Protein AF-A0A9D4DXK7-F1 (afdb_monomer)

Mean predicted aligned error: 19.19 Å

pLDDT: mean 70.51, std 24.76, range [22.64, 95.94]

Solvent-accessible surface area (backbone atoms only — not comparable to full-atom values): 48468 Å² total; per-residue (Å²): 80,41,69,34,46,48,61,65,50,68,76,51,84,55,69,71,70,56,63,75,65,78,81,76,85,87,73,80,93,57,62,67,59,54,52,52,53,51,53,59,62,44,60,80,56,37,67,63,53,53,52,51,49,51,49,35,49,53,56,24,42,52,49,46,51,52,55,51,53,50,34,72,74,36,64,72,50,55,84,68,54,86,65,52,82,59,48,45,53,35,47,52,53,46,53,74,39,36,51,42,39,59,35,33,54,93,88,44,78,42,80,48,74,50,74,58,92,65,87,89,61,69,59,66,72,57,52,52,50,49,76,72,69,48,52,74,93,40,72,68,43,34,51,54,40,49,51,55,53,43,55,40,50,53,52,49,40,60,48,50,66,60,49,64,71,38,71,70,51,44,51,33,55,71,34,44,67,58,32,51,50,53,30,43,54,46,27,48,53,52,47,55,52,47,73,74,23,58,39,79,63,57,53,75,65,51,54,51,53,50,54,56,46,49,75,74,39,102,56,89,76,66,70,67,82,56,65,60,63,44,70,54,56,102,87,57,58,68,66,59,54,52,52,53,46,52,53,54,49,50,52,39,40,52,32,36,48,47,41,42,51,17,50,47,72,67,45,57,48,47,77,77,48,75,65,56,54,49,49,65,65,43,71,83,54,91,72,96,72,89,77,83,69,70,87,76,55,92,76,67,76,78,83,59,91,70,68,36,53,54,88,31,73,70,48,48,48,47,52,49,51,39,50,35,43,52,43,12,68,73,53,89,45,63,44,40,61,65,46,53,57,57,60,35,82,77,31,74,68,56,41,48,57,53,45,26,55,53,74,52,34,68,60,53,46,52,51,50,51,52,51,50,52,54,50,47,50,53,19,50,48,38,53,71,77,43,45,85,27,48,51,68,82,85,78,38,44,50,91,44,66,68,44,19,32,54,42,47,53,47,28,55,75,77,47,64,49,71,82,62,57,45,85,53,90,89,64,88,44,70,83,65,46,52,62,52,52,52,52,49,56,51,45,45,46,55,47,56,58,44,45,48,49,50,58,49,47,58,39,53,51,33,46,50,50,54,49,53,52,50,50,52,54,54,45,52,67,65,49,27,41,85,62,29,59,44,50,29,67,60,24,55,77,61,45,82,30,40,68,49,41,45,69,65,47,54,25,70,65,42,51,52,52,46,56,52,45,56,73,76,46,57,87,90,73,52,51,88,59,57,51,46,52,52,55,30,55,80,64,76,48,68,82,40,50,34,68,74,50,52,85,73,49,45,68,56,60,45,56,62,43,53,55,51,50,53,52,51,49,52,53,51,50,52,51,58,47,52,52,51,49,53,48,52,49,52,52,52,52,52,50,55,51,53,53,50,55,49,52,51,51,54,48,49,60,74,66,66,78,80,81,82,88,78,89,86,82,93,79,86,86,89,81,86,84,91,86,82,91,84,89,86,83,84,86,86,84,89,88,87,82,88,82,88,79,89,79,90,81,84,90,82,92,85,88,85,89,81,91,80,93,86,83,88,88,82,90,87,85,91,86,82,87,89,87,89,81,86,80,89,85,89,83,90,83,91,79,91,82,90,86,87,89,87,87,88,86,88,90,84,89,88,82,88,90,89,81,93,84,73,86,76,72,57,81,68,52,88,74,59,89,81,67,91,84,79,85,82,86,79,82,81,81,92,80,88,84,86,90,83,90,81,87,81,92,88,86,89,82,90,88,87,88,89,85,89,83,86,89,84,88,84,90,88,83,82,88,82,85,87,85,83,90,132

Nearest PDB structures (foldseek):
  9e17-assembly1_A  TM=7.188E-01  e=1.813E-19  Oryctolagus cuniculus
  5gky-assembly1_A  TM=7.250E-01  e=9.515E-18  Oryctolagus cuniculus
  7ua3-assembly1_B  TM=7.304E-01  e=5.229E-17  Homo sapiens
  8uxl-assembly1_D  TM=7.353E-01  e=8.678E-17  Homo sapiens
  8uxf-assembly1_A  TM=7.262E-01  e=9.087E-17  Homo sapiens

Structure (mmCIF, N/CA/C/O backbone):
data_AF-A0A9D4DXK7-F1
#
_entry.id   AF-A0A9D4DXK7-F1
#
loop_
_atom_site.group_PDB
_atom_site.id
_atom_site.type_symbol
_atom_site.label_atom_id
_atom_site.label_alt_id
_atom_site.label_comp_id
_atom_site.label_asym_id
_atom_site.label_entity_id
_atom_site.label_seq_id
_atom_site.pdbx_PDB_ins_code
_atom_site.Cartn_x
_atom_site.Cartn_y
_atom_site.Cartn_z
_atom_site.occupancy
_atom_site.B_iso_or_equiv
_atom_site.auth_seq_id
_atom_site.auth_comp_id
_atom_site.auth_asym_id
_atom_site.auth_atom_id
_atom_site.pdbx_PDB_model_num
ATOM 1 N N . MET A 1 1 ? -11.320 5.524 44.887 1.00 86.25 1 MET A N 1
ATOM 2 C CA . MET A 1 1 ? -10.661 6.020 43.655 1.00 86.25 1 MET A CA 1
ATOM 3 C C . MET A 1 1 ? -9.535 7.002 43.972 1.00 86.25 1 MET A C 1
ATOM 5 O O . MET A 1 1 ? -8.390 6.616 43.792 1.00 86.25 1 MET A O 1
ATOM 9 N N . THR A 1 2 ? -9.817 8.211 44.478 1.00 86.31 2 THR A N 1
ATOM 10 C CA . THR A 1 2 ? -8.825 9.298 44.670 1.00 86.31 2 THR A CA 1
ATOM 11 C C . THR A 1 2 ? -7.600 8.886 45.489 1.00 86.31 2 THR A C 1
ATOM 13 O O . THR A 1 2 ? -6.491 8.961 44.979 1.00 86.31 2 THR A O 1
ATOM 16 N N . GLN A 1 3 ? -7.795 8.270 46.658 1.00 87.19 3 GLN A N 1
ATOM 17 C CA . GLN A 1 3 ? -6.707 7.723 47.488 1.00 87.19 3 GLN A CA 1
ATOM 18 C C . GLN A 1 3 ? -5.776 6.752 46.731 1.00 87.19 3 GLN A C 1
ATOM 20 O O . GLN A 1 3 ? -4.567 6.746 46.940 1.00 87.19 3 GLN A O 1
ATOM 25 N N . CYS A 1 4 ? -6.313 5.935 45.815 1.00 85.50 4 CYS A N 1
ATOM 26 C CA . CYS A 1 4 ? -5.516 5.016 44.992 1.00 85.50 4 CYS A CA 1
ATOM 27 C C . CYS A 1 4 ? -4.659 5.777 43.969 1.00 85.50 4 CYS A C 1
ATOM 29 O O . CYS A 1 4 ? -3.523 5.393 43.704 1.00 85.50 4 CYS A O 1
ATOM 31 N N . HIS A 1 5 ? -5.201 6.864 43.415 1.00 84.94 5 HIS A N 1
ATOM 32 C CA . HIS A 1 5 ? -4.514 7.765 42.496 1.00 84.94 5 HIS A CA 1
ATOM 33 C C . HIS A 1 5 ? -3.428 8.580 43.220 1.00 84.94 5 HIS A C 1
ATOM 35 O O . HIS A 1 5 ? -2.298 8.635 42.743 1.00 84.94 5 HIS A O 1
ATOM 41 N N . GLU A 1 6 ? -3.726 9.126 44.401 1.00 85.44 6 GLU A N 1
ATOM 42 C CA . GLU A 1 6 ? -2.780 9.830 45.277 1.00 85.44 6 GLU A CA 1
ATOM 43 C C . GLU A 1 6 ? -1.604 8.933 45.678 1.00 85.44 6 GLU A C 1
ATOM 45 O O . GLU A 1 6 ? -0.458 9.295 45.424 1.00 85.44 6 GLU A O 1
ATOM 50 N N . MET A 1 7 ? -1.867 7.732 46.214 1.00 80.00 7 MET A N 1
ATOM 51 C CA . MET A 1 7 ? -0.820 6.760 46.568 1.00 80.00 7 MET A CA 1
ATOM 52 C C . MET A 1 7 ? 0.009 6.311 45.354 1.00 80.00 7 MET A C 1
ATOM 54 O O . MET A 1 7 ? 1.203 6.056 45.476 1.00 80.00 7 MET A O 1
ATOM 58 N N . HIS A 1 8 ? -0.594 6.246 44.163 1.00 79.75 8 HIS A N 1
ATOM 59 C CA . HIS A 1 8 ? 0.121 5.942 42.922 1.00 79.75 8 HIS A CA 1
ATOM 60 C C . HIS A 1 8 ? 0.979 7.121 42.406 1.00 79.75 8 HIS A C 1
ATOM 62 O O . HIS A 1 8 ? 1.950 6.906 41.672 1.00 79.75 8 HIS A O 1
ATOM 68 N N . GLN A 1 9 ? 0.646 8.364 42.776 1.00 73.56 9 GLN A N 1
ATOM 69 C CA . GLN A 1 9 ? 1.418 9.560 42.426 1.00 73.56 9 GLN A CA 1
ATOM 70 C C . GLN A 1 9 ? 2.502 9.914 43.452 1.00 73.56 9 GLN A C 1
ATOM 72 O O . GLN A 1 9 ? 3.577 10.347 43.041 1.00 73.56 9 GLN A O 1
ATOM 77 N N . SER A 1 10 ? 2.260 9.719 44.751 1.00 57.56 10 SER A N 1
ATOM 78 C CA . SER A 1 10 ? 3.163 10.135 45.835 1.00 57.56 10 SER A CA 1
ATOM 79 C C . SER A 1 10 ? 4.489 9.365 45.889 1.00 57.56 10 SER A C 1
ATOM 81 O O . SER A 1 10 ? 5.447 9.850 46.482 1.00 57.56 10 SER A O 1
ATOM 83 N N . GLU A 1 11 ? 4.585 8.210 45.219 1.00 52.94 11 GLU A N 1
ATOM 84 C CA . GLU A 1 11 ? 5.852 7.495 44.999 1.00 52.94 11 GLU A CA 1
ATOM 85 C C . GLU A 1 11 ? 6.697 8.044 43.826 1.00 52.94 11 GLU A C 1
ATOM 87 O O . GLU A 1 11 ? 7.785 7.526 43.559 1.00 52.94 11 GLU A O 1
ATOM 92 N N . LYS A 1 12 ? 6.250 9.085 43.107 1.00 47.00 12 LYS A N 1
ATOM 93 C CA . LYS A 1 12 ? 7.153 9.865 42.243 1.00 47.00 12 LYS A CA 1
ATOM 94 C C . LYS A 1 12 ? 7.988 10.806 43.125 1.00 47.00 12 LYS A C 1
ATOM 96 O O . LYS A 1 12 ? 7.396 11.500 43.951 1.00 47.00 12 LYS A O 1
ATOM 101 N N . PRO A 1 13 ? 9.319 10.903 42.939 1.00 40.06 13 PRO A N 1
ATOM 102 C CA . PRO A 1 13 ? 10.110 11.910 43.643 1.00 40.06 13 PRO A CA 1
ATOM 103 C C . PRO A 1 13 ? 9.595 13.305 43.278 1.00 40.06 13 PRO A C 1
ATOM 105 O O . PRO A 1 13 ? 9.381 13.599 42.097 1.00 40.06 13 PRO A O 1
ATOM 108 N N . LYS A 1 14 ? 9.374 14.163 44.278 1.00 36.06 14 LYS A N 1
ATOM 109 C CA . LYS A 1 14 ? 8.964 15.544 44.020 1.00 36.06 14 LYS A CA 1
ATOM 110 C C . LYS A 1 14 ? 10.133 16.307 43.415 1.00 36.06 14 LYS A C 1
ATOM 112 O O . LYS A 1 14 ? 11.276 16.146 43.837 1.00 36.06 14 LYS A O 1
ATOM 117 N N . LEU A 1 15 ? 9.840 17.202 42.473 1.00 37.22 15 LEU A N 1
ATOM 118 C CA . LEU A 1 15 ? 10.856 18.078 41.882 1.00 37.22 15 LEU A CA 1
ATOM 119 C C . LEU A 1 15 ? 11.549 18.944 42.957 1.00 37.22 15 LEU A C 1
ATOM 121 O O . LEU A 1 15 ? 12.749 19.181 42.887 1.00 37.22 15 LEU A O 1
ATOM 125 N N . GLU A 1 16 ? 10.806 19.314 44.003 1.00 42.94 16 GLU A N 1
ATOM 126 C CA . GLU A 1 16 ? 11.278 20.003 45.215 1.00 42.94 16 GLU A CA 1
ATOM 127 C C . GLU A 1 16 ? 12.432 19.281 45.934 1.00 42.94 16 GLU A C 1
ATOM 129 O O . GLU A 1 16 ? 13.320 19.940 46.475 1.00 42.94 16 GLU A O 1
ATOM 134 N N . ASP A 1 17 ? 12.437 17.944 45.941 1.00 41.81 17 ASP A N 1
ATOM 135 C CA . ASP A 1 17 ? 13.465 17.136 46.611 1.00 41.81 17 ASP A CA 1
ATOM 136 C C . ASP A 1 17 ? 14.738 17.006 45.755 1.00 41.81 17 ASP A C 1
ATOM 138 O O . ASP A 1 17 ? 15.821 16.770 46.284 1.00 41.81 17 ASP A O 1
ATOM 142 N N . ILE A 1 18 ? 14.619 17.216 44.438 1.00 47.75 18 ILE A N 1
ATOM 143 C CA . ILE A 1 18 ? 15.750 17.287 43.502 1.00 47.75 18 ILE A CA 1
ATOM 144 C C . ILE A 1 18 ? 16.395 18.679 43.578 1.00 47.75 18 ILE A C 1
ATOM 146 O O . ILE A 1 18 ? 17.606 18.788 43.755 1.00 47.75 18 ILE A O 1
ATOM 150 N N . VAL A 1 19 ? 15.588 19.746 43.528 1.00 42.66 19 VAL A N 1
ATOM 151 C CA . VAL A 1 19 ? 16.062 21.145 43.565 1.00 42.66 19 VAL A CA 1
ATOM 152 C C . VAL A 1 19 ? 16.808 21.470 44.867 1.00 42.66 19 VAL A C 1
ATOM 154 O O . VAL A 1 19 ? 17.800 22.194 44.845 1.00 42.66 19 VAL A O 1
ATOM 157 N N . LYS A 1 20 ? 16.419 20.875 46.003 1.00 38.31 20 LYS A N 1
ATOM 158 C CA . LYS A 1 20 ? 17.142 21.021 47.285 1.00 38.31 20 LYS A CA 1
ATOM 159 C C . LYS A 1 20 ? 18.543 20.386 47.307 1.00 38.31 20 LYS A C 1
ATOM 161 O O . LYS A 1 20 ? 19.254 20.565 48.292 1.00 38.31 20 LYS A O 1
ATOM 166 N N . SER A 1 21 ? 18.953 19.667 46.258 1.00 37.06 21 SER A N 1
ATOM 167 C CA . SER A 1 21 ? 20.291 19.072 46.149 1.00 37.06 21 SER A CA 1
ATOM 168 C C . SER A 1 21 ? 21.315 19.949 45.411 1.00 37.06 21 SER A C 1
ATOM 170 O O . SER A 1 21 ? 22.505 19.623 45.445 1.00 37.06 21 SER A O 1
ATOM 172 N N . GLU A 1 22 ? 20.913 21.035 44.742 1.00 39.56 22 GLU A N 1
ATOM 173 C CA . GLU A 1 22 ? 21.825 21.849 43.918 1.00 39.56 22 GLU A CA 1
ATOM 174 C C . GLU A 1 22 ? 22.514 22.964 44.721 1.00 39.56 22 GLU A C 1
ATOM 176 O O . GLU A 1 22 ? 22.273 24.156 44.553 1.00 39.56 22 GLU A O 1
ATOM 181 N N . GLY A 1 23 ? 23.412 22.539 45.615 1.00 35.03 23 GLY A N 1
ATOM 182 C CA . GLY A 1 23 ? 24.219 23.399 46.487 1.00 35.03 23 GLY A CA 1
ATOM 183 C C . GLY A 1 23 ? 25.730 23.216 46.312 1.00 35.03 23 GLY A C 1
ATOM 184 O O . GLY A 1 23 ? 26.441 23.095 47.306 1.00 35.03 23 GLY A O 1
ATOM 185 N N . GLY A 1 24 ? 26.241 23.152 45.077 1.00 30.44 24 GLY A N 1
ATOM 186 C CA . GLY A 1 24 ? 27.689 23.069 44.843 1.00 30.44 24 GLY A CA 1
ATOM 187 C C . GLY A 1 24 ? 28.109 22.797 43.397 1.00 30.44 24 GLY A C 1
ATOM 188 O O . GLY A 1 24 ? 27.924 21.697 42.882 1.00 30.44 24 GLY A O 1
ATOM 189 N N . TYR A 1 25 ? 28.756 23.778 42.764 1.00 35.72 25 TYR A N 1
ATOM 190 C CA . TYR A 1 25 ? 29.443 23.583 41.483 1.00 35.72 25 TYR A CA 1
ATOM 191 C C . TYR A 1 25 ? 30.677 22.667 41.636 1.00 35.72 25 TYR A C 1
ATOM 193 O O . TYR A 1 25 ? 31.308 22.612 42.690 1.00 35.72 25 TYR A O 1
ATOM 201 N N . MET A 1 26 ? 31.055 22.002 40.537 1.00 35.25 26 MET A N 1
ATOM 202 C CA . MET A 1 26 ? 32.246 21.145 40.373 1.00 35.25 26 MET A CA 1
ATOM 203 C C . MET A 1 26 ? 32.339 19.860 41.227 1.00 35.25 26 MET A C 1
ATOM 205 O O . MET A 1 26 ? 33.009 19.824 42.261 1.00 35.25 26 MET A O 1
ATOM 209 N N . LYS A 1 27 ? 31.882 18.734 40.649 1.00 33.03 27 LYS A N 1
ATOM 210 C CA . LYS A 1 27 ? 32.710 17.509 40.489 1.00 33.03 27 LYS A CA 1
ATOM 211 C C . LYS A 1 27 ? 32.084 16.497 39.519 1.00 33.03 27 LYS A C 1
ATOM 213 O O . LYS A 1 27 ? 31.205 15.719 39.882 1.00 33.03 27 LYS A O 1
ATOM 218 N N . SER A 1 28 ? 32.600 16.472 38.289 1.00 50.44 28 SER A N 1
ATOM 219 C CA . SER A 1 28 ? 32.341 15.384 37.337 1.00 50.44 28 SER A CA 1
ATOM 220 C C . SER A 1 28 ? 32.987 14.061 37.803 1.00 50.44 28 SER A C 1
ATOM 222 O O . SER A 1 28 ? 33.716 14.020 38.795 1.00 50.44 28 SER A O 1
ATOM 224 N N . ALA A 1 29 ? 32.707 12.969 37.089 1.00 41.91 29 ALA A N 1
ATOM 225 C CA . ALA A 1 29 ? 33.270 11.622 37.258 1.00 41.91 29 ALA A CA 1
ATOM 226 C C . ALA A 1 29 ? 32.985 10.857 38.576 1.00 41.91 29 ALA A C 1
ATOM 228 O O . ALA A 1 29 ? 33.340 9.683 38.655 1.00 41.91 29 ALA A O 1
ATOM 229 N N . LYS A 1 30 ? 32.300 11.427 39.584 1.00 36.19 30 LYS A N 1
ATOM 230 C CA . LYS A 1 30 ? 31.843 10.659 40.774 1.00 36.19 30 LYS A CA 1
ATOM 231 C C . LYS A 1 30 ? 30.347 10.319 40.821 1.00 36.19 30 LYS A C 1
ATOM 233 O O . LYS A 1 30 ? 29.978 9.400 41.548 1.00 36.19 30 LYS A O 1
ATOM 238 N N . SER A 1 31 ? 29.497 10.964 40.020 1.00 40.69 31 SER A N 1
ATOM 239 C CA . SER A 1 31 ? 28.050 10.678 39.982 1.00 40.69 31 SER A CA 1
ATOM 240 C C . SER A 1 31 ? 27.693 9.341 39.318 1.00 40.69 31 SER A C 1
ATOM 242 O O . SER A 1 31 ? 26.739 8.691 39.734 1.00 40.69 31 SER A O 1
ATOM 244 N N . MET A 1 32 ? 28.462 8.870 38.329 1.00 40.84 32 MET A N 1
ATOM 245 C CA . MET A 1 32 ? 28.161 7.601 37.641 1.00 40.84 32 MET A CA 1
ATOM 246 C C . MET A 1 32 ? 28.261 6.374 38.564 1.00 40.84 32 MET A C 1
ATOM 248 O O . MET A 1 32 ? 27.512 5.414 38.396 1.00 40.84 32 MET A O 1
ATOM 252 N N . VAL A 1 33 ? 29.140 6.411 39.573 1.00 42.91 33 VAL A N 1
ATOM 253 C CA . VAL A 1 33 ? 29.319 5.297 40.522 1.00 42.91 33 VAL A CA 1
ATOM 254 C C . VAL A 1 33 ? 28.192 5.259 41.564 1.00 42.91 33 VAL A C 1
ATOM 256 O O . VAL A 1 33 ? 27.707 4.177 41.893 1.00 42.91 33 VAL A O 1
ATOM 259 N N . SER A 1 34 ? 27.699 6.414 42.034 1.00 36.44 34 SER A N 1
ATOM 260 C CA . SER A 1 34 ? 26.511 6.451 42.904 1.00 36.44 34 SER A CA 1
ATOM 261 C C . SER A 1 34 ? 25.224 6.098 42.148 1.00 36.44 34 SER A C 1
ATOM 263 O O . SER A 1 34 ? 24.350 5.441 42.717 1.00 36.44 34 SER A O 1
ATOM 265 N N . LEU A 1 35 ? 25.136 6.431 40.853 1.00 39.47 35 LEU A N 1
ATOM 266 C CA . LEU A 1 35 ? 24.045 5.993 39.977 1.00 39.47 35 LEU A CA 1
ATOM 267 C C . LEU A 1 35 ? 23.972 4.455 39.897 1.00 39.47 35 LEU A C 1
ATOM 269 O O . LEU A 1 35 ? 22.899 3.880 40.080 1.00 39.47 35 LEU A O 1
ATOM 273 N N . GLY A 1 36 ? 25.118 3.785 39.711 1.00 34.25 36 GLY A N 1
ATOM 274 C CA . GLY A 1 36 ? 25.211 2.320 39.697 1.00 34.25 36 GLY A CA 1
ATOM 275 C C . GLY A 1 36 ? 24.831 1.661 41.031 1.00 34.25 36 GLY A C 1
ATOM 276 O O . GLY A 1 36 ? 24.111 0.662 41.041 1.00 34.25 36 GLY A O 1
ATOM 277 N N . GLY A 1 37 ? 25.245 2.246 42.161 1.00 33.88 37 GLY A N 1
ATOM 278 C CA . GLY A 1 37 ? 24.872 1.759 43.496 1.00 33.88 37 GLY A CA 1
ATOM 279 C C . GLY A 1 37 ? 23.362 1.824 43.762 1.00 33.88 37 GLY A C 1
ATOM 280 O O . GLY A 1 37 ? 22.774 0.858 44.251 1.00 33.88 37 GLY A O 1
ATOM 281 N N . SER A 1 38 ? 22.719 2.931 43.373 1.00 38.88 38 SER A N 1
ATOM 282 C CA . SER A 1 38 ? 21.263 3.099 43.490 1.00 38.88 38 SER A CA 1
ATOM 283 C C . SER A 1 38 ? 20.494 2.099 42.614 1.00 38.88 38 SER A C 1
ATOM 285 O O . SER A 1 38 ? 19.514 1.499 43.064 1.00 38.88 38 SER A O 1
ATOM 287 N N . LEU A 1 39 ? 20.985 1.836 41.395 1.00 42.25 39 LEU A N 1
ATOM 288 C CA . LEU A 1 39 ? 20.383 0.873 40.469 1.00 42.25 39 LEU A CA 1
ATOM 289 C C . LEU A 1 39 ? 20.304 -0.538 41.081 1.00 42.25 39 LEU A C 1
ATOM 291 O O . LEU A 1 39 ? 19.243 -1.163 41.070 1.00 42.25 39 LEU A O 1
ATOM 295 N N . LEU A 1 40 ? 21.402 -1.015 41.677 1.00 40.59 40 LEU A N 1
ATOM 296 C CA . LEU A 1 40 ? 21.471 -2.341 42.301 1.00 40.59 40 LEU A CA 1
ATOM 297 C C . LEU A 1 40 ? 20.590 -2.451 43.555 1.00 40.59 40 LEU A C 1
ATOM 299 O O . LEU A 1 40 ? 19.935 -3.475 43.759 1.00 40.59 40 LEU A O 1
ATOM 303 N N . GLN A 1 41 ? 20.511 -1.399 44.376 1.00 35.56 41 GLN A N 1
ATOM 304 C CA . GLN A 1 41 ? 19.663 -1.417 45.573 1.00 35.56 41 GLN A CA 1
ATOM 305 C C . GLN A 1 41 ? 18.161 -1.305 45.239 1.00 35.56 41 GLN A C 1
ATOM 307 O O . GLN A 1 41 ? 17.322 -1.832 45.976 1.00 35.56 41 GLN A O 1
ATOM 312 N N . GLY A 1 42 ? 17.816 -0.700 44.096 1.00 37.31 42 GLY A N 1
ATOM 313 C CA . GLY A 1 42 ? 16.461 -0.695 43.541 1.00 37.31 42 GLY A CA 1
ATOM 314 C C . GLY A 1 42 ? 15.972 -2.082 43.108 1.00 37.31 42 GLY A C 1
ATOM 315 O O . GLY A 1 42 ? 14.825 -2.434 43.386 1.00 37.31 42 GLY A O 1
ATOM 316 N N . VAL A 1 43 ? 16.836 -2.905 42.501 1.00 43.94 43 VAL A N 1
ATOM 317 C CA . VAL A 1 43 ? 16.478 -4.252 42.004 1.00 43.94 43 VAL A CA 1
ATOM 318 C C . VAL A 1 43 ? 15.973 -5.170 43.126 1.00 43.94 43 VAL A C 1
ATOM 320 O O . VAL A 1 43 ? 14.954 -5.838 42.956 1.00 43.94 43 VAL A O 1
ATOM 323 N N . VAL A 1 44 ? 16.612 -5.158 44.301 1.00 43.31 44 VAL A N 1
ATOM 324 C CA . VAL A 1 44 ? 16.285 -6.087 45.406 1.00 43.31 44 VAL A CA 1
ATOM 325 C C . VAL A 1 44 ? 14.952 -5.754 46.106 1.00 43.31 44 VAL A C 1
ATOM 327 O O . VAL A 1 44 ? 14.303 -6.648 46.645 1.00 43.31 44 VAL A O 1
ATOM 330 N N . LYS A 1 45 ? 14.490 -4.494 46.071 1.00 39.31 45 LYS A N 1
ATOM 331 C CA . LYS A 1 45 ? 13.163 -4.084 46.596 1.00 39.31 45 LYS A CA 1
ATOM 332 C C . LYS A 1 45 ? 12.101 -3.855 45.506 1.00 39.31 45 LYS A C 1
ATOM 334 O O . LYS A 1 45 ? 10.931 -3.640 45.829 1.00 39.31 45 LYS A O 1
ATOM 339 N N . GLY A 1 46 ? 12.483 -3.938 44.232 1.00 44.62 46 GLY A N 1
ATOM 340 C CA . GLY A 1 46 ? 11.643 -3.656 43.066 1.00 44.62 46 GLY A CA 1
ATOM 341 C C . GLY A 1 46 ? 10.343 -4.467 42.924 1.00 44.62 46 GLY A C 1
ATOM 342 O O . GLY A 1 46 ? 9.306 -3.844 42.681 1.00 44.62 46 GLY A O 1
ATOM 343 N N . PRO A 1 47 ? 10.321 -5.812 43.072 1.00 48.81 47 PRO A N 1
ATOM 344 C CA . PRO A 1 47 ? 9.135 -6.596 42.711 1.00 48.81 47 PRO A CA 1
ATOM 345 C C . PRO A 1 47 ? 7.931 -6.310 43.619 1.00 48.81 47 PRO A C 1
ATOM 347 O O . PRO A 1 47 ? 6.817 -6.163 43.123 1.00 48.81 47 PRO A O 1
ATOM 350 N N . SER A 1 48 ? 8.154 -6.146 44.928 1.00 52.66 48 SER A N 1
ATOM 351 C CA . SER A 1 48 ? 7.089 -5.826 45.891 1.00 52.66 48 SER A CA 1
ATOM 352 C C . SER A 1 48 ? 6.484 -4.437 45.645 1.00 52.66 48 SER A C 1
ATOM 354 O O . SER A 1 48 ? 5.263 -4.299 45.576 1.00 52.66 48 SER A O 1
ATOM 356 N N . LYS A 1 49 ? 7.322 -3.415 45.404 1.00 58.22 49 LYS A N 1
ATOM 357 C CA . LYS A 1 49 ? 6.847 -2.059 45.076 1.00 58.22 49 LYS A CA 1
ATOM 358 C C . LYS A 1 49 ? 6.044 -2.024 43.776 1.00 58.22 49 LYS A C 1
ATOM 360 O O . LYS A 1 49 ? 4.960 -1.448 43.745 1.00 58.22 49 LYS A O 1
ATOM 365 N N . ASN A 1 50 ? 6.525 -2.685 42.723 1.00 68.06 50 ASN A N 1
ATOM 366 C CA . ASN A 1 50 ? 5.807 -2.746 41.449 1.00 68.06 50 ASN A CA 1
ATOM 367 C C . ASN A 1 50 ? 4.475 -3.513 41.567 1.00 68.06 50 ASN A C 1
ATOM 369 O O . ASN A 1 50 ? 3.483 -3.088 40.976 1.00 68.06 50 ASN A O 1
ATOM 373 N N . ALA A 1 51 ? 4.417 -4.582 42.369 1.00 77.12 51 ALA A N 1
ATOM 374 C CA . ALA A 1 51 ? 3.177 -5.309 42.644 1.00 77.12 51 ALA A CA 1
ATOM 375 C C . ALA A 1 51 ? 2.159 -4.461 43.431 1.00 77.12 51 ALA A C 1
ATOM 377 O O . ALA A 1 51 ? 0.988 -4.405 43.053 1.00 77.12 51 ALA A O 1
ATOM 378 N N . LEU A 1 52 ? 2.598 -3.741 44.473 1.00 81.94 52 LEU A N 1
ATOM 379 C CA . LEU A 1 52 ? 1.744 -2.809 45.218 1.00 81.94 52 LEU A CA 1
ATOM 380 C C . LEU A 1 52 ? 1.189 -1.717 44.293 1.00 81.94 52 LEU A C 1
ATOM 382 O O . LEU A 1 52 ? -0.018 -1.477 44.277 1.00 81.94 52 LEU A O 1
ATOM 386 N N . LYS A 1 53 ? 2.050 -1.120 43.465 1.00 81.12 53 LYS A N 1
ATOM 387 C CA . LYS A 1 53 ? 1.691 -0.078 42.500 1.00 81.12 53 LYS A CA 1
ATOM 388 C C . LYS A 1 53 ? 0.647 -0.542 41.479 1.00 81.12 53 LYS A C 1
ATOM 390 O O . LYS A 1 53 ? -0.326 0.169 41.231 1.00 81.12 53 LYS A O 1
ATOM 395 N N . GLU A 1 54 ? 0.809 -1.744 40.929 1.00 83.06 54 GLU A N 1
ATOM 396 C CA . GLU A 1 54 ? -0.149 -2.319 39.978 1.00 83.06 54 GLU A CA 1
ATOM 397 C C . GLU A 1 54 ? -1.468 -2.728 40.660 1.00 83.06 54 GLU A C 1
ATOM 399 O O . GLU A 1 54 ? -2.539 -2.538 40.084 1.00 83.06 54 GLU A O 1
ATOM 404 N N . SER A 1 55 ? -1.428 -3.192 41.916 1.00 85.50 55 SER A N 1
ATOM 405 C CA . SER A 1 55 ? -2.644 -3.488 42.691 1.00 85.50 55 SER A CA 1
ATOM 406 C C . SER A 1 55 ? -3.443 -2.224 43.049 1.00 85.50 55 SER A C 1
ATOM 408 O O . SER A 1 55 ? -4.664 -2.209 42.887 1.00 85.50 55 SER A O 1
ATOM 410 N N . LEU A 1 56 ? -2.771 -1.126 43.426 1.00 88.50 56 LEU A N 1
ATOM 411 C CA . LEU A 1 56 ? -3.386 0.192 43.629 1.00 88.50 56 LEU A CA 1
ATOM 412 C C . LEU A 1 56 ? -4.051 0.698 42.343 1.00 88.50 56 LEU A C 1
ATOM 414 O O . LEU A 1 56 ? -5.178 1.197 42.383 1.00 88.50 56 LEU A O 1
ATOM 418 N N . MET A 1 57 ? -3.392 0.517 41.194 1.00 86.81 57 MET A N 1
ATOM 419 C CA . MET A 1 57 ? -3.959 0.846 39.885 1.00 86.81 57 MET A CA 1
ATOM 420 C C . MET A 1 57 ? -5.176 -0.013 39.537 1.00 86.81 57 MET A C 1
ATOM 422 O O . MET A 1 57 ? -6.178 0.533 39.080 1.00 86.81 57 MET A O 1
ATOM 426 N N . ALA A 1 58 ? -5.133 -1.324 39.785 1.00 87.19 58 ALA A N 1
ATOM 427 C CA . ALA A 1 58 ? -6.255 -2.226 39.533 1.00 87.19 58 ALA A CA 1
ATOM 428 C C . ALA A 1 58 ? -7.473 -1.912 40.422 1.00 87.19 58 ALA A C 1
ATOM 430 O O . ALA A 1 58 ? -8.598 -1.853 39.926 1.00 87.19 58 ALA A O 1
ATOM 431 N N . VAL A 1 59 ? -7.266 -1.652 41.718 1.00 90.94 59 VAL A N 1
ATOM 432 C CA . VAL A 1 59 ? -8.339 -1.260 42.648 1.00 90.94 59 VAL A CA 1
ATOM 433 C C . VAL A 1 59 ? -8.919 0.105 42.272 1.00 90.94 59 VAL A C 1
ATOM 435 O O . VAL A 1 59 ? -10.137 0.244 42.170 1.00 90.94 59 VAL A O 1
ATOM 438 N N . GLY A 1 60 ? -8.073 1.103 42.000 1.00 91.69 60 GLY A N 1
ATOM 439 C CA . GLY A 1 60 ? -8.518 2.427 41.560 1.00 91.69 60 GLY A CA 1
ATOM 440 C C . GLY A 1 60 ? -9.315 2.383 40.252 1.00 91.69 60 GLY A C 1
ATOM 441 O O . GLY A 1 60 ? -10.378 3.000 40.165 1.00 91.69 60 GLY A O 1
ATOM 442 N N . PHE A 1 61 ? -8.862 1.578 39.284 1.00 91.00 61 PHE A N 1
ATOM 443 C CA . PHE A 1 61 ? -9.553 1.366 38.012 1.00 91.00 61 PHE A CA 1
ATOM 444 C C . PHE A 1 61 ? -10.911 0.663 38.177 1.00 91.00 61 PHE A C 1
ATOM 446 O O . PHE A 1 61 ? -11.861 1.038 37.499 1.00 91.00 61 PHE A O 1
ATOM 453 N N . ARG A 1 62 ? -11.059 -0.292 39.109 1.00 90.94 62 ARG A N 1
ATOM 454 C CA . ARG A 1 62 ? -12.364 -0.922 39.400 1.00 90.94 62 ARG A CA 1
ATOM 455 C C . ARG A 1 62 ? -13.404 0.084 39.911 1.00 90.94 62 ARG A C 1
ATOM 457 O O . ARG A 1 62 ? -14.556 0.012 39.499 1.00 90.94 62 ARG A O 1
ATOM 464 N N . TYR A 1 63 ? -13.008 1.054 40.740 1.00 91.56 63 TYR A N 1
ATOM 465 C CA . TYR A 1 63 ? -13.908 2.147 41.142 1.00 91.56 63 TYR A CA 1
ATOM 466 C C . TYR A 1 63 ? -14.277 3.063 39.967 1.00 91.56 63 TYR A C 1
ATOM 468 O O . TYR A 1 63 ? -15.439 3.441 39.835 1.00 91.56 63 TYR A O 1
ATOM 476 N N . TYR A 1 64 ? -13.311 3.393 39.103 1.00 91.56 64 TYR A N 1
ATOM 477 C CA . TYR A 1 64 ? -13.573 4.146 37.873 1.00 91.56 64 TYR A CA 1
ATOM 478 C C . TYR A 1 64 ? -14.562 3.411 36.951 1.00 91.56 64 TYR A C 1
ATOM 480 O O . TYR A 1 64 ? -15.511 4.024 36.475 1.00 91.56 64 TYR A O 1
ATOM 488 N N . LEU A 1 65 ? -14.386 2.101 36.752 1.00 91.19 65 LEU A N 1
ATOM 489 C CA . LEU A 1 65 ? -15.242 1.258 35.912 1.00 91.19 65 LEU A CA 1
ATOM 490 C C . LEU A 1 65 ? -16.708 1.266 36.373 1.00 91.19 65 LEU A C 1
ATOM 492 O O . LEU A 1 65 ? -17.608 1.362 35.541 1.00 91.19 65 LEU A O 1
ATOM 496 N N . ILE A 1 66 ? -16.951 1.213 37.688 1.00 90.00 66 ILE A N 1
ATOM 497 C CA . ILE A 1 66 ? -18.305 1.302 38.257 1.00 90.00 66 ILE A CA 1
ATOM 498 C C . ILE A 1 66 ? -18.926 2.671 37.950 1.00 90.00 66 ILE A C 1
ATOM 500 O O . ILE A 1 66 ? -20.039 2.724 37.433 1.00 90.00 66 ILE A O 1
ATOM 504 N N . LEU A 1 67 ? -18.202 3.767 38.205 1.00 88.31 67 LEU A N 1
ATOM 505 C CA . LEU A 1 67 ? -18.685 5.126 37.925 1.00 88.31 67 LEU A CA 1
ATOM 506 C C . LEU A 1 67 ? -18.952 5.339 36.428 1.00 88.31 67 LEU A C 1
ATOM 508 O O . LEU A 1 67 ? -20.012 5.834 36.063 1.00 88.31 67 LEU A O 1
ATOM 512 N N . ALA A 1 68 ? -18.033 4.906 35.561 1.00 87.94 68 ALA A N 1
ATOM 513 C CA . ALA A 1 68 ? -18.196 4.976 34.112 1.00 87.94 68 ALA A CA 1
ATOM 514 C C . ALA A 1 68 ? -19.443 4.208 33.648 1.00 87.94 68 ALA A C 1
ATOM 516 O O . ALA A 1 68 ? -20.254 4.759 32.909 1.00 87.94 68 ALA A O 1
ATOM 517 N N . ARG A 1 69 ? -19.654 2.977 34.141 1.00 86.75 69 ARG A N 1
ATOM 518 C CA . ARG A 1 69 ? -20.821 2.168 33.766 1.00 86.75 69 ARG A CA 1
ATOM 519 C C . ARG A 1 69 ? -22.138 2.724 34.318 1.00 86.75 69 ARG A C 1
ATOM 521 O O . ARG A 1 69 ? -23.155 2.608 33.645 1.00 86.75 69 ARG A O 1
ATOM 528 N N . MET A 1 70 ? -22.134 3.343 35.499 1.00 87.31 70 MET A N 1
ATOM 529 C CA . MET A 1 70 ? -23.309 4.046 36.031 1.00 87.31 70 MET A CA 1
ATOM 530 C C . MET A 1 70 ? -23.675 5.265 35.170 1.00 87.31 70 MET A C 1
ATOM 532 O O . MET A 1 70 ? -24.847 5.441 34.846 1.00 87.31 70 MET A O 1
ATOM 536 N N . THR A 1 71 ? -22.687 6.051 34.731 1.00 84.81 71 THR A N 1
ATOM 537 C CA . THR A 1 71 ? -22.894 7.176 33.802 1.00 84.81 71 THR A CA 1
ATOM 538 C C . THR A 1 71 ? -23.325 6.716 32.404 1.00 84.81 71 THR A C 1
ATOM 540 O O . THR A 1 71 ? -24.175 7.361 31.797 1.00 84.81 71 THR A O 1
ATOM 543 N N . ASP A 1 72 ? -22.801 5.588 31.905 1.00 82.00 72 ASP A N 1
ATOM 544 C CA . ASP A 1 72 ? -23.227 4.980 30.631 1.00 82.00 72 ASP A CA 1
ATOM 545 C C . ASP A 1 72 ? -24.713 4.551 30.654 1.00 82.00 72 ASP A C 1
ATOM 547 O O . ASP A 1 72 ? -25.364 4.564 29.615 1.00 82.00 72 ASP A O 1
ATOM 551 N N . ILE A 1 73 ? -25.250 4.153 31.817 1.00 83.88 73 ILE A N 1
ATOM 552 C CA . ILE A 1 73 ? -26.654 3.719 31.985 1.00 83.88 73 ILE A CA 1
ATOM 553 C C . ILE A 1 73 ? -27.586 4.909 32.273 1.00 83.88 73 ILE A C 1
ATOM 555 O O . ILE A 1 73 ? -28.728 4.937 31.812 1.00 83.88 73 ILE A O 1
ATOM 559 N N . HIS A 1 74 ? -27.118 5.902 33.031 1.00 83.75 74 HIS A N 1
ATOM 560 C CA . HIS A 1 74 ? -27.887 7.091 33.392 1.00 83.75 74 HIS A CA 1
ATOM 561 C C . HIS A 1 74 ? -27.058 8.363 33.146 1.00 83.75 74 HIS A C 1
ATOM 563 O O . HIS A 1 74 ? -26.383 8.833 34.063 1.00 83.75 74 HIS A O 1
ATOM 569 N N . PRO A 1 75 ? -27.140 8.981 31.950 1.00 77.25 75 PRO A N 1
ATOM 570 C CA . PRO A 1 75 ? -26.365 10.182 31.620 1.00 77.25 75 PRO A CA 1
ATOM 571 C C . PRO A 1 75 ? -26.573 11.343 32.608 1.00 77.25 75 PRO A C 1
ATOM 573 O O . PRO A 1 75 ? -25.606 11.967 33.041 1.00 77.25 75 PRO A O 1
ATOM 576 N N . GLN A 1 76 ? -27.815 11.552 33.067 1.00 78.62 76 GLN A N 1
ATOM 577 C CA . GLN A 1 76 ? -28.185 12.547 34.091 1.00 78.62 76 GLN A CA 1
ATOM 578 C C . GLN A 1 76 ? -27.512 12.327 35.460 1.00 78.62 76 GLN A C 1
ATOM 580 O O . GLN A 1 76 ? -27.575 13.194 36.330 1.00 78.62 76 GLN A O 1
ATOM 585 N N . LEU A 1 77 ? -26.883 11.170 35.703 1.00 80.38 77 LEU A N 1
ATOM 586 C CA . LEU A 1 77 ? -26.126 10.939 36.931 1.00 80.38 77 LEU A CA 1
ATOM 587 C C . LEU A 1 77 ? -24.844 11.781 36.965 1.00 80.38 77 LEU A C 1
ATOM 589 O O . LEU A 1 77 ? -24.442 12.199 38.047 1.00 80.38 77 LEU A O 1
ATOM 593 N N . ALA A 1 78 ? -24.236 12.082 35.810 1.00 70.75 78 ALA A N 1
ATOM 594 C CA . ALA A 1 78 ? -23.046 12.932 35.738 1.00 70.75 78 ALA A CA 1
ATOM 595 C C . ALA A 1 78 ? -23.318 14.344 36.284 1.00 70.75 78 ALA A C 1
ATOM 597 O O . ALA A 1 78 ? -22.539 14.852 37.081 1.00 70.75 78 ALA A O 1
ATOM 598 N N . GLU A 1 79 ? -24.466 14.930 35.937 1.00 71.06 79 GLU A N 1
ATOM 599 C CA . GLU A 1 79 ? -24.912 16.253 36.406 1.00 71.06 79 GLU A CA 1
ATOM 600 C C . GLU A 1 79 ? -25.243 16.278 37.908 1.00 71.06 79 GLU A C 1
ATOM 602 O O . GLU A 1 79 ? -25.214 17.330 38.542 1.00 71.06 79 GLU A O 1
ATOM 607 N N . ARG A 1 80 ? -25.554 15.115 38.497 1.00 77.25 80 ARG A N 1
ATOM 608 C CA . ARG A 1 80 ? -25.843 14.956 39.935 1.00 77.25 80 ARG A CA 1
ATOM 609 C C . ARG A 1 80 ? -24.602 14.586 40.754 1.00 77.25 80 ARG A C 1
ATOM 611 O O . ARG A 1 80 ? -24.640 14.644 41.984 1.00 77.25 80 ARG A O 1
ATOM 618 N N . LEU A 1 81 ? -23.507 14.203 40.099 1.00 77.44 81 LEU A N 1
ATOM 619 C CA . LEU A 1 81 ? -22.231 13.872 40.725 1.00 77.44 81 LEU A CA 1
ATOM 620 C C . LEU A 1 81 ? -21.398 15.145 40.926 1.00 77.44 81 LEU A C 1
ATOM 622 O O . LEU A 1 81 ? -20.474 15.428 40.168 1.00 77.44 81 LEU A O 1
ATOM 626 N N . ASN A 1 82 ? -21.694 15.879 42.003 1.00 79.00 82 ASN A N 1
ATOM 627 C CA . ASN A 1 82 ? -20.860 16.980 42.501 1.00 79.00 82 ASN A CA 1
ATOM 628 C C . ASN A 1 82 ? -19.507 16.450 43.022 1.00 79.00 82 ASN A C 1
ATOM 630 O O . ASN A 1 82 ? -19.301 16.293 44.228 1.00 79.00 82 ASN A O 1
ATOM 634 N N . LEU A 1 83 ? -18.599 16.125 42.100 1.00 81.81 83 LEU A N 1
ATOM 635 C CA . LEU A 1 83 ? -17.244 15.662 42.389 1.00 81.81 83 LEU A CA 1
ATOM 636 C C . LEU A 1 83 ? -16.375 16.808 42.922 1.00 81.81 83 LEU A C 1
ATOM 638 O O . LEU A 1 83 ? -16.476 17.950 42.477 1.00 81.81 83 LEU A O 1
ATOM 642 N N . THR A 1 84 ? -15.455 16.499 43.838 1.00 87.38 84 THR A N 1
ATOM 643 C CA . THR A 1 84 ? -14.389 17.449 44.196 1.00 87.38 84 THR A CA 1
ATOM 644 C C . THR A 1 84 ? -13.346 17.526 43.069 1.00 87.38 84 THR A C 1
ATOM 646 O O . THR A 1 84 ? -13.127 16.527 42.375 1.00 87.38 84 THR A O 1
ATOM 649 N N . PRO A 1 85 ? -12.609 18.644 42.906 1.00 86.88 85 PRO A N 1
ATOM 650 C CA . PRO A 1 85 ? -11.580 18.774 41.863 1.00 86.88 85 PRO A CA 1
ATOM 651 C C . PRO A 1 85 ? -10.406 17.784 42.007 1.00 86.88 85 PRO A C 1
ATOM 653 O O . PRO A 1 85 ? -9.561 17.682 41.121 1.00 86.88 85 PRO A O 1
ATOM 656 N N . GLU A 1 86 ? -10.312 17.054 43.119 1.00 86.88 86 GLU A N 1
ATOM 657 C CA . GLU A 1 86 ? -9.370 15.943 43.309 1.00 86.88 86 GLU A CA 1
ATOM 658 C C . GLU A 1 86 ? -9.955 14.624 42.784 1.00 86.88 86 GLU A C 1
ATOM 660 O O . GLU A 1 86 ? -9.274 13.869 42.086 1.00 86.88 86 GLU A O 1
ATOM 665 N N . GLN A 1 87 ? -11.240 14.368 43.058 1.00 88.00 87 GLN A N 1
ATOM 666 C CA . GLN A 1 87 ? -11.984 13.226 42.520 1.00 88.00 87 GLN A CA 1
ATOM 667 C C . GLN A 1 87 ? -12.087 13.294 40.991 1.00 88.00 87 GLN A C 1
ATOM 669 O O . GLN A 1 87 ? -11.924 12.268 40.332 1.00 88.00 87 GLN A O 1
ATOM 674 N N . GLU A 1 88 ? -12.284 14.489 40.431 1.00 87.44 88 GLU A N 1
ATOM 675 C CA . GLU A 1 88 ? -12.295 14.735 38.987 1.00 87.44 88 GLU A CA 1
ATOM 676 C C . GLU A 1 88 ? -10.936 14.412 38.343 1.00 87.44 88 GLU A C 1
ATOM 678 O O . GLU A 1 88 ? -10.874 13.570 37.448 1.00 87.44 88 GLU A O 1
ATOM 683 N N . LYS A 1 89 ? -9.822 14.946 38.869 1.00 89.25 89 LYS A N 1
ATOM 684 C CA . LYS A 1 89 ? -8.457 14.606 38.403 1.00 89.25 89 LYS A CA 1
ATOM 685 C C . LYS A 1 89 ? -8.176 13.102 38.458 1.00 89.25 89 LYS A C 1
ATOM 687 O O . LYS A 1 89 ? -7.545 12.548 37.554 1.00 89.25 89 LYS A O 1
ATOM 692 N N . ALA A 1 90 ? -8.653 12.419 39.500 1.00 89.62 90 ALA A N 1
ATOM 693 C CA . ALA A 1 90 ? -8.541 10.967 39.598 1.00 89.62 90 ALA A CA 1
ATOM 694 C C . ALA A 1 90 ? -9.404 10.246 38.543 1.00 89.62 90 ALA A C 1
ATOM 696 O O . ALA A 1 90 ? -8.935 9.278 37.941 1.00 89.62 90 ALA A O 1
ATOM 697 N N . PHE A 1 91 ? -10.625 10.723 38.276 1.00 89.50 91 PHE A N 1
ATOM 698 C CA . PHE A 1 91 ? -11.506 10.194 37.231 1.00 89.50 91 PHE A CA 1
ATOM 699 C C . PHE A 1 91 ? -10.895 10.366 35.835 1.00 89.50 91 PHE A C 1
ATOM 701 O O . PHE A 1 91 ? -10.765 9.386 35.102 1.00 89.50 91 PHE A O 1
ATOM 708 N N . GLU A 1 92 ? -10.439 11.575 35.491 1.00 89.56 92 GLU A N 1
ATOM 709 C CA . GLU A 1 92 ? -9.745 11.869 34.233 1.00 89.56 92 GLU A CA 1
ATOM 710 C C . GLU A 1 92 ? -8.508 10.993 34.033 1.00 89.56 92 GLU A C 1
ATOM 712 O O . GLU A 1 92 ? -8.256 10.497 32.934 1.00 89.56 92 GLU A O 1
ATOM 717 N N . TYR A 1 93 ? -7.738 10.761 35.098 1.00 89.50 93 TYR A N 1
ATOM 718 C CA . TYR A 1 93 ? -6.551 9.921 35.042 1.00 89.50 93 TYR A CA 1
ATOM 719 C C . TYR A 1 93 ? -6.871 8.463 34.693 1.00 89.50 93 TYR A C 1
ATOM 721 O O . TYR A 1 93 ? -6.176 7.873 33.862 1.00 89.50 93 TYR A O 1
ATOM 729 N N . TYR A 1 94 ? -7.912 7.868 35.284 1.00 90.81 94 TYR A N 1
ATOM 730 C CA . TYR A 1 94 ? -8.324 6.514 34.905 1.00 90.81 94 TYR A CA 1
ATOM 731 C C . TYR A 1 94 ? -8.971 6.500 33.512 1.00 90.81 94 TYR A C 1
ATOM 733 O O . TYR A 1 94 ? -8.572 5.674 32.691 1.00 90.81 94 TYR A O 1
ATOM 741 N N . LYS A 1 95 ? -9.826 7.483 33.186 1.00 89.00 95 LYS A N 1
ATOM 742 C CA . LYS A 1 95 ? -10.420 7.691 31.851 1.00 89.00 95 LYS A CA 1
ATOM 743 C C . LYS A 1 95 ? -9.351 7.722 30.753 1.00 89.00 95 LYS A C 1
ATOM 745 O O . LYS A 1 95 ? -9.419 6.942 29.807 1.00 89.00 95 LYS A O 1
ATOM 750 N N . LYS A 1 96 ? -8.297 8.530 30.915 1.00 87.94 96 LYS A N 1
ATOM 751 C CA . LYS A 1 96 ? -7.178 8.676 29.962 1.00 87.94 96 LYS A CA 1
ATOM 752 C C . LYS A 1 96 ? -6.374 7.386 29.745 1.00 87.94 96 LYS A C 1
ATOM 754 O O . LYS A 1 96 ? -5.796 7.209 28.669 1.00 87.94 96 LYS A O 1
ATOM 759 N N . ASN A 1 97 ? -6.345 6.487 30.731 1.00 87.50 97 ASN A N 1
ATOM 760 C CA . ASN A 1 97 ? -5.678 5.178 30.671 1.00 87.50 97 ASN A CA 1
ATOM 761 C C . ASN A 1 97 ? -6.645 4.014 30.368 1.00 87.50 97 ASN A C 1
ATOM 763 O O . ASN A 1 97 ? -6.264 2.844 30.447 1.00 87.50 97 ASN A O 1
ATOM 767 N N . SER A 1 98 ? -7.882 4.332 29.994 1.00 90.12 98 SER A N 1
ATOM 768 C CA . SER A 1 98 ? -8.921 3.386 29.595 1.00 90.12 98 SER A CA 1
ATOM 769 C C . SER A 1 98 ? -9.362 3.619 28.151 1.00 90.12 98 SER A C 1
ATOM 771 O O . SER A 1 98 ? -8.983 4.614 27.527 1.00 90.12 98 SER A O 1
ATOM 773 N N . THR A 1 99 ? -10.166 2.703 27.625 1.00 91.75 99 THR A N 1
ATOM 774 C CA . THR A 1 99 ? -11.032 2.955 26.471 1.00 91.75 99 THR A CA 1
ATOM 775 C C . THR A 1 99 ? -12.246 2.025 26.526 1.00 91.75 99 THR A C 1
ATOM 777 O O . THR A 1 99 ? -12.321 1.153 27.399 1.00 91.75 99 THR A O 1
ATOM 780 N N . SER A 1 100 ? -13.187 2.219 25.607 1.00 92.50 100 SER A N 1
ATOM 781 C CA . SER A 1 100 ? -14.378 1.391 25.458 1.00 92.50 100 SER A CA 1
ATOM 782 C C . SER A 1 100 ? -14.463 0.726 24.091 1.00 92.50 100 SER A C 1
ATOM 784 O O . SER A 1 100 ? -13.907 1.227 23.116 1.00 92.50 100 SER A O 1
ATOM 786 N N . VAL A 1 101 ? -15.194 -0.384 24.045 1.00 94.88 101 VAL A N 1
ATOM 787 C CA . VAL A 1 101 ? -15.676 -1.053 22.829 1.00 94.88 101 VAL A CA 1
ATOM 788 C C . VAL A 1 101 ? -17.145 -1.427 23.013 1.00 94.88 101 VAL A C 1
ATOM 790 O O . VAL A 1 101 ? -17.585 -1.680 24.139 1.00 94.88 101 VAL A O 1
ATOM 793 N N . GLU A 1 102 ? -17.902 -1.473 21.921 1.00 94.62 102 GLU A N 1
ATOM 794 C CA . GLU A 1 102 ? -19.278 -1.977 21.899 1.00 94.62 102 GLU A CA 1
ATOM 795 C C . GLU A 1 102 ? -19.306 -3.384 21.298 1.00 94.62 102 GLU A C 1
ATOM 797 O O . GLU A 1 102 ? -18.688 -3.631 20.260 1.00 94.62 102 GLU A O 1
ATOM 802 N N . ILE A 1 103 ? -19.980 -4.314 21.977 1.00 94.81 103 ILE A N 1
ATOM 803 C CA . ILE A 1 103 ? -19.998 -5.742 21.648 1.00 94.81 103 ILE A CA 1
ATOM 804 C C . ILE A 1 103 ? -21.433 -6.263 21.730 1.00 94.81 103 ILE A C 1
ATOM 806 O O . ILE A 1 103 ? -22.142 -5.992 22.700 1.00 94.81 103 ILE A O 1
ATOM 810 N N . VAL A 1 104 ? -21.859 -7.015 20.718 1.00 93.69 104 VAL A N 1
ATOM 811 C CA . VAL A 1 104 ? -23.152 -7.707 20.691 1.00 93.69 104 VAL A CA 1
ATOM 812 C C . VAL A 1 104 ? -23.015 -9.046 21.405 1.00 93.69 104 VAL A C 1
ATOM 814 O O . VAL A 1 104 ? -22.125 -9.843 21.104 1.00 93.69 104 VAL A O 1
ATOM 817 N N . LYS A 1 105 ? -23.916 -9.307 22.350 1.00 92.56 105 LYS A N 1
ATOM 818 C CA . LYS A 1 105 ? -24.061 -10.606 23.003 1.00 92.56 105 LYS A CA 1
ATOM 819 C C . LYS A 1 105 ? -25.538 -10.868 23.273 1.00 92.56 105 LYS A C 1
ATOM 821 O O . LYS A 1 105 ? -26.197 -10.025 23.876 1.00 92.56 105 LYS A O 1
ATOM 826 N N . ASP A 1 106 ? -26.016 -12.045 22.869 1.00 89.12 106 ASP A N 1
ATOM 827 C CA . ASP A 1 106 ? -27.417 -12.463 23.016 1.00 89.12 106 ASP A CA 1
ATOM 828 C C . ASP A 1 106 ? -28.376 -11.411 22.399 1.00 89.12 106 ASP A C 1
ATOM 830 O O . ASP A 1 106 ? -29.322 -10.955 23.034 1.00 89.12 106 ASP A O 1
ATOM 834 N N . ASP A 1 107 ? -28.036 -10.944 21.186 1.00 85.56 107 ASP A N 1
ATOM 835 C CA . ASP A 1 107 ? -28.585 -9.781 20.451 1.00 85.56 107 ASP A CA 1
ATOM 836 C C . ASP A 1 107 ? -28.488 -8.397 21.139 1.00 85.56 107 ASP A C 1
ATOM 838 O O . ASP A 1 107 ? -28.579 -7.364 20.470 1.00 85.56 107 ASP A O 1
ATOM 842 N N . VAL A 1 108 ? -28.213 -8.333 22.443 1.00 89.44 108 VAL A N 1
ATOM 843 C CA . VAL A 1 108 ? -28.069 -7.078 23.195 1.00 89.44 108 VAL A CA 1
ATOM 844 C C . VAL A 1 108 ? -26.698 -6.440 22.951 1.00 89.44 108 VAL A C 1
ATOM 846 O O . VAL A 1 108 ? -25.651 -7.060 23.151 1.00 89.44 108 VAL A O 1
ATOM 849 N N . LEU A 1 109 ? -26.697 -5.158 22.581 1.00 90.94 109 LEU A N 1
ATOM 850 C CA . LEU A 1 109 ? -25.489 -4.349 22.417 1.00 90.94 109 LEU A CA 1
ATOM 851 C C . LEU A 1 109 ? -24.976 -3.839 23.776 1.00 90.94 109 LEU A C 1
ATOM 853 O O . LEU A 1 109 ? -25.724 -3.248 24.555 1.00 90.94 109 LEU A O 1
ATOM 857 N N . GLN A 1 110 ? -23.698 -4.072 24.085 1.00 90.44 110 GLN A N 1
ATOM 858 C CA . GLN A 1 110 ? -23.117 -3.810 25.406 1.00 90.44 110 GLN A CA 1
ATOM 859 C C . GLN A 1 110 ? -21.760 -3.102 25.306 1.00 90.44 110 GLN A C 1
ATOM 861 O O . GLN A 1 110 ? -20.843 -3.564 24.632 1.00 90.44 110 GLN A O 1
ATOM 866 N N . LYS A 1 111 ? -21.614 -1.985 26.028 1.00 91.12 111 LYS A N 1
ATOM 867 C CA . LYS A 1 111 ? -20.361 -1.225 26.133 1.00 91.12 111 LYS A CA 1
ATOM 868 C C . LYS A 1 111 ? -19.475 -1.767 27.254 1.00 91.12 111 LYS A C 1
ATOM 870 O O . LYS A 1 111 ? -19.876 -1.764 28.421 1.00 91.12 111 LYS A O 1
ATOM 875 N N . ILE A 1 112 ? -18.260 -2.178 26.902 1.00 91.69 112 ILE A N 1
ATOM 876 C CA . ILE A 1 112 ? -17.222 -2.654 27.824 1.00 91.69 112 ILE A CA 1
ATOM 877 C C . ILE A 1 112 ? -16.159 -1.562 27.954 1.00 91.69 112 ILE A C 1
ATOM 879 O O . ILE A 1 112 ? -15.647 -1.091 26.944 1.00 91.69 112 ILE A O 1
ATOM 883 N N . ASN A 1 113 ? -15.802 -1.178 29.182 1.00 90.94 113 ASN A N 1
ATOM 884 C CA . ASN A 1 113 ? -14.703 -0.248 29.465 1.00 90.94 113 ASN A CA 1
ATOM 885 C C . ASN A 1 113 ? -13.514 -1.039 30.050 1.00 90.94 113 ASN A C 1
ATOM 887 O O . ASN A 1 113 ? -13.682 -1.727 31.056 1.00 90.94 113 ASN A O 1
ATOM 891 N N . PHE A 1 114 ? -12.315 -0.931 29.469 1.00 91.12 114 PHE A N 1
ATOM 892 C CA . PHE A 1 114 ? -11.125 -1.694 29.889 1.00 91.12 114 PHE A CA 1
ATOM 893 C C . PHE A 1 114 ? -9.859 -0.820 29.977 1.00 91.12 114 PHE A C 1
ATOM 895 O O . PHE A 1 114 ? -9.826 0.319 29.504 1.00 91.12 114 PHE A O 1
ATOM 902 N N . ARG A 1 115 ? -8.804 -1.331 30.632 1.00 88.81 115 ARG A N 1
ATOM 903 C CA . ARG A 1 115 ? -7.556 -0.589 30.901 1.00 88.81 115 ARG A CA 1
ATOM 904 C C . ARG A 1 115 ? -6.484 -0.881 29.852 1.00 88.81 115 ARG A C 1
ATOM 906 O O . ARG A 1 115 ? -6.043 -2.020 29.708 1.00 88.81 115 ARG A O 1
ATOM 913 N N . ILE A 1 116 ? -5.943 0.170 29.237 1.00 85.56 116 ILE A N 1
ATOM 914 C CA . ILE A 1 116 ? -4.762 0.067 28.373 1.00 85.56 116 ILE A CA 1
ATOM 915 C C . ILE A 1 116 ? -3.502 0.171 29.245 1.00 85.56 116 ILE A C 1
ATOM 917 O O . ILE A 1 116 ? -3.266 1.195 29.885 1.00 85.56 116 ILE A O 1
ATOM 921 N N . LYS A 1 117 ? -2.671 -0.881 29.270 1.00 76.19 117 LYS A N 1
ATOM 922 C CA . LYS A 1 117 ? -1.408 -0.896 30.040 1.00 76.19 117 LYS A CA 1
ATOM 923 C C . LYS A 1 117 ? -0.337 0.019 29.425 1.00 76.19 117 LYS A C 1
ATOM 925 O O . LYS A 1 117 ? 0.280 0.791 30.148 1.00 76.19 117 LYS A O 1
ATOM 930 N N . ASN A 1 118 ? -0.139 -0.051 28.104 1.00 69.12 118 ASN A N 1
ATOM 931 C CA . ASN A 1 118 ? 0.825 0.753 27.341 1.00 69.12 118 ASN A CA 1
ATOM 932 C C . ASN A 1 118 ? 0.221 1.147 25.983 1.00 69.12 118 ASN A C 1
ATOM 934 O O . ASN A 1 118 ? -0.165 0.268 25.220 1.00 69.12 118 ASN A O 1
ATOM 938 N N . LYS A 1 119 ? 0.174 2.448 25.655 1.00 65.75 119 LYS A N 1
ATOM 939 C CA . LYS A 1 119 ? -0.325 2.932 24.347 1.00 65.75 119 LYS A CA 1
ATOM 940 C C . LYS A 1 119 ? 0.724 2.868 23.226 1.00 65.75 119 LYS A C 1
ATOM 942 O O . LYS A 1 119 ? 0.368 2.721 22.064 1.00 65.75 119 LYS A O 1
ATOM 947 N N . ILE A 1 120 ? 2.012 2.933 23.573 1.00 63.41 120 ILE A N 1
ATOM 948 C CA . ILE A 1 120 ? 3.156 2.952 22.636 1.00 63.41 120 ILE A CA 1
ATOM 949 C C . ILE A 1 120 ? 3.584 1.514 22.268 1.00 63.41 120 ILE A C 1
ATOM 951 O O . ILE A 1 120 ? 4.759 1.165 22.336 1.00 63.41 120 ILE A O 1
ATOM 955 N N . LEU A 1 121 ? 2.611 0.639 21.994 1.00 67.19 121 LEU A N 1
ATOM 956 C CA . LEU A 1 121 ? 2.845 -0.799 21.801 1.00 67.19 121 LEU A CA 1
ATOM 957 C C . LEU A 1 121 ? 2.878 -1.211 20.318 1.00 67.19 121 LEU A C 1
ATOM 959 O O . LEU A 1 121 ? 3.530 -2.191 19.983 1.00 67.19 121 LEU A O 1
ATOM 963 N N . ILE A 1 122 ? 2.215 -0.450 19.442 1.00 82.50 122 ILE A N 1
ATOM 964 C CA . ILE A 1 122 ? 2.106 -0.697 17.993 1.00 82.50 122 ILE A CA 1
ATOM 965 C C . ILE A 1 122 ? 2.926 0.371 17.252 1.00 82.50 122 ILE A C 1
ATOM 967 O O . ILE A 1 122 ? 2.787 1.555 17.566 1.00 82.50 122 ILE A O 1
ATOM 971 N N . ARG A 1 123 ? 3.749 -0.017 16.264 1.00 84.19 123 ARG A N 1
ATOM 972 C CA . ARG A 1 123 ? 4.475 0.934 15.393 1.00 84.19 123 ARG A CA 1
ATOM 973 C C . ARG A 1 123 ? 3.494 1.728 14.524 1.00 84.19 123 ARG A C 1
ATOM 975 O O . ARG A 1 123 ? 2.594 1.141 13.933 1.00 84.19 123 ARG A O 1
ATOM 982 N N . GLU A 1 124 ? 3.709 3.034 14.367 1.00 84.00 124 GLU A N 1
ATOM 983 C CA . GLU A 1 124 ? 2.839 3.877 13.525 1.00 84.00 124 GLU A CA 1
ATOM 984 C C . GLU A 1 124 ? 2.863 3.450 12.043 1.00 84.00 124 GLU A C 1
ATOM 986 O O . GLU A 1 124 ? 1.826 3.447 11.389 1.00 84.00 124 GLU A O 1
ATOM 991 N N . GLU A 1 125 ? 4.001 2.947 11.546 1.00 83.75 125 GLU A N 1
ATOM 992 C CA . GLU A 1 125 ? 4.111 2.306 10.222 1.00 83.75 125 GLU A CA 1
ATOM 993 C C . GLU A 1 125 ? 3.120 1.145 10.038 1.00 83.75 125 GLU A C 1
ATOM 995 O O . GLU A 1 125 ? 2.551 0.965 8.964 1.00 83.75 125 GLU A O 1
ATOM 1000 N N . VAL A 1 126 ? 2.909 0.344 11.088 1.00 88.25 126 VAL A N 1
ATOM 1001 C CA . VAL A 1 126 ? 1.973 -0.790 11.078 1.00 88.25 126 VAL A CA 1
ATOM 1002 C C . VAL A 1 126 ? 0.530 -0.289 11.164 1.00 88.25 126 VAL A C 1
ATOM 1004 O O . VAL A 1 126 ? -0.347 -0.858 10.516 1.00 88.25 126 VAL A O 1
ATOM 1007 N N . LYS A 1 127 ? 0.281 0.816 11.881 1.00 90.06 127 LYS A N 1
ATOM 1008 C CA . LYS A 1 127 ? -1.050 1.435 11.929 1.00 90.06 127 LYS A CA 1
ATOM 1009 C C . LYS A 1 127 ? -1.475 2.012 10.582 1.00 90.06 127 LYS A C 1
ATOM 1011 O O . LYS A 1 127 ? -2.588 1.735 10.142 1.00 90.06 127 LYS A O 1
ATOM 1016 N N . GLU A 1 128 ? -0.603 2.760 9.905 1.00 89.25 128 GLU A N 1
ATOM 1017 C CA . GLU A 1 128 ? -0.895 3.267 8.558 1.00 89.25 128 GLU A CA 1
ATOM 1018 C C . GLU A 1 128 ? -1.019 2.112 7.548 1.00 89.25 128 GLU A C 1
ATOM 1020 O O . GLU A 1 128 ? -1.950 2.115 6.744 1.00 89.25 128 GLU A O 1
ATOM 1025 N N . LYS A 1 129 ? -0.173 1.069 7.629 1.00 89.56 129 LYS A N 1
ATOM 1026 C CA . LYS A 1 129 ? -0.330 -0.136 6.790 1.00 89.56 129 LYS A CA 1
ATOM 1027 C C . LYS A 1 129 ? -1.709 -0.783 6.944 1.00 89.56 129 LYS A C 1
ATOM 1029 O O . LYS A 1 129 ? -2.318 -1.082 5.924 1.00 89.56 129 LYS A O 1
ATOM 1034 N N . LEU A 1 130 ? -2.213 -0.966 8.166 1.00 91.81 130 LEU A N 1
ATOM 1035 C CA . LEU A 1 130 ? -3.551 -1.521 8.405 1.00 91.81 130 LEU A CA 1
ATOM 1036 C C . LEU A 1 130 ? -4.645 -0.572 7.887 1.00 91.81 130 LEU A C 1
ATOM 1038 O O . LEU A 1 130 ? -5.489 -0.975 7.095 1.00 91.81 130 LEU A O 1
ATOM 1042 N N . LYS A 1 131 ? -4.597 0.709 8.273 1.00 90.75 131 LYS A N 1
ATOM 1043 C CA . LYS A 1 131 ? -5.564 1.756 7.885 1.00 90.75 131 LYS A CA 1
ATOM 1044 C C . LYS A 1 131 ? -5.822 1.814 6.372 1.00 90.75 131 LYS A C 1
ATOM 1046 O O . LYS A 1 131 ? -6.977 1.957 5.965 1.00 90.75 131 LYS A O 1
ATOM 1051 N N . TRP A 1 132 ? -4.770 1.696 5.558 1.00 89.94 132 TRP A N 1
ATOM 1052 C CA . TRP A 1 132 ? -4.855 1.793 4.096 1.00 89.94 132 TRP A CA 1
ATOM 1053 C C . TRP A 1 132 ? -4.981 0.446 3.366 1.00 89.94 132 TRP A C 1
ATOM 1055 O O . TRP A 1 132 ? -5.570 0.424 2.291 1.00 89.94 132 TRP A O 1
ATOM 1065 N N . ASN A 1 133 ? -4.466 -0.660 3.921 1.00 90.62 133 ASN A N 1
ATOM 1066 C CA . ASN A 1 133 ? -4.429 -1.974 3.251 1.00 90.62 133 ASN A CA 1
ATOM 1067 C C . ASN A 1 133 ? -5.374 -3.026 3.879 1.00 90.62 133 ASN A C 1
ATOM 1069 O O . ASN A 1 133 ? -5.136 -4.229 3.742 1.00 90.62 133 ASN A O 1
ATOM 1073 N N . VAL A 1 134 ? -6.420 -2.598 4.593 1.00 92.44 134 VAL A N 1
ATOM 1074 C CA . VAL A 1 134 ? -7.561 -3.465 4.934 1.00 92.44 134 VAL A CA 1
ATOM 1075 C C . VAL A 1 134 ? -8.480 -3.630 3.722 1.00 92.44 134 VAL A C 1
ATOM 1077 O O . VAL A 1 134 ? -8.762 -2.657 3.020 1.00 92.44 134 VAL A O 1
ATOM 1080 N N . ASP A 1 135 ? -8.988 -4.846 3.510 1.00 91.75 135 ASP A N 1
ATOM 1081 C CA . ASP A 1 135 ? -10.052 -5.106 2.535 1.00 91.75 135 ASP A CA 1
ATOM 1082 C C . ASP A 1 135 ? -11.348 -4.355 2.905 1.00 91.75 135 ASP A C 1
ATOM 1084 O O . ASP A 1 135 ? -11.952 -4.590 3.952 1.00 91.75 135 ASP A O 1
ATOM 1088 N N . ARG A 1 136 ? -11.791 -3.453 2.021 1.00 90.88 136 ARG A N 1
ATOM 1089 C CA . ARG A 1 136 ? -13.017 -2.649 2.170 1.00 90.88 136 ARG A CA 1
ATOM 1090 C C . ARG A 1 136 ? -14.181 -3.122 1.289 1.00 90.88 136 ARG A C 1
ATOM 1092 O O . ARG A 1 136 ? -15.219 -2.470 1.290 1.00 90.88 136 ARG A O 1
ATOM 1099 N N . THR A 1 137 ? -14.049 -4.246 0.575 1.00 90.56 137 THR A N 1
ATOM 1100 C CA . THR A 1 137 ? -15.071 -4.765 -0.364 1.00 90.56 137 THR A CA 1
ATOM 1101 C C . THR A 1 137 ? -16.429 -5.058 0.274 1.00 90.56 137 THR A C 1
ATOM 1103 O O . THR A 1 137 ? -17.452 -4.926 -0.393 1.00 90.56 137 THR A O 1
ATOM 1106 N N . SER A 1 138 ? -16.469 -5.452 1.550 1.00 92.31 138 SER A N 1
ATOM 1107 C CA . SER A 1 138 ? -17.718 -5.647 2.293 1.00 92.31 138 SER A CA 1
ATOM 1108 C C . SER A 1 138 ? -17.530 -5.427 3.801 1.00 92.31 138 SER A C 1
ATOM 1110 O O . SER A 1 138 ? -16.420 -5.621 4.304 1.00 92.31 138 SER A O 1
ATOM 1112 N N . PRO A 1 139 ? -18.595 -5.084 4.556 1.00 91.75 139 PRO A N 1
ATOM 1113 C CA . PRO A 1 139 ? -18.545 -4.953 6.016 1.00 91.75 139 PRO A CA 1
ATOM 1114 C C . PRO A 1 139 ? -17.946 -6.177 6.726 1.00 91.75 139 PRO A C 1
ATOM 1116 O O . PRO A 1 139 ? -17.077 -6.043 7.583 1.00 91.75 139 PRO A O 1
ATOM 1119 N N . SER A 1 140 ? -18.355 -7.387 6.331 1.00 92.19 140 SER A N 1
ATOM 1120 C CA . SER A 1 140 ? -17.849 -8.636 6.913 1.00 92.19 140 SER A CA 1
ATOM 1121 C C . SER A 1 140 ? -16.380 -8.897 6.569 1.00 92.19 140 SER A C 1
ATOM 1123 O O . SER A 1 140 ? -15.654 -9.457 7.393 1.00 92.19 140 SER A O 1
ATOM 1125 N N . ASN A 1 141 ? -15.918 -8.474 5.386 1.00 93.12 141 ASN A N 1
ATOM 1126 C CA . ASN A 1 141 ? -14.505 -8.571 5.029 1.00 93.12 141 ASN A CA 1
ATOM 1127 C C . ASN A 1 141 ? -13.655 -7.569 5.816 1.00 93.12 141 ASN A C 1
ATOM 1129 O O . ASN A 1 141 ? -12.639 -7.991 6.352 1.00 93.12 141 ASN A O 1
ATOM 1133 N N . LYS A 1 142 ? -14.097 -6.312 6.005 1.00 93.69 142 LYS A N 1
ATOM 1134 C CA . LYS A 1 142 ? -13.390 -5.321 6.849 1.00 93.69 142 LYS A CA 1
ATOM 1135 C C . LYS A 1 142 ? -13.070 -5.879 8.238 1.00 93.69 142 LYS A C 1
ATOM 1137 O O . LYS A 1 142 ? -11.944 -5.745 8.711 1.00 93.69 142 LYS A O 1
ATOM 1142 N N . ILE A 1 143 ? -14.045 -6.538 8.871 1.00 94.00 143 ILE A N 1
ATOM 1143 C CA . ILE A 1 143 ? -13.874 -7.157 10.192 1.00 94.00 143 ILE A CA 1
ATOM 1144 C C . ILE A 1 143 ? -12.974 -8.397 10.130 1.00 94.00 143 ILE A C 1
ATOM 1146 O O . ILE A 1 143 ? -12.029 -8.491 10.909 1.00 94.00 143 ILE A O 1
ATOM 1150 N N . ARG A 1 144 ? -13.203 -9.331 9.196 1.00 92.81 144 ARG A N 1
ATOM 1151 C CA . ARG A 1 144 ? -12.343 -10.522 9.037 1.00 92.81 144 ARG A CA 1
ATOM 1152 C C . ARG A 1 144 ? -10.878 -10.140 8.802 1.00 92.81 144 ARG A C 1
ATOM 1154 O O . ARG A 1 144 ? -9.980 -10.711 9.415 1.00 92.81 144 ARG A O 1
ATOM 1161 N N . ASP A 1 145 ? -10.656 -9.138 7.962 1.00 93.56 145 ASP A N 1
ATOM 1162 C CA . ASP A 1 145 ? -9.338 -8.638 7.603 1.00 93.56 145 ASP A CA 1
ATOM 1163 C C . ASP A 1 145 ? -8.678 -7.878 8.765 1.00 93.56 145 ASP A C 1
ATOM 1165 O O . ASP A 1 145 ? -7.499 -8.100 9.040 1.00 93.56 145 ASP A O 1
ATOM 1169 N N . LEU A 1 146 ? -9.439 -7.073 9.527 1.00 93.94 146 LEU A N 1
ATOM 1170 C CA . LEU A 1 146 ? -8.994 -6.494 10.804 1.00 93.94 146 LEU A CA 1
ATOM 1171 C C . LEU A 1 146 ? -8.524 -7.583 11.779 1.00 93.94 146 LEU A C 1
ATOM 1173 O O . LEU A 1 146 ? -7.520 -7.387 12.464 1.00 93.94 146 LEU A O 1
ATOM 1177 N N . MET A 1 147 ? -9.229 -8.713 11.867 1.00 93.38 147 MET A N 1
ATOM 1178 C CA . MET A 1 147 ? -8.868 -9.803 12.777 1.00 93.38 147 MET A CA 1
ATOM 1179 C C . MET A 1 147 ? -7.599 -10.537 12.331 1.00 93.38 147 MET A C 1
ATOM 1181 O O . MET A 1 147 ? -6.726 -10.783 13.166 1.00 93.38 147 MET A O 1
ATOM 1185 N N . ASP A 1 148 ? -7.436 -10.790 11.029 1.00 92.44 148 ASP A N 1
ATOM 1186 C CA . ASP A 1 148 ? -6.186 -11.315 10.469 1.00 92.44 148 ASP A CA 1
ATOM 1187 C C . ASP A 1 148 ? -5.005 -10.351 10.735 1.00 92.44 148 ASP A C 1
ATOM 1189 O O . ASP A 1 148 ? -3.993 -10.762 11.306 1.00 92.44 148 ASP A O 1
ATOM 1193 N N . TRP A 1 149 ? -5.170 -9.047 10.461 1.00 93.06 149 TRP A N 1
ATOM 1194 C CA . TRP A 1 149 ? -4.197 -8.001 10.821 1.00 93.06 149 TRP A CA 1
ATOM 1195 C C . TRP A 1 149 ? -3.912 -7.936 12.334 1.00 93.06 149 TRP A C 1
ATOM 1197 O O . TRP A 1 149 ? -2.783 -7.666 12.746 1.00 93.06 149 TRP A O 1
ATOM 1207 N N . THR A 1 150 ? -4.917 -8.159 13.186 1.00 92.19 150 THR A N 1
ATOM 1208 C CA . THR A 1 150 ? -4.770 -8.101 14.650 1.00 92.19 150 THR A CA 1
ATOM 1209 C C . THR A 1 150 ? -3.923 -9.259 15.168 1.00 92.19 150 THR A C 1
ATOM 1211 O O . THR A 1 150 ? -3.070 -9.048 16.033 1.00 92.19 150 THR A O 1
ATOM 1214 N N . ARG A 1 151 ? -4.106 -10.469 14.623 1.00 90.75 151 ARG A N 1
ATOM 1215 C CA . ARG A 1 151 ? -3.280 -11.646 14.935 1.00 90.75 151 ARG A CA 1
ATOM 1216 C C . ARG A 1 151 ? -1.807 -11.379 14.605 1.00 90.75 151 ARG A C 1
ATOM 1218 O O . ARG A 1 151 ? -0.946 -11.571 15.465 1.00 90.75 151 ARG A O 1
ATOM 1225 N N . ASP A 1 152 ? -1.544 -10.820 13.424 1.00 90.06 152 ASP A N 1
ATOM 1226 C CA . ASP A 1 152 ? -0.202 -10.412 12.990 1.00 90.06 152 ASP A CA 1
ATOM 1227 C C . ASP A 1 152 ? 0.407 -9.344 13.918 1.00 90.06 152 ASP A C 1
ATOM 1229 O O . ASP A 1 152 ? 1.556 -9.459 14.354 1.00 90.06 152 ASP A O 1
ATOM 1233 N N . ILE A 1 153 ? -0.376 -8.323 14.289 1.00 90.31 153 ILE A N 1
ATOM 1234 C CA . ILE A 1 153 ? 0.038 -7.267 15.227 1.00 90.31 153 ILE A CA 1
ATOM 1235 C C . ILE A 1 153 ? 0.377 -7.844 16.607 1.00 90.31 153 ILE A C 1
ATOM 1237 O O . ILE A 1 153 ? 1.365 -7.431 17.212 1.00 90.31 153 ILE A O 1
ATOM 1241 N N . MET A 1 154 ? -0.389 -8.809 17.122 1.00 87.81 154 MET A N 1
ATOM 1242 C CA . MET A 1 154 ? -0.079 -9.455 18.404 1.00 87.81 154 MET A CA 1
ATOM 1243 C C . MET A 1 154 ? 1.232 -10.253 18.345 1.00 87.81 154 MET A C 1
ATOM 1245 O O . MET A 1 154 ? 2.020 -10.196 19.297 1.00 87.81 154 MET A O 1
ATOM 1249 N N . GLN A 1 155 ? 1.515 -10.931 17.227 1.00 85.88 155 GLN A N 1
ATOM 1250 C CA . GLN A 1 155 ? 2.790 -11.617 17.012 1.00 85.88 155 GLN A CA 1
ATOM 1251 C C . GLN A 1 155 ? 3.966 -10.626 16.967 1.00 85.88 155 GLN A C 1
ATOM 1253 O O . GLN A 1 155 ? 4.938 -10.817 17.708 1.00 85.88 155 GLN A O 1
ATOM 1258 N N . ASP A 1 156 ? 3.855 -9.541 16.192 1.00 86.56 156 ASP A N 1
ATOM 1259 C CA . ASP A 1 156 ? 4.851 -8.463 16.115 1.00 86.56 156 ASP A CA 1
ATOM 1260 C C . ASP A 1 156 ? 5.109 -7.815 17.488 1.00 86.56 156 ASP A C 1
ATOM 1262 O O . ASP A 1 156 ? 6.256 -7.717 17.927 1.00 86.56 156 ASP A O 1
ATOM 1266 N N . ILE A 1 157 ? 4.054 -7.481 18.237 1.00 85.38 157 ILE A N 1
ATOM 1267 C CA . ILE A 1 157 ? 4.146 -6.980 19.616 1.00 85.38 157 ILE A CA 1
ATOM 1268 C C . ILE A 1 157 ? 4.909 -7.963 20.515 1.00 85.38 157 ILE A C 1
ATOM 1270 O O . ILE A 1 157 ? 5.724 -7.544 21.344 1.00 85.38 157 ILE A O 1
ATOM 1274 N N . SER A 1 158 ? 4.651 -9.270 20.388 1.00 83.88 158 SER A N 1
ATOM 1275 C CA . SER A 1 158 ? 5.341 -10.301 21.178 1.00 83.88 158 SER A CA 1
ATOM 1276 C C . SER A 1 158 ? 6.837 -10.375 20.850 1.00 83.88 158 SER A C 1
ATOM 1278 O O . SER A 1 158 ? 7.645 -10.700 21.723 1.00 83.88 158 SER A O 1
ATOM 1280 N N . TYR A 1 159 ? 7.209 -10.065 19.606 1.00 83.75 159 TYR A N 1
ATOM 1281 C CA . TYR A 1 159 ? 8.585 -10.030 19.137 1.00 83.75 159 TYR A CA 1
ATOM 1282 C C . TYR A 1 159 ? 9.290 -8.744 19.593 1.00 83.75 159 TYR A C 1
ATOM 1284 O O . TYR A 1 159 ? 10.314 -8.819 20.273 1.00 83.75 159 TYR A O 1
ATOM 1292 N N . GLN A 1 160 ? 8.685 -7.575 19.371 1.00 82.19 160 GLN A N 1
ATOM 1293 C CA . GLN A 1 160 ? 9.199 -6.281 19.833 1.00 82.19 160 GLN A CA 1
ATOM 1294 C C . GLN A 1 160 ? 9.407 -6.248 21.357 1.00 82.19 160 GLN A C 1
ATOM 1296 O O . GLN A 1 160 ? 10.452 -5.792 21.823 1.00 82.19 160 GLN A O 1
ATOM 1301 N N . ARG A 1 161 ? 8.489 -6.823 22.153 1.00 81.38 161 ARG A N 1
ATOM 1302 C CA . ARG A 1 161 ? 8.667 -6.966 23.614 1.00 81.38 161 ARG A CA 1
ATOM 1303 C C . ARG A 1 161 ? 9.927 -7.758 24.009 1.00 81.38 161 ARG A C 1
ATOM 1305 O O . ARG A 1 161 ? 10.473 -7.491 25.075 1.00 81.38 161 ARG A O 1
ATOM 1312 N N . LYS A 1 162 ? 10.402 -8.695 23.177 1.00 83.00 162 LYS A N 1
ATOM 1313 C CA . LYS A 1 162 ? 11.649 -9.458 23.402 1.00 83.00 162 LYS A CA 1
ATOM 1314 C C . LYS A 1 162 ? 12.883 -8.656 22.974 1.00 83.00 162 LYS A C 1
ATOM 1316 O O . LYS A 1 162 ? 13.870 -8.626 23.703 1.00 83.00 162 LYS A O 1
ATOM 1321 N N . ILE A 1 163 ? 12.822 -7.977 21.825 1.00 80.75 163 ILE A N 1
ATOM 1322 C CA . ILE A 1 163 ? 13.929 -7.161 21.289 1.00 80.75 163 ILE A CA 1
ATOM 1323 C C . ILE A 1 163 ? 14.268 -5.995 22.218 1.00 80.75 163 ILE A C 1
ATOM 1325 O O . ILE A 1 163 ? 15.434 -5.772 22.540 1.00 80.75 163 ILE A O 1
ATOM 1329 N N . LEU A 1 164 ? 13.243 -5.250 22.650 1.00 77.75 164 LEU A N 1
ATOM 1330 C CA . LEU A 1 164 ? 13.373 -3.987 23.383 1.00 77.75 164 LEU A CA 1
ATOM 1331 C C . LEU A 1 164 ? 13.896 -4.161 24.823 1.00 77.75 164 LEU A C 1
ATOM 1333 O O . LEU A 1 164 ? 14.034 -3.180 25.546 1.00 77.75 164 LEU A O 1
ATOM 1337 N N . PHE A 1 165 ? 14.230 -5.389 25.229 1.00 80.38 165 PHE A N 1
ATOM 1338 C CA . PHE A 1 165 ? 15.064 -5.661 26.400 1.00 80.38 165 PHE A CA 1
ATOM 1339 C C . PHE A 1 165 ? 16.538 -5.263 26.170 1.00 80.38 165 PHE A C 1
ATOM 1341 O O . PHE A 1 165 ? 17.228 -4.861 27.105 1.00 80.38 165 PHE A O 1
ATOM 1348 N N . ASN A 1 166 ? 17.025 -5.335 24.925 1.00 84.75 166 ASN A N 1
ATOM 1349 C CA . ASN A 1 166 ? 18.422 -5.079 24.571 1.00 84.75 166 ASN A CA 1
ATOM 1350 C C . ASN A 1 166 ? 18.636 -3.612 24.141 1.00 84.75 166 ASN A C 1
ATOM 1352 O O . ASN A 1 166 ? 18.104 -3.203 23.105 1.00 84.75 166 ASN A O 1
ATOM 1356 N N . PRO A 1 167 ? 19.468 -2.813 24.841 1.00 85.31 167 PRO A N 1
ATOM 1357 C CA . PRO A 1 167 ? 19.609 -1.377 24.564 1.00 85.31 167 PRO A CA 1
ATOM 1358 C C . PRO A 1 167 ? 20.180 -1.072 23.171 1.00 85.31 167 PRO A C 1
ATOM 1360 O O . PRO A 1 167 ? 19.776 -0.096 22.541 1.00 85.31 167 PRO A O 1
ATOM 1363 N N . ILE A 1 168 ? 21.058 -1.938 22.654 1.00 86.25 168 ILE A N 1
ATOM 1364 C CA . ILE A 1 168 ? 21.604 -1.838 21.291 1.00 86.25 168 ILE A CA 1
ATOM 1365 C C . ILE A 1 168 ? 20.480 -1.948 20.251 1.00 86.25 168 ILE A C 1
ATOM 1367 O O . ILE A 1 168 ? 20.434 -1.173 19.299 1.00 86.25 168 ILE A O 1
ATOM 1371 N N . ALA A 1 169 ? 19.535 -2.869 20.446 1.00 84.25 169 ALA A N 1
ATOM 1372 C CA . ALA A 1 169 ? 18.434 -3.038 19.510 1.00 84.25 169 ALA A CA 1
ATOM 1373 C C . ALA A 1 169 ? 17.429 -1.877 19.585 1.00 84.25 169 ALA A C 1
ATOM 1375 O O . ALA A 1 169 ? 16.958 -1.444 18.540 1.00 84.25 169 ALA A O 1
ATOM 1376 N N . ILE A 1 170 ? 17.194 -1.290 20.771 1.00 85.19 170 ILE A N 1
ATOM 1377 C CA . ILE A 1 170 ? 16.413 -0.044 20.911 1.00 85.19 170 ILE A CA 1
ATOM 1378 C C . ILE A 1 170 ? 17.027 1.089 20.068 1.00 85.19 170 ILE A C 1
ATOM 1380 O O . ILE A 1 170 ? 16.289 1.837 19.424 1.00 85.19 170 ILE A O 1
ATOM 1384 N N . MET A 1 171 ? 18.360 1.221 20.062 1.00 88.44 171 MET A N 1
ATOM 1385 C CA . MET A 1 171 ? 19.071 2.224 19.257 1.00 88.44 171 MET A CA 1
ATOM 1386 C C . MET A 1 171 ? 18.837 2.009 17.756 1.00 88.44 171 MET A C 1
ATOM 1388 O O . MET A 1 171 ? 18.519 2.962 17.048 1.00 88.44 171 MET A O 1
ATOM 1392 N N . PHE A 1 172 ? 18.938 0.770 17.266 1.00 88.50 172 PHE A N 1
ATOM 1393 C CA . PHE A 1 172 ? 18.702 0.468 15.853 1.00 88.50 172 PHE A CA 1
ATOM 1394 C C . PHE A 1 172 ? 17.229 0.616 15.445 1.00 88.50 172 PHE A C 1
ATOM 1396 O O . PHE A 1 172 ? 16.956 1.259 14.431 1.00 88.50 172 PHE A O 1
ATOM 1403 N N . THR A 1 173 ? 16.271 0.100 16.221 1.00 84.25 173 THR A N 1
ATOM 1404 C CA . THR A 1 173 ? 14.842 0.186 15.869 1.00 84.25 173 THR A CA 1
ATOM 1405 C C . THR A 1 173 ? 14.322 1.622 15.920 1.00 84.25 173 THR A C 1
ATOM 1407 O O . THR A 1 173 ? 13.572 2.027 15.039 1.00 84.25 173 THR A O 1
ATOM 1410 N N . LYS A 1 174 ? 14.733 2.433 16.910 1.00 85.00 174 LYS A N 1
ATOM 1411 C CA . LYS A 1 174 ? 14.342 3.856 16.981 1.00 85.00 174 LYS A CA 1
ATOM 1412 C C . LYS A 1 174 ? 15.144 4.750 16.033 1.00 85.00 174 LYS A C 1
ATOM 1414 O O . LYS A 1 174 ? 14.637 5.779 15.604 1.00 85.00 174 LYS A O 1
ATOM 1419 N N . GLY A 1 175 ? 16.376 4.366 15.703 1.00 86.81 175 GLY A N 1
ATOM 1420 C CA . GLY A 1 175 ? 17.251 5.101 14.790 1.00 86.81 175 GLY A CA 1
ATOM 1421 C C . GLY A 1 175 ? 16.921 4.931 13.304 1.00 86.81 175 GLY A C 1
ATOM 1422 O O . GLY A 1 175 ? 17.535 5.608 12.492 1.00 86.81 175 GLY A O 1
ATOM 1423 N N . TRP A 1 176 ? 15.961 4.073 12.933 1.00 87.44 176 TRP A N 1
ATOM 1424 C CA . TRP A 1 176 ? 15.603 3.745 11.542 1.00 87.44 176 TRP A CA 1
ATOM 1425 C C . TRP A 1 176 ? 15.541 4.953 10.591 1.00 87.44 176 TRP A C 1
ATOM 1427 O O . TRP A 1 176 ? 16.226 4.972 9.565 1.00 87.44 176 TRP A O 1
ATOM 1437 N N . LEU A 1 177 ? 14.767 5.979 10.955 1.00 88.62 177 LEU A N 1
ATOM 1438 C CA . LEU A 1 177 ? 14.594 7.194 10.154 1.00 88.62 177 LEU A CA 1
ATOM 1439 C C . LEU A 1 177 ? 15.882 8.036 10.095 1.00 88.62 177 LEU A C 1
ATOM 1441 O O . LEU A 1 177 ? 16.245 8.548 9.038 1.00 88.62 177 LEU A O 1
ATOM 1445 N N . LEU A 1 178 ? 16.611 8.125 11.215 1.00 91.62 178 LEU A N 1
ATOM 1446 C CA . LEU A 1 178 ? 17.890 8.833 11.303 1.00 91.62 178 LEU A CA 1
ATOM 1447 C C . LEU A 1 178 ? 18.948 8.185 10.399 1.00 91.62 178 LEU A C 1
ATOM 1449 O O . LEU A 1 178 ? 19.614 8.893 9.652 1.00 91.62 178 LEU A O 1
ATOM 1453 N N . TRP A 1 179 ? 19.082 6.855 10.421 1.00 92.25 179 TRP A N 1
ATOM 1454 C CA . TRP A 1 179 ? 20.050 6.147 9.579 1.00 92.25 179 TRP A CA 1
ATOM 1455 C C . TRP A 1 179 ? 19.718 6.298 8.090 1.00 92.25 179 TRP A C 1
ATOM 1457 O O . TRP A 1 179 ? 20.613 6.606 7.309 1.00 92.25 179 TRP A O 1
ATOM 1467 N N . ASN A 1 180 ? 18.445 6.179 7.693 1.00 91.62 180 ASN A N 1
ATOM 1468 C CA . ASN A 1 180 ? 18.038 6.374 6.296 1.00 91.62 180 ASN A CA 1
ATOM 1469 C C . ASN A 1 180 ? 18.297 7.808 5.798 1.00 91.62 180 ASN A C 1
ATOM 1471 O O . ASN A 1 180 ? 18.810 7.981 4.688 1.00 91.62 180 ASN A O 1
ATOM 1475 N N . HIS A 1 181 ? 18.016 8.837 6.606 1.00 92.19 181 HIS A N 1
ATOM 1476 C CA . HIS A 1 181 ? 18.353 10.219 6.248 1.00 92.19 181 HIS A CA 1
ATOM 1477 C C . HIS A 1 181 ? 19.865 10.470 6.216 1.00 92.19 181 HIS A C 1
ATOM 1479 O O . HIS A 1 181 ? 20.333 11.118 5.283 1.00 92.19 181 HIS A O 1
ATOM 1485 N N . LEU A 1 182 ? 20.635 9.935 7.173 1.00 94.00 182 LEU A N 1
ATOM 1486 C CA . LEU A 1 182 ? 22.094 10.082 7.196 1.00 94.00 182 LEU A CA 1
ATOM 1487 C C . LEU A 1 182 ? 22.757 9.425 5.984 1.00 94.00 182 LEU A C 1
ATOM 1489 O O . LEU A 1 182 ? 23.609 10.064 5.375 1.00 94.00 182 LEU A O 1
ATOM 1493 N N . VAL A 1 183 ? 22.344 8.212 5.584 1.00 94.75 183 VAL A N 1
ATOM 1494 C CA . VAL A 1 183 ? 22.832 7.606 4.331 1.00 94.75 183 VAL A CA 1
ATOM 1495 C C . VAL A 1 183 ? 22.472 8.499 3.150 1.00 94.75 183 VAL A C 1
ATOM 1497 O O . VAL A 1 183 ? 23.365 8.900 2.419 1.00 94.75 183 VAL A O 1
ATOM 1500 N N . THR A 1 184 ? 21.199 8.879 2.998 1.00 93.19 184 THR A N 1
ATOM 1501 C CA . THR A 1 184 ? 20.729 9.637 1.823 1.00 93.19 184 THR A CA 1
ATOM 1502 C C . THR A 1 184 ? 21.430 11.000 1.692 1.00 93.19 184 THR A C 1
ATOM 1504 O O . THR A 1 184 ? 21.878 11.362 0.606 1.00 93.19 184 THR A O 1
ATOM 1507 N N . PHE A 1 185 ? 21.595 11.741 2.795 1.00 94.19 185 PHE A N 1
ATOM 1508 C CA . PHE A 1 185 ? 22.372 12.988 2.834 1.00 94.19 185 PHE A CA 1
ATOM 1509 C C . PHE A 1 185 ? 23.833 12.763 2.426 1.00 94.19 185 PHE A C 1
ATOM 1511 O O . PHE A 1 185 ? 24.404 13.546 1.669 1.00 94.19 185 PHE A O 1
ATOM 1518 N N . LEU A 1 186 ? 24.432 11.669 2.895 1.00 94.56 186 LEU A N 1
ATOM 1519 C CA . LEU A 1 186 ? 25.810 11.310 2.594 1.00 94.56 186 LEU A CA 1
ATOM 1520 C C . LEU A 1 186 ? 25.980 10.858 1.134 1.00 94.56 186 LEU A C 1
ATOM 1522 O O . LEU A 1 186 ? 26.990 11.188 0.517 1.00 94.56 186 LEU A O 1
ATOM 1526 N N . SER A 1 187 ? 24.972 10.206 0.542 1.00 94.62 187 SER A N 1
ATOM 1527 C CA . SER A 1 187 ? 24.899 9.941 -0.899 1.00 94.62 187 SER A CA 1
ATOM 1528 C C . SER A 1 187 ? 24.903 11.252 -1.688 1.00 94.62 187 SER A C 1
ATOM 1530 O O . SER A 1 187 ? 25.689 11.392 -2.623 1.00 94.62 187 SER A O 1
ATOM 1532 N N . PHE A 1 188 ? 24.086 12.241 -1.300 1.00 94.44 188 PHE A N 1
ATOM 1533 C CA . PHE A 1 188 ? 24.109 13.570 -1.922 1.00 94.44 188 PHE A CA 1
ATOM 1534 C C . PHE A 1 188 ? 25.476 14.248 -1.772 1.00 94.44 188 PHE A C 1
ATOM 1536 O O . PHE A 1 188 ? 26.009 14.733 -2.764 1.00 94.44 188 PHE A O 1
ATOM 1543 N N . ALA A 1 189 ? 26.085 14.227 -0.583 1.00 93.88 189 ALA A N 1
ATOM 1544 C CA . ALA A 1 189 ? 27.399 14.828 -0.347 1.00 93.88 189 ALA A CA 1
ATOM 1545 C C . ALA A 1 189 ? 28.509 14.203 -1.217 1.00 93.88 189 ALA A C 1
ATOM 1547 O O . ALA A 1 189 ? 29.299 14.935 -1.813 1.00 93.88 189 ALA A O 1
ATOM 1548 N N . ILE A 1 190 ? 28.539 12.868 -1.347 1.00 93.44 190 ILE A N 1
ATOM 1549 C CA . ILE A 1 190 ? 29.476 12.170 -2.243 1.00 93.44 190 ILE A CA 1
ATOM 1550 C C . ILE A 1 190 ? 29.216 12.581 -3.698 1.00 93.44 190 ILE A C 1
ATOM 1552 O O . ILE A 1 190 ? 30.140 13.024 -4.370 1.00 93.44 190 ILE A O 1
ATOM 1556 N N . ASN A 1 191 ? 27.973 12.496 -4.187 1.00 93.75 191 ASN A N 1
ATOM 1557 C CA . ASN A 1 191 ? 27.658 12.781 -5.594 1.00 93.75 191 ASN A CA 1
ATOM 1558 C C . ASN A 1 191 ? 27.874 14.250 -5.986 1.00 93.75 191 ASN A C 1
ATOM 1560 O O . ASN A 1 191 ? 28.389 14.508 -7.070 1.00 93.75 191 ASN A O 1
ATOM 1564 N N . ILE A 1 192 ? 27.553 15.205 -5.109 1.00 92.81 192 ILE A N 1
ATOM 1565 C CA . ILE A 1 192 ? 27.843 16.632 -5.320 1.00 92.81 192 ILE A CA 1
ATOM 1566 C C . ILE A 1 192 ? 29.358 16.856 -5.395 1.00 92.81 192 ILE A C 1
ATOM 1568 O O . ILE A 1 192 ? 29.832 17.574 -6.274 1.00 92.81 192 ILE A O 1
ATOM 1572 N N . MET A 1 193 ? 30.138 16.204 -4.527 1.00 89.12 193 MET A N 1
ATOM 1573 C CA . MET A 1 193 ? 31.594 16.292 -4.597 1.00 89.12 193 MET A CA 1
ATOM 1574 C C . MET A 1 193 ? 32.161 15.603 -5.848 1.00 89.12 193 MET A C 1
ATOM 1576 O O . MET A 1 193 ? 33.090 16.139 -6.437 1.00 89.12 193 MET A O 1
ATOM 1580 N N . MET A 1 194 ? 31.615 14.476 -6.316 1.00 89.50 194 MET A N 1
ATOM 1581 C CA . MET A 1 194 ? 32.021 13.886 -7.605 1.00 89.50 194 MET A CA 1
ATOM 1582 C C . MET A 1 194 ? 31.727 14.857 -8.766 1.00 89.50 194 MET A C 1
ATOM 1584 O O . MET A 1 194 ? 32.631 15.178 -9.535 1.00 89.50 194 MET A O 1
ATOM 1588 N N . LEU A 1 195 ? 30.509 15.410 -8.826 1.00 90.06 195 LEU A N 1
ATOM 1589 C CA . LEU A 1 195 ? 30.041 16.328 -9.876 1.00 90.06 195 LEU A CA 1
ATOM 1590 C C . LEU A 1 195 ? 30.926 17.572 -10.061 1.00 90.06 195 LEU A C 1
ATOM 1592 O O . LEU A 1 195 ? 31.160 17.982 -11.193 1.00 90.06 195 LEU A O 1
ATOM 1596 N N . PHE A 1 196 ? 31.419 18.172 -8.974 1.00 88.62 196 PHE A N 1
ATOM 1597 C CA . PHE A 1 196 ? 32.243 19.387 -9.040 1.00 88.62 196 PHE A CA 1
ATOM 1598 C C . PHE A 1 196 ? 33.752 19.142 -9.174 1.00 88.62 196 PHE A C 1
ATOM 1600 O O . PHE A 1 196 ? 34.502 20.112 -9.272 1.00 88.62 196 PHE A O 1
ATOM 1607 N N . THR A 1 197 ? 34.218 17.888 -9.132 1.00 85.88 197 THR A N 1
ATOM 1608 C CA . THR A 1 197 ? 35.663 17.590 -9.055 1.00 85.88 197 THR A CA 1
ATOM 1609 C C . THR A 1 197 ? 36.169 16.659 -10.149 1.00 85.88 197 THR A C 1
ATOM 1611 O O . THR A 1 197 ? 37.350 16.707 -10.473 1.00 85.88 197 THR A O 1
ATOM 1614 N N . TRP A 1 198 ? 35.320 15.810 -10.727 1.00 86.62 198 TRP A N 1
ATOM 1615 C CA . TRP A 1 198 ? 35.738 14.803 -11.702 1.00 86.62 198 TRP A CA 1
ATOM 1616 C C . TRP A 1 198 ? 35.949 15.379 -13.106 1.00 86.62 198 TRP A C 1
ATOM 1618 O O . TRP A 1 198 ? 34.997 15.537 -13.868 1.00 86.62 198 TRP A O 1
ATOM 1628 N N . ASN A 1 199 ? 37.212 15.588 -13.483 1.00 82.75 199 ASN A N 1
ATOM 1629 C CA . ASN A 1 199 ? 37.597 15.890 -14.859 1.00 82.75 199 ASN A CA 1
ATOM 1630 C C . ASN A 1 199 ? 37.902 14.608 -15.653 1.00 82.75 199 ASN A C 1
ATOM 1632 O O . ASN A 1 199 ? 38.383 13.604 -15.116 1.00 82.75 199 ASN A O 1
ATOM 1636 N N . ALA A 1 200 ? 37.629 14.648 -16.960 1.00 79.38 200 ALA A N 1
ATOM 1637 C CA . ALA A 1 200 ? 37.965 13.566 -17.879 1.00 79.38 200 ALA A CA 1
ATOM 1638 C C . ALA A 1 200 ? 39.489 13.466 -18.057 1.00 79.38 200 ALA A C 1
ATOM 1640 O O . ALA A 1 200 ? 40.151 14.441 -18.403 1.00 79.38 200 ALA A O 1
ATOM 1641 N N . LYS A 1 201 ? 40.038 12.265 -17.858 1.00 71.38 201 LYS A N 1
ATOM 1642 C CA . LYS A 1 201 ? 41.484 11.989 -17.884 1.00 71.38 201 LYS A CA 1
ATOM 1643 C C . LYS A 1 201 ? 42.111 12.016 -19.289 1.00 71.38 201 LYS A C 1
ATOM 1645 O O . LYS A 1 201 ? 43.333 11.991 -19.413 1.00 71.38 201 LYS A O 1
ATOM 1650 N N . ALA A 1 202 ? 41.290 12.034 -20.337 1.00 68.31 202 ALA A N 1
ATOM 1651 C CA . ALA A 1 202 ? 41.711 12.033 -21.733 1.00 68.31 202 ALA A CA 1
ATOM 1652 C C . ALA A 1 202 ? 40.763 12.891 -22.577 1.00 68.31 202 ALA A C 1
ATOM 1654 O O . ALA A 1 202 ? 39.547 12.857 -22.372 1.00 68.31 202 ALA A O 1
ATOM 1655 N N . THR A 1 203 ? 41.305 13.625 -23.550 1.00 70.12 203 THR A N 1
ATOM 1656 C CA . THR A 1 203 ? 40.498 14.344 -24.544 1.00 70.12 203 THR A CA 1
ATOM 1657 C C . THR A 1 203 ? 40.129 13.437 -25.724 1.00 70.12 203 THR A C 1
ATOM 1659 O O . THR A 1 203 ? 40.703 12.361 -25.918 1.00 70.12 203 THR A O 1
ATOM 1662 N N . VAL A 1 204 ? 39.187 13.885 -26.563 1.00 70.44 204 VAL A N 1
ATOM 1663 C CA . VAL A 1 204 ? 38.832 13.194 -27.819 1.00 70.44 204 VAL A CA 1
ATOM 1664 C C . VAL A 1 204 ? 40.048 13.064 -28.742 1.00 70.44 204 VAL A C 1
ATOM 1666 O O . VAL A 1 204 ? 40.236 12.023 -29.372 1.00 70.44 204 VAL A O 1
ATOM 1669 N N . GLU A 1 205 ? 40.915 14.080 -28.775 1.00 71.38 205 GLU A N 1
ATOM 1670 C CA . GLU A 1 205 ? 42.158 14.018 -29.540 1.00 71.38 205 GLU A CA 1
ATOM 1671 C C . GLU A 1 205 ? 43.103 12.934 -29.016 1.00 71.38 205 GLU A C 1
ATOM 1673 O O . GLU A 1 205 ? 43.780 12.281 -29.800 1.00 71.38 205 GLU A O 1
ATOM 1678 N N . ASP A 1 206 ? 43.176 12.724 -27.700 1.00 70.44 206 ASP A N 1
ATOM 1679 C CA . ASP A 1 206 ? 44.085 11.733 -27.115 1.00 70.44 206 ASP A CA 1
ATOM 1680 C C . ASP A 1 206 ? 43.621 10.312 -27.424 1.00 70.44 206 ASP A C 1
ATOM 1682 O O . ASP A 1 206 ? 44.441 9.450 -27.742 1.00 70.44 206 ASP A O 1
ATOM 1686 N N . TYR A 1 207 ? 42.305 10.089 -27.463 1.00 68.69 207 TYR A N 1
ATOM 1687 C CA . TYR A 1 207 ? 41.738 8.844 -27.977 1.00 68.69 207 TYR A CA 1
ATOM 1688 C C . TYR A 1 207 ? 42.136 8.604 -29.445 1.00 68.69 207 TYR A C 1
ATOM 1690 O O . TYR A 1 207 ? 42.612 7.520 -29.784 1.00 68.69 207 TYR A O 1
ATOM 1698 N N . GLN A 1 208 ? 42.036 9.627 -30.304 1.00 71.00 208 GLN A N 1
ATOM 1699 C CA . GLN A 1 208 ? 42.460 9.548 -31.710 1.00 71.00 208 GLN A CA 1
ATOM 1700 C C . GLN A 1 208 ? 43.976 9.315 -31.861 1.00 71.00 208 GLN A C 1
ATOM 1702 O O . GLN A 1 208 ? 44.390 8.461 -32.646 1.00 71.00 208 GLN A O 1
ATOM 1707 N N . LYS A 1 209 ? 44.813 10.019 -31.084 1.00 71.00 209 LYS A N 1
ATOM 1708 C CA . LYS A 1 209 ? 46.281 9.868 -31.071 1.00 71.00 209 LYS A CA 1
ATOM 1709 C C . LYS A 1 209 ? 46.682 8.442 -30.684 1.00 71.00 209 LYS A C 1
ATOM 1711 O O . LYS A 1 209 ? 47.514 7.839 -31.360 1.00 71.00 209 LYS A O 1
ATOM 1716 N N . VAL A 1 210 ? 46.070 7.872 -29.642 1.00 65.94 210 VAL A N 1
ATOM 1717 C CA . VAL A 1 210 ? 46.355 6.492 -29.213 1.00 65.94 210 VAL A CA 1
ATOM 1718 C C . VAL A 1 210 ? 45.798 5.466 -30.210 1.00 65.94 210 VAL A C 1
ATOM 1720 O O . VAL A 1 210 ? 46.465 4.469 -30.476 1.00 65.94 210 VAL A O 1
ATOM 1723 N N . GLN A 1 211 ? 44.642 5.713 -30.835 1.00 66.50 211 GLN A N 1
ATOM 1724 C CA . GLN A 1 211 ? 44.108 4.848 -31.896 1.00 66.50 211 GLN A CA 1
ATOM 1725 C C . GLN A 1 211 ? 45.023 4.819 -33.137 1.00 66.50 211 GLN A C 1
ATOM 1727 O O . GLN A 1 211 ? 45.285 3.749 -33.687 1.00 66.50 211 GLN A O 1
ATOM 1732 N N . ALA A 1 212 ? 45.572 5.966 -33.549 1.00 67.38 212 ALA A N 1
ATOM 1733 C CA . ALA A 1 212 ? 46.559 6.044 -34.629 1.00 67.38 212 ALA A CA 1
ATOM 1734 C C . ALA A 1 212 ? 47.881 5.335 -34.267 1.00 67.38 212 ALA A C 1
ATOM 1736 O O . ALA A 1 212 ? 48.475 4.646 -35.102 1.00 67.38 212 ALA A O 1
ATOM 1737 N N . LEU A 1 213 ? 48.320 5.450 -33.008 1.00 64.75 213 LEU A N 1
ATOM 1738 C CA . LEU A 1 213 ? 49.525 4.788 -32.508 1.00 64.75 213 LEU A CA 1
ATOM 1739 C C . LEU A 1 213 ? 49.357 3.258 -32.435 1.00 64.75 213 LEU A C 1
ATOM 1741 O O . LEU A 1 213 ? 50.238 2.533 -32.889 1.00 64.75 213 LEU A O 1
ATOM 1745 N N . GLY A 1 214 ? 48.210 2.766 -31.956 1.00 60.47 214 GLY A N 1
ATOM 1746 C CA . GLY A 1 214 ? 47.883 1.334 -31.879 1.00 60.47 214 GLY A CA 1
ATOM 1747 C C . GLY A 1 214 ? 47.659 0.653 -33.237 1.00 60.47 214 GLY A C 1
ATOM 1748 O O . GLY A 1 214 ? 47.774 -0.564 -33.336 1.00 60.47 214 GLY A O 1
ATOM 1749 N N . ASN A 1 215 ? 47.407 1.422 -34.301 1.00 58.78 215 ASN A N 1
ATOM 1750 C CA . ASN A 1 215 ? 47.467 0.926 -35.683 1.00 58.78 215 ASN A CA 1
ATOM 1751 C C . ASN A 1 215 ? 48.908 0.872 -36.236 1.00 58.78 215 ASN A C 1
ATOM 1753 O O . ASN A 1 215 ? 49.145 0.246 -37.267 1.00 58.78 215 ASN A O 1
ATOM 1757 N N . SER A 1 216 ? 49.861 1.539 -35.575 1.00 61.47 216 SER A N 1
ATOM 1758 C CA . SER A 1 216 ? 51.266 1.646 -35.997 1.00 61.47 216 SER A CA 1
ATOM 1759 C C . SER A 1 216 ? 52.200 0.697 -35.233 1.00 61.47 216 SER A C 1
ATOM 1761 O O . SER A 1 216 ? 53.274 0.357 -35.729 1.00 61.47 216 SER A O 1
ATOM 1763 N N . THR A 1 217 ? 51.809 0.243 -34.037 1.00 56.81 217 THR A N 1
ATOM 1764 C CA . THR A 1 217 ? 52.522 -0.778 -33.257 1.00 56.81 217 THR A CA 1
ATOM 1765 C C . THR A 1 217 ? 51.560 -1.862 -32.773 1.00 56.81 217 THR A C 1
ATOM 1767 O O . THR A 1 217 ? 50.475 -1.571 -32.282 1.00 56.81 217 THR A O 1
ATOM 1770 N N . ASN A 1 218 ? 51.976 -3.133 -32.839 1.00 58.75 218 ASN A N 1
ATOM 1771 C CA . ASN A 1 218 ? 51.191 -4.282 -32.356 1.00 58.75 218 ASN A CA 1
ATOM 1772 C C . ASN A 1 218 ? 51.181 -4.382 -30.810 1.00 58.75 218 ASN A C 1
ATOM 1774 O O . ASN A 1 218 ? 51.435 -5.447 -30.247 1.00 58.75 218 ASN A O 1
ATOM 1778 N N . GLN A 1 219 ? 50.946 -3.269 -30.112 1.00 59.75 219 GLN A N 1
ATOM 1779 C CA . GLN A 1 219 ? 50.837 -3.198 -28.656 1.00 59.75 219 GLN A CA 1
ATOM 1780 C C . GLN A 1 219 ? 49.375 -3.030 -28.242 1.00 59.75 219 GLN A C 1
ATOM 1782 O O . GLN A 1 219 ? 48.682 -2.116 -28.681 1.00 59.75 219 GLN A O 1
ATOM 1787 N N . THR A 1 220 ? 48.907 -3.899 -27.348 1.00 55.03 220 THR A N 1
ATOM 1788 C CA . THR A 1 220 ? 47.576 -3.797 -26.743 1.00 55.03 220 THR A CA 1
ATOM 1789 C C . THR A 1 220 ? 47.536 -2.624 -25.766 1.00 55.03 220 THR A C 1
ATOM 1791 O O . THR A 1 220 ? 47.986 -2.752 -24.626 1.00 55.03 220 THR A O 1
ATOM 1794 N N . PHE A 1 221 ? 47.012 -1.480 -26.206 1.00 61.06 221 PHE A N 1
ATOM 1795 C CA . PHE A 1 221 ? 46.800 -0.323 -25.338 1.00 61.06 221 PHE A CA 1
ATOM 1796 C C . PHE A 1 221 ? 45.687 -0.600 -24.320 1.00 61.06 221 PHE A C 1
ATOM 1798 O O . PHE A 1 221 ? 44.597 -1.042 -24.688 1.00 61.06 221 PHE A O 1
ATOM 1805 N N . ASP A 1 222 ? 45.949 -0.338 -23.037 1.00 59.88 222 ASP A N 1
ATOM 1806 C CA . ASP A 1 222 ? 44.968 -0.586 -21.982 1.00 59.88 222 ASP A CA 1
ATOM 1807 C C . ASP A 1 222 ? 43.988 0.586 -21.830 1.00 59.88 222 ASP A C 1
ATOM 1809 O O . ASP A 1 222 ? 44.248 1.587 -21.156 1.00 59.88 222 ASP A O 1
ATOM 1813 N N . TRP A 1 223 ? 42.810 0.427 -22.431 1.00 61.78 223 TRP A N 1
ATOM 1814 C CA . TRP A 1 223 ? 41.701 1.370 -22.317 1.00 61.78 223 TRP A CA 1
ATOM 1815 C C . TRP A 1 223 ? 41.094 1.466 -20.906 1.00 61.78 223 TRP A C 1
ATOM 1817 O O . TRP A 1 223 ? 40.193 2.275 -20.698 1.00 61.78 223 TRP A O 1
ATOM 1827 N N . ALA A 1 224 ? 41.502 0.657 -19.919 1.00 58.56 224 ALA A N 1
ATOM 1828 C CA . ALA A 1 224 ? 41.171 0.917 -18.513 1.00 58.56 224 ALA A CA 1
ATOM 1829 C C . ALA A 1 224 ? 41.855 2.197 -18.010 1.00 58.56 224 ALA A C 1
ATOM 1831 O O . ALA A 1 224 ? 41.190 3.058 -17.441 1.00 58.56 224 ALA A O 1
ATOM 1832 N N . LEU A 1 225 ? 43.142 2.389 -18.328 1.00 58.75 225 LEU A N 1
ATOM 1833 C CA . LEU A 1 225 ? 43.963 3.488 -17.805 1.00 58.75 225 LEU A CA 1
ATOM 1834 C C . LEU A 1 225 ? 43.408 4.890 -18.124 1.00 58.75 225 LEU A C 1
ATOM 1836 O O . LEU A 1 225 ? 43.706 5.842 -17.404 1.00 58.75 225 LEU A O 1
ATOM 1840 N N . LEU A 1 226 ? 42.611 5.018 -19.187 1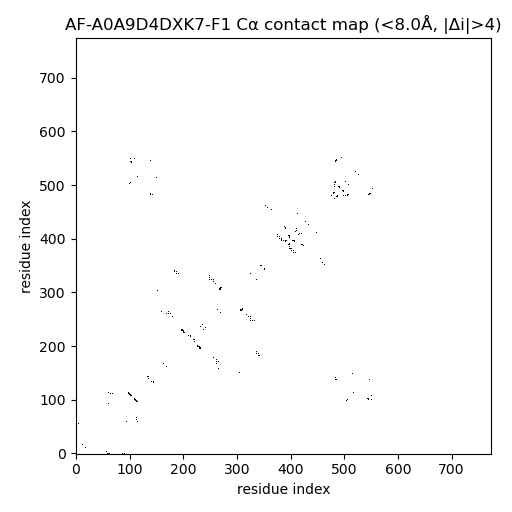.00 62.69 226 LEU A N 1
ATOM 1841 C CA . LEU A 1 226 ? 42.043 6.273 -19.694 1.00 62.69 226 LEU A CA 1
ATOM 1842 C C . LEU A 1 226 ? 40.578 6.509 -19.262 1.00 62.69 226 LEU A C 1
ATOM 1844 O O . LEU A 1 226 ? 40.022 7.552 -19.598 1.00 62.69 226 LEU A O 1
ATOM 1848 N N . ARG A 1 227 ? 39.940 5.564 -18.549 1.00 65.75 227 ARG A N 1
ATOM 1849 C CA . ARG A 1 227 ? 38.514 5.645 -18.161 1.00 65.75 227 ARG A CA 1
ATOM 1850 C C . ARG A 1 227 ? 38.254 6.289 -16.800 1.00 65.75 227 ARG A C 1
ATOM 1852 O O . ARG A 1 227 ? 37.215 6.927 -16.643 1.00 65.75 227 ARG A O 1
ATOM 1859 N N . ASP A 1 228 ? 39.154 6.122 -15.835 1.00 70.12 228 ASP A N 1
ATOM 1860 C CA . ASP A 1 228 ? 38.937 6.648 -14.483 1.00 70.12 228 ASP A CA 1
ATOM 1861 C C . ASP A 1 228 ? 39.093 8.182 -14.451 1.00 70.12 228 ASP A C 1
ATOM 1863 O O . ASP A 1 228 ? 40.082 8.697 -14.986 1.00 70.12 228 ASP A O 1
ATOM 1867 N N . PRO A 1 229 ? 38.161 8.929 -13.829 1.00 76.44 229 PRO A N 1
ATOM 1868 C CA . PRO A 1 229 ? 38.223 10.384 -13.744 1.00 76.44 229 PRO A CA 1
ATOM 1869 C C . PRO A 1 229 ? 39.387 10.844 -12.865 1.00 76.44 229 PRO A C 1
ATOM 1871 O O . PRO A 1 229 ? 39.716 10.231 -11.848 1.00 76.44 229 PRO A O 1
ATOM 1874 N N . THR A 1 230 ? 39.981 11.977 -13.226 1.00 74.88 230 THR A N 1
ATOM 1875 C CA . THR A 1 230 ? 40.978 12.668 -12.403 1.00 74.88 230 THR A CA 1
ATOM 1876 C C . THR A 1 230 ? 40.292 13.765 -11.593 1.00 74.88 230 THR A C 1
ATOM 1878 O O . THR A 1 230 ? 39.757 14.695 -12.201 1.00 74.88 230 THR A O 1
ATOM 1881 N N . PRO A 1 231 ? 40.290 13.700 -10.247 1.00 79.50 231 PRO A N 1
ATOM 1882 C CA . PRO A 1 231 ? 39.733 14.766 -9.429 1.00 79.50 231 PRO A CA 1
ATOM 1883 C C . PRO A 1 231 ? 40.638 16.001 -9.458 1.00 79.50 231 PRO A C 1
ATOM 1885 O O . PRO A 1 231 ? 41.817 15.909 -9.116 1.00 79.50 231 PRO A O 1
ATOM 1888 N N . GLU A 1 232 ? 40.092 17.158 -9.817 1.00 76.62 232 GLU A N 1
ATOM 1889 C CA . GLU A 1 232 ? 40.807 18.433 -9.842 1.00 76.62 232 GLU A CA 1
ATOM 1890 C C . GLU A 1 232 ? 40.065 19.470 -8.993 1.00 76.62 232 GLU A C 1
ATOM 1892 O O . GLU A 1 232 ? 38.873 19.709 -9.180 1.00 76.62 232 GLU A O 1
ATOM 1897 N N . ILE A 1 233 ? 40.767 20.100 -8.044 1.00 74.50 233 ILE A N 1
ATOM 1898 C CA . ILE A 1 233 ? 40.204 21.157 -7.196 1.00 74.50 233 ILE A CA 1
ATOM 1899 C C . ILE A 1 233 ? 41.185 22.319 -7.103 1.00 74.50 233 ILE A C 1
ATOM 1901 O O . ILE A 1 233 ? 42.321 22.169 -6.654 1.00 74.50 233 ILE A O 1
ATOM 1905 N N . LYS A 1 234 ? 40.710 23.518 -7.447 1.00 68.69 234 LYS A N 1
ATOM 1906 C CA . LYS A 1 234 ? 41.450 24.772 -7.267 1.00 68.69 234 LYS A CA 1
ATOM 1907 C C . LYS A 1 234 ? 41.534 25.123 -5.776 1.00 68.69 234 LYS A C 1
ATOM 1909 O O . LYS A 1 234 ? 40.697 25.858 -5.264 1.00 68.69 234 LYS A O 1
ATOM 1914 N N . GLY A 1 235 ? 42.542 24.579 -5.091 1.00 70.25 235 GLY A N 1
ATOM 1915 C CA . GLY A 1 235 ? 42.872 24.906 -3.697 1.00 70.25 235 GLY A CA 1
ATOM 1916 C C . GLY A 1 235 ? 42.961 23.727 -2.720 1.00 70.25 235 GLY A C 1
ATOM 1917 O O . GLY A 1 235 ? 43.311 23.962 -1.569 1.00 70.25 235 GLY A O 1
ATOM 1918 N N . LEU A 1 236 ? 42.695 22.485 -3.146 1.00 75.19 236 LEU A N 1
ATOM 1919 C CA . LEU A 1 236 ? 42.882 21.282 -2.317 1.00 75.19 236 LEU A CA 1
ATOM 1920 C C . LEU A 1 236 ? 43.868 20.312 -2.986 1.00 75.19 236 LEU A C 1
ATOM 1922 O O . LEU A 1 236 ? 43.696 19.999 -4.167 1.00 75.19 236 LEU A O 1
ATOM 1926 N N . PRO A 1 237 ? 44.886 19.797 -2.271 1.00 84.44 237 PRO A N 1
ATOM 1927 C CA . PRO A 1 237 ? 45.789 18.799 -2.822 1.00 84.44 237 PRO A CA 1
ATOM 1928 C C . PRO A 1 237 ? 45.086 17.440 -2.953 1.00 84.44 237 PRO A C 1
ATOM 1930 O O . PRO A 1 237 ? 44.293 17.033 -2.102 1.00 84.44 237 PRO A O 1
ATOM 1933 N N . ILE A 1 238 ? 45.448 16.691 -3.999 1.00 80.94 238 ILE A N 1
ATOM 1934 C CA . ILE A 1 238 ? 44.834 15.399 -4.356 1.00 80.94 238 ILE A CA 1
ATOM 1935 C C . ILE A 1 238 ? 44.806 14.382 -3.199 1.00 80.94 238 ILE A C 1
ATOM 1937 O O . ILE A 1 238 ? 43.888 13.568 -3.102 1.00 80.94 238 ILE A O 1
ATOM 1941 N N . GLN A 1 239 ? 45.787 14.442 -2.293 1.00 85.00 239 GLN A N 1
ATOM 1942 C CA . GLN A 1 239 ? 45.891 13.560 -1.128 1.00 85.00 239 GLN A CA 1
ATOM 1943 C C . GLN A 1 239 ? 44.805 13.847 -0.083 1.00 85.00 239 GLN A C 1
ATOM 1945 O O . GLN A 1 239 ? 44.155 12.912 0.380 1.00 85.00 239 GLN A O 1
ATOM 1950 N N . GLU A 1 240 ? 44.563 15.119 0.246 1.00 86.12 240 GLU A N 1
ATOM 1951 C CA . GLU A 1 240 ? 43.515 15.521 1.194 1.00 86.12 240 GLU A CA 1
ATOM 1952 C C . GLU A 1 240 ? 42.135 15.169 0.643 1.00 86.12 240 GLU A C 1
ATOM 1954 O O . GLU A 1 240 ? 41.365 14.504 1.331 1.00 86.12 240 GLU A O 1
ATOM 1959 N N . TYR A 1 241 ? 41.870 15.483 -0.632 1.00 86.88 241 TYR A N 1
ATOM 1960 C CA . TYR A 1 241 ? 40.644 15.061 -1.317 1.00 86.88 241 TYR A CA 1
ATOM 1961 C C . TYR A 1 241 ? 40.420 13.542 -1.232 1.00 86.88 241 TYR A C 1
ATOM 1963 O O . TYR A 1 241 ? 39.328 13.090 -0.885 1.00 86.88 241 TYR A O 1
ATOM 1971 N N . THR A 1 242 ? 41.458 12.747 -1.510 1.00 86.50 242 THR A N 1
ATOM 1972 C CA . THR A 1 242 ? 41.373 11.278 -1.486 1.00 86.50 242 THR A CA 1
ATOM 1973 C C . THR A 1 242 ? 41.062 10.761 -0.076 1.00 86.50 242 THR A C 1
ATOM 1975 O O . THR A 1 242 ? 40.217 9.881 0.086 1.00 86.50 242 THR A O 1
ATOM 1978 N N . ILE A 1 243 ? 41.682 11.338 0.958 1.00 90.00 243 ILE A N 1
ATOM 1979 C CA . ILE A 1 243 ? 41.402 11.006 2.363 1.00 90.00 243 ILE A CA 1
ATOM 1980 C C . ILE A 1 243 ? 39.961 11.390 2.735 1.00 90.00 243 ILE A C 1
ATOM 1982 O O . ILE A 1 243 ? 39.242 10.572 3.312 1.00 90.00 243 ILE A O 1
ATOM 1986 N N . THR A 1 244 ? 39.507 12.593 2.367 1.00 89.06 244 THR A N 1
ATOM 1987 C CA . THR A 1 244 ? 38.131 13.054 2.598 1.00 89.06 244 THR A CA 1
ATOM 1988 C C . THR A 1 244 ? 37.112 12.137 1.924 1.00 89.06 244 THR A C 1
ATOM 1990 O O . THR A 1 244 ? 36.150 11.738 2.579 1.00 89.06 244 THR A O 1
ATOM 1993 N N . MET A 1 245 ? 37.343 11.732 0.670 1.00 89.06 245 MET A N 1
ATOM 1994 C CA . MET A 1 245 ? 36.503 10.755 -0.030 1.00 89.06 245 MET A CA 1
ATOM 1995 C C . MET A 1 245 ? 36.440 9.419 0.717 1.00 89.06 245 MET A C 1
ATOM 1997 O O . MET A 1 245 ? 35.343 8.974 1.042 1.00 89.06 245 MET A O 1
ATOM 2001 N N . TYR A 1 246 ? 37.576 8.810 1.077 1.00 91.44 246 TYR A N 1
ATOM 2002 C CA . TYR A 1 246 ? 37.569 7.528 1.799 1.00 91.44 246 TYR A CA 1
ATOM 2003 C C . TYR A 1 246 ? 36.858 7.598 3.159 1.00 91.44 246 TYR A C 1
ATOM 2005 O O . TYR A 1 246 ? 36.167 6.647 3.531 1.00 91.44 246 TYR A O 1
ATOM 2013 N N . ILE A 1 247 ? 36.962 8.716 3.887 1.00 93.31 247 ILE A N 1
ATOM 2014 C CA . ILE A 1 247 ? 36.199 8.937 5.128 1.00 93.31 247 ILE A CA 1
ATOM 2015 C C . ILE A 1 247 ? 34.693 8.998 4.828 1.00 93.31 247 ILE A C 1
ATOM 2017 O O . ILE A 1 247 ? 33.903 8.336 5.504 1.00 93.31 247 ILE A O 1
ATOM 2021 N N . LEU A 1 248 ? 34.292 9.747 3.798 1.00 93.25 248 LEU A N 1
ATOM 2022 C CA . LEU A 1 248 ? 32.893 9.935 3.409 1.00 93.25 248 LEU A CA 1
ATOM 2023 C C . LEU A 1 248 ? 32.249 8.614 2.938 1.00 93.25 248 LEU A C 1
ATOM 2025 O O . LEU A 1 248 ? 31.165 8.251 3.394 1.00 93.25 248 LEU A O 1
ATOM 2029 N N . MET A 1 249 ? 32.964 7.847 2.109 1.00 93.62 249 MET A N 1
ATOM 2030 C CA . MET A 1 249 ? 32.590 6.504 1.641 1.00 93.62 249 MET A CA 1
ATOM 2031 C C . MET A 1 249 ? 32.534 5.488 2.796 1.00 93.62 249 MET A C 1
ATOM 2033 O O . MET A 1 249 ? 31.602 4.688 2.888 1.00 93.62 249 MET A O 1
ATOM 2037 N N . GLY A 1 250 ? 33.499 5.533 3.721 1.00 94.12 250 GLY A N 1
ATOM 2038 C CA . GLY A 1 250 ? 33.539 4.665 4.902 1.00 94.12 250 GLY A CA 1
ATOM 2039 C C . GLY A 1 250 ? 32.354 4.890 5.845 1.00 94.12 250 GLY A C 1
ATOM 2040 O O . GLY A 1 250 ? 31.719 3.929 6.284 1.00 94.12 250 GLY A O 1
ATOM 2041 N N . LEU A 1 251 ? 31.996 6.154 6.093 1.00 95.44 251 LEU A N 1
ATOM 2042 C CA . LEU A 1 251 ? 30.783 6.524 6.829 1.00 95.44 251 LEU A CA 1
ATOM 2043 C C . LEU A 1 251 ? 29.509 6.077 6.090 1.00 95.44 251 LEU A C 1
ATOM 2045 O O . LEU A 1 251 ? 28.562 5.619 6.730 1.00 95.44 251 LEU A O 1
ATOM 2049 N N . HIS A 1 252 ? 29.497 6.135 4.755 1.00 95.62 252 HIS A N 1
ATOM 2050 C CA . HIS A 1 252 ? 28.365 5.685 3.942 1.00 95.62 252 HIS A CA 1
ATOM 2051 C C . HIS A 1 252 ? 28.127 4.178 4.078 1.00 95.62 252 HIS A C 1
ATOM 2053 O O . HIS A 1 252 ? 26.994 3.747 4.305 1.00 95.62 252 HIS A O 1
ATOM 2059 N N . ASN A 1 253 ? 29.193 3.375 4.036 1.00 95.56 253 ASN A N 1
ATOM 2060 C CA . ASN A 1 253 ? 29.124 1.936 4.296 1.00 95.56 253 ASN A CA 1
ATOM 2061 C C . ASN A 1 253 ? 28.631 1.633 5.716 1.00 95.56 253 ASN A C 1
ATOM 2063 O O . ASN A 1 253 ? 27.783 0.759 5.896 1.00 95.56 253 ASN A O 1
ATOM 2067 N N . LEU A 1 254 ? 29.123 2.371 6.719 1.00 95.38 254 LEU A N 1
ATOM 2068 C CA . LEU A 1 254 ? 28.732 2.196 8.119 1.00 95.38 254 LEU A CA 1
ATOM 2069 C C . LEU A 1 254 ? 27.235 2.459 8.330 1.00 95.38 254 LEU A C 1
ATOM 2071 O O . LEU A 1 254 ? 26.539 1.621 8.904 1.00 95.38 254 LEU A O 1
ATOM 2075 N N . PHE A 1 255 ? 26.713 3.582 7.830 1.00 95.38 255 PHE A N 1
ATOM 2076 C CA . PHE A 1 255 ? 25.288 3.887 7.960 1.00 95.38 255 PHE A CA 1
ATOM 2077 C C . PHE A 1 255 ? 24.410 2.984 7.075 1.00 95.38 255 PHE A C 1
ATOM 2079 O O . PHE A 1 255 ? 23.319 2.611 7.501 1.00 95.38 255 PHE A O 1
ATOM 2086 N N . SER A 1 256 ? 24.890 2.534 5.909 1.00 95.00 256 SER A N 1
ATOM 2087 C CA . SER A 1 256 ? 24.181 1.540 5.080 1.00 95.00 256 SER A CA 1
ATOM 2088 C C . SER A 1 256 ? 24.061 0.187 5.792 1.00 95.00 256 SER A C 1
ATOM 2090 O O . SER A 1 256 ? 23.005 -0.446 5.763 1.00 95.00 256 SER A O 1
ATOM 2092 N N . LEU A 1 257 ? 25.111 -0.230 6.509 1.00 94.81 257 LEU A N 1
ATOM 2093 C CA . LEU A 1 257 ? 25.078 -1.400 7.385 1.00 94.81 257 LEU A CA 1
ATOM 2094 C C . LEU A 1 257 ? 24.115 -1.191 8.567 1.00 94.81 257 LEU A C 1
ATOM 2096 O O . LEU A 1 257 ? 23.394 -2.118 8.930 1.00 94.81 257 LEU A O 1
ATOM 2100 N N . PHE A 1 258 ? 24.045 0.015 9.142 1.00 94.94 258 PHE A N 1
ATOM 2101 C CA . PHE A 1 258 ? 23.081 0.328 10.204 1.00 94.94 258 PHE A CA 1
ATOM 2102 C C . PHE A 1 258 ? 21.631 0.262 9.705 1.00 94.94 258 PHE A C 1
ATOM 2104 O O . PHE A 1 258 ? 20.794 -0.303 10.405 1.00 94.94 258 PHE A O 1
ATOM 2111 N N . VAL A 1 259 ? 21.333 0.747 8.492 1.00 93.31 259 VAL A N 1
ATOM 2112 C CA . VAL A 1 259 ? 20.013 0.577 7.854 1.00 93.31 259 VAL A CA 1
ATOM 2113 C C . VAL A 1 259 ? 19.682 -0.911 7.698 1.00 93.31 259 VAL A C 1
ATOM 2115 O O . VAL A 1 259 ? 18.606 -1.334 8.116 1.00 93.31 259 VAL A O 1
ATOM 2118 N N . LEU A 1 260 ? 20.608 -1.733 7.191 1.00 92.56 260 LEU A N 1
ATOM 2119 C CA . LEU A 1 260 ? 20.393 -3.178 7.044 1.00 92.56 260 LEU A CA 1
ATOM 2120 C C . LEU A 1 260 ? 20.146 -3.882 8.397 1.00 92.56 260 LEU A C 1
ATOM 2122 O O . LEU A 1 260 ? 19.226 -4.692 8.517 1.00 92.56 260 LEU A O 1
ATOM 2126 N N . ILE A 1 261 ? 20.920 -3.546 9.435 1.00 91.94 261 ILE A N 1
ATOM 2127 C CA . ILE A 1 261 ? 20.749 -4.085 10.795 1.00 91.94 261 ILE A CA 1
ATOM 2128 C C . ILE A 1 261 ? 19.400 -3.656 11.391 1.00 91.94 261 ILE A C 1
ATOM 2130 O O . ILE A 1 261 ? 18.665 -4.498 11.909 1.00 91.94 261 ILE A O 1
ATOM 2134 N N . SER A 1 262 ? 19.032 -2.376 11.283 1.00 90.44 262 SER A N 1
ATOM 2135 C CA . SER A 1 262 ? 17.723 -1.871 11.714 1.00 90.44 262 SER A CA 1
ATOM 2136 C C . SER A 1 262 ? 16.569 -2.541 10.969 1.00 90.44 262 SER A C 1
ATOM 2138 O O . SER A 1 262 ? 15.554 -2.853 11.585 1.00 90.44 262 SER A O 1
ATOM 2140 N N . TYR A 1 263 ? 16.715 -2.806 9.670 1.00 89.44 263 TYR A N 1
ATOM 2141 C CA . TYR A 1 263 ? 15.709 -3.504 8.872 1.00 89.44 263 TYR A CA 1
ATOM 2142 C C . TYR A 1 263 ? 15.498 -4.950 9.351 1.00 89.44 263 TYR A C 1
ATOM 2144 O O . TYR A 1 263 ? 14.353 -5.354 9.579 1.00 89.44 263 TYR A O 1
ATOM 2152 N N . PHE A 1 264 ? 16.585 -5.702 9.572 1.00 88.81 264 PHE A N 1
ATOM 2153 C CA . PHE A 1 264 ? 16.522 -7.066 10.107 1.00 88.81 264 PHE A CA 1
ATOM 2154 C C . PHE A 1 264 ? 15.943 -7.113 11.530 1.00 88.81 264 PHE A C 1
ATOM 2156 O O . PHE A 1 264 ? 15.120 -7.980 11.815 1.00 88.81 264 PHE A O 1
ATOM 2163 N N . LEU A 1 265 ? 16.311 -6.169 12.405 1.00 86.44 265 LEU A N 1
ATOM 2164 C CA . LEU A 1 265 ? 15.774 -6.078 13.770 1.00 86.44 265 LEU A CA 1
ATOM 2165 C C . LEU A 1 265 ? 14.301 -5.643 13.816 1.00 86.44 265 LEU A C 1
ATOM 2167 O O . LEU A 1 265 ? 13.574 -6.067 14.706 1.00 86.44 265 LEU A O 1
ATOM 2171 N N . SER A 1 266 ? 13.842 -4.807 12.884 1.00 82.00 266 SER A N 1
ATOM 2172 C CA . SER A 1 266 ? 12.453 -4.324 12.876 1.00 82.00 266 SER A CA 1
ATOM 2173 C C . SER A 1 266 ? 11.465 -5.314 12.255 1.00 82.00 266 SER A C 1
ATOM 2175 O O . SER A 1 266 ? 10.308 -5.329 12.669 1.00 82.00 266 SER A O 1
ATOM 2177 N N . ASN A 1 267 ? 11.901 -6.121 11.276 1.00 77.88 267 ASN A N 1
ATOM 2178 C CA . ASN A 1 267 ? 11.013 -6.978 10.474 1.00 77.88 267 ASN A CA 1
ATOM 2179 C C . ASN A 1 267 ? 11.287 -8.488 10.590 1.00 77.88 267 ASN A C 1
ATOM 2181 O O . ASN A 1 267 ? 10.485 -9.260 10.080 1.00 77.88 267 ASN A O 1
ATOM 2185 N N . HIS A 1 268 ? 12.402 -8.905 11.211 1.00 76.19 268 HIS A N 1
ATOM 2186 C CA . HIS A 1 268 ? 12.778 -10.303 11.491 1.00 76.19 268 HIS A CA 1
ATOM 2187 C C . HIS A 1 268 ? 12.364 -11.304 10.400 1.00 76.19 268 HIS A C 1
ATOM 2189 O O . HIS A 1 268 ? 11.450 -12.113 10.597 1.00 76.19 268 HIS A O 1
ATOM 2195 N N . PRO A 1 269 ? 13.010 -11.250 9.223 1.00 72.94 269 PRO A N 1
ATOM 2196 C CA . PRO A 1 269 ? 12.599 -12.095 8.126 1.00 72.94 269 PRO A CA 1
ATOM 2197 C C . PRO A 1 269 ? 12.777 -13.571 8.482 1.00 72.94 269 PRO A C 1
ATOM 2199 O O . PRO A 1 269 ? 13.859 -13.988 8.905 1.00 72.94 269 PRO A O 1
ATOM 2202 N N . ARG A 1 270 ? 11.719 -14.369 8.294 1.00 68.12 270 ARG A N 1
ATOM 2203 C CA . ARG A 1 270 ? 11.769 -15.813 8.548 1.00 68.12 270 ARG A CA 1
ATOM 2204 C C . ARG A 1 270 ? 12.834 -16.433 7.639 1.00 68.12 270 ARG A C 1
ATOM 2206 O O . ARG A 1 270 ? 12.776 -16.273 6.414 1.00 68.12 270 ARG A O 1
ATOM 2213 N N . LEU A 1 271 ? 13.807 -17.123 8.242 1.00 65.62 271 LEU A N 1
ATOM 2214 C CA . LEU A 1 271 ? 14.770 -17.941 7.503 1.00 65.62 271 LEU A CA 1
ATOM 2215 C C . LEU A 1 271 ? 14.001 -19.049 6.763 1.00 65.62 271 LEU A C 1
ATOM 2217 O O . LEU A 1 271 ? 13.102 -19.644 7.361 1.00 65.62 271 LEU A O 1
ATOM 2221 N N . PRO A 1 272 ? 14.320 -19.318 5.486 1.00 65.75 272 PRO A N 1
ATOM 2222 C CA . PRO A 1 272 ? 13.535 -20.234 4.675 1.00 65.75 272 PRO A CA 1
ATOM 2223 C C . PRO A 1 272 ? 13.724 -21.664 5.180 1.00 65.75 272 PRO A C 1
ATOM 2225 O O . PRO A 1 272 ? 14.842 -22.099 5.470 1.00 65.75 272 PRO A O 1
ATOM 2228 N N . THR A 1 273 ? 12.624 -22.403 5.295 1.00 67.44 273 THR A N 1
ATOM 2229 C CA . THR A 1 273 ? 12.669 -23.804 5.721 1.00 67.44 273 THR A CA 1
ATOM 2230 C C . THR A 1 273 ? 13.329 -24.679 4.650 1.00 67.44 273 THR A C 1
ATOM 2232 O O . THR A 1 273 ? 13.286 -24.370 3.459 1.00 67.44 273 THR A O 1
ATOM 2235 N N . LEU A 1 274 ? 13.927 -25.810 5.046 1.00 65.94 274 LEU A N 1
ATOM 2236 C CA . LEU A 1 274 ? 14.557 -26.743 4.093 1.00 65.94 274 LEU A CA 1
ATOM 2237 C C . LEU A 1 274 ? 13.561 -27.282 3.042 1.00 65.94 274 LEU A C 1
ATOM 2239 O O . LEU A 1 274 ? 13.969 -27.633 1.938 1.00 65.94 274 LEU A O 1
ATOM 2243 N N . SER A 1 275 ? 12.266 -27.300 3.368 1.00 65.31 275 SER A N 1
ATOM 2244 C CA . SER A 1 275 ? 11.145 -27.536 2.450 1.00 65.31 275 SER A CA 1
ATOM 2245 C C . SER A 1 275 ? 10.991 -26.425 1.405 1.00 65.31 275 SER A C 1
ATOM 2247 O O . SER A 1 275 ? 11.037 -26.721 0.216 1.00 65.31 275 SER A O 1
ATOM 2249 N N . GLU A 1 276 ? 10.895 -25.155 1.814 1.00 64.19 276 GLU A N 1
ATOM 2250 C CA . GLU A 1 276 ? 10.760 -24.016 0.886 1.00 64.19 276 GLU A CA 1
ATOM 2251 C C . GLU A 1 276 ? 11.988 -23.861 -0.026 1.00 64.19 276 GLU A C 1
ATOM 2253 O O . GLU A 1 276 ? 11.848 -23.569 -1.211 1.00 64.19 276 GLU A O 1
ATOM 2258 N N . ILE A 1 277 ? 13.200 -24.100 0.494 1.00 63.69 277 ILE A N 1
ATOM 2259 C CA . ILE A 1 277 ? 14.430 -24.104 -0.321 1.00 63.69 277 ILE A CA 1
ATOM 2260 C C . ILE A 1 277 ? 14.363 -25.217 -1.377 1.00 63.69 277 ILE A C 1
ATOM 2262 O O . ILE A 1 277 ? 14.779 -25.016 -2.518 1.00 63.69 277 ILE A O 1
ATOM 2266 N N . LYS A 1 278 ? 13.831 -26.390 -1.012 1.00 68.00 278 LYS A N 1
ATOM 2267 C CA . LYS A 1 278 ? 13.677 -27.522 -1.929 1.00 68.00 278 LYS A CA 1
ATOM 2268 C C . LYS A 1 278 ? 12.620 -27.242 -3.002 1.00 68.00 278 LYS A C 1
ATOM 2270 O O . LYS A 1 278 ? 12.868 -27.574 -4.155 1.00 68.00 278 LYS A O 1
ATOM 2275 N N . GLU A 1 279 ? 11.499 -26.606 -2.668 1.00 62.38 279 GLU A N 1
ATOM 2276 C CA . GLU A 1 279 ? 10.502 -26.172 -3.660 1.00 62.38 279 GLU A CA 1
ATOM 2277 C C . GLU A 1 279 ? 11.063 -25.107 -4.608 1.00 62.38 279 GLU A C 1
ATOM 2279 O O . GLU A 1 279 ? 10.926 -25.246 -5.820 1.00 62.38 279 GLU A O 1
ATOM 2284 N N . LEU A 1 280 ? 11.787 -24.107 -4.091 1.00 55.69 280 LEU A N 1
ATOM 2285 C CA . LEU A 1 280 ? 12.455 -23.094 -4.916 1.00 55.69 280 LEU A CA 1
ATOM 2286 C C . LEU A 1 280 ? 13.443 -23.723 -5.916 1.00 55.69 280 LEU A C 1
ATOM 2288 O O . LEU A 1 280 ? 13.533 -23.280 -7.058 1.00 55.69 280 LEU A O 1
ATOM 2292 N N . LEU A 1 281 ? 14.156 -24.777 -5.502 1.00 56.62 281 LEU A N 1
ATOM 2293 C CA . LEU A 1 281 ? 15.085 -25.525 -6.353 1.00 56.62 281 LEU A CA 1
ATOM 2294 C C . LEU A 1 281 ? 14.369 -26.446 -7.364 1.00 56.62 281 LEU A C 1
ATOM 2296 O O . LEU A 1 281 ? 14.897 -26.698 -8.445 1.00 56.62 281 LEU A O 1
ATOM 2300 N N . ILE A 1 282 ? 13.179 -26.950 -7.021 1.00 55.53 282 ILE A N 1
ATOM 2301 C CA . ILE A 1 282 ? 12.353 -27.823 -7.874 1.00 55.53 282 ILE A CA 1
ATOM 2302 C C . ILE A 1 282 ? 11.495 -27.020 -8.862 1.00 55.53 282 ILE A C 1
ATOM 2304 O O . ILE A 1 282 ? 11.162 -27.543 -9.916 1.00 55.53 282 ILE A O 1
ATOM 2308 N N . CYS A 1 283 ? 11.224 -25.737 -8.614 1.00 45.12 283 CYS A N 1
ATOM 2309 C CA . CYS A 1 283 ? 10.465 -24.866 -9.524 1.00 45.12 283 CYS A CA 1
ATOM 2310 C C . CYS A 1 283 ? 11.108 -24.723 -10.929 1.00 45.12 283 CYS A C 1
ATOM 2312 O O . CYS A 1 283 ? 10.438 -24.380 -11.898 1.00 45.12 283 CYS A O 1
ATOM 2314 N N . CYS A 1 284 ? 12.395 -25.066 -11.075 1.00 43.91 284 CYS A N 1
ATOM 2315 C CA . CYS A 1 284 ? 13.090 -25.188 -12.365 1.00 43.91 284 CYS A CA 1
ATOM 2316 C C . CYS A 1 284 ? 12.858 -26.534 -13.093 1.00 43.91 284 CYS A C 1
ATOM 2318 O O . CYS A 1 284 ? 13.529 -26.813 -14.089 1.00 43.91 284 CYS A O 1
ATOM 2320 N N . ARG A 1 285 ? 11.963 -27.394 -12.595 1.00 39.16 285 ARG A N 1
ATOM 2321 C CA . ARG A 1 285 ? 11.650 -28.721 -13.137 1.00 39.16 285 ARG A CA 1
ATOM 2322 C C . ARG A 1 285 ? 10.137 -28.876 -13.289 1.00 39.16 285 ARG A C 1
ATOM 2324 O O . ARG A 1 285 ? 9.433 -29.167 -12.328 1.00 39.16 285 ARG A O 1
ATOM 2331 N N . SER A 1 286 ? 9.657 -28.722 -14.518 1.00 42.50 286 SER A N 1
ATOM 2332 C CA . SER A 1 286 ? 8.288 -29.075 -14.896 1.00 42.50 286 SER A CA 1
ATOM 2333 C C . SER A 1 286 ? 8.090 -30.591 -14.787 1.00 42.50 286 SER A C 1
ATOM 2335 O O . SER A 1 286 ? 8.563 -31.331 -15.646 1.00 42.50 286 SER A O 1
ATOM 2337 N N . ASP A 1 287 ? 7.402 -31.050 -13.742 1.00 37.66 287 ASP A N 1
ATOM 2338 C CA . ASP A 1 287 ? 6.795 -32.383 -13.696 1.00 37.66 287 ASP A CA 1
ATOM 2339 C C . ASP A 1 287 ? 5.277 -32.205 -13.914 1.00 37.66 287 ASP A C 1
ATOM 2341 O O . ASP A 1 287 ? 4.574 -31.607 -13.100 1.00 37.66 287 ASP A O 1
ATOM 2345 N N . ASP A 1 288 ? 4.798 -32.671 -15.069 1.00 46.25 288 ASP A N 1
ATOM 2346 C CA . ASP A 1 288 ? 3.543 -32.263 -15.729 1.00 46.25 288 ASP A CA 1
ATOM 2347 C C . ASP A 1 288 ? 2.305 -33.038 -15.214 1.00 46.25 288 ASP A C 1
ATOM 2349 O O . ASP A 1 288 ? 1.515 -33.579 -15.981 1.00 46.25 288 ASP A O 1
ATOM 2353 N N . ASN A 1 289 ? 2.185 -33.169 -13.886 1.00 36.19 289 ASN A N 1
ATOM 2354 C CA . ASN A 1 289 ? 1.193 -34.015 -13.203 1.00 36.19 289 ASN A CA 1
ATOM 2355 C C . ASN A 1 289 ? 0.331 -33.211 -12.213 1.00 36.19 289 ASN A C 1
ATOM 2357 O O . ASN A 1 289 ? 0.437 -33.371 -10.994 1.00 36.19 289 ASN A O 1
ATOM 2361 N N . GLY A 1 290 ? -0.531 -32.338 -12.730 1.00 46.22 290 GLY A N 1
ATOM 2362 C CA . GLY A 1 290 ? -1.601 -31.736 -11.934 1.00 46.22 290 GLY A CA 1
ATOM 2363 C C . GLY A 1 290 ? -2.841 -32.630 -11.912 1.00 46.22 290 GLY A C 1
ATOM 2364 O O . GLY A 1 290 ? -3.443 -32.796 -12.961 1.00 46.22 290 GLY A O 1
ATOM 2365 N N . GLU A 1 291 ? -3.209 -33.167 -10.739 1.00 40.97 291 GLU A N 1
ATOM 2366 C CA . GLU A 1 291 ? -4.608 -33.471 -10.338 1.00 40.97 291 GLU A CA 1
ATOM 2367 C C . GLU A 1 291 ? -4.725 -33.975 -8.875 1.00 40.97 291 GLU A C 1
ATOM 2369 O O . GLU A 1 291 ? -5.740 -33.737 -8.229 1.00 40.97 291 GLU A O 1
ATOM 2374 N N . GLU A 1 292 ? -3.682 -34.580 -8.280 1.00 35.72 292 GLU A N 1
ATOM 2375 C CA . GLU A 1 292 ? -3.744 -35.110 -6.892 1.00 35.72 292 GLU A CA 1
ATOM 2376 C C . GLU A 1 292 ? -3.368 -34.105 -5.771 1.00 35.72 292 GLU A C 1
ATOM 2378 O O . GLU A 1 292 ? -3.406 -34.443 -4.586 1.00 35.72 292 GLU A O 1
ATOM 2383 N N . ALA A 1 293 ? -2.988 -32.864 -6.099 1.00 34.41 293 ALA A N 1
ATOM 2384 C CA . ALA A 1 293 ? -2.407 -31.926 -5.125 1.00 34.41 293 ALA A CA 1
ATOM 2385 C C . ALA A 1 293 ? -3.42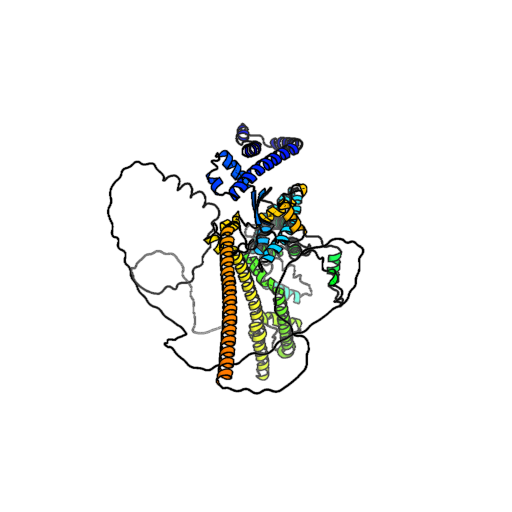9 -31.166 -4.247 1.00 34.41 293 ALA A C 1
ATOM 2387 O O . ALA A 1 293 ? -3.106 -30.792 -3.116 1.00 34.41 293 ALA A O 1
ATOM 2388 N N . ASP A 1 294 ? -4.653 -30.934 -4.731 1.00 36.34 294 ASP A N 1
ATOM 2389 C CA . ASP A 1 294 ? -5.570 -29.961 -4.110 1.00 36.34 294 ASP A CA 1
ATOM 2390 C C . ASP A 1 294 ? -6.207 -30.429 -2.791 1.00 36.34 294 ASP A C 1
ATOM 2392 O O . ASP A 1 294 ? -6.568 -29.610 -1.943 1.00 36.34 294 ASP A O 1
ATOM 2396 N N . GLN A 1 295 ? -6.294 -31.739 -2.542 1.00 34.62 295 GLN A N 1
ATOM 2397 C CA . GLN A 1 295 ? -7.011 -32.263 -1.371 1.00 34.62 295 GLN A CA 1
ATOM 2398 C C . GLN A 1 295 ? -6.226 -32.206 -0.047 1.00 34.62 295 GLN A C 1
ATOM 2400 O O . GLN A 1 295 ? -6.758 -32.576 0.999 1.00 34.62 295 GLN A O 1
ATOM 2405 N N . LYS A 1 296 ? -4.977 -31.716 -0.060 1.00 32.34 296 LYS A N 1
ATOM 2406 C CA . LYS A 1 296 ? -4.139 -31.559 1.147 1.00 32.34 296 LYS A CA 1
ATOM 2407 C C . LYS A 1 296 ? -3.911 -30.099 1.563 1.00 32.34 296 LYS A C 1
ATOM 2409 O O . LYS A 1 296 ? -3.161 -29.844 2.503 1.00 32.34 296 LYS A O 1
ATOM 2414 N N . ARG A 1 297 ? -4.549 -29.143 0.878 1.00 35.19 297 ARG A N 1
ATOM 2415 C CA . ARG A 1 297 ? -4.313 -27.698 1.052 1.00 35.19 297 ARG A CA 1
ATOM 2416 C C . ARG A 1 297 ? -5.264 -27.006 2.039 1.00 35.19 297 ARG A C 1
ATOM 2418 O O . ARG A 1 297 ? -5.058 -25.848 2.386 1.00 35.19 297 ARG A O 1
ATOM 2425 N N . SER A 1 298 ? -6.266 -27.717 2.560 1.00 31.38 298 SER A N 1
ATOM 2426 C CA . SER A 1 298 ? -7.316 -27.189 3.452 1.00 31.38 298 SER A CA 1
ATOM 2427 C C . SER A 1 298 ? -6.861 -26.820 4.877 1.00 31.38 298 SER A C 1
ATOM 2429 O O . SER A 1 298 ? -7.696 -26.665 5.765 1.00 31.38 298 SER A O 1
ATOM 2431 N N . SER A 1 299 ? -5.553 -26.718 5.122 1.00 32.78 299 SER A N 1
ATOM 2432 C CA . SER A 1 299 ? -4.971 -26.251 6.386 1.00 32.78 299 SER A CA 1
ATOM 2433 C C . SER A 1 299 ? -3.623 -25.543 6.180 1.00 32.78 299 SER A C 1
ATOM 2435 O O . SER A 1 299 ? -2.726 -25.664 7.016 1.00 32.78 299 SER A O 1
ATOM 2437 N N . GLU A 1 300 ? -3.442 -24.832 5.061 1.00 44.91 300 GLU A N 1
ATOM 2438 C CA . GLU A 1 300 ? -2.400 -23.802 4.985 1.00 44.91 300 GLU A CA 1
ATOM 2439 C C . GLU A 1 300 ? -2.800 -22.625 5.891 1.00 44.91 300 GLU A C 1
ATOM 2441 O O . GLU A 1 300 ? -3.848 -22.006 5.697 1.00 44.91 300 GLU A O 1
ATOM 2446 N N . GLU A 1 301 ? -1.973 -22.309 6.893 1.00 55.31 301 GLU A N 1
ATOM 2447 C CA . GLU A 1 301 ? -2.125 -21.073 7.668 1.00 55.31 301 GLU A CA 1
ATOM 2448 C C . GLU A 1 301 ? -2.056 -19.872 6.711 1.00 55.31 301 GLU A C 1
ATOM 2450 O O . GLU A 1 301 ? -1.122 -19.771 5.908 1.00 55.31 301 GLU A O 1
ATOM 2455 N N . LYS A 1 302 ? -3.031 -18.950 6.788 1.00 59.06 302 LYS A N 1
ATOM 2456 C CA . LYS A 1 302 ? -3.048 -17.743 5.943 1.00 59.06 302 LYS A CA 1
ATOM 2457 C C . LYS A 1 302 ? -1.693 -17.021 6.041 1.00 59.06 302 LYS A C 1
ATOM 2459 O O . LYS A 1 302 ? -1.231 -16.788 7.162 1.00 59.06 302 LYS A O 1
ATOM 2464 N N . PRO A 1 303 ? -1.073 -16.604 4.922 1.00 66.69 303 PRO A N 1
ATOM 2465 C CA . PRO A 1 303 ? 0.194 -15.887 4.970 1.00 66.69 303 PRO A CA 1
ATOM 2466 C C . PRO A 1 303 ? 0.030 -14.572 5.742 1.00 66.69 303 PRO A C 1
ATOM 2468 O O . PRO A 1 303 ? -0.771 -13.716 5.366 1.00 66.69 303 PRO A O 1
ATOM 2471 N N . SER A 1 304 ? 0.795 -14.423 6.827 1.00 74.69 304 SER A N 1
ATOM 2472 C CA . SER A 1 304 ? 0.810 -13.213 7.653 1.00 74.69 304 SER A CA 1
ATOM 2473 C C . SER A 1 304 ? 1.180 -11.982 6.825 1.00 74.69 304 SER A C 1
ATOM 2475 O O . SER A 1 304 ? 2.121 -12.008 6.028 1.00 74.69 304 SER A O 1
ATOM 2477 N N . LYS A 1 305 ? 0.473 -10.875 7.055 1.00 76.94 305 LYS A N 1
ATOM 2478 C CA . LYS A 1 305 ? 0.664 -9.595 6.360 1.00 76.94 305 LYS A CA 1
ATOM 2479 C C . LYS A 1 305 ? 1.869 -8.803 6.871 1.00 76.94 305 LYS A C 1
ATOM 2481 O O . LYS A 1 305 ? 2.273 -7.826 6.238 1.00 76.94 305 LYS A O 1
ATOM 2486 N N . LEU A 1 306 ? 2.422 -9.192 8.023 1.00 78.75 306 LEU A N 1
ATOM 2487 C CA . LEU A 1 306 ? 3.607 -8.572 8.624 1.00 78.75 306 LEU A CA 1
ATOM 2488 C C . LEU A 1 306 ? 4.872 -9.434 8.517 1.00 78.75 306 LEU A C 1
ATOM 2490 O O . LEU A 1 306 ? 5.966 -8.888 8.663 1.00 78.75 306 LEU A O 1
ATOM 2494 N N . ASP A 1 307 ? 4.760 -10.735 8.230 1.00 71.19 307 ASP A N 1
ATOM 2495 C CA . ASP A 1 307 ? 5.935 -11.575 7.988 1.00 71.19 307 ASP A CA 1
ATOM 2496 C C . ASP A 1 307 ? 6.666 -11.178 6.704 1.00 71.19 307 ASP A C 1
ATOM 2498 O O . ASP A 1 307 ? 6.106 -11.126 5.608 1.00 71.19 307 ASP A O 1
ATOM 2502 N N . VAL A 1 308 ? 7.979 -11.002 6.824 1.00 73.69 308 VAL A N 1
ATOM 2503 C CA . VAL A 1 308 ? 8.873 -10.863 5.677 1.00 73.69 308 VAL A CA 1
ATOM 2504 C C . VAL A 1 308 ? 9.574 -12.203 5.445 1.00 73.69 308 VAL A C 1
ATOM 2506 O O . VAL A 1 308 ? 10.203 -12.750 6.347 1.00 73.69 308 VAL A O 1
ATOM 2509 N N . LYS A 1 309 ? 9.513 -12.756 4.229 1.00 77.06 309 LYS A N 1
ATOM 2510 C CA . LYS A 1 309 ? 10.366 -13.900 3.860 1.00 77.06 309 LYS A CA 1
ATOM 2511 C C . LYS A 1 309 ? 11.802 -13.423 3.620 1.00 77.06 309 LYS A C 1
ATOM 2513 O O . LYS A 1 309 ? 11.999 -12.371 3.016 1.00 77.06 309 LYS A O 1
ATOM 2518 N N . PHE A 1 310 ? 12.814 -14.199 4.019 1.00 75.75 310 PHE A N 1
ATOM 2519 C CA . PHE A 1 310 ? 14.226 -13.840 3.781 1.00 75.75 310 PHE A CA 1
ATOM 2520 C C . PHE A 1 310 ? 14.576 -13.633 2.294 1.00 75.75 310 PHE A C 1
ATOM 2522 O O . PHE A 1 310 ? 15.461 -12.842 1.982 1.00 75.75 310 PHE A O 1
ATOM 2529 N N . LEU A 1 311 ? 13.852 -14.283 1.378 1.00 72.94 311 LEU A N 1
ATOM 2530 C CA . LEU A 1 311 ? 13.978 -14.124 -0.079 1.00 72.94 311 LEU A CA 1
ATOM 2531 C C . LEU A 1 311 ? 12.927 -13.159 -0.675 1.00 72.94 311 LEU A C 1
ATOM 2533 O O . LEU A 1 311 ? 12.496 -13.322 -1.812 1.00 72.94 311 LEU A O 1
ATOM 2537 N N . SER A 1 312 ? 12.477 -12.168 0.099 1.00 80.81 312 SER A N 1
ATOM 2538 C CA . SER A 1 312 ? 11.607 -11.090 -0.385 1.00 80.81 312 SER A CA 1
ATOM 2539 C C . SER A 1 312 ? 12.358 -10.116 -1.305 1.00 80.81 312 SER A C 1
ATOM 2541 O O . SER A 1 312 ? 13.557 -9.879 -1.158 1.00 80.81 312 SER A O 1
ATOM 2543 N N . PHE A 1 313 ? 11.631 -9.448 -2.203 1.00 81.88 313 PHE A N 1
ATOM 2544 C CA . PHE A 1 313 ? 12.162 -8.309 -2.959 1.00 81.88 313 PHE A CA 1
ATOM 2545 C C . PHE A 1 313 ? 12.725 -7.214 -2.030 1.00 81.88 313 PHE A C 1
ATOM 2547 O O . PHE A 1 313 ? 13.756 -6.612 -2.321 1.00 81.88 313 PHE A O 1
ATOM 2554 N N . THR A 1 314 ? 12.100 -6.991 -0.868 1.00 83.94 314 THR A N 1
ATOM 2555 C CA . THR A 1 314 ? 12.540 -5.973 0.101 1.00 83.94 314 THR A CA 1
ATOM 2556 C C . THR A 1 314 ? 13.826 -6.366 0.836 1.00 83.94 314 THR A C 1
ATOM 2558 O O . THR A 1 314 ? 14.675 -5.508 1.069 1.00 83.94 314 THR A O 1
ATOM 2561 N N . THR A 1 315 ? 14.018 -7.647 1.177 1.00 86.25 315 THR A N 1
ATOM 2562 C CA . THR A 1 315 ? 15.279 -8.111 1.784 1.00 86.25 315 THR A CA 1
ATOM 2563 C C . THR A 1 315 ? 16.407 -8.055 0.756 1.00 86.25 315 THR A C 1
ATOM 2565 O O . THR A 1 315 ? 17.495 -7.575 1.073 1.00 86.25 315 THR A O 1
ATOM 2568 N N . PHE A 1 316 ? 16.131 -8.454 -0.491 1.00 88.75 316 PHE A N 1
ATOM 2569 C CA . PHE A 1 316 ? 17.071 -8.318 -1.602 1.00 88.75 316 PHE A CA 1
ATOM 2570 C C . PHE A 1 316 ? 17.464 -6.855 -1.849 1.00 88.75 316 PHE A C 1
ATOM 2572 O O . PHE A 1 316 ? 18.654 -6.581 -1.983 1.00 88.75 316 PHE A O 1
ATOM 2579 N N . TYR A 1 317 ? 16.514 -5.909 -1.817 1.00 89.75 317 TYR A N 1
ATOM 2580 C CA . TYR A 1 317 ? 16.809 -4.477 -1.941 1.00 89.75 317 TYR A CA 1
ATOM 2581 C C . TYR A 1 317 ? 17.838 -4.008 -0.903 1.00 89.75 317 TYR A C 1
ATOM 2583 O O . TYR A 1 317 ? 18.871 -3.466 -1.286 1.00 89.75 317 TYR A O 1
ATOM 2591 N N . TYR A 1 318 ? 17.620 -4.250 0.396 1.00 90.44 318 TYR A N 1
ATOM 2592 C CA . TYR A 1 318 ? 18.559 -3.778 1.426 1.00 90.44 318 TYR A CA 1
ATOM 2593 C C . TYR A 1 318 ? 19.914 -4.510 1.395 1.00 90.44 318 TYR A C 1
ATOM 2595 O O . TYR A 1 318 ? 20.942 -3.908 1.713 1.00 90.44 318 TYR A O 1
ATOM 2603 N N . MET A 1 319 ? 19.954 -5.772 0.954 1.00 90.88 319 MET A N 1
ATOM 2604 C CA . MET A 1 319 ? 21.212 -6.492 0.709 1.00 90.88 319 MET A CA 1
ATOM 2605 C C . MET A 1 319 ? 21.985 -5.908 -0.488 1.00 90.88 319 MET A C 1
ATOM 2607 O O . MET A 1 319 ? 23.191 -5.675 -0.387 1.00 90.88 319 MET A O 1
ATOM 2611 N N . LEU A 1 320 ? 21.300 -5.615 -1.599 1.00 92.00 320 LEU A N 1
ATOM 2612 C CA . LEU A 1 320 ? 21.871 -4.965 -2.785 1.00 92.00 320 LEU A CA 1
ATOM 2613 C C . LEU A 1 320 ? 22.308 -3.521 -2.493 1.00 92.00 320 LEU A C 1
ATOM 2615 O O . LEU A 1 320 ? 23.322 -3.061 -3.015 1.00 92.00 320 LEU A O 1
ATOM 2619 N N . PHE A 1 321 ? 21.586 -2.819 -1.622 1.00 93.31 321 PHE A N 1
ATOM 2620 C CA . PHE A 1 321 ? 21.925 -1.482 -1.147 1.00 93.31 321 PHE A CA 1
ATOM 2621 C C . PHE A 1 321 ? 23.285 -1.489 -0.430 1.00 93.31 321 PHE A C 1
ATOM 2623 O O . PHE A 1 321 ? 24.210 -0.795 -0.853 1.00 93.31 321 PHE A O 1
ATOM 2630 N N . LEU A 1 322 ? 23.479 -2.358 0.571 1.00 94.31 322 LEU A N 1
ATOM 2631 C CA . LEU A 1 322 ? 24.794 -2.499 1.210 1.00 94.31 322 LEU A CA 1
ATOM 2632 C C . LEU A 1 322 ? 25.869 -2.967 0.210 1.00 94.31 322 LEU A C 1
ATOM 2634 O O . LEU A 1 322 ? 26.967 -2.410 0.190 1.00 94.31 322 LEU A O 1
ATOM 2638 N N . GLY A 1 323 ? 25.547 -3.937 -0.652 1.00 93.75 323 GLY A N 1
ATOM 2639 C CA . GLY A 1 323 ? 26.464 -4.451 -1.674 1.00 93.75 323 GLY A CA 1
ATOM 2640 C C . GLY A 1 323 ? 26.968 -3.376 -2.642 1.00 93.75 323 GLY A C 1
ATOM 2641 O O . GLY A 1 323 ? 28.163 -3.308 -2.919 1.00 93.75 323 GLY A O 1
ATOM 2642 N N . THR A 1 324 ? 26.087 -2.486 -3.105 1.00 93.19 324 THR A N 1
ATOM 2643 C CA . THR A 1 324 ? 26.449 -1.373 -3.999 1.00 93.19 324 THR A CA 1
ATOM 2644 C C . THR A 1 324 ? 27.176 -0.237 -3.275 1.00 93.19 324 THR A C 1
ATOM 2646 O O . THR A 1 324 ? 28.032 0.389 -3.889 1.00 93.19 324 THR A O 1
ATOM 2649 N N . SER A 1 325 ? 26.933 -0.006 -1.976 1.00 94.62 325 SER A N 1
ATOM 2650 C CA . SER A 1 325 ? 27.743 0.929 -1.168 1.00 94.62 325 SER A CA 1
ATOM 2651 C C . SER A 1 325 ? 29.198 0.440 -1.065 1.00 94.62 325 SER A C 1
ATOM 2653 O O . SER A 1 325 ? 30.145 1.179 -1.354 1.00 94.62 325 SER A O 1
ATOM 2655 N N . VAL A 1 326 ? 29.387 -0.849 -0.752 1.00 93.81 326 VAL A N 1
ATOM 2656 C CA . VAL A 1 326 ? 30.720 -1.474 -0.710 1.00 93.81 326 VAL A CA 1
ATOM 2657 C C . VAL A 1 326 ? 31.367 -1.465 -2.099 1.00 93.81 326 VAL A C 1
ATOM 2659 O O . VAL A 1 326 ? 32.521 -1.061 -2.223 1.00 93.81 326 VAL A O 1
ATOM 2662 N N . ALA A 1 327 ? 30.626 -1.807 -3.160 1.00 92.31 327 ALA A N 1
ATOM 2663 C CA . ALA A 1 327 ? 31.118 -1.722 -4.536 1.00 92.31 327 ALA A CA 1
ATOM 2664 C C . ALA A 1 327 ? 31.518 -0.288 -4.929 1.00 92.31 327 ALA A C 1
ATOM 2666 O O . ALA A 1 327 ? 32.556 -0.102 -5.555 1.00 92.31 327 ALA A O 1
ATOM 2667 N N . GLY A 1 328 ? 30.776 0.737 -4.500 1.00 89.75 328 GLY A N 1
ATOM 2668 C CA . GLY A 1 328 ? 31.139 2.145 -4.702 1.00 89.75 328 GLY A CA 1
ATOM 2669 C C . GLY A 1 328 ? 32.477 2.518 -4.067 1.00 89.75 328 GLY A C 1
ATOM 2670 O O . GLY A 1 328 ? 33.194 3.358 -4.596 1.00 89.75 328 GLY A O 1
ATOM 2671 N N . THR A 1 329 ? 32.864 1.839 -2.988 1.00 89.62 329 THR A N 1
ATOM 2672 C CA . THR A 1 329 ? 34.165 2.035 -2.326 1.00 89.62 329 THR A CA 1
ATOM 2673 C C . THR A 1 329 ? 35.313 1.329 -3.060 1.00 89.62 329 THR A C 1
ATOM 2675 O O . THR A 1 329 ? 36.458 1.757 -2.952 1.00 89.62 329 THR A O 1
ATOM 2678 N N . LEU A 1 330 ? 35.020 0.266 -3.818 1.00 87.56 330 LEU A N 1
ATOM 2679 C CA . LEU A 1 330 ? 36.005 -0.498 -4.598 1.00 87.56 330 LEU A CA 1
ATOM 2680 C C . LEU A 1 330 ? 36.180 0.041 -6.028 1.00 87.56 330 LEU A C 1
ATOM 2682 O O . LEU A 1 330 ? 37.284 0.022 -6.561 1.00 87.56 330 LEU A O 1
ATOM 2686 N N . PHE A 1 331 ? 35.102 0.534 -6.641 1.00 84.19 331 PHE A N 1
ATOM 2687 C CA . PHE A 1 331 ? 35.056 1.020 -8.021 1.00 84.19 331 PHE A CA 1
ATOM 2688 C C . PHE A 1 331 ? 34.898 2.547 -8.059 1.00 84.19 331 PHE A C 1
ATOM 2690 O O . PHE A 1 331 ? 33.873 3.062 -8.503 1.00 84.19 331 PHE A O 1
ATOM 2697 N N . HIS A 1 332 ? 35.904 3.259 -7.541 1.00 76.00 332 HIS A N 1
ATOM 2698 C CA . HIS A 1 332 ? 36.108 4.712 -7.687 1.00 76.00 332 HIS A CA 1
ATOM 2699 C C . HIS A 1 332 ? 34.893 5.633 -7.425 1.00 76.00 332 HIS A C 1
ATOM 2701 O O . HIS A 1 332 ? 34.873 6.760 -7.896 1.00 76.00 332 HIS A O 1
ATOM 2707 N N . GLY A 1 333 ? 33.895 5.210 -6.645 1.00 81.06 333 GLY A N 1
ATOM 2708 C CA . GLY A 1 333 ? 32.730 6.017 -6.266 1.00 81.06 333 GLY A CA 1
ATOM 2709 C C . GLY A 1 333 ? 31.472 5.846 -7.128 1.00 81.06 333 GLY A C 1
ATOM 2710 O O . GLY A 1 333 ? 30.385 6.173 -6.651 1.00 81.06 333 GLY A O 1
ATOM 2711 N N . TYR A 1 334 ? 31.556 5.277 -8.339 1.00 85.69 334 TYR A N 1
ATOM 2712 C CA . TYR A 1 334 ? 30.448 5.292 -9.316 1.00 85.69 334 TYR A CA 1
ATOM 2713 C C . TYR A 1 334 ? 29.102 4.790 -8.761 1.00 85.69 334 TYR A C 1
ATOM 2715 O O . TYR A 1 334 ? 28.052 5.378 -9.024 1.00 85.69 334 TYR A O 1
ATOM 2723 N N . PHE A 1 335 ? 29.110 3.714 -7.966 1.00 91.31 335 PHE A N 1
ATOM 2724 C CA . PHE A 1 335 ? 27.873 3.109 -7.461 1.00 91.31 335 PHE A CA 1
ATOM 2725 C C . PHE A 1 335 ? 27.110 3.983 -6.451 1.00 91.31 335 PHE A C 1
ATOM 2727 O O . PHE A 1 335 ? 25.914 3.756 -6.265 1.00 91.31 335 PHE A O 1
ATOM 2734 N N . PHE A 1 336 ? 27.727 5.010 -5.848 1.00 91.50 336 PHE A N 1
ATOM 2735 C CA . PHE A 1 336 ? 27.010 5.940 -4.963 1.00 91.50 336 PHE A CA 1
ATOM 2736 C C . PHE A 1 336 ? 25.965 6.788 -5.706 1.00 91.50 336 PHE A C 1
ATOM 2738 O O . PHE A 1 336 ? 25.060 7.318 -5.061 1.00 91.50 336 PHE A O 1
ATOM 2745 N N . ALA A 1 337 ? 26.004 6.873 -7.041 1.00 91.56 337 ALA A N 1
ATOM 2746 C CA . ALA A 1 337 ? 24.935 7.497 -7.824 1.00 91.56 337 ALA A CA 1
ATOM 2747 C C . ALA A 1 337 ? 23.590 6.765 -7.660 1.00 91.56 337 ALA A C 1
ATOM 2749 O O . ALA A 1 337 ? 22.551 7.402 -7.487 1.00 91.56 337 ALA A O 1
ATOM 2750 N N . PHE A 1 338 ? 23.598 5.426 -7.608 1.00 91.62 338 PHE A N 1
ATOM 2751 C CA . PHE A 1 338 ? 22.378 4.633 -7.405 1.00 91.62 338 PHE A CA 1
ATOM 2752 C C . PHE A 1 338 ? 21.769 4.816 -6.008 1.00 91.62 338 PHE A C 1
ATOM 2754 O O . PHE A 1 338 ? 20.565 4.643 -5.836 1.00 91.62 338 PHE A O 1
ATOM 2761 N N . HIS A 1 339 ? 22.568 5.215 -5.013 1.00 92.75 339 HIS A N 1
ATOM 2762 C CA . HIS A 1 339 ? 22.093 5.435 -3.641 1.00 92.75 339 HIS A CA 1
ATOM 2763 C C . HIS A 1 339 ? 21.172 6.651 -3.505 1.00 92.75 339 HIS A C 1
ATOM 2765 O O . HIS A 1 339 ? 20.307 6.663 -2.630 1.00 92.75 339 HIS A O 1
ATOM 2771 N N . LEU A 1 340 ? 21.260 7.616 -4.430 1.00 91.75 340 LEU A N 1
ATOM 2772 C CA . LEU A 1 340 ? 20.324 8.742 -4.512 1.00 91.75 340 LEU A CA 1
ATOM 2773 C C . LEU A 1 340 ? 18.867 8.278 -4.692 1.00 91.75 340 LEU A C 1
ATOM 2775 O O . LEU A 1 340 ? 17.951 8.926 -4.187 1.00 91.75 340 LEU A O 1
ATOM 2779 N N . LEU A 1 341 ? 18.638 7.123 -5.333 1.00 90.25 341 LEU A N 1
ATOM 2780 C CA . LEU A 1 341 ? 17.299 6.556 -5.545 1.00 90.25 341 LEU A CA 1
ATOM 2781 C C . LEU A 1 341 ? 16.597 6.164 -4.232 1.00 90.25 341 LEU A C 1
ATOM 2783 O O . LEU A 1 341 ? 15.371 6.070 -4.205 1.00 90.25 341 LEU A O 1
ATOM 2787 N N . ASN A 1 342 ? 17.325 6.010 -3.117 1.00 89.88 342 ASN A N 1
ATOM 2788 C CA . ASN A 1 342 ? 16.725 5.710 -1.813 1.00 89.88 342 ASN A CA 1
ATOM 2789 C C . ASN A 1 342 ? 15.796 6.830 -1.302 1.00 89.88 342 ASN A C 1
ATOM 2791 O O . ASN A 1 342 ? 14.958 6.580 -0.436 1.00 89.88 342 ASN A O 1
ATOM 2795 N N . ILE A 1 343 ? 15.871 8.043 -1.869 1.00 89.31 343 ILE A N 1
ATOM 2796 C CA . ILE A 1 343 ? 14.893 9.112 -1.616 1.00 89.31 343 ILE A CA 1
ATOM 2797 C C . ILE A 1 343 ? 13.451 8.672 -1.928 1.00 89.31 343 ILE A C 1
ATOM 2799 O O . ILE A 1 343 ? 12.523 9.081 -1.231 1.00 89.31 343 ILE A O 1
ATOM 2803 N N . VAL A 1 344 ? 13.260 7.784 -2.913 1.00 87.69 344 VAL A N 1
ATOM 2804 C CA . VAL A 1 344 ? 11.940 7.292 -3.334 1.00 87.69 344 VAL A CA 1
ATOM 2805 C C . VAL A 1 344 ? 11.268 6.457 -2.242 1.00 87.69 344 VAL A C 1
ATOM 2807 O O . VAL A 1 344 ? 10.067 6.591 -2.024 1.00 87.69 344 VAL A O 1
ATOM 2810 N N . ASN A 1 345 ? 12.036 5.664 -1.488 1.00 81.69 345 ASN A N 1
ATOM 2811 C CA . ASN A 1 345 ? 11.510 4.859 -0.378 1.00 81.69 345 ASN A CA 1
ATOM 2812 C C . ASN A 1 345 ? 11.009 5.715 0.795 1.00 81.69 345 ASN A C 1
ATOM 2814 O O . ASN A 1 345 ? 10.160 5.272 1.563 1.00 81.69 345 ASN A O 1
ATOM 2818 N N . ASN A 1 346 ? 11.529 6.938 0.929 1.00 81.06 346 ASN A N 1
ATOM 2819 C CA . ASN A 1 346 ? 11.175 7.869 2.000 1.00 81.06 346 ASN A CA 1
ATOM 2820 C C . ASN A 1 346 ? 10.010 8.808 1.622 1.00 81.06 346 ASN A C 1
ATOM 2822 O O . ASN A 1 346 ? 9.594 9.619 2.447 1.00 81.06 346 ASN A O 1
ATOM 2826 N N . ASN A 1 347 ? 9.485 8.735 0.391 1.00 86.75 347 ASN A N 1
ATOM 2827 C CA . ASN A 1 347 ? 8.467 9.655 -0.121 1.00 86.75 347 ASN A CA 1
ATOM 2828 C C . ASN A 1 347 ? 7.288 8.897 -0.758 1.00 86.75 347 ASN A C 1
ATOM 2830 O O . ASN A 1 347 ? 7.430 8.232 -1.784 1.00 86.75 347 ASN A O 1
ATOM 2834 N N . GLN A 1 348 ? 6.095 9.050 -0.176 1.00 82.94 348 GLN A N 1
ATOM 2835 C CA . GLN A 1 348 ? 4.883 8.339 -0.601 1.00 82.94 348 GLN A CA 1
ATOM 2836 C C . GLN A 1 348 ? 4.454 8.653 -2.048 1.00 82.94 348 GLN A C 1
ATOM 2838 O O . GLN A 1 348 ? 3.926 7.771 -2.722 1.00 82.94 348 GLN A O 1
ATOM 2843 N N . LEU A 1 349 ? 4.693 9.874 -2.545 1.00 86.06 349 LEU A N 1
ATOM 2844 C CA . LEU A 1 349 ? 4.351 10.265 -3.919 1.00 86.06 349 LEU A CA 1
ATOM 2845 C C . LEU A 1 349 ? 5.285 9.585 -4.927 1.00 86.06 349 LEU A C 1
ATOM 2847 O O . LEU A 1 349 ? 4.816 8.953 -5.871 1.00 86.06 349 LEU A O 1
ATOM 2851 N N . LEU A 1 350 ? 6.600 9.645 -4.688 1.00 87.88 350 LEU A N 1
ATOM 2852 C CA . LEU A 1 350 ? 7.599 8.991 -5.544 1.00 87.88 350 LEU A CA 1
ATOM 2853 C C . LEU A 1 350 ? 7.437 7.461 -5.529 1.00 87.88 350 LEU A C 1
ATOM 2855 O O . LEU A 1 350 ? 7.512 6.815 -6.574 1.00 87.88 350 LEU A O 1
ATOM 2859 N N . SER A 1 351 ? 7.154 6.876 -4.361 1.00 85.50 351 SER A N 1
ATOM 2860 C CA . SER A 1 351 ? 6.837 5.449 -4.236 1.00 85.50 351 SER A CA 1
ATOM 2861 C C . SER A 1 351 ? 5.565 5.076 -5.016 1.00 85.50 351 SER A C 1
ATOM 2863 O O . SER A 1 351 ? 5.534 4.042 -5.685 1.00 85.50 351 SER A O 1
ATOM 2865 N N . GLY A 1 352 ? 4.549 5.949 -5.022 1.00 86.06 352 GLY A N 1
ATOM 2866 C CA . GLY A 1 352 ? 3.337 5.793 -5.831 1.00 86.06 352 GLY A CA 1
ATOM 2867 C C . GLY A 1 352 ? 3.599 5.750 -7.342 1.00 86.06 352 GLY A C 1
ATOM 2868 O O . GLY A 1 352 ? 2.998 4.929 -8.032 1.00 86.06 352 GLY A O 1
ATOM 2869 N N . VAL A 1 353 ? 4.543 6.555 -7.846 1.00 89.25 353 VAL A N 1
ATOM 2870 C CA . VAL A 1 353 ? 4.969 6.533 -9.261 1.00 89.25 353 VAL A CA 1
ATOM 2871 C C . VAL A 1 353 ? 5.584 5.181 -9.638 1.00 89.25 353 VAL A C 1
ATOM 2873 O O . VAL A 1 353 ? 5.202 4.598 -10.651 1.00 89.25 353 VAL A O 1
ATOM 2876 N N . ILE A 1 354 ? 6.471 4.625 -8.803 1.00 90.31 354 ILE A N 1
ATOM 2877 C CA . ILE A 1 354 ? 7.017 3.274 -9.038 1.00 90.31 354 ILE A CA 1
ATOM 2878 C C . ILE A 1 354 ? 5.920 2.205 -8.917 1.00 90.31 354 ILE A C 1
ATOM 2880 O O . ILE A 1 354 ? 5.902 1.253 -9.703 1.00 90.31 354 ILE A O 1
ATOM 2884 N N . LYS A 1 355 ? 4.970 2.358 -7.982 1.00 88.69 355 LYS A N 1
ATOM 2885 C CA . LYS A 1 355 ? 3.847 1.419 -7.835 1.00 88.69 355 LYS A CA 1
ATOM 2886 C C . LYS A 1 355 ? 2.979 1.362 -9.098 1.00 88.69 355 LYS A C 1
ATOM 2888 O O . LYS A 1 355 ? 2.608 0.267 -9.505 1.00 88.69 355 LYS A O 1
ATOM 2893 N N . ALA A 1 356 ? 2.702 2.494 -9.748 1.00 89.38 356 ALA A N 1
ATOM 2894 C CA . ALA A 1 356 ? 1.900 2.529 -10.976 1.00 89.38 356 ALA A CA 1
ATOM 2895 C C . ALA A 1 356 ? 2.524 1.696 -12.109 1.00 89.38 356 ALA A C 1
ATOM 2897 O O . ALA A 1 356 ? 1.837 0.888 -12.733 1.00 89.38 356 ALA A O 1
ATOM 2898 N N . VAL A 1 357 ? 3.836 1.818 -12.328 1.00 91.00 357 VAL A N 1
ATOM 2899 C CA . VAL A 1 357 ? 4.545 1.039 -13.361 1.00 91.00 357 VAL A CA 1
ATOM 2900 C C . VAL A 1 357 ? 4.671 -0.444 -12.977 1.00 91.00 357 VAL A C 1
ATOM 2902 O O . VAL A 1 357 ? 4.605 -1.317 -13.839 1.00 91.00 357 VAL A O 1
ATOM 2905 N N . THR A 1 358 ? 4.836 -0.755 -11.687 1.00 90.31 358 THR A N 1
ATOM 2906 C CA . THR A 1 358 ? 5.065 -2.138 -11.224 1.00 90.31 358 THR A CA 1
ATOM 2907 C C . THR A 1 358 ? 3.789 -2.956 -11.004 1.00 90.31 358 THR A C 1
ATOM 2909 O O . THR A 1 358 ? 3.847 -4.172 -11.176 1.00 90.31 358 THR A O 1
ATOM 2912 N N . GLN A 1 359 ? 2.639 -2.337 -10.699 1.00 89.00 359 GLN A N 1
ATOM 2913 C CA . GLN A 1 359 ? 1.372 -3.044 -10.436 1.00 89.00 359 GLN A CA 1
ATOM 2914 C C . GLN A 1 359 ? 0.922 -3.902 -11.632 1.00 89.00 359 GLN A C 1
ATOM 2916 O O . GLN A 1 359 ? 0.701 -5.099 -11.463 1.00 89.00 359 GLN A O 1
ATOM 2921 N N . ASN A 1 360 ? 0.910 -3.340 -12.847 1.00 91.06 360 ASN A N 1
ATOM 2922 C CA . ASN A 1 360 ? 0.652 -4.091 -14.087 1.00 91.06 360 ASN A CA 1
ATOM 2923 C C . ASN A 1 360 ? 1.953 -4.474 -14.822 1.00 91.06 360 ASN A C 1
ATOM 2925 O O . ASN A 1 360 ? 1.959 -4.668 -16.039 1.00 91.06 360 ASN A O 1
ATOM 2929 N N . GLY A 1 361 ? 3.064 -4.618 -14.088 1.00 91.00 361 GLY A N 1
ATOM 2930 C CA . GLY A 1 361 ? 4.390 -4.897 -14.649 1.00 91.00 361 GLY A CA 1
ATOM 2931 C C . GLY A 1 361 ? 4.477 -6.203 -15.452 1.00 91.00 361 GLY A C 1
ATOM 2932 O O . GLY A 1 361 ? 5.267 -6.290 -16.387 1.00 91.00 361 GLY A O 1
ATOM 2933 N N . VAL A 1 362 ? 3.628 -7.195 -15.155 1.00 90.75 362 VAL A N 1
ATOM 2934 C CA . VAL A 1 362 ? 3.517 -8.437 -15.948 1.00 90.75 362 VAL A CA 1
ATOM 2935 C C . VAL A 1 362 ? 2.914 -8.160 -17.329 1.00 90.75 362 VAL A C 1
ATOM 2937 O O . VAL A 1 362 ? 3.446 -8.625 -18.335 1.00 90.75 362 VAL A O 1
ATOM 2940 N N . SER A 1 363 ? 1.848 -7.360 -17.405 1.00 91.62 363 SER A N 1
ATOM 2941 C CA . SER A 1 363 ? 1.240 -6.937 -18.675 1.00 91.62 363 SER A CA 1
ATOM 2942 C C . SER A 1 363 ? 2.213 -6.087 -19.494 1.00 91.62 363 SER A C 1
ATOM 2944 O O . SER A 1 363 ? 2.379 -6.311 -20.692 1.00 91.62 363 SER A O 1
ATOM 2946 N N . LEU A 1 364 ? 2.918 -5.167 -18.828 1.00 93.31 364 LEU A N 1
ATOM 2947 C CA . LEU A 1 364 ? 3.964 -4.335 -19.425 1.00 93.31 364 LEU A CA 1
ATOM 2948 C C . LEU A 1 364 ? 5.111 -5.186 -20.002 1.00 93.31 364 LEU A C 1
ATOM 2950 O O . LEU A 1 364 ? 5.572 -4.926 -21.112 1.00 93.31 364 LEU A O 1
ATOM 2954 N N . LEU A 1 365 ? 5.530 -6.236 -19.285 1.00 93.75 365 LEU A N 1
ATOM 2955 C CA . LEU A 1 365 ? 6.550 -7.185 -19.736 1.00 93.75 365 LEU A CA 1
ATOM 2956 C C . LEU A 1 365 ? 6.098 -7.964 -20.980 1.00 93.75 365 LEU A C 1
ATOM 2958 O O . LEU A 1 365 ? 6.863 -8.055 -21.936 1.00 93.75 365 LEU A O 1
ATOM 2962 N N . TRP A 1 366 ? 4.865 -8.481 -21.013 1.00 95.19 366 TRP A N 1
ATOM 2963 C CA . TRP A 1 366 ? 4.345 -9.188 -22.191 1.00 95.19 366 TRP A CA 1
ATOM 2964 C C . TRP A 1 366 ? 4.209 -8.278 -23.419 1.00 95.19 366 TRP A C 1
ATOM 2966 O O . TRP A 1 366 ? 4.572 -8.692 -24.521 1.00 95.19 366 TRP A O 1
ATOM 2976 N N . VAL A 1 367 ? 3.772 -7.027 -23.241 1.00 94.50 367 VAL A N 1
ATOM 2977 C CA . VAL A 1 367 ? 3.756 -6.022 -24.320 1.00 94.50 367 VAL A CA 1
ATOM 2978 C C . VAL A 1 367 ? 5.178 -5.681 -24.781 1.00 94.50 367 VAL A C 1
ATOM 2980 O O . VAL A 1 367 ? 5.420 -5.590 -25.983 1.00 94.50 367 VAL A O 1
ATOM 2983 N N . GLY A 1 368 ? 6.143 -5.575 -23.862 1.00 93.56 368 GLY A N 1
ATOM 2984 C CA . GLY A 1 368 ? 7.560 -5.383 -24.190 1.00 93.56 368 GLY A CA 1
ATOM 2985 C C . GLY A 1 368 ? 8.168 -6.556 -24.972 1.00 93.56 368 GLY A C 1
ATOM 2986 O O . GLY A 1 368 ? 8.881 -6.337 -25.949 1.00 93.56 368 GLY A O 1
ATOM 2987 N N . ILE A 1 369 ? 7.838 -7.798 -24.601 1.00 95.94 369 ILE A N 1
ATOM 2988 C CA . ILE A 1 369 ? 8.241 -9.016 -25.325 1.00 95.94 369 ILE A CA 1
ATOM 2989 C C . ILE A 1 369 ? 7.632 -9.030 -26.733 1.00 95.94 369 ILE A C 1
ATOM 2991 O O . ILE A 1 369 ? 8.347 -9.280 -27.703 1.00 95.94 369 ILE A O 1
ATOM 2995 N N . LEU A 1 370 ? 6.341 -8.709 -26.872 1.00 94.69 370 LEU A N 1
ATOM 2996 C CA . LEU A 1 370 ? 5.680 -8.595 -28.174 1.00 94.69 370 LEU A CA 1
ATOM 2997 C C . LEU A 1 370 ? 6.334 -7.507 -29.042 1.00 94.69 370 LEU A C 1
ATOM 2999 O O . LEU A 1 370 ? 6.653 -7.762 -30.202 1.00 94.69 370 LEU A O 1
ATOM 3003 N N . GLY A 1 371 ? 6.604 -6.330 -28.473 1.00 94.06 371 GLY A N 1
ATOM 3004 C CA . GLY A 1 371 ? 7.320 -5.245 -29.146 1.00 94.06 371 GLY A CA 1
ATOM 3005 C C . GLY A 1 371 ? 8.711 -5.672 -29.622 1.00 94.06 371 GLY A C 1
ATOM 3006 O O . GLY A 1 371 ? 9.056 -5.448 -30.780 1.00 94.06 371 GLY A O 1
ATOM 3007 N N . PHE A 1 372 ? 9.481 -6.369 -28.781 1.00 94.50 372 PHE A N 1
ATOM 3008 C CA . PHE A 1 372 ? 10.787 -6.919 -29.152 1.00 94.50 372 PHE A CA 1
ATOM 3009 C C . PHE A 1 372 ? 10.692 -7.947 -30.292 1.00 94.50 372 PHE A C 1
ATOM 3011 O O . PHE A 1 372 ? 11.508 -7.907 -31.212 1.00 94.50 372 PHE A O 1
ATOM 3018 N N . ILE A 1 373 ? 9.679 -8.821 -30.291 1.00 95.81 373 ILE A N 1
ATOM 3019 C CA . ILE A 1 373 ? 9.433 -9.781 -31.383 1.00 95.81 373 ILE A CA 1
ATOM 3020 C C . ILE A 1 373 ? 9.119 -9.048 -32.696 1.00 95.81 373 ILE A C 1
ATOM 3022 O O . ILE A 1 373 ? 9.688 -9.388 -33.734 1.00 95.81 373 ILE A O 1
ATOM 3026 N N . VAL A 1 374 ? 8.269 -8.016 -32.670 1.00 94.81 374 VAL A N 1
ATOM 3027 C CA . VAL A 1 374 ? 7.949 -7.223 -33.870 1.00 94.81 374 VAL A CA 1
ATOM 3028 C C . VAL A 1 374 ? 9.187 -6.466 -34.372 1.00 94.81 374 VAL A C 1
ATOM 3030 O O . VAL A 1 374 ? 9.479 -6.507 -35.567 1.00 94.81 374 VAL A O 1
ATOM 3033 N N . ILE A 1 375 ? 9.978 -5.854 -33.483 1.00 94.06 375 ILE A N 1
ATOM 3034 C CA . ILE A 1 375 ? 11.244 -5.195 -33.850 1.00 94.06 375 ILE A CA 1
ATOM 3035 C C . ILE A 1 375 ? 12.245 -6.203 -34.431 1.00 94.06 375 ILE A C 1
ATOM 3037 O O . ILE A 1 375 ? 12.919 -5.893 -35.413 1.00 94.06 375 ILE A O 1
ATOM 3041 N N . TYR A 1 376 ? 12.324 -7.423 -33.897 1.00 95.62 376 TYR A N 1
ATOM 3042 C CA . TYR A 1 376 ? 13.169 -8.487 -34.445 1.00 95.62 376 TYR A CA 1
ATOM 3043 C C . TYR A 1 376 ? 12.729 -8.914 -35.856 1.00 95.62 376 TYR A C 1
ATOM 3045 O O . TYR A 1 376 ? 13.579 -9.107 -36.725 1.00 95.62 376 TYR A O 1
ATOM 3053 N N . ILE A 1 377 ? 11.421 -8.975 -36.133 1.00 95.44 377 ILE A N 1
ATOM 3054 C CA . ILE A 1 377 ? 10.897 -9.222 -37.487 1.00 95.44 377 ILE A CA 1
ATOM 3055 C C . ILE A 1 377 ? 11.324 -8.097 -38.444 1.00 95.44 377 ILE A C 1
ATOM 3057 O O . ILE A 1 377 ? 11.885 -8.388 -39.502 1.00 95.44 377 ILE A O 1
ATOM 3061 N N . TYR A 1 378 ? 11.160 -6.824 -38.061 1.00 93.31 378 TYR A N 1
ATOM 3062 C CA . TYR A 1 378 ? 11.669 -5.691 -38.849 1.00 93.31 378 TYR A CA 1
ATOM 3063 C C . TYR A 1 378 ? 13.192 -5.755 -39.038 1.00 93.31 378 TYR A C 1
ATOM 3065 O O . TYR A 1 378 ? 13.683 -5.528 -40.140 1.00 93.31 378 TYR A O 1
ATOM 3073 N N . SER A 1 379 ? 13.943 -6.165 -38.015 1.00 92.69 379 SER A N 1
ATOM 3074 C CA . SER A 1 379 ? 15.401 -6.339 -38.074 1.00 92.69 379 SER A CA 1
ATOM 3075 C C . SER A 1 379 ? 15.822 -7.437 -39.055 1.00 92.69 379 SER A C 1
ATOM 3077 O O . SER A 1 379 ? 16.812 -7.282 -39.770 1.00 92.69 379 SER A O 1
ATOM 3079 N N . LEU A 1 380 ? 15.056 -8.528 -39.140 1.00 94.88 380 LEU A N 1
ATOM 3080 C CA . LEU A 1 380 ? 15.270 -9.617 -40.092 1.00 94.88 380 LEU A CA 1
ATOM 3081 C C . LEU A 1 380 ? 14.920 -9.191 -41.526 1.00 94.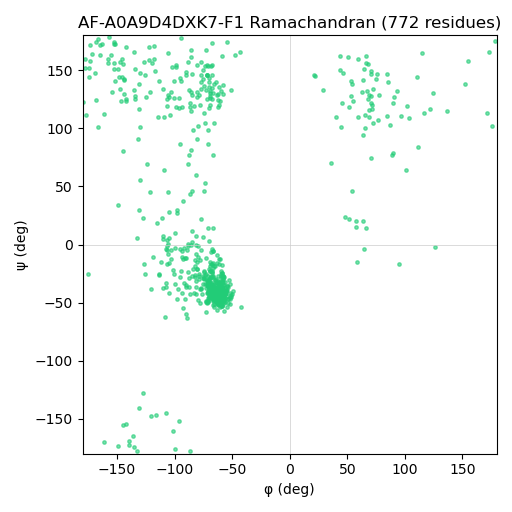88 380 LEU A C 1
ATOM 3083 O O . LEU A 1 380 ? 15.684 -9.485 -42.448 1.00 94.88 380 LEU A O 1
ATOM 3087 N N . VAL A 1 381 ? 13.823 -8.453 -41.726 1.00 92.44 381 VAL A N 1
ATOM 3088 C CA . VAL A 1 381 ? 13.459 -7.856 -43.028 1.00 92.44 381 VAL A CA 1
ATOM 3089 C C . VAL A 1 381 ? 14.518 -6.842 -43.475 1.00 92.44 381 VAL A C 1
ATOM 3091 O O . VAL A 1 381 ? 14.996 -6.908 -44.608 1.00 92.44 381 VAL A O 1
ATOM 3094 N N . GLY A 1 382 ? 14.968 -5.968 -42.572 1.00 89.06 382 GLY A N 1
ATOM 3095 C CA . GLY A 1 382 ? 16.040 -5.005 -42.816 1.00 89.06 382 GLY A CA 1
ATOM 3096 C C . GLY A 1 382 ? 17.354 -5.686 -43.203 1.00 89.06 382 GLY A C 1
ATOM 3097 O O . GLY A 1 382 ? 17.936 -5.375 -44.241 1.00 89.06 382 GLY A O 1
ATOM 3098 N N . PHE A 1 383 ? 17.778 -6.693 -42.433 1.00 90.69 383 PHE A N 1
ATOM 3099 C CA . PHE A 1 383 ? 18.999 -7.460 -42.693 1.00 90.69 383 PHE A CA 1
ATOM 3100 C C . PHE A 1 383 ? 18.942 -8.316 -43.971 1.00 90.69 383 PHE A C 1
ATOM 3102 O O . PHE A 1 383 ? 19.996 -8.606 -44.543 1.00 90.69 383 PHE A O 1
ATOM 3109 N N . SER A 1 384 ? 17.762 -8.746 -44.427 1.00 90.94 384 SER A N 1
ATOM 3110 C CA . SER A 1 384 ? 17.612 -9.611 -45.611 1.00 90.94 384 SER A CA 1
ATOM 3111 C C . SER A 1 384 ? 17.354 -8.846 -46.912 1.00 90.94 384 SER A C 1
ATOM 3113 O O . SER A 1 384 ? 17.957 -9.196 -47.923 1.00 90.94 384 SER A O 1
ATOM 3115 N N . LEU A 1 385 ? 16.513 -7.806 -46.893 1.00 86.25 385 LEU A N 1
ATOM 3116 C CA . LEU A 1 385 ? 16.098 -7.064 -48.092 1.00 86.25 385 LEU A CA 1
ATOM 3117 C C . LEU A 1 385 ? 16.722 -5.668 -48.206 1.00 86.25 385 LEU A C 1
ATOM 3119 O O . LEU A 1 385 ? 16.978 -5.207 -49.314 1.00 86.25 385 LEU A O 1
ATOM 3123 N N . LEU A 1 386 ? 16.967 -4.984 -47.083 1.00 83.88 386 LEU A N 1
ATOM 3124 C CA . LEU A 1 386 ? 17.344 -3.562 -47.066 1.00 83.88 386 LEU A CA 1
ATOM 3125 C C . LEU A 1 386 ? 18.803 -3.305 -46.658 1.00 83.88 386 LEU A C 1
ATOM 3127 O O . LEU A 1 386 ? 19.197 -2.152 -46.512 1.00 83.88 386 LEU A O 1
ATOM 3131 N N . ARG A 1 387 ? 19.630 -4.351 -46.503 1.00 84.69 387 ARG A N 1
ATOM 3132 C CA . ARG A 1 387 ? 21.005 -4.261 -45.966 1.00 84.69 387 ARG A CA 1
ATOM 3133 C C . ARG A 1 387 ? 21.882 -3.215 -46.669 1.00 84.69 387 ARG A C 1
ATOM 3135 O O . ARG A 1 387 ? 22.695 -2.579 -46.012 1.00 84.69 387 ARG A O 1
ATOM 3142 N N . ALA A 1 388 ? 21.698 -3.017 -47.977 1.00 79.50 388 ALA A N 1
ATOM 3143 C CA . ALA A 1 388 ? 22.436 -2.030 -48.772 1.00 79.50 388 ALA A CA 1
ATOM 3144 C C . ALA A 1 388 ? 22.144 -0.560 -48.392 1.00 79.50 388 ALA A C 1
ATOM 3146 O O . ALA A 1 388 ? 22.941 0.316 -48.716 1.00 79.50 388 ALA A O 1
ATOM 3147 N N . TYR A 1 389 ? 21.035 -0.293 -47.695 1.00 79.38 389 TYR A N 1
ATOM 3148 C CA . TYR A 1 389 ? 20.614 1.043 -47.251 1.00 79.38 389 TYR A CA 1
ATOM 3149 C C . TYR A 1 389 ? 21.037 1.365 -45.806 1.00 79.38 389 TYR A C 1
ATOM 3151 O O . TYR A 1 389 ? 20.848 2.485 -45.341 1.00 79.38 389 TYR A O 1
ATOM 3159 N N . PHE A 1 390 ? 21.651 0.410 -45.095 1.00 78.12 390 PHE A N 1
ATOM 3160 C CA . PHE A 1 390 ? 22.302 0.650 -43.804 1.00 78.12 390 PHE A CA 1
ATOM 3161 C C . PHE A 1 390 ? 23.759 1.076 -44.042 1.00 78.12 390 PHE A C 1
ATOM 3163 O O . PHE A 1 390 ? 24.685 0.270 -43.930 1.00 78.12 390 PHE A O 1
ATOM 3170 N N . ALA A 1 391 ? 23.956 2.338 -44.432 1.00 67.44 391 ALA A N 1
ATOM 3171 C CA . ALA A 1 391 ? 25.270 2.878 -44.777 1.00 67.44 391 ALA A CA 1
ATOM 3172 C C . ALA A 1 391 ? 26.200 2.956 -43.541 1.00 67.44 391 ALA A C 1
ATOM 3174 O O . ALA A 1 391 ? 25.846 3.605 -42.559 1.00 67.44 391 ALA A O 1
ATOM 3175 N N . PRO A 1 392 ? 27.409 2.360 -43.565 1.00 62.59 392 PRO A N 1
ATOM 3176 C CA . PRO A 1 392 ? 28.258 2.221 -42.374 1.00 62.59 392 PRO A CA 1
ATOM 3177 C C . PRO A 1 392 ? 28.974 3.508 -41.917 1.00 62.59 392 PRO A C 1
ATOM 3179 O O . PRO A 1 392 ? 29.814 3.436 -41.023 1.00 62.59 392 PRO A O 1
ATOM 3182 N N . GLY A 1 393 ? 28.683 4.667 -42.521 1.00 60.84 393 GLY A N 1
ATOM 3183 C CA . GLY A 1 393 ? 29.288 5.953 -42.151 1.00 60.84 393 GLY A CA 1
ATOM 3184 C C . GLY A 1 393 ? 28.778 6.488 -40.810 1.00 60.84 393 GLY A C 1
ATOM 3185 O O . GLY A 1 393 ? 29.572 6.783 -39.921 1.00 60.84 393 GLY A O 1
ATOM 3186 N N . ASP A 1 394 ? 27.456 6.526 -40.627 1.00 59.66 394 ASP A N 1
ATOM 3187 C CA . ASP A 1 394 ? 26.807 7.234 -39.510 1.00 59.66 394 ASP A CA 1
ATOM 3188 C C . ASP A 1 394 ? 26.547 6.331 -38.285 1.00 59.66 394 ASP A C 1
ATOM 3190 O O . ASP A 1 394 ? 25.522 6.425 -37.609 1.00 59.66 394 ASP A O 1
ATOM 3194 N N . TYR A 1 395 ? 27.483 5.420 -37.994 1.00 66.44 395 TYR A N 1
ATOM 3195 C CA . TYR A 1 395 ? 27.395 4.406 -36.927 1.00 66.44 395 TYR A CA 1
ATOM 3196 C C . TYR A 1 395 ? 26.265 3.360 -37.090 1.00 66.44 395 TYR A C 1
ATOM 3198 O O . TYR A 1 395 ? 25.889 2.695 -36.116 1.00 66.44 395 TYR A O 1
ATOM 3206 N N . LEU A 1 396 ? 25.734 3.159 -38.305 1.00 73.69 396 LEU A N 1
ATOM 3207 C CA . LEU A 1 396 ? 24.826 2.044 -38.603 1.00 73.69 396 LEU A CA 1
ATOM 3208 C C . LEU A 1 396 ? 25.624 0.749 -38.783 1.00 73.69 396 LEU A C 1
ATOM 3210 O O . LEU A 1 396 ? 26.424 0.615 -39.708 1.00 73.69 396 LEU A O 1
ATOM 3214 N N . TYR A 1 397 ? 25.338 -0.254 -37.957 1.00 81.00 397 TYR A N 1
ATOM 3215 C CA . TYR A 1 397 ? 25.954 -1.570 -38.071 1.00 81.00 397 TYR A CA 1
ATOM 3216 C C . TYR A 1 397 ? 24.885 -2.601 -38.451 1.00 81.00 397 TYR A C 1
ATOM 3218 O O . TYR A 1 397 ? 24.036 -2.956 -37.646 1.00 81.00 397 TYR A O 1
ATOM 3226 N N . CYS A 1 398 ? 24.927 -3.112 -39.684 1.00 85.00 398 CYS A N 1
ATOM 3227 C CA . CYS A 1 398 ? 24.034 -4.185 -40.155 1.00 85.00 398 CYS A CA 1
ATOM 3228 C C . CYS A 1 398 ? 24.816 -5.323 -40.854 1.00 85.00 398 CYS A C 1
ATOM 3230 O O . CYS A 1 398 ? 24.305 -5.999 -41.747 1.00 85.00 398 CYS A O 1
ATOM 3232 N N . SER A 1 399 ? 26.080 -5.561 -40.462 1.00 86.38 399 SER A N 1
ATOM 3233 C CA . SER A 1 399 ? 26.882 -6.662 -41.036 1.00 86.38 399 SER A CA 1
ATOM 3234 C C . SER A 1 399 ? 26.463 -8.042 -40.509 1.00 86.38 399 SER A C 1
ATOM 3236 O O . SER A 1 399 ? 26.580 -9.043 -41.213 1.00 86.38 399 SER A O 1
ATOM 3238 N N . THR A 1 400 ? 25.905 -8.092 -39.295 1.00 90.81 400 THR A N 1
ATOM 3239 C CA . THR A 1 400 ? 25.294 -9.285 -38.694 1.00 90.81 400 THR A CA 1
ATOM 3240 C C . THR A 1 400 ? 23.873 -8.981 -38.227 1.00 90.81 400 THR A C 1
ATOM 3242 O O . THR A 1 400 ? 23.543 -7.831 -37.933 1.00 90.81 400 THR A O 1
ATOM 3245 N N . LEU A 1 401 ? 23.031 -10.014 -38.106 1.00 91.06 401 LEU A N 1
ATOM 3246 C CA . LEU A 1 401 ? 21.652 -9.854 -37.632 1.00 91.06 401 LEU A CA 1
ATOM 3247 C C . LEU A 1 401 ? 21.585 -9.248 -36.218 1.00 91.06 401 LEU A C 1
ATOM 3249 O O . LEU A 1 401 ? 20.705 -8.434 -35.956 1.00 91.06 401 LEU A O 1
ATOM 3253 N N . TRP A 1 402 ? 22.531 -9.581 -35.329 1.00 91.38 402 TRP A N 1
ATOM 3254 C CA . TRP A 1 402 ? 22.620 -8.974 -33.993 1.00 91.38 402 TRP A CA 1
ATOM 3255 C C . TRP A 1 402 ? 22.884 -7.467 -34.063 1.00 91.38 402 TRP A C 1
ATOM 3257 O O . TRP A 1 402 ? 22.133 -6.695 -33.473 1.00 91.38 402 TRP A O 1
ATOM 3267 N N . GLN A 1 403 ? 23.900 -7.043 -34.826 1.00 89.81 403 GLN A N 1
ATOM 3268 C CA . GLN A 1 403 ? 24.179 -5.618 -35.022 1.00 89.81 403 GLN A CA 1
ATOM 3269 C C . GLN A 1 403 ? 22.959 -4.900 -35.605 1.00 89.81 403 GLN A C 1
ATOM 3271 O O . GLN A 1 403 ? 22.518 -3.902 -35.043 1.00 89.81 403 GLN A O 1
ATOM 3276 N N . CYS A 1 404 ? 22.361 -5.465 -36.661 1.00 89.00 404 CYS A N 1
ATOM 3277 C CA . CYS A 1 404 ? 21.207 -4.859 -37.311 1.00 89.00 404 CYS A CA 1
ATOM 3278 C C . CYS A 1 404 ? 20.018 -4.743 -36.342 1.00 89.00 404 CYS A C 1
ATOM 3280 O O . CYS A 1 404 ? 19.389 -3.695 -36.278 1.00 89.00 404 CYS A O 1
ATOM 3282 N N . THR A 1 405 ? 19.775 -5.760 -35.505 1.00 91.56 405 THR A N 1
ATOM 3283 C CA . THR A 1 405 ? 18.736 -5.719 -34.459 1.00 91.56 405 THR A CA 1
ATOM 3284 C C . THR A 1 405 ? 18.999 -4.617 -33.432 1.00 91.56 405 THR A C 1
ATOM 3286 O O . THR A 1 405 ? 18.090 -3.861 -33.104 1.00 91.56 405 THR A O 1
ATOM 3289 N N . VAL A 1 406 ? 20.241 -4.448 -32.967 1.00 90.94 406 VAL A N 1
ATOM 3290 C CA . VAL A 1 406 ? 20.609 -3.348 -32.055 1.00 90.94 406 VAL A CA 1
ATOM 3291 C C . VAL A 1 406 ? 20.445 -1.977 -32.730 1.00 90.94 406 VAL A C 1
ATOM 3293 O O . VAL A 1 406 ? 19.957 -1.040 -32.098 1.00 90.94 406 VAL A O 1
ATOM 3296 N N . THR A 1 407 ? 20.783 -1.851 -34.017 1.00 88.88 407 THR A N 1
ATOM 3297 C CA . THR A 1 407 ? 20.568 -0.625 -34.802 1.00 88.88 407 THR A CA 1
ATOM 3298 C C . THR A 1 407 ? 19.075 -0.313 -34.977 1.00 88.88 407 THR A C 1
ATOM 3300 O O . THR A 1 407 ? 18.685 0.824 -34.720 1.00 88.88 407 THR A O 1
ATOM 3303 N N . VAL A 1 408 ? 18.219 -1.285 -35.318 1.00 90.31 408 VAL A N 1
ATOM 3304 C CA . VAL A 1 408 ? 16.761 -1.065 -35.436 1.00 90.31 408 VAL A CA 1
ATOM 3305 C C . VAL A 1 408 ? 16.117 -0.776 -34.074 1.00 90.31 408 VAL A C 1
ATOM 3307 O O . VAL A 1 408 ? 15.267 0.103 -33.991 1.00 90.31 408 VAL A O 1
ATOM 3310 N N . ILE A 1 409 ? 16.554 -1.416 -32.982 1.00 91.12 409 ILE A N 1
ATOM 3311 C CA . ILE A 1 409 ? 16.105 -1.063 -31.621 1.00 91.12 409 ILE A CA 1
ATOM 3312 C C . ILE A 1 409 ? 16.457 0.398 -31.297 1.00 91.12 409 ILE A C 1
ATOM 3314 O O . ILE A 1 409 ? 15.593 1.157 -30.862 1.00 91.12 409 ILE A O 1
ATOM 3318 N N . ARG A 1 410 ? 17.707 0.821 -31.539 1.00 87.75 410 ARG A N 1
ATOM 3319 C CA . ARG A 1 410 ? 18.172 2.185 -31.236 1.00 87.75 410 ARG A CA 1
ATOM 3320 C C . ARG A 1 410 ? 17.425 3.243 -32.053 1.00 87.75 410 ARG A C 1
ATOM 3322 O O . ARG A 1 410 ? 16.834 4.154 -31.480 1.00 87.75 410 ARG A O 1
ATOM 3329 N N . TYR A 1 411 ? 17.454 3.129 -33.377 1.00 86.38 411 TYR A N 1
ATOM 3330 C CA . TYR A 1 411 ? 16.894 4.138 -34.283 1.00 86.38 411 TYR A CA 1
ATOM 3331 C C . TYR A 1 411 ? 15.393 3.960 -34.555 1.00 86.38 411 TYR A C 1
ATOM 3333 O O . TYR A 1 411 ? 14.828 4.752 -35.293 1.00 86.38 411 TYR A O 1
ATOM 3341 N N . GLY A 1 412 ? 14.755 2.943 -33.970 1.00 85.69 412 GLY A N 1
ATOM 3342 C CA . GLY A 1 412 ? 13.316 2.698 -34.078 1.00 85.69 412 GLY A CA 1
ATOM 3343 C C . GLY A 1 412 ? 12.514 2.906 -32.785 1.00 85.69 412 GLY A C 1
ATOM 3344 O O . GLY A 1 412 ? 11.290 2.992 -32.848 1.00 85.69 412 GLY A O 1
ATOM 3345 N N . LEU A 1 413 ? 13.167 2.990 -31.617 1.00 86.56 413 LEU A N 1
ATOM 3346 C CA . LEU A 1 413 ? 12.518 3.353 -30.344 1.00 86.56 413 LEU A CA 1
ATOM 3347 C C . LEU A 1 413 ? 12.976 4.701 -29.769 1.00 86.56 413 LEU A C 1
ATOM 3349 O O . LEU A 1 413 ? 12.234 5.296 -28.994 1.00 86.56 413 LEU A O 1
ATOM 3353 N N . ILE A 1 414 ? 14.196 5.151 -30.086 1.00 84.50 414 ILE A N 1
ATOM 3354 C CA . ILE A 1 414 ? 14.812 6.353 -29.487 1.00 84.50 414 ILE A CA 1
ATOM 3355 C C . ILE A 1 414 ? 15.143 7.404 -30.555 1.00 84.50 414 ILE A C 1
ATOM 3357 O O . ILE A 1 414 ? 15.005 8.597 -30.303 1.00 84.50 414 ILE A O 1
ATOM 3361 N N . GLY A 1 415 ? 15.597 6.968 -31.733 1.00 79.31 415 GLY A N 1
ATOM 3362 C CA . GLY A 1 415 ? 15.755 7.816 -32.919 1.00 79.31 415 GLY A CA 1
ATOM 3363 C C . GLY A 1 415 ? 14.596 7.677 -33.908 1.00 79.31 415 GLY A C 1
ATOM 3364 O O . GLY A 1 415 ? 13.642 6.942 -33.658 1.00 79.31 415 GLY A O 1
ATOM 3365 N N . ASP A 1 416 ? 14.727 8.353 -35.049 1.00 79.75 416 ASP A N 1
ATOM 3366 C CA . ASP A 1 416 ? 13.772 8.309 -36.155 1.00 79.75 416 ASP A CA 1
ATOM 3367 C C . ASP A 1 416 ? 14.367 7.547 -37.355 1.00 79.75 416 ASP A C 1
ATOM 3369 O O . ASP A 1 416 ? 15.311 8.007 -37.995 1.00 79.75 416 ASP A O 1
ATOM 3373 N N . MET A 1 417 ? 13.863 6.345 -37.658 1.00 81.06 417 MET A N 1
ATOM 3374 C CA . MET A 1 417 ? 14.526 5.416 -38.596 1.00 81.06 417 MET A CA 1
ATOM 3375 C C . MET A 1 417 ? 14.562 5.914 -40.059 1.00 81.06 417 MET A C 1
ATOM 3377 O O . MET A 1 417 ? 15.393 5.467 -40.859 1.00 81.06 417 MET A O 1
ATOM 3381 N N . PHE A 1 418 ? 13.684 6.858 -40.390 1.00 78.44 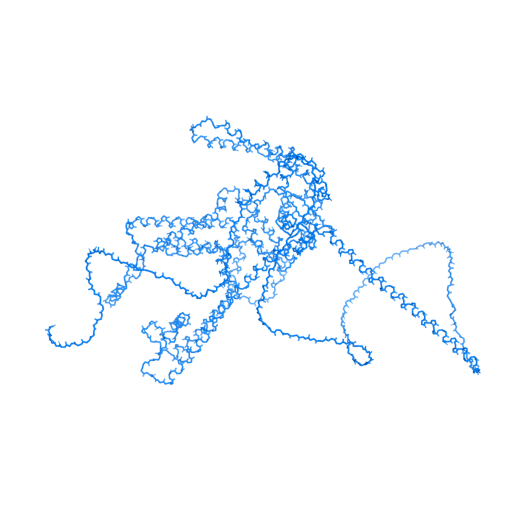418 PHE A N 1
ATOM 3382 C CA . PHE A 1 418 ? 13.440 7.450 -41.705 1.00 78.44 418 PHE A CA 1
ATOM 3383 C C . PHE A 1 418 ? 14.602 8.354 -42.125 1.00 78.44 418 PHE A C 1
ATOM 3385 O O . PHE A 1 418 ? 15.011 8.344 -43.288 1.00 78.44 418 PHE A O 1
ATOM 3392 N N . GLU A 1 419 ? 15.195 9.078 -41.171 1.00 74.19 419 GLU A N 1
ATOM 3393 C CA . GLU A 1 419 ? 16.386 9.892 -41.412 1.00 74.19 419 GLU A CA 1
ATOM 3394 C C . GLU A 1 419 ? 17.640 9.057 -41.690 1.00 74.19 419 GLU A C 1
ATOM 3396 O O . GLU A 1 419 ? 18.585 9.563 -42.299 1.00 74.19 419 GLU A O 1
ATOM 3401 N N . VAL A 1 420 ? 17.678 7.798 -41.248 1.00 74.38 420 VAL A N 1
ATOM 3402 C CA . VAL A 1 420 ? 18.927 7.024 -41.171 1.00 74.38 420 VAL A CA 1
ATOM 3403 C C . VAL A 1 420 ? 19.016 5.937 -42.246 1.00 74.38 420 VAL A C 1
ATOM 3405 O O . VAL A 1 420 ? 20.084 5.726 -42.814 1.00 74.38 420 VAL A O 1
ATOM 3408 N N . VAL A 1 421 ? 17.904 5.277 -42.593 1.00 76.75 421 VAL A N 1
ATOM 3409 C CA . VAL A 1 421 ? 17.863 4.308 -43.708 1.00 76.75 421 VAL A CA 1
ATOM 3410 C C . VAL A 1 421 ? 17.378 5.009 -44.977 1.00 76.75 421 VAL A C 1
ATOM 3412 O O . VAL A 1 421 ? 16.185 5.031 -45.294 1.00 76.75 421 VAL A O 1
ATOM 3415 N N . LYS A 1 422 ? 18.340 5.603 -45.692 1.00 73.62 422 LYS A N 1
ATOM 3416 C CA . LYS A 1 422 ? 18.156 6.362 -46.939 1.00 73.62 422 LYS A CA 1
ATOM 3417 C C . LYS A 1 422 ? 18.554 5.535 -48.169 1.00 73.62 422 LYS A C 1
ATOM 3419 O O . LYS A 1 422 ? 19.403 4.649 -48.102 1.00 73.62 422 LYS A O 1
ATOM 3424 N N . GLN A 1 423 ? 17.948 5.843 -49.317 1.00 69.06 423 GLN A N 1
ATOM 3425 C CA . GLN A 1 423 ? 18.299 5.214 -50.595 1.00 69.06 423 GLN A CA 1
ATOM 3426 C C . GLN A 1 423 ? 19.712 5.631 -51.031 1.00 69.06 423 GLN A C 1
ATOM 3428 O O . GLN A 1 423 ? 20.059 6.811 -50.981 1.00 69.06 423 GLN A O 1
ATOM 3433 N N . SER A 1 424 ? 20.520 4.666 -51.473 1.00 63.81 424 SER A N 1
ATOM 3434 C CA . SER A 1 424 ? 21.886 4.906 -51.944 1.00 63.81 424 SER A CA 1
ATOM 3435 C C . SER A 1 424 ? 21.897 5.779 -53.203 1.00 63.81 424 SER A C 1
ATOM 3437 O O . SER A 1 424 ? 21.081 5.613 -54.113 1.00 63.81 424 SER A O 1
ATOM 3439 N N . GLU A 1 425 ? 22.849 6.712 -53.284 1.00 61.19 425 GLU A N 1
ATOM 3440 C CA . GLU A 1 425 ? 22.859 7.740 -54.333 1.00 61.19 425 GLU A CA 1
ATOM 3441 C C . GLU A 1 425 ? 22.921 7.197 -55.766 1.00 61.19 425 GLU A C 1
ATOM 3443 O O . GLU A 1 425 ? 22.492 7.886 -56.692 1.00 61.19 425 GLU A O 1
ATOM 3448 N N . HIS A 1 426 ? 23.469 5.993 -55.946 1.00 57.19 426 HIS A N 1
ATOM 3449 C CA . HIS A 1 426 ? 23.787 5.407 -57.247 1.00 57.19 426 HIS A CA 1
ATOM 3450 C C . HIS A 1 426 ? 22.648 4.563 -57.857 1.00 57.19 426 HIS A C 1
ATOM 3452 O O . HIS A 1 426 ? 22.715 4.248 -59.040 1.00 57.19 426 HIS A O 1
ATOM 3458 N N . GLU A 1 427 ? 21.585 4.234 -57.106 1.00 57.94 427 GLU A N 1
ATOM 3459 C CA . GLU A 1 427 ? 20.469 3.392 -57.586 1.00 57.94 427 GLU A CA 1
ATOM 3460 C C . GLU A 1 427 ? 19.087 4.015 -57.308 1.00 57.94 427 GLU A C 1
ATOM 3462 O O . GLU A 1 427 ? 18.206 3.406 -56.693 1.00 57.94 427 GLU A O 1
ATOM 3467 N N . ARG A 1 428 ? 18.874 5.247 -57.790 1.00 65.38 428 ARG A N 1
ATOM 3468 C CA . ARG A 1 428 ? 17.639 6.045 -57.607 1.00 65.38 428 ARG A CA 1
ATOM 3469 C C . ARG A 1 428 ? 16.444 5.559 -58.458 1.00 65.38 428 ARG A C 1
ATOM 3471 O O . ARG A 1 428 ? 15.837 6.331 -59.196 1.00 65.38 428 ARG A O 1
ATOM 3478 N N . THR A 1 429 ? 16.100 4.274 -58.370 1.00 76.88 429 THR A N 1
ATOM 3479 C CA . THR A 1 429 ? 14.963 3.664 -59.086 1.00 76.88 429 THR A CA 1
ATOM 3480 C C . THR A 1 429 ? 13.708 3.632 -58.204 1.00 76.88 429 THR A C 1
ATOM 3482 O O . THR A 1 429 ? 13.776 3.307 -57.021 1.00 76.88 429 THR A O 1
ATOM 3485 N N . PHE A 1 430 ? 12.525 3.902 -58.771 1.00 79.81 430 PHE A N 1
ATOM 3486 C CA . PHE A 1 430 ? 11.258 3.849 -58.019 1.00 79.81 430 PHE A CA 1
ATOM 3487 C C . PHE A 1 430 ? 10.947 2.446 -57.453 1.00 79.81 430 PHE A C 1
ATOM 3489 O O . PHE A 1 430 ? 10.415 2.313 -56.353 1.00 79.81 430 PHE A O 1
ATOM 3496 N N . ALA A 1 431 ? 11.342 1.392 -58.176 1.00 81.12 431 ALA A N 1
ATOM 3497 C CA . ALA A 1 431 ? 11.175 -0.000 -57.756 1.00 81.12 431 ALA A CA 1
ATOM 3498 C C . ALA A 1 431 ? 11.977 -0.369 -56.491 1.00 81.12 431 ALA A C 1
ATOM 3500 O O . ALA A 1 431 ? 11.533 -1.223 -55.729 1.00 81.12 431 ALA A O 1
ATOM 3501 N N . THR A 1 432 ? 13.124 0.278 -56.244 1.00 76.56 432 THR A N 1
ATOM 3502 C CA . THR A 1 432 ? 13.904 0.121 -55.002 1.00 76.56 432 THR A CA 1
ATOM 3503 C C . THR A 1 432 ? 13.465 1.093 -53.902 1.00 76.56 432 THR A C 1
ATOM 3505 O O . THR A 1 432 ? 13.618 0.777 -52.726 1.00 76.56 432 THR A O 1
ATOM 3508 N N . PHE A 1 433 ? 12.842 2.221 -54.260 1.00 81.94 433 PHE A N 1
ATOM 3509 C CA . PHE A 1 433 ? 12.285 3.197 -53.317 1.00 81.94 433 PHE A CA 1
ATOM 3510 C C . PHE A 1 433 ? 11.018 2.700 -52.593 1.00 81.94 433 PHE A C 1
ATOM 3512 O O . PHE A 1 433 ? 10.937 2.775 -51.368 1.00 81.94 433 PHE A O 1
ATOM 3519 N N . TRP A 1 434 ? 10.031 2.162 -53.322 1.00 83.81 434 TRP A N 1
ATOM 3520 C CA . TRP A 1 434 ? 8.742 1.741 -52.741 1.00 83.81 434 TRP A CA 1
ATOM 3521 C C . TRP A 1 434 ? 8.863 0.757 -51.551 1.00 83.81 434 TRP A C 1
ATOM 3523 O O . TRP A 1 434 ? 8.203 0.994 -50.536 1.00 83.81 434 TRP A O 1
ATOM 3533 N N . PRO A 1 435 ? 9.710 -0.295 -51.590 1.00 84.56 435 PRO A N 1
ATOM 3534 C CA . PRO A 1 435 ? 9.900 -1.192 -50.446 1.00 84.56 435 PRO A CA 1
ATOM 3535 C C . PRO A 1 435 ? 10.433 -0.496 -49.186 1.00 84.56 435 PRO A C 1
ATOM 3537 O O . PRO A 1 435 ? 10.041 -0.871 -48.082 1.00 84.56 435 PRO A O 1
ATOM 3540 N N . ILE A 1 436 ? 11.283 0.529 -49.338 1.00 85.81 436 ILE A N 1
ATOM 3541 C CA . ILE A 1 436 ? 11.802 1.336 -48.222 1.00 85.81 436 ILE A CA 1
ATOM 3542 C C . ILE A 1 436 ? 10.660 2.149 -47.600 1.00 85.81 436 ILE A C 1
ATOM 3544 O O . ILE A 1 436 ? 10.488 2.132 -46.386 1.00 85.81 436 ILE A O 1
ATOM 3548 N N . VAL A 1 437 ? 9.826 2.797 -48.424 1.00 87.62 437 VAL A N 1
ATOM 3549 C CA . VAL A 1 437 ? 8.649 3.551 -47.953 1.00 87.62 437 VAL A CA 1
ATOM 3550 C C . VAL A 1 437 ? 7.659 2.642 -47.220 1.00 87.62 437 VAL A C 1
ATOM 3552 O O . VAL A 1 437 ? 7.170 3.009 -46.154 1.00 87.62 437 VAL A O 1
ATOM 3555 N N . LEU A 1 438 ? 7.387 1.443 -47.744 1.00 89.56 438 LEU A N 1
ATOM 3556 C CA . LEU A 1 438 ? 6.480 0.488 -47.102 1.00 89.56 438 LEU A CA 1
ATOM 3557 C C . LEU A 1 438 ? 7.027 -0.011 -45.755 1.00 89.56 438 LEU A C 1
ATOM 3559 O O . LEU A 1 438 ? 6.276 -0.072 -44.779 1.00 89.56 438 LEU A O 1
ATOM 3563 N N . TYR A 1 439 ? 8.324 -0.330 -45.684 1.00 90.38 439 TYR A N 1
ATOM 3564 C CA . TYR A 1 439 ? 9.009 -0.684 -44.437 1.00 90.38 439 TYR A CA 1
ATOM 3565 C C . TYR A 1 439 ? 8.881 0.444 -43.403 1.00 90.38 439 TYR A C 1
ATOM 3567 O O . TYR A 1 439 ? 8.425 0.213 -42.287 1.00 90.38 439 TYR A O 1
ATOM 3575 N N . HIS A 1 440 ? 9.199 1.675 -43.804 1.00 89.19 440 HIS A N 1
ATOM 3576 C CA . HIS A 1 440 ? 9.155 2.865 -42.954 1.00 89.19 440 HIS A CA 1
ATOM 3577 C C . HIS A 1 440 ? 7.744 3.170 -42.429 1.00 89.19 440 HIS A C 1
ATOM 3579 O O . HIS A 1 440 ? 7.544 3.294 -41.222 1.00 89.19 440 HIS A O 1
ATOM 3585 N N . VAL A 1 441 ? 6.735 3.233 -43.304 1.00 91.19 441 VAL A N 1
ATOM 3586 C CA . VAL A 1 441 ? 5.346 3.541 -42.905 1.00 91.19 441 VAL A CA 1
ATOM 3587 C C . VAL A 1 441 ? 4.753 2.447 -42.012 1.00 91.19 441 VAL A C 1
ATOM 3589 O O . VAL A 1 441 ? 4.068 2.755 -41.037 1.00 91.19 441 VAL A O 1
ATOM 3592 N N . SER A 1 442 ? 5.031 1.169 -42.293 1.00 92.44 442 SER A N 1
ATOM 3593 C CA . SER A 1 442 ? 4.577 0.079 -41.419 1.00 92.44 442 SER A CA 1
ATOM 3594 C C . SER A 1 442 ? 5.285 0.106 -40.059 1.00 92.44 442 SER A C 1
ATOM 3596 O O . SER A 1 442 ? 4.618 -0.033 -39.030 1.00 92.44 442 SER A O 1
ATOM 3598 N N . PHE A 1 443 ? 6.590 0.393 -40.025 1.00 91.50 443 PHE A N 1
ATOM 3599 C CA . PHE A 1 443 ? 7.337 0.568 -38.781 1.00 91.50 443 PHE A CA 1
ATOM 3600 C C . PHE A 1 443 ? 6.756 1.698 -37.911 1.00 91.50 443 PHE A C 1
ATOM 3602 O O . PHE A 1 443 ? 6.479 1.468 -36.730 1.00 91.50 443 PHE A O 1
ATOM 3609 N N . PHE A 1 444 ? 6.481 2.873 -38.504 1.00 91.56 444 PHE A N 1
ATOM 3610 C CA . PHE A 1 444 ? 5.860 4.015 -37.812 1.00 91.56 444 PHE A CA 1
ATOM 3611 C C . PHE A 1 444 ? 4.558 3.627 -37.110 1.00 91.56 444 PHE A C 1
ATOM 3613 O O . PHE A 1 444 ? 4.323 3.977 -35.953 1.00 91.56 444 PHE A O 1
ATOM 3620 N N . ILE A 1 445 ? 3.691 2.906 -37.823 1.00 92.62 445 ILE A N 1
ATOM 3621 C CA . ILE A 1 445 ? 2.357 2.561 -37.338 1.00 92.62 445 ILE A CA 1
ATOM 3622 C C . ILE A 1 445 ? 2.454 1.507 -36.230 1.00 92.62 445 ILE A C 1
ATOM 3624 O O . ILE A 1 445 ? 1.896 1.703 -35.154 1.00 92.62 445 ILE A O 1
ATOM 3628 N N . PHE A 1 446 ? 3.185 0.411 -36.446 1.00 92.56 446 PHE A N 1
ATOM 3629 C CA . PHE A 1 446 ? 3.194 -0.704 -35.496 1.00 92.56 446 PHE A CA 1
ATOM 3630 C C . PHE A 1 446 ? 4.036 -0.448 -34.237 1.00 92.56 446 PHE A C 1
ATOM 3632 O O . PHE A 1 446 ? 3.578 -0.774 -33.142 1.00 92.56 446 PHE A O 1
ATOM 3639 N N . ILE A 1 447 ? 5.233 0.137 -34.357 1.00 91.69 447 ILE A N 1
ATOM 3640 C CA . ILE A 1 447 ? 6.130 0.345 -33.207 1.00 91.69 447 ILE A CA 1
ATOM 3641 C C . ILE A 1 447 ? 5.866 1.695 -32.542 1.00 91.69 447 ILE A C 1
ATOM 3643 O O . ILE A 1 447 ? 5.485 1.737 -31.371 1.00 91.69 447 ILE A O 1
ATOM 3647 N N . THR A 1 448 ? 6.025 2.793 -33.282 1.00 89.06 448 THR A N 1
ATOM 3648 C CA . THR A 1 448 ? 5.951 4.148 -32.718 1.00 89.06 448 THR A CA 1
ATOM 3649 C C . THR A 1 448 ? 4.516 4.536 -32.353 1.00 89.06 448 THR A C 1
ATOM 3651 O O . THR A 1 448 ? 4.263 4.986 -31.240 1.00 89.06 448 THR A O 1
ATOM 3654 N N . THR A 1 449 ? 3.556 4.325 -33.260 1.00 91.62 449 THR A N 1
ATOM 3655 C CA . THR A 1 449 ? 2.173 4.809 -33.092 1.00 91.62 449 THR A CA 1
ATOM 3656 C C . THR A 1 449 ? 1.316 3.877 -32.240 1.00 91.62 449 THR A C 1
ATOM 3658 O O . THR A 1 449 ? 0.542 4.354 -31.415 1.00 91.62 449 THR A O 1
ATOM 3661 N N . ILE A 1 450 ? 1.425 2.558 -32.422 1.00 94.50 450 ILE A N 1
ATOM 3662 C CA . ILE A 1 450 ? 0.634 1.573 -31.669 1.00 94.50 450 ILE A CA 1
ATOM 3663 C C . ILE A 1 450 ? 1.402 1.098 -30.427 1.00 94.50 450 ILE A C 1
ATOM 3665 O O . ILE A 1 450 ? 0.888 1.218 -29.317 1.00 94.50 450 ILE A O 1
ATOM 3669 N N . GLY A 1 451 ? 2.636 0.608 -30.585 1.00 92.38 451 GLY A N 1
ATOM 3670 C CA . GLY A 1 451 ? 3.428 0.033 -29.491 1.00 92.38 451 GLY A CA 1
ATOM 3671 C C . GLY A 1 451 ? 3.649 0.980 -28.306 1.00 92.38 451 GLY A C 1
ATOM 3672 O O . GLY A 1 451 ? 3.260 0.657 -27.182 1.00 92.38 451 GLY A O 1
ATOM 3673 N N . LEU A 1 452 ? 4.229 2.163 -28.542 1.00 91.38 452 LEU A N 1
ATOM 3674 C CA . LEU A 1 452 ? 4.513 3.126 -27.465 1.00 91.38 452 LEU A CA 1
ATOM 3675 C C . LEU A 1 452 ? 3.237 3.657 -26.792 1.00 91.38 452 LEU A C 1
ATOM 3677 O O . LEU A 1 452 ? 3.212 3.808 -25.571 1.00 91.38 452 LEU A O 1
ATOM 3681 N N . ASN A 1 453 ? 2.159 3.881 -27.551 1.00 93.94 453 ASN A N 1
ATOM 3682 C CA . ASN A 1 453 ? 0.894 4.361 -26.988 1.00 93.94 453 ASN A CA 1
ATOM 3683 C C . ASN A 1 453 ? 0.144 3.287 -26.183 1.00 93.94 453 ASN A C 1
ATOM 3685 O O . ASN A 1 453 ? -0.512 3.635 -25.206 1.00 93.94 453 ASN A O 1
ATOM 3689 N N . ILE A 1 454 ? 0.278 1.993 -26.508 1.00 94.88 454 ILE A N 1
ATOM 3690 C CA . ILE A 1 454 ? -0.224 0.906 -25.643 1.00 94.88 454 ILE A CA 1
ATOM 3691 C C . ILE A 1 454 ? 0.571 0.856 -24.330 1.00 94.88 454 ILE A C 1
ATOM 3693 O O . ILE A 1 454 ? -0.023 0.741 -23.258 1.00 94.88 454 ILE A O 1
ATOM 3697 N N . ILE A 1 455 ? 1.901 0.988 -24.394 1.00 93.94 455 ILE A N 1
ATOM 3698 C CA . ILE A 1 455 ? 2.772 1.039 -23.207 1.00 93.94 455 ILE A CA 1
ATOM 3699 C C . ILE A 1 455 ? 2.392 2.224 -22.304 1.00 93.94 455 ILE A C 1
ATOM 3701 O O . ILE A 1 455 ? 2.228 2.047 -21.097 1.00 93.94 455 ILE A O 1
ATOM 3705 N N . PHE A 1 456 ? 2.198 3.413 -22.882 1.00 93.31 456 PHE A N 1
ATOM 3706 C CA . PHE A 1 456 ? 1.752 4.599 -22.150 1.00 93.31 456 PHE A CA 1
ATOM 3707 C C . PHE A 1 456 ? 0.328 4.440 -21.594 1.00 93.31 456 PHE A C 1
ATOM 3709 O O . PHE A 1 456 ? 0.102 4.746 -20.426 1.00 93.31 456 PHE A O 1
ATOM 3716 N N . GLY A 1 457 ? -0.607 3.898 -22.383 1.00 95.00 457 GLY A N 1
ATOM 3717 C CA . GLY A 1 457 ? -1.988 3.638 -21.966 1.00 95.00 457 GLY A CA 1
ATOM 3718 C C . GLY A 1 457 ? -2.070 2.754 -20.721 1.00 95.00 457 GLY A C 1
ATOM 3719 O O . GLY A 1 457 ? -2.664 3.161 -19.730 1.00 95.00 457 GLY A O 1
ATOM 3720 N N . ILE A 1 458 ? -1.360 1.618 -20.709 1.00 94.69 458 ILE A N 1
ATOM 3721 C CA . ILE A 1 458 ? -1.301 0.708 -19.547 1.00 94.69 458 ILE A CA 1
ATOM 3722 C C . ILE A 1 458 ? -0.797 1.423 -18.279 1.00 94.69 458 ILE A C 1
ATOM 3724 O O . ILE A 1 458 ? -1.255 1.116 -17.179 1.00 94.69 458 ILE A O 1
ATOM 3728 N N . ILE A 1 459 ? 0.128 2.380 -18.416 1.00 94.00 459 ILE A N 1
ATOM 3729 C CA . ILE A 1 459 ? 0.666 3.167 -17.295 1.00 94.00 459 ILE A CA 1
ATOM 3730 C C . ILE A 1 459 ? -0.330 4.253 -16.841 1.00 94.00 459 ILE A C 1
ATOM 3732 O O . ILE A 1 459 ? -0.485 4.486 -15.643 1.00 94.00 459 ILE A O 1
ATOM 3736 N N . VAL A 1 460 ? -1.043 4.909 -17.761 1.00 94.00 460 VAL A N 1
ATOM 3737 C CA . VAL A 1 460 ? -2.100 5.885 -17.425 1.00 94.00 460 VAL A CA 1
ATOM 3738 C C . VAL A 1 460 ? -3.302 5.202 -16.759 1.00 94.00 460 VAL A C 1
ATOM 3740 O O . VAL A 1 460 ? -3.876 5.749 -15.809 1.00 94.00 460 VAL A O 1
ATOM 3743 N N . ASP A 1 461 ? -3.635 3.986 -17.187 1.00 95.19 461 ASP A N 1
ATOM 3744 C CA . ASP A 1 461 ? -4.687 3.166 -16.591 1.00 95.19 461 ASP A CA 1
ATOM 3745 C C . ASP A 1 461 ? -4.328 2.755 -15.153 1.00 95.19 461 ASP A C 1
ATOM 3747 O O . ASP A 1 461 ? -5.164 2.909 -14.262 1.00 95.19 461 ASP A O 1
ATOM 3751 N N . THR A 1 462 ? -3.085 2.334 -14.859 1.00 93.06 462 THR A N 1
ATOM 3752 C CA . THR A 1 462 ? -2.682 2.037 -13.466 1.00 93.06 462 THR A CA 1
ATOM 3753 C C . THR A 1 462 ? -2.627 3.275 -12.579 1.00 93.06 462 THR A C 1
ATOM 3755 O O . THR A 1 462 ? -2.985 3.188 -11.402 1.00 93.06 462 THR A O 1
ATOM 3758 N N . PHE A 1 463 ? -2.219 4.437 -13.101 1.00 91.50 463 PHE A N 1
ATOM 3759 C CA . PHE A 1 463 ? -2.306 5.695 -12.350 1.00 91.50 463 PHE A CA 1
ATOM 3760 C C . PHE A 1 463 ? -3.755 6.051 -12.002 1.00 91.50 463 PHE A C 1
ATOM 3762 O O . PHE A 1 463 ? -4.028 6.480 -10.876 1.00 91.50 463 PHE A O 1
ATOM 3769 N N . SER A 1 464 ? -4.682 5.835 -12.936 1.00 92.75 464 SER A N 1
ATOM 3770 C CA . SER A 1 464 ? -6.115 6.050 -12.721 1.00 92.75 464 SER A CA 1
ATOM 3771 C C . SER A 1 464 ? -6.675 5.056 -11.698 1.00 92.75 464 SER A C 1
ATOM 3773 O O . SER A 1 464 ? -7.278 5.472 -10.712 1.00 92.75 464 SER A O 1
ATOM 3775 N N . GLU A 1 465 ? -6.378 3.761 -11.842 1.00 92.88 465 GLU A N 1
ATOM 3776 C CA . GLU A 1 465 ? -6.794 2.716 -10.901 1.00 92.88 465 GLU A CA 1
ATOM 3777 C C . GLU A 1 465 ? -6.296 2.999 -9.471 1.00 92.88 465 GLU A C 1
ATOM 3779 O O . GLU A 1 465 ? -7.077 2.951 -8.519 1.00 92.88 465 GLU A O 1
ATOM 3784 N N . LEU A 1 466 ? -5.015 3.354 -9.307 1.00 90.44 466 LEU A N 1
ATOM 3785 C CA . LEU A 1 466 ? -4.415 3.674 -8.007 1.00 90.44 466 LEU A CA 1
ATOM 3786 C C . LEU A 1 466 ? -5.022 4.919 -7.357 1.00 90.44 46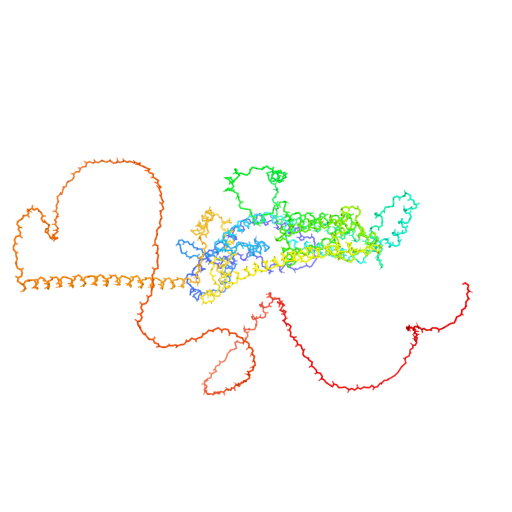6 LEU A C 1
ATOM 3788 O O . LEU A 1 466 ? -5.242 4.924 -6.141 1.00 90.44 466 LEU A O 1
ATOM 3792 N N . ARG A 1 467 ? -5.311 5.963 -8.143 1.00 91.69 467 ARG A N 1
ATOM 3793 C CA . ARG A 1 467 ? -6.019 7.156 -7.659 1.00 91.69 467 ARG A CA 1
ATOM 3794 C C . ARG A 1 467 ? -7.421 6.786 -7.186 1.00 91.69 467 ARG A C 1
ATOM 3796 O O . ARG A 1 467 ? -7.813 7.170 -6.087 1.00 91.69 467 ARG A O 1
ATOM 3803 N N . ASP A 1 468 ? -8.148 6.009 -7.977 1.00 93.88 468 ASP A N 1
ATOM 3804 C CA . ASP A 1 468 ? -9.544 5.681 -7.710 1.00 93.88 468 ASP A CA 1
ATOM 3805 C C . ASP A 1 468 ? -9.676 4.660 -6.561 1.00 93.88 468 ASP A C 1
ATOM 3807 O O . ASP A 1 468 ? -10.664 4.677 -5.827 1.00 93.88 468 ASP A O 1
ATOM 3811 N N . LEU A 1 469 ? -8.680 3.786 -6.356 1.00 90.44 469 LEU A N 1
ATOM 3812 C CA . LEU A 1 469 ? -8.538 2.937 -5.162 1.00 90.44 469 LEU A CA 1
ATOM 3813 C C . LEU A 1 469 ? -8.307 3.782 -3.903 1.00 90.44 469 LEU A C 1
ATOM 3815 O O . LEU A 1 469 ? -8.983 3.574 -2.894 1.00 90.44 469 LEU A O 1
ATOM 3819 N N . LYS A 1 470 ? -7.392 4.760 -3.965 1.00 90.69 470 LYS A N 1
ATOM 3820 C CA . LYS A 1 470 ? -7.150 5.692 -2.856 1.00 90.69 470 LYS A CA 1
ATOM 3821 C C . LYS A 1 470 ? -8.408 6.507 -2.537 1.00 90.69 470 LYS A C 1
ATOM 3823 O O . LYS A 1 470 ? -8.780 6.598 -1.373 1.00 90.69 470 LYS A O 1
ATOM 3828 N N . TRP A 1 471 ? -9.082 7.052 -3.551 1.00 93.75 471 TRP A N 1
ATOM 3829 C CA . TRP A 1 471 ? -10.310 7.832 -3.379 1.00 93.75 471 TRP A CA 1
ATOM 3830 C C . TRP A 1 471 ? -11.434 7.004 -2.738 1.00 93.75 471 TRP A C 1
ATOM 3832 O O . TRP A 1 471 ? -12.045 7.460 -1.774 1.00 93.75 471 TRP A O 1
ATOM 3842 N N . ARG A 1 472 ? -11.642 5.754 -3.183 1.00 92.62 472 ARG A N 1
ATOM 3843 C CA . ARG A 1 472 ? -12.596 4.819 -2.554 1.00 92.62 472 ARG A CA 1
ATOM 3844 C C . ARG A 1 472 ? -12.276 4.565 -1.079 1.00 92.62 472 ARG A C 1
ATOM 3846 O O . ARG A 1 472 ? -13.189 4.564 -0.261 1.00 92.62 472 ARG A O 1
ATOM 3853 N N . ALA A 1 473 ? -11.001 4.393 -0.722 1.00 92.12 473 ALA A N 1
ATOM 3854 C CA . ALA A 1 473 ? -10.597 4.236 0.676 1.00 92.12 473 ALA A CA 1
ATOM 3855 C C . ALA A 1 473 ? -10.802 5.522 1.504 1.00 92.12 473 ALA A C 1
ATOM 3857 O O . ALA A 1 473 ? -11.221 5.439 2.655 1.00 92.12 473 ALA A O 1
ATOM 3858 N N . GLU A 1 474 ? -10.544 6.704 0.934 1.00 93.31 474 GLU A N 1
ATOM 3859 C CA . GLU A 1 474 ? -10.753 7.990 1.616 1.00 93.31 474 GLU A CA 1
ATOM 3860 C C . GLU A 1 474 ? -12.234 8.354 1.793 1.00 93.31 474 GLU A C 1
ATOM 3862 O O . GLU A 1 474 ? -12.574 8.931 2.822 1.00 93.31 474 GLU A O 1
ATOM 3867 N N . SER A 1 475 ? -13.103 8.010 0.837 1.00 94.06 475 SER A N 1
ATOM 3868 C CA . SER A 1 475 ? -14.565 8.127 0.965 1.00 94.06 475 SER A CA 1
ATOM 3869 C C . SER A 1 475 ? -15.094 7.150 2.019 1.00 94.06 475 SER A C 1
ATOM 3871 O O . SER A 1 475 ? -15.686 7.580 3.004 1.00 94.06 475 SER A O 1
ATOM 3873 N N . ASP A 1 476 ? -14.751 5.859 1.938 1.00 94.25 476 ASP A N 1
ATOM 3874 C CA . ASP A 1 476 ? -15.168 4.852 2.929 1.00 94.25 476 ASP A CA 1
ATOM 3875 C C . ASP A 1 476 ? -14.747 5.200 4.372 1.00 94.25 476 ASP A C 1
ATOM 3877 O O . ASP A 1 476 ? -15.412 4.809 5.325 1.00 94.25 476 ASP A O 1
ATOM 3881 N N . MET A 1 477 ? -13.657 5.958 4.550 1.00 92.50 477 MET A N 1
ATOM 3882 C CA . MET A 1 477 ? -13.200 6.459 5.853 1.00 92.50 477 MET A CA 1
ATOM 3883 C C . MET A 1 477 ? -13.902 7.736 6.352 1.00 92.50 477 MET A C 1
ATOM 3885 O O . MET A 1 477 ? -13.804 8.029 7.544 1.00 92.50 477 MET A O 1
ATOM 3889 N N . LYS A 1 478 ? -14.560 8.502 5.476 1.00 92.75 478 LYS A N 1
ATOM 3890 C CA . LYS A 1 478 ? -15.309 9.732 5.808 1.00 92.75 478 LYS A CA 1
ATOM 3891 C C . LYS A 1 478 ? -16.811 9.483 5.916 1.00 92.75 478 LYS A C 1
ATOM 3893 O O . LYS A 1 478 ? -17.474 10.097 6.744 1.00 92.75 478 LYS A O 1
ATOM 3898 N N . ASP A 1 479 ? -17.317 8.567 5.099 1.00 94.44 479 ASP A N 1
ATOM 3899 C CA . ASP A 1 479 ? -18.744 8.421 4.820 1.00 94.44 479 ASP A CA 1
ATOM 3900 C C . ASP A 1 479 ? -19.351 7.190 5.516 1.00 94.44 479 ASP A C 1
ATOM 3902 O O . ASP A 1 479 ? -20.562 6.977 5.480 1.00 94.44 479 ASP A O 1
ATOM 3906 N N . THR A 1 480 ? -18.536 6.320 6.127 1.00 94.62 480 THR A N 1
ATOM 3907 C CA . THR A 1 480 ? -18.986 5.056 6.737 1.00 94.62 480 THR A CA 1
ATOM 3908 C C . THR A 1 480 ? -18.152 4.682 7.963 1.00 94.62 480 THR A C 1
ATOM 3910 O O . THR A 1 480 ? -16.923 4.712 7.946 1.00 94.62 480 THR A O 1
ATOM 3913 N N . CYS A 1 481 ? -18.807 4.290 9.060 1.00 94.81 481 CYS A N 1
ATOM 3914 C CA . CYS A 1 481 ? -18.097 3.832 10.254 1.00 94.81 481 CYS A CA 1
ATOM 3915 C C . CYS A 1 481 ? -17.420 2.479 9.988 1.00 94.81 481 CYS A C 1
ATOM 3917 O O . CYS A 1 481 ? -18.078 1.511 9.613 1.00 94.81 481 CYS A O 1
ATOM 3919 N N . PHE A 1 482 ? -16.111 2.380 10.233 1.00 95.25 482 PHE A N 1
ATOM 3920 C CA . PHE A 1 482 ? -15.336 1.164 9.957 1.00 95.25 482 PHE A CA 1
ATOM 3921 C C . PHE A 1 482 ? -15.855 -0.087 10.693 1.00 95.25 482 PHE A C 1
ATOM 3923 O O . PHE A 1 482 ? -15.740 -1.191 10.167 1.00 95.25 482 PHE A O 1
ATOM 3930 N N . ILE A 1 483 ? -16.420 0.081 11.894 1.00 95.12 483 ILE A N 1
ATOM 3931 C CA . ILE A 1 483 ? -16.873 -1.028 12.744 1.00 95.12 483 ILE A CA 1
ATOM 3932 C C . ILE A 1 483 ? -18.326 -1.413 12.437 1.00 95.12 483 ILE A C 1
ATOM 3934 O O . ILE A 1 483 ? -18.569 -2.519 11.967 1.00 95.12 483 ILE A O 1
ATOM 3938 N N . CYS A 1 484 ? -19.300 -0.522 12.656 1.00 94.38 484 CYS A N 1
ATOM 3939 C CA . CYS A 1 484 ? -20.711 -0.861 12.428 1.00 94.38 484 CYS A CA 1
ATOM 3940 C C . CYS A 1 484 ? -21.169 -0.748 10.968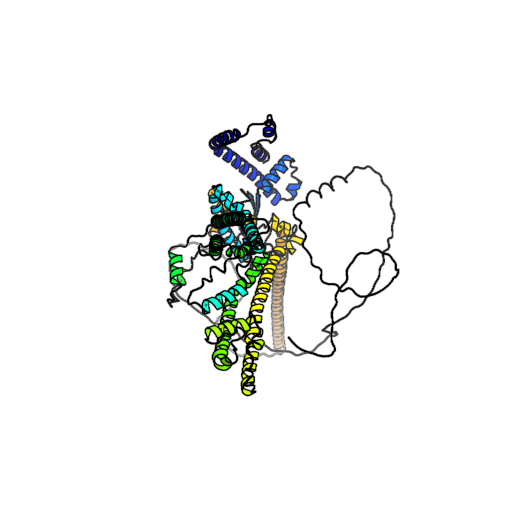 1.00 94.38 484 CYS A C 1
ATOM 3942 O O . CYS A 1 484 ? -22.244 -1.241 10.644 1.00 94.38 484 CYS A O 1
ATOM 3944 N N . SER A 1 485 ? -20.390 -0.123 10.079 1.00 94.44 485 SER A N 1
ATOM 3945 C CA . SER A 1 485 ? -20.742 0.112 8.667 1.00 94.44 485 SER A CA 1
ATOM 3946 C C . SER A 1 485 ? -22.041 0.908 8.420 1.00 94.44 485 SER A C 1
ATOM 3948 O O . SER A 1 485 ? -22.572 0.883 7.313 1.00 94.44 485 SER A O 1
ATOM 3950 N N . ARG A 1 486 ? -22.525 1.670 9.416 1.00 93.56 486 ARG A N 1
ATOM 3951 C CA . ARG A 1 486 ? -23.550 2.722 9.235 1.00 93.56 486 ARG A CA 1
ATOM 3952 C C . ARG A 1 486 ? -22.915 3.982 8.615 1.00 93.56 486 ARG A C 1
ATOM 3954 O O . ARG A 1 486 ? -21.699 4.176 8.721 1.00 93.56 486 ARG A O 1
ATOM 3961 N N . ASN A 1 487 ? -23.723 4.817 7.960 1.00 94.56 487 ASN A N 1
ATOM 3962 C CA . ASN A 1 487 ? -23.261 5.990 7.213 1.00 94.56 487 ASN A CA 1
ATOM 3963 C C . ASN A 1 487 ? -22.997 7.183 8.155 1.00 94.56 487 ASN A C 1
ATOM 3965 O O . ASN A 1 487 ? -23.596 7.268 9.225 1.00 94.56 487 ASN A O 1
ATOM 3969 N N . SER A 1 488 ? -22.115 8.112 7.776 1.00 94.88 488 SER A N 1
ATOM 3970 C CA . SER A 1 488 ? -21.832 9.322 8.566 1.00 94.88 488 SER A CA 1
ATOM 3971 C C . SER A 1 488 ? -23.079 10.177 8.830 1.00 94.88 488 SER A C 1
ATOM 3973 O O . SER A 1 488 ? -23.254 10.655 9.953 1.00 94.88 488 SER A O 1
ATOM 3975 N N . TYR A 1 489 ? -23.985 10.271 7.850 1.00 92.69 489 TYR A N 1
ATOM 3976 C CA . TYR A 1 489 ? -25.248 11.014 7.916 1.00 92.69 489 TYR A CA 1
ATOM 3977 C C . TYR A 1 489 ? -26.087 10.674 9.159 1.00 92.69 489 TYR A C 1
ATOM 3979 O O . TYR A 1 489 ? -26.588 11.581 9.830 1.00 92.69 489 TYR A O 1
ATOM 3987 N N . ASP A 1 490 ? -26.196 9.383 9.503 1.00 91.25 490 ASP A N 1
ATOM 3988 C CA . ASP A 1 490 ? -26.952 8.908 10.669 1.00 91.25 490 ASP A CA 1
ATOM 3989 C C . ASP A 1 490 ? -26.431 9.543 11.973 1.00 91.25 490 ASP A C 1
ATOM 3991 O O . ASP A 1 490 ? -27.200 9.992 12.825 1.00 91.25 490 ASP A O 1
ATOM 3995 N N . PHE A 1 491 ? -25.105 9.619 12.124 1.00 93.56 491 PHE A N 1
ATOM 3996 C CA . PHE A 1 491 ? -24.444 10.112 13.335 1.00 93.56 491 PHE A CA 1
ATOM 3997 C C . PHE A 1 491 ? -24.396 11.639 13.429 1.00 93.56 491 PHE A C 1
ATOM 3999 O O . PHE A 1 491 ? -24.230 12.17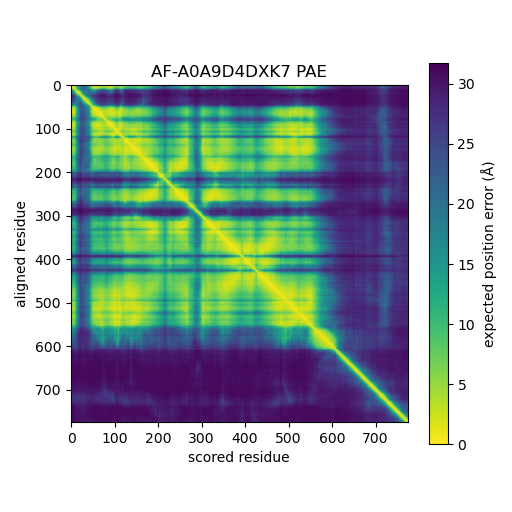0 14.529 1.00 93.56 491 PHE A O 1
ATOM 4006 N N . GLU A 1 492 ? -24.537 12.344 12.308 1.00 92.75 492 GLU A N 1
ATOM 4007 C CA . GLU A 1 492 ? -24.643 13.806 12.271 1.00 92.75 492 GLU A CA 1
ATOM 4008 C C . GLU A 1 492 ? -26.043 14.296 12.655 1.00 92.75 492 GLU A C 1
ATOM 4010 O O . GLU A 1 492 ? -26.158 15.278 13.384 1.00 92.75 492 GLU A O 1
ATOM 4015 N N . HIS A 1 493 ? -27.096 13.588 12.234 1.00 88.31 493 HIS A N 1
ATOM 4016 C CA . HIS A 1 493 ? -28.486 13.987 12.493 1.00 88.31 493 HIS A CA 1
ATOM 4017 C C . HIS A 1 493 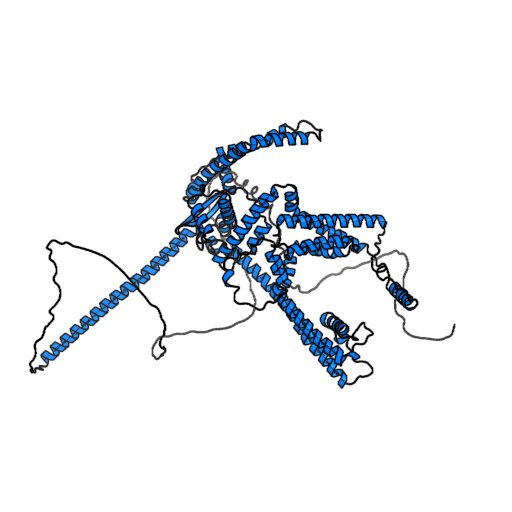? -29.032 13.465 13.828 1.00 88.31 493 HIS A C 1
ATOM 4019 O O . HIS A 1 493 ? -29.907 14.094 14.422 1.00 88.31 493 HIS A O 1
ATOM 4025 N N . HIS A 1 494 ? -28.523 12.325 14.306 1.00 85.88 494 HIS A N 1
ATOM 4026 C CA . HIS A 1 494 ? -29.054 11.643 15.491 1.00 85.88 494 HIS A CA 1
ATOM 4027 C C . HIS A 1 494 ? -28.011 11.329 16.571 1.00 85.88 494 HIS A C 1
ATOM 4029 O O . HIS A 1 494 ? -28.370 11.043 17.712 1.00 85.88 494 HIS A O 1
ATOM 4035 N N . GLY A 1 495 ? -26.722 11.371 16.226 1.00 86.81 495 GLY A N 1
ATOM 4036 C CA . GLY A 1 495 ? -25.620 11.137 17.155 1.00 86.81 495 GLY A CA 1
ATOM 4037 C C . GLY A 1 495 ? -25.036 12.430 17.731 1.00 86.81 495 GLY A C 1
ATOM 4038 O O . GLY A 1 495 ? -25.695 13.458 17.856 1.00 86.81 495 GLY A O 1
ATOM 4039 N N . LYS A 1 496 ? -23.748 12.375 18.084 1.00 88.50 496 LYS A N 1
ATOM 4040 C CA . LYS A 1 496 ? -22.940 13.532 18.523 1.00 88.50 496 LYS A CA 1
ATOM 4041 C C . LYS A 1 496 ? -21.964 13.987 17.426 1.00 88.50 496 LYS A C 1
ATOM 4043 O O . LYS A 1 496 ? -20.879 14.480 17.730 1.00 88.50 496 LYS A O 1
ATOM 4048 N N . GLY A 1 497 ? -22.324 13.756 16.163 1.00 93.81 497 GLY A N 1
ATOM 4049 C CA . GLY A 1 497 ? -21.438 13.864 15.007 1.00 93.81 497 GLY A CA 1
ATOM 4050 C C . GLY A 1 497 ? -20.623 12.590 14.761 1.00 93.81 497 GLY A C 1
ATOM 4051 O O . GLY A 1 497 ? -20.220 11.885 15.692 1.00 93.81 497 GLY A O 1
ATOM 4052 N N . PHE A 1 498 ? -20.349 12.308 13.486 1.00 95.44 498 PHE A N 1
ATOM 4053 C CA . PHE A 1 498 ? -19.633 11.107 13.042 1.00 95.44 498 PHE A CA 1
ATOM 4054 C C . PHE A 1 498 ? -18.212 10.985 13.620 1.00 95.44 498 PHE A C 1
ATOM 4056 O O . PHE A 1 498 ? -17.812 9.913 14.076 1.00 95.44 498 PHE A O 1
ATOM 4063 N N . ASP A 1 499 ? -17.462 12.088 13.682 1.00 94.50 499 ASP A N 1
ATOM 4064 C CA . ASP A 1 499 ? -16.093 12.089 14.212 1.00 94.50 499 ASP A CA 1
ATOM 4065 C C . ASP A 1 499 ? -16.037 11.709 15.706 1.00 94.50 499 ASP A C 1
ATOM 4067 O O . ASP A 1 499 ? -15.160 10.950 16.125 1.00 94.50 499 ASP A O 1
ATOM 4071 N N . TYR A 1 500 ? -17.021 12.143 16.507 1.00 93.69 500 TYR A N 1
ATOM 4072 C CA . TYR A 1 500 ? -17.145 11.721 17.906 1.00 93.69 500 TYR A CA 1
ATOM 4073 C C . TYR A 1 500 ? -17.373 10.210 18.007 1.00 93.69 500 TYR A C 1
ATOM 4075 O O . TYR A 1 500 ? -16.702 9.544 18.800 1.00 93.69 500 TYR A O 1
ATOM 4083 N N . HIS A 1 501 ? -18.285 9.673 17.191 1.00 94.50 501 HIS A N 1
ATOM 4084 C CA . HIS A 1 501 ? -18.594 8.247 17.149 1.00 94.50 501 HIS A CA 1
ATOM 4085 C C . HIS A 1 501 ? -17.344 7.417 16.806 1.00 94.50 501 HIS A C 1
ATOM 4087 O O . HIS A 1 501 ? -16.942 6.549 17.583 1.00 94.50 501 HIS A O 1
ATOM 4093 N N . VAL A 1 502 ? -16.651 7.741 15.708 1.00 94.62 502 VAL A N 1
ATOM 4094 C CA . VAL A 1 502 ? -15.450 7.009 15.262 1.00 94.62 502 VAL A CA 1
ATOM 4095 C C . VAL A 1 502 ? -14.277 7.149 16.244 1.00 94.62 502 VAL A C 1
ATOM 4097 O O . VAL A 1 502 ? -13.520 6.195 16.431 1.00 94.62 502 VAL A O 1
ATOM 4100 N N . ARG A 1 503 ? -14.102 8.298 16.914 1.00 92.25 503 ARG A N 1
ATOM 4101 C CA . ARG A 1 503 ? -12.983 8.492 17.859 1.00 92.25 503 ARG A CA 1
ATOM 4102 C C . ARG A 1 503 ? -13.228 7.906 19.248 1.00 92.25 503 ARG A C 1
ATOM 4104 O O . ARG A 1 503 ? -12.268 7.410 19.844 1.00 92.25 503 ARG A O 1
ATOM 4111 N N . ASN A 1 504 ? -14.458 7.964 19.766 1.00 89.69 504 ASN A N 1
ATOM 4112 C CA . ASN A 1 504 ? -14.756 7.678 21.177 1.00 89.69 504 ASN A CA 1
ATOM 4113 C C . ASN A 1 504 ? -15.611 6.424 21.414 1.00 89.69 504 ASN A C 1
ATOM 4115 O O . ASN A 1 504 ? -15.531 5.851 22.501 1.00 89.69 504 ASN A O 1
ATOM 4119 N N . GLU A 1 505 ? -16.421 6.006 20.440 1.00 91.69 505 GLU A N 1
ATOM 4120 C CA . GLU A 1 505 ? -17.360 4.885 20.576 1.00 91.69 505 GLU A CA 1
ATOM 4121 C C . GLU A 1 505 ? -16.868 3.677 19.763 1.00 91.69 505 GLU A C 1
ATOM 4123 O O . GLU A 1 505 ? -16.527 2.643 20.334 1.00 91.69 505 GLU A O 1
ATOM 4128 N N . HIS A 1 506 ? -16.756 3.820 18.439 1.00 94.56 506 HIS A N 1
ATOM 4129 C CA . HIS A 1 506 ? -16.407 2.749 17.491 1.00 94.56 506 HIS A CA 1
ATOM 4130 C C . HIS A 1 506 ? -14.966 2.887 16.968 1.00 94.56 506 HIS A C 1
ATOM 4132 O O . HIS A 1 506 ? -14.674 2.748 15.779 1.00 94.56 506 HIS A O 1
ATOM 4138 N N . ASN A 1 507 ? -14.029 3.160 17.879 1.00 93.62 507 ASN A N 1
ATOM 4139 C CA . ASN A 1 507 ? -12.621 3.343 17.537 1.00 93.62 507 ASN A CA 1
ATOM 4140 C C . ASN A 1 507 ? -11.946 2.005 17.208 1.00 93.62 507 ASN A C 1
ATOM 4142 O O . ASN A 1 507 ? -11.720 1.176 18.090 1.00 93.62 507 ASN A O 1
ATOM 4146 N N . MET A 1 508 ? -11.555 1.822 15.945 1.00 92.50 508 MET A N 1
ATOM 4147 C CA . MET A 1 508 ? -10.868 0.624 15.443 1.00 92.50 508 MET A CA 1
ATOM 4148 C C . MET A 1 508 ? -9.669 0.196 16.309 1.00 92.50 508 MET A C 1
ATOM 4150 O O . MET A 1 508 ? -9.491 -0.992 16.582 1.00 92.50 508 MET A O 1
ATOM 4154 N N . TRP A 1 509 ? -8.870 1.146 16.807 1.00 92.00 509 TRP A N 1
ATOM 4155 C CA . TRP A 1 509 ? -7.714 0.833 17.654 1.00 92.00 509 TRP A CA 1
ATOM 4156 C C . TRP A 1 509 ? -8.118 0.335 19.041 1.00 92.00 509 TRP A C 1
ATOM 4158 O O . TRP A 1 509 ? -7.378 -0.445 19.636 1.00 92.00 509 TRP A O 1
ATOM 4168 N N . SER A 1 510 ? -9.285 0.730 19.553 1.00 93.38 510 SER A N 1
ATOM 4169 C CA . SER A 1 510 ? -9.813 0.218 20.821 1.00 93.38 510 SER A CA 1
ATOM 4170 C C . SER A 1 510 ? -10.180 -1.262 20.732 1.00 93.38 510 SER A C 1
ATOM 4172 O O . SER A 1 510 ? -9.904 -1.988 21.681 1.00 93.38 510 SER A O 1
ATOM 4174 N N . TYR A 1 511 ? -10.672 -1.749 19.587 1.00 94.25 511 TYR A N 1
ATOM 4175 C CA . TYR A 1 511 ? -10.856 -3.189 19.361 1.00 94.25 511 TYR A CA 1
ATOM 4176 C C . TYR A 1 511 ? -9.508 -3.927 19.336 1.00 94.25 511 TYR A C 1
ATOM 4178 O O . TYR A 1 511 ? -9.324 -4.885 20.083 1.00 94.25 511 TYR A O 1
ATOM 4186 N N . VAL A 1 512 ? -8.509 -3.422 18.598 1.00 92.94 512 VAL A N 1
ATOM 4187 C CA . VAL A 1 512 ? -7.145 -3.998 18.596 1.00 92.94 512 VAL A CA 1
ATOM 4188 C C . VAL A 1 512 ? -6.545 -4.032 20.013 1.00 92.94 512 VAL A C 1
ATOM 4190 O O . VAL A 1 512 ? -6.003 -5.054 20.438 1.00 92.94 512 VAL A O 1
ATOM 4193 N N . PHE A 1 513 ? -6.688 -2.956 20.796 1.00 92.38 513 PHE A N 1
ATOM 4194 C CA . PHE A 1 513 ? -6.242 -2.922 22.194 1.00 92.38 513 PHE A CA 1
ATOM 4195 C C . PHE A 1 513 ? -7.054 -3.839 23.121 1.00 92.38 513 PHE A C 1
ATOM 4197 O O . PHE A 1 513 ? -6.492 -4.311 24.110 1.00 92.38 513 PHE A O 1
ATOM 4204 N N . PHE A 1 514 ? -8.327 -4.119 22.823 1.00 93.56 514 PHE A N 1
ATOM 4205 C CA . PHE A 1 514 ? -9.152 -5.065 23.579 1.00 93.56 514 PHE A CA 1
ATOM 4206 C C . PHE A 1 514 ? -8.679 -6.508 23.364 1.00 93.56 514 PHE A C 1
ATOM 4208 O O . PHE A 1 514 ? -8.470 -7.232 24.334 1.00 93.56 514 PHE A O 1
ATOM 4215 N N . PHE A 1 515 ? -8.386 -6.907 22.125 1.00 93.12 515 PHE A N 1
ATOM 4216 C CA . PHE A 1 515 ? -7.831 -8.237 21.842 1.00 93.12 515 PHE A CA 1
ATOM 4217 C C . PHE A 1 515 ? -6.431 -8.421 22.448 1.00 93.12 515 PHE A C 1
ATOM 4219 O O . PHE A 1 515 ? -6.162 -9.438 23.090 1.00 93.12 515 PHE A O 1
ATOM 4226 N N . ILE A 1 516 ? -5.578 -7.391 22.374 1.00 90.12 516 ILE A N 1
ATOM 4227 C CA . ILE A 1 516 ? -4.301 -7.369 23.104 1.00 90.12 516 ILE A CA 1
ATOM 4228 C C . ILE A 1 516 ? -4.538 -7.500 24.617 1.00 90.12 516 ILE A C 1
ATOM 4230 O O . ILE A 1 516 ? -3.794 -8.222 25.273 1.00 90.12 516 ILE A O 1
ATOM 4234 N N . HIS A 1 517 ? -5.556 -6.838 25.183 1.00 90.12 517 HIS A N 1
ATOM 4235 C CA . HIS A 1 517 ? -5.891 -6.921 26.608 1.00 90.12 517 HIS A CA 1
ATOM 4236 C C . HIS A 1 517 ? -6.296 -8.340 27.031 1.00 90.12 517 HIS A C 1
ATOM 4238 O O . HIS A 1 517 ? -5.756 -8.825 28.025 1.00 90.12 517 HIS A O 1
ATOM 4244 N N . LEU A 1 518 ? -7.159 -9.016 26.261 1.00 91.69 518 LEU A N 1
ATOM 4245 C CA . LEU A 1 518 ? -7.552 -10.412 26.498 1.00 91.69 518 LEU A CA 1
ATOM 4246 C C . LEU A 1 518 ? -6.336 -11.351 26.503 1.00 91.69 518 LEU A C 1
ATOM 4248 O O . LEU A 1 518 ? -6.186 -12.149 27.427 1.00 91.69 518 LEU A O 1
ATOM 4252 N N . ASN A 1 519 ? -5.434 -11.212 25.526 1.00 88.44 519 ASN A N 1
ATOM 4253 C CA . ASN A 1 519 ? -4.212 -12.019 25.419 1.00 88.44 519 ASN A CA 1
ATOM 4254 C C . ASN A 1 519 ? -3.172 -11.709 26.527 1.00 88.44 519 ASN A C 1
ATOM 4256 O O . ASN A 1 519 ? -2.379 -12.566 26.905 1.00 88.44 519 ASN A O 1
ATOM 4260 N N . ASP A 1 520 ? -3.162 -10.486 27.067 1.00 85.50 520 ASP A N 1
ATOM 4261 C CA . ASP A 1 520 ? -2.319 -10.061 28.201 1.00 85.50 520 ASP A CA 1
ATOM 4262 C C . ASP A 1 520 ? -2.927 -10.396 29.588 1.00 85.50 520 ASP A C 1
ATOM 4264 O O . ASP A 1 520 ? -2.363 -10.002 30.622 1.00 85.50 520 ASP A O 1
ATOM 4268 N N . MET A 1 521 ? -4.091 -11.055 29.626 1.00 86.25 521 MET A N 1
ATOM 4269 C CA . MET A 1 521 ? -4.827 -11.477 30.824 1.00 86.25 521 MET A CA 1
ATOM 4270 C C . MET A 1 521 ? -4.952 -13.007 30.884 1.00 86.25 521 MET A C 1
ATOM 4272 O O . MET A 1 521 ? -4.815 -13.702 29.882 1.00 86.25 521 MET A O 1
ATOM 4276 N N . LYS A 1 522 ? -5.202 -13.554 32.079 1.00 88.06 522 LYS A N 1
ATOM 4277 C CA . LYS A 1 522 ? -5.454 -14.992 32.247 1.00 88.06 522 LYS A CA 1
ATOM 4278 C C . LYS A 1 522 ? -6.922 -15.308 31.987 1.00 88.06 522 LYS A C 1
ATOM 4280 O O . LYS A 1 522 ? -7.794 -14.556 32.410 1.00 88.06 522 LYS A O 1
ATOM 4285 N N . THR A 1 523 ? -7.191 -16.488 31.437 1.00 88.12 523 THR A N 1
ATOM 4286 C CA . THR A 1 523 ? -8.553 -17.014 31.231 1.00 88.12 523 THR A CA 1
ATOM 4287 C C . THR A 1 523 ? -9.361 -17.170 32.527 1.00 88.12 523 THR A C 1
ATOM 4289 O O . THR A 1 523 ? -10.588 -17.137 32.488 1.00 88.12 523 THR A O 1
ATOM 4292 N N . SER A 1 524 ? -8.695 -17.285 33.684 1.00 89.06 524 SER A N 1
ATOM 4293 C CA . SER A 1 524 ? -9.312 -17.261 35.021 1.00 89.06 524 SER A CA 1
ATOM 4294 C C . SER A 1 524 ? -9.848 -15.892 35.446 1.00 89.06 524 SER A C 1
ATOM 4296 O O . SER A 1 524 ? -10.671 -15.819 36.356 1.00 89.06 524 SER A O 1
ATOM 4298 N N . ASP A 1 525 ? -9.355 -14.820 34.826 1.00 87.88 525 ASP A N 1
ATOM 4299 C CA . ASP A 1 525 ? -9.540 -13.440 35.278 1.00 87.88 525 ASP A CA 1
ATOM 4300 C C . ASP A 1 525 ? -10.535 -12.674 34.374 1.00 87.88 525 ASP A C 1
ATOM 4302 O O . ASP A 1 525 ? -10.837 -11.510 34.638 1.00 87.88 525 ASP A O 1
ATOM 4306 N N . TYR A 1 526 ? -11.051 -13.325 33.320 1.00 91.31 526 TYR A N 1
ATOM 4307 C CA . TYR A 1 526 ? -12.033 -12.782 32.375 1.00 91.31 526 TYR A CA 1
ATOM 4308 C C . TYR A 1 526 ? -13.424 -12.602 33.004 1.00 91.31 526 TYR A C 1
ATOM 4310 O O . TYR A 1 526 ? -13.947 -13.479 33.694 1.00 91.31 526 TYR A O 1
ATOM 4318 N N . THR A 1 527 ? -14.089 -11.496 32.672 1.00 91.00 527 THR A N 1
ATOM 4319 C CA . THR A 1 527 ? -15.527 -11.309 32.908 1.00 91.00 527 THR A CA 1
ATOM 4320 C C . THR A 1 527 ? -16.386 -12.156 31.956 1.00 91.00 527 THR A C 1
ATOM 4322 O O . THR A 1 527 ? -15.925 -12.665 30.935 1.00 91.00 527 THR A O 1
ATOM 4325 N N . ALA A 1 528 ? -17.687 -12.272 32.243 1.00 90.12 528 ALA A N 1
ATOM 4326 C CA . ALA A 1 528 ? -18.637 -13.082 31.466 1.00 90.12 528 ALA A CA 1
ATOM 4327 C C . ALA A 1 528 ? -18.936 -12.582 30.028 1.00 90.12 528 ALA A C 1
ATOM 4329 O O . ALA A 1 528 ? -19.694 -13.237 29.302 1.00 90.12 528 ALA A O 1
ATOM 4330 N N . ILE A 1 529 ? -18.380 -11.432 29.623 1.00 91.31 529 ILE A N 1
ATOM 4331 C CA . ILE A 1 529 ? -18.430 -10.926 28.239 1.00 91.31 529 ILE A CA 1
ATOM 4332 C C . ILE A 1 529 ? -17.066 -11.119 27.563 1.00 91.31 529 ILE A C 1
ATOM 4334 O O . ILE A 1 529 ? -17.009 -11.621 26.448 1.00 91.31 529 ILE A O 1
ATOM 4338 N N . GLU A 1 530 ? -15.962 -10.846 28.263 1.00 93.50 530 GLU A N 1
ATOM 4339 C CA . GLU A 1 530 ? -14.598 -11.145 27.794 1.00 93.50 530 GLU A CA 1
ATOM 4340 C C . GLU A 1 530 ? -14.406 -12.643 27.501 1.00 93.50 530 GLU A C 1
ATOM 4342 O O . GLU A 1 530 ? -13.885 -13.007 26.450 1.00 93.50 530 GLU A O 1
ATOM 4347 N N . LEU A 1 531 ? -14.924 -13.523 28.367 1.00 93.62 531 LEU A N 1
ATOM 4348 C CA . LEU A 1 531 ? -14.930 -14.975 28.160 1.00 93.62 531 LEU A CA 1
ATOM 4349 C C . LEU A 1 531 ? -15.838 -15.416 26.996 1.00 93.62 531 LEU A C 1
ATOM 4351 O O . LEU A 1 531 ? -15.584 -16.452 26.387 1.00 93.62 531 LEU A O 1
ATOM 4355 N N . TYR A 1 532 ? -16.896 -14.659 26.689 1.00 94.06 532 TYR A N 1
ATOM 4356 C CA . TYR A 1 532 ? -17.727 -14.913 25.508 1.00 94.06 532 TYR A CA 1
ATOM 4357 C C . TYR A 1 532 ? -16.957 -14.547 24.234 1.00 94.06 532 TYR A C 1
ATOM 4359 O O . TYR A 1 532 ? -16.811 -15.393 23.358 1.00 94.06 532 TYR A O 1
ATOM 4367 N N . VAL A 1 533 ? -16.365 -13.350 24.178 1.00 94.88 533 VAL A N 1
ATOM 4368 C CA . VAL A 1 533 ? -15.555 -12.915 23.030 1.00 94.88 533 VAL A CA 1
ATOM 4369 C C . VAL A 1 533 ? -14.358 -13.840 22.810 1.00 94.88 533 VAL A C 1
ATOM 4371 O O . VAL A 1 533 ? -14.136 -14.251 21.679 1.00 94.88 533 VAL A O 1
ATOM 4374 N N . SER A 1 534 ? -13.642 -14.245 23.868 1.00 93.62 534 SER A N 1
ATOM 4375 C CA . SER A 1 534 ? -12.551 -15.229 23.767 1.00 93.62 534 SER A CA 1
ATOM 4376 C C . SER A 1 534 ? -13.001 -16.503 23.048 1.00 93.62 534 SER A C 1
ATOM 4378 O O . SER A 1 534 ? -12.343 -16.928 22.110 1.00 93.62 534 SER A O 1
ATOM 4380 N N . LYS A 1 535 ? -14.164 -17.061 23.412 1.00 93.50 535 LYS A N 1
ATOM 4381 C CA . LYS A 1 535 ? -14.697 -18.273 22.773 1.00 93.50 535 LYS A CA 1
ATOM 4382 C C . LYS A 1 535 ? -15.112 -18.065 21.317 1.00 93.50 535 LYS A C 1
ATOM 4384 O O . LYS A 1 535 ? -14.942 -18.984 20.526 1.00 93.50 535 LYS A O 1
ATOM 4389 N N . GLN A 1 536 ? -15.643 -16.893 20.959 1.00 93.31 536 GLN A N 1
ATOM 4390 C CA . GLN A 1 536 ? -15.947 -16.588 19.556 1.00 93.31 536 GLN A CA 1
ATOM 4391 C C . GLN A 1 536 ? -14.655 -16.443 18.729 1.00 93.31 536 GLN A C 1
ATOM 4393 O O . GLN A 1 536 ? -14.593 -16.942 17.609 1.00 93.31 536 GLN A O 1
ATOM 4398 N N . LEU A 1 537 ? -13.603 -15.836 19.298 1.00 92.50 537 LEU A N 1
ATOM 4399 C CA . LEU A 1 537 ? -12.274 -15.739 18.679 1.00 92.50 537 LEU A CA 1
ATOM 4400 C C . LEU A 1 537 ? -11.632 -17.118 18.473 1.00 92.50 537 LEU A C 1
ATOM 4402 O O . LEU A 1 537 ? -11.138 -17.385 17.381 1.00 92.50 537 LEU A O 1
ATOM 4406 N N . ASP A 1 538 ? -11.709 -18.002 19.474 1.00 90.94 538 ASP A N 1
ATOM 4407 C CA . ASP A 1 538 ? -11.242 -19.399 19.398 1.00 90.94 538 ASP A CA 1
ATOM 4408 C C . ASP A 1 538 ? -11.986 -20.224 18.318 1.00 90.94 538 ASP A C 1
ATOM 4410 O O . ASP A 1 538 ? -11.526 -21.295 17.926 1.00 90.94 538 ASP A O 1
ATOM 4414 N N . GLN A 1 539 ? -13.141 -19.738 17.843 1.00 93.25 539 GLN A N 1
ATOM 4415 C CA . GLN A 1 539 ? -13.981 -20.340 16.797 1.00 93.25 539 GLN A CA 1
ATOM 4416 C C . GLN A 1 539 ? -13.913 -19.589 15.450 1.00 93.25 539 GLN A C 1
ATOM 4418 O O . GLN A 1 539 ? -14.665 -19.917 14.536 1.00 93.25 539 GLN A O 1
ATOM 4423 N N . GLU A 1 540 ? -13.067 -18.556 15.331 1.00 90.50 540 GLU A N 1
ATOM 4424 C CA . GLU A 1 540 ? -13.013 -17.602 14.204 1.00 90.50 540 GLU A CA 1
ATOM 4425 C C . GLU A 1 540 ? -14.365 -16.939 13.829 1.00 90.50 540 GLU A C 1
ATOM 4427 O O . GLU A 1 540 ? -14.530 -16.399 12.733 1.00 90.50 540 GLU A O 1
ATOM 4432 N N . SER A 1 541 ? -15.327 -16.909 14.758 1.00 92.88 541 SER A N 1
ATOM 4433 C CA . SER A 1 541 ? -16.593 -16.180 14.615 1.00 92.88 541 SER A CA 1
ATOM 4434 C C . SER A 1 541 ? -16.409 -14.724 15.049 1.00 92.88 541 SER A C 1
ATOM 4436 O O . SER A 1 541 ? -15.986 -14.457 16.177 1.00 92.88 541 SER A O 1
ATOM 4438 N N . TYR A 1 542 ? -16.865 -13.775 14.232 1.00 93.31 542 TYR A N 1
ATOM 4439 C CA . TYR A 1 542 ? -16.796 -12.338 14.536 1.00 93.31 542 TYR A CA 1
ATOM 4440 C C . TYR A 1 542 ? -18.181 -11.684 14.697 1.00 93.31 542 TYR A C 1
ATOM 4442 O O . TYR A 1 542 ? -18.303 -10.462 14.685 1.00 93.31 542 TYR A O 1
ATOM 4450 N N . ASP A 1 543 ? -19.226 -12.484 14.929 1.00 91.69 543 ASP A N 1
ATOM 4451 C CA . ASP A 1 543 ? -20.625 -12.031 15.045 1.00 91.69 543 ASP A CA 1
ATOM 4452 C C . ASP A 1 543 ? -20.907 -11.175 16.299 1.00 91.69 543 ASP A C 1
ATOM 4454 O O . ASP A 1 543 ? -21.984 -10.606 16.460 1.00 91.69 543 ASP A O 1
ATOM 4458 N N . PHE A 1 544 ? -19.921 -11.051 17.194 1.00 94.12 544 PHE A N 1
ATOM 4459 C CA . PHE A 1 544 ? -19.962 -10.169 18.361 1.00 94.12 544 PHE A CA 1
ATOM 4460 C C . PHE A 1 544 ? -19.661 -8.692 18.029 1.00 94.12 544 PHE A C 1
ATOM 4462 O O . PHE A 1 544 ? -19.829 -7.828 18.893 1.00 94.12 544 PHE A O 1
ATOM 4469 N N . PHE A 1 545 ? -19.195 -8.375 16.814 1.00 95.56 545 PHE A N 1
ATOM 4470 C CA . PHE A 1 545 ? -19.030 -6.987 16.368 1.00 95.56 545 PHE A CA 1
ATOM 4471 C C . PHE A 1 545 ? -20.399 -6.324 16.104 1.00 95.56 545 PHE A C 1
ATOM 4473 O O . PHE A 1 545 ? -21.326 -6.991 15.642 1.00 95.56 545 PHE A O 1
ATOM 4480 N N . PRO A 1 546 ? -20.560 -5.011 16.363 1.00 94.31 546 PRO A N 1
ATOM 4481 C CA . PRO A 1 546 ? -21.851 -4.327 16.284 1.00 94.31 546 PRO A CA 1
ATOM 4482 C C . PRO A 1 546 ? -22.231 -3.945 14.843 1.00 94.31 546 PRO A C 1
ATOM 4484 O O . PRO A 1 546 ? -22.416 -2.778 14.508 1.00 94.31 546 PRO A O 1
ATOM 4487 N N . MET A 1 547 ? -22.347 -4.941 13.966 1.00 92.50 547 MET A N 1
ATOM 4488 C CA . MET A 1 547 ? -22.690 -4.745 12.557 1.00 92.50 547 MET A CA 1
ATOM 4489 C C . MET A 1 547 ? -24.082 -4.112 12.420 1.00 92.50 547 MET A C 1
ATOM 4491 O O . MET A 1 547 ? -25.069 -4.640 12.929 1.00 92.50 547 MET A O 1
ATOM 4495 N N . ASN A 1 548 ? -24.157 -2.980 11.720 1.00 90.00 548 ASN A N 1
ATOM 4496 C CA . ASN A 1 548 ? -25.348 -2.148 11.523 1.00 90.00 548 ASN A CA 1
ATOM 4497 C C . ASN A 1 548 ? -26.037 -1.630 12.807 1.00 90.00 548 ASN A C 1
ATOM 4499 O O . ASN A 1 548 ? -27.162 -1.147 12.715 1.00 90.00 548 ASN A O 1
ATOM 4503 N N . ARG A 1 549 ? -25.392 -1.687 13.984 1.00 90.50 549 ARG A N 1
ATOM 4504 C CA . ARG A 1 549 ? -25.952 -1.231 15.275 1.00 90.50 549 ARG A CA 1
ATOM 4505 C C . ARG A 1 549 ? -24.973 -0.298 15.998 1.00 90.50 549 ARG A C 1
ATOM 4507 O O . ARG A 1 549 ? -23.764 -0.493 15.914 1.00 90.50 549 ARG A O 1
ATOM 4514 N N . ALA A 1 550 ? -25.470 0.682 16.751 1.00 91.88 550 ALA A N 1
ATOM 4515 C CA . ALA A 1 550 ? -24.650 1.535 17.621 1.00 91.88 550 ALA A CA 1
ATOM 4516 C C . ALA A 1 550 ? -25.476 2.033 18.816 1.00 91.88 550 ALA A C 1
ATOM 4518 O O . ALA A 1 550 ? -26.642 2.387 18.644 1.00 91.88 550 ALA A O 1
ATOM 4519 N N . LEU A 1 551 ? -24.899 2.107 20.025 1.00 89.00 551 LEU A N 1
ATOM 4520 C CA . LEU A 1 551 ? -25.676 2.512 21.211 1.00 89.00 551 LEU A CA 1
ATOM 4521 C C . LEU A 1 551 ? -26.260 3.925 21.081 1.00 89.00 551 LEU A C 1
ATOM 4523 O O . LEU A 1 551 ? -27.379 4.166 21.530 1.00 89.00 551 LEU A O 1
ATOM 4527 N N . CYS A 1 552 ? -25.541 4.835 20.425 1.00 87.38 552 CYS A N 1
ATOM 4528 C CA . CYS A 1 552 ? -25.975 6.210 20.183 1.00 87.38 552 CYS A CA 1
ATOM 4529 C C . CYS A 1 552 ? -27.146 6.355 19.191 1.00 87.38 552 CYS A C 1
ATOM 4531 O O . CYS A 1 552 ? -27.772 7.408 19.188 1.00 87.38 552 CYS A O 1
ATOM 4533 N N . LEU A 1 553 ? -27.474 5.319 18.406 1.00 87.12 553 LEU A N 1
ATOM 4534 C CA . LEU A 1 553 ? -28.622 5.299 17.481 1.00 87.12 553 LEU A CA 1
ATOM 4535 C C . LEU A 1 553 ? -29.777 4.401 17.968 1.00 87.12 553 LEU A C 1
ATOM 4537 O O . LEU A 1 553 ? -30.838 4.365 17.348 1.00 87.12 553 LEU A O 1
ATOM 4541 N N . SER A 1 554 ? -29.592 3.700 19.091 1.00 81.12 554 SER A N 1
ATOM 4542 C CA . SER A 1 554 ? -30.483 2.621 19.544 1.00 81.12 554 SER A CA 1
ATOM 4543 C C . SER A 1 554 ? -31.950 3.018 19.758 1.00 81.12 554 SER A C 1
ATOM 4545 O O . SER A 1 554 ? -32.822 2.172 19.585 1.00 81.12 554 SER A O 1
ATOM 4547 N N . SER A 1 555 ? -32.254 4.282 20.073 1.00 72.75 555 SER A N 1
ATOM 4548 C CA . SER A 1 555 ? -33.642 4.764 20.153 1.00 72.75 555 SER A CA 1
ATOM 4549 C C . SER A 1 555 ? -34.341 4.758 18.792 1.00 72.75 555 SER A C 1
ATOM 4551 O O . SER A 1 555 ? -35.485 4.343 18.700 1.00 72.75 555 SER A O 1
ATOM 4553 N N . ILE A 1 556 ? -33.640 5.128 17.718 1.00 73.69 556 ILE A N 1
ATOM 4554 C CA . ILE A 1 556 ? -34.200 5.180 16.358 1.00 73.69 556 ILE A CA 1
ATOM 4555 C C . ILE A 1 556 ? -34.267 3.786 15.734 1.00 73.69 556 ILE A C 1
ATOM 4557 O O . ILE A 1 556 ? -35.172 3.497 14.951 1.00 73.69 556 ILE A O 1
ATOM 4561 N N . ASP A 1 557 ? -33.361 2.883 16.112 1.00 72.56 557 ASP A N 1
ATOM 4562 C CA . ASP A 1 557 ? -33.496 1.464 15.773 1.00 72.56 557 ASP A CA 1
ATOM 4563 C C . ASP A 1 557 ? -34.780 0.871 16.406 1.00 72.56 557 ASP A C 1
ATOM 4565 O O . ASP A 1 557 ? -35.451 0.055 15.772 1.00 72.56 557 ASP A O 1
ATOM 4569 N N . ILE A 1 558 ? -35.186 1.335 17.599 1.00 72.50 558 ILE A N 1
ATOM 4570 C CA . ILE A 1 558 ? -36.476 0.995 18.233 1.00 72.50 558 ILE A CA 1
ATOM 4571 C C . ILE A 1 558 ? -37.644 1.691 17.511 1.00 72.50 558 ILE A C 1
ATOM 4573 O O . ILE A 1 558 ? -38.493 0.998 16.955 1.00 72.50 558 ILE A O 1
ATOM 4577 N N . ASP A 1 559 ? -37.660 3.025 17.408 1.00 70.94 559 ASP A N 1
ATOM 4578 C CA . ASP A 1 559 ? -38.751 3.786 16.766 1.00 70.94 559 ASP A CA 1
ATOM 4579 C C . ASP A 1 559 ? -39.026 3.298 15.324 1.00 70.94 559 ASP A C 1
ATOM 4581 O O . ASP A 1 559 ? -40.171 3.166 14.875 1.00 70.94 559 ASP A O 1
ATOM 4585 N N . SER A 1 560 ? -37.960 2.976 14.581 1.00 72.62 560 SER A N 1
ATOM 4586 C CA . SER A 1 560 ? -38.037 2.473 13.206 1.00 72.62 560 SER A CA 1
ATOM 4587 C C . SER A 1 560 ? -38.326 0.972 13.098 1.00 72.62 560 SER A C 1
ATOM 4589 O O . SER A 1 560 ? -38.536 0.492 11.982 1.00 72.62 560 SER A O 1
ATOM 4591 N N . THR A 1 561 ? -38.331 0.208 14.193 1.00 74.75 561 THR A N 1
ATOM 4592 C CA . THR A 1 561 ? -38.835 -1.176 14.207 1.00 74.75 561 THR A CA 1
ATOM 4593 C C . THR A 1 561 ? -40.270 -1.244 14.715 1.00 74.75 561 THR A C 1
ATOM 4595 O O . THR A 1 561 ? -41.065 -1.946 14.094 1.00 74.75 561 THR A O 1
ATOM 4598 N N . GLU A 1 562 ? -40.650 -0.452 15.721 1.00 73.88 562 GLU A N 1
ATOM 4599 C CA . GLU A 1 562 ? -42.044 -0.319 16.172 1.00 73.88 562 GLU A CA 1
ATOM 4600 C C . GLU A 1 562 ? -42.958 0.165 15.033 1.00 73.88 562 GLU A C 1
ATOM 4602 O O . GLU A 1 562 ? -43.934 -0.504 14.700 1.00 73.88 562 GLU A O 1
ATOM 4607 N N . SER A 1 563 ? -42.577 1.229 14.319 1.00 74.69 563 SER A N 1
ATOM 4608 C CA . SER A 1 563 ? -43.342 1.728 13.160 1.00 74.69 563 SER A CA 1
ATOM 4609 C C . SER A 1 563 ? -43.486 0.713 12.010 1.00 74.69 563 SER A C 1
ATOM 4611 O O . SER A 1 563 ? -44.529 0.664 11.357 1.00 74.69 563 SER A O 1
ATOM 4613 N N . LYS A 1 564 ? -42.485 -0.152 11.779 1.00 82.94 564 LYS A N 1
ATOM 4614 C CA . LYS A 1 564 ? -42.575 -1.253 10.795 1.00 82.94 564 LYS A CA 1
ATOM 4615 C C . LYS A 1 564 ? -43.468 -2.395 11.288 1.00 82.94 564 LYS A C 1
ATOM 4617 O O . LYS A 1 564 ? -44.147 -3.028 10.482 1.00 82.94 564 LYS A O 1
ATOM 4622 N N . ILE A 1 565 ? -43.476 -2.667 12.593 1.00 84.38 565 ILE A N 1
ATOM 4623 C CA . ILE A 1 565 ? -44.385 -3.639 13.213 1.00 84.38 565 ILE A CA 1
ATOM 4624 C C . ILE A 1 565 ? -45.832 -3.149 13.081 1.00 84.38 565 ILE A C 1
ATOM 4626 O O . ILE A 1 565 ? -46.684 -3.930 12.661 1.00 84.38 565 ILE A O 1
ATOM 4630 N N . ASP A 1 566 ? -46.098 -1.866 13.328 1.00 81.25 566 ASP A N 1
ATOM 4631 C CA . ASP A 1 566 ? -47.420 -1.260 13.135 1.00 81.25 566 ASP A CA 1
ATOM 4632 C C . ASP A 1 566 ? -47.876 -1.292 11.667 1.00 81.25 566 ASP A C 1
ATOM 4634 O O . ASP A 1 566 ? -49.029 -1.637 11.394 1.00 81.25 566 ASP A O 1
ATOM 4638 N N . GLU A 1 567 ? -46.986 -1.027 10.701 1.00 87.31 567 GLU A N 1
ATOM 4639 C CA . GLU A 1 567 ? -47.323 -1.164 9.276 1.00 87.31 567 GLU A CA 1
ATOM 4640 C C . GLU A 1 567 ? -47.691 -2.616 8.920 1.00 87.31 567 GLU A C 1
ATOM 4642 O O . GLU A 1 567 ? -48.719 -2.870 8.285 1.00 87.31 567 GLU A O 1
ATOM 4647 N N . LEU A 1 568 ? -46.902 -3.595 9.376 1.00 87.81 568 LEU A N 1
ATOM 4648 C CA . LEU A 1 568 ? -47.181 -5.016 9.149 1.00 87.81 568 LEU A CA 1
ATOM 4649 C C . LEU A 1 568 ? -48.483 -5.462 9.834 1.00 87.81 568 LEU A C 1
ATOM 4651 O O . LEU A 1 568 ? -49.269 -6.200 9.234 1.00 87.81 568 LEU A O 1
ATOM 4655 N N . LEU A 1 569 ? -48.767 -4.983 11.049 1.00 88.81 569 LEU A N 1
ATOM 4656 C CA . LEU A 1 569 ? -50.037 -5.215 11.742 1.00 88.81 569 LEU A CA 1
ATOM 4657 C C . LEU A 1 569 ? -51.216 -4.593 10.980 1.00 88.81 569 LEU A C 1
ATOM 4659 O O . LEU A 1 569 ? -52.263 -5.235 10.851 1.00 88.81 569 LEU A O 1
ATOM 4663 N N . PHE A 1 570 ? -51.058 -3.396 10.411 1.00 89.94 570 PHE A N 1
ATOM 4664 C CA . PHE A 1 570 ? -52.071 -2.758 9.568 1.00 89.94 570 PHE A CA 1
ATOM 4665 C C . PHE A 1 570 ? -52.334 -3.552 8.275 1.00 89.94 570 PHE A C 1
ATOM 4667 O O . PHE A 1 570 ? -53.492 -3.795 7.915 1.00 89.94 570 PHE A O 1
ATOM 4674 N N . GLN A 1 571 ? -51.286 -4.045 7.607 1.00 91.56 571 GLN A N 1
ATOM 4675 C CA . GLN A 1 571 ? -51.430 -4.915 6.436 1.00 91.56 571 GLN A CA 1
ATOM 4676 C C . GLN A 1 571 ? -52.136 -6.239 6.798 1.00 91.56 571 GLN A C 1
ATOM 4678 O O . GLN A 1 571 ? -53.113 -6.621 6.148 1.00 91.56 571 GLN A O 1
ATOM 4683 N N . VAL A 1 572 ? -51.717 -6.918 7.874 1.00 93.25 572 VAL A N 1
ATOM 4684 C CA . VAL A 1 572 ? -52.306 -8.195 8.324 1.00 93.25 572 VAL A CA 1
ATOM 4685 C C . VAL A 1 572 ? -53.768 -8.037 8.753 1.00 93.25 572 VAL A C 1
ATOM 4687 O O . VAL A 1 572 ? -54.615 -8.842 8.357 1.00 93.25 572 VAL A O 1
ATOM 4690 N N . THR A 1 573 ? -54.105 -6.991 9.511 1.00 89.50 573 THR A N 1
ATOM 4691 C CA . THR A 1 573 ? -55.495 -6.718 9.922 1.00 89.50 573 THR A CA 1
ATOM 4692 C C . THR A 1 573 ? -56.387 -6.373 8.729 1.00 89.50 573 THR A C 1
ATOM 4694 O O . THR A 1 573 ? -57.507 -6.884 8.650 1.00 89.50 573 THR A O 1
ATOM 4697 N N . THR A 1 574 ? -55.877 -5.620 7.748 1.00 92.69 574 THR A N 1
ATOM 4698 C CA . THR A 1 574 ? -56.572 -5.339 6.480 1.00 92.69 574 THR A CA 1
ATOM 4699 C C . THR A 1 574 ? -56.862 -6.625 5.695 1.00 92.69 574 THR A C 1
ATOM 4701 O O . THR A 1 574 ? -57.990 -6.834 5.239 1.00 92.69 574 THR A O 1
ATOM 4704 N N . ILE A 1 575 ? -55.891 -7.541 5.590 1.00 92.44 575 ILE A N 1
ATOM 4705 C CA . ILE A 1 575 ? -56.071 -8.853 4.943 1.00 92.44 575 ILE A CA 1
ATOM 4706 C C . ILE A 1 575 ? -57.116 -9.696 5.694 1.00 92.44 575 ILE A C 1
ATOM 4708 O O . ILE A 1 575 ? -58.034 -10.237 5.074 1.00 92.44 575 ILE A O 1
ATOM 4712 N N . ALA A 1 576 ? -57.035 -9.763 7.026 1.00 91.69 576 ALA A N 1
ATOM 4713 C CA . ALA A 1 576 ? -57.984 -10.502 7.861 1.00 91.69 576 ALA A CA 1
ATOM 4714 C C . ALA A 1 576 ? -59.403 -9.899 7.842 1.00 91.69 576 ALA A C 1
ATOM 4716 O O . ALA A 1 576 ? -60.393 -10.607 8.039 1.00 91.69 576 ALA A O 1
ATOM 4717 N N . GLN A 1 577 ? -59.547 -8.593 7.609 1.00 90.44 577 GLN A N 1
ATOM 4718 C CA . GLN A 1 577 ? -60.845 -7.953 7.391 1.00 90.44 577 GLN A CA 1
ATOM 4719 C C . GLN A 1 577 ? -61.412 -8.307 6.014 1.00 90.44 577 GLN A C 1
ATOM 4721 O O . GLN A 1 577 ? -62.518 -8.840 5.942 1.00 90.44 577 GLN A O 1
ATOM 4726 N N . LYS A 1 578 ? -60.611 -8.175 4.950 1.00 92.94 578 LYS A N 1
ATOM 4727 C CA . LYS A 1 578 ? -60.998 -8.567 3.588 1.00 92.94 578 LYS A CA 1
ATOM 4728 C C . LYS A 1 578 ? -61.434 -10.036 3.490 1.00 92.94 578 LYS A C 1
ATOM 4730 O O . LYS A 1 578 ? -62.451 -10.325 2.868 1.00 92.94 578 LYS A O 1
ATOM 4735 N N . GLN A 1 579 ? -60.732 -10.960 4.152 1.00 90.62 579 GLN A N 1
ATOM 4736 C CA . GLN A 1 579 ? -61.128 -12.376 4.199 1.00 90.62 579 GLN A CA 1
ATOM 4737 C C . GLN A 1 579 ? -62.492 -12.596 4.880 1.00 90.62 579 GLN A C 1
ATOM 4739 O O . GLN A 1 579 ? -63.288 -13.415 4.414 1.00 90.62 579 GLN A O 1
ATOM 4744 N N . ARG A 1 580 ? -62.793 -11.851 5.956 1.00 90.88 580 ARG A N 1
ATOM 4745 C CA . ARG A 1 580 ? -64.103 -11.897 6.630 1.00 90.88 580 ARG A CA 1
ATOM 4746 C C . ARG A 1 580 ? -65.212 -11.343 5.735 1.00 90.88 580 ARG A C 1
ATOM 4748 O O . ARG A 1 580 ? -66.285 -11.943 5.675 1.00 90.88 580 ARG A O 1
ATOM 4755 N N . ASP A 1 581 ? -64.948 -10.267 4.998 1.00 90.25 581 ASP A N 1
ATOM 4756 C CA . ASP A 1 581 ? -65.904 -9.699 4.043 1.00 90.25 581 ASP A CA 1
ATOM 4757 C C . ASP A 1 581 ? -66.155 -10.638 2.850 1.00 90.25 581 ASP A C 1
ATOM 4759 O O . ASP A 1 581 ? -67.314 -10.887 2.510 1.00 90.25 581 ASP A O 1
ATOM 4763 N N . ASP A 1 582 ? -65.113 -11.271 2.294 1.00 90.44 582 ASP A N 1
ATOM 4764 C CA . ASP A 1 582 ? -65.234 -12.324 1.273 1.00 90.44 582 ASP A CA 1
ATOM 4765 C C . ASP A 1 582 ? -66.077 -13.514 1.774 1.00 90.44 582 ASP A C 1
ATOM 4767 O O . ASP A 1 582 ? -66.887 -14.078 1.032 1.00 90.44 582 ASP A O 1
ATOM 4771 N N . GLU A 1 583 ? -65.915 -13.924 3.036 1.00 90.69 583 GLU A N 1
ATOM 4772 C CA . GLU A 1 583 ? -66.756 -14.948 3.664 1.00 90.69 583 GLU A CA 1
ATOM 4773 C C . GLU A 1 583 ? -68.217 -14.511 3.819 1.00 90.69 583 GLU A C 1
ATOM 4775 O O . GLU A 1 583 ? -69.130 -15.292 3.531 1.00 90.69 583 GLU A O 1
ATOM 4780 N N . VAL A 1 584 ? -68.460 -13.281 4.277 1.00 91.38 584 VAL A N 1
ATOM 4781 C CA . VAL A 1 584 ? -69.811 -12.718 4.407 1.00 91.38 584 VAL A CA 1
ATOM 4782 C C . VAL A 1 584 ? -70.472 -12.601 3.035 1.00 91.38 584 VAL A C 1
ATOM 4784 O O . VAL A 1 584 ? -71.656 -12.916 2.896 1.00 91.38 584 VAL A O 1
ATOM 4787 N N . GLU A 1 585 ? -69.730 -12.231 1.993 1.00 89.81 585 GLU A N 1
ATOM 4788 C CA . GLU A 1 585 ? -70.258 -12.153 0.636 1.00 89.81 585 GLU A CA 1
ATOM 4789 C C . GLU A 1 585 ? -70.553 -13.544 0.049 1.00 89.81 585 GLU A C 1
ATOM 4791 O O . GLU A 1 585 ? -71.616 -13.739 -0.546 1.00 89.81 585 GLU A O 1
ATOM 4796 N N . LYS A 1 586 ? -69.700 -14.552 0.298 1.00 90.38 586 LYS A N 1
ATOM 4797 C CA . LYS A 1 586 ? -69.983 -15.968 -0.021 1.00 90.38 586 LYS A CA 1
ATOM 4798 C C . LYS A 1 586 ? -71.261 -16.450 0.678 1.00 90.38 586 LYS A C 1
ATOM 4800 O O . LYS A 1 586 ? -72.135 -17.021 0.024 1.00 90.38 586 LYS A O 1
ATOM 4805 N N . LYS A 1 587 ? -71.432 -16.153 1.973 1.00 88.44 587 LYS A N 1
ATOM 4806 C CA . LYS A 1 587 ? -72.649 -16.480 2.747 1.00 88.44 587 LYS A CA 1
ATOM 4807 C C . LYS A 1 587 ? -73.888 -15.782 2.156 1.00 88.44 587 LYS A C 1
ATOM 4809 O O . LYS A 1 587 ? -74.889 -16.446 1.890 1.00 88.44 587 LYS A O 1
ATOM 4814 N N . ARG A 1 588 ? -73.803 -14.487 1.818 1.00 89.62 588 ARG A N 1
ATOM 4815 C CA . ARG A 1 588 ? -74.868 -13.725 1.122 1.00 89.62 588 ARG A CA 1
ATOM 4816 C C . ARG A 1 588 ? -75.201 -14.293 -0.268 1.00 89.62 588 ARG A C 1
ATOM 4818 O O . ARG A 1 588 ? -76.372 -14.324 -0.646 1.00 89.62 588 ARG A O 1
ATOM 4825 N N . LYS A 1 589 ? -74.204 -14.756 -1.031 1.00 87.56 589 LYS A N 1
ATOM 4826 C CA . LYS A 1 589 ? -74.387 -15.414 -2.340 1.00 87.56 589 LYS A CA 1
ATOM 4827 C C . LYS A 1 589 ? -75.132 -16.747 -2.197 1.00 87.56 589 LYS A C 1
ATOM 4829 O O . LYS A 1 589 ? -76.067 -16.994 -2.957 1.00 87.56 589 LYS A O 1
ATOM 4834 N N . VAL A 1 590 ? -74.797 -17.558 -1.188 1.00 88.94 590 VAL A N 1
ATOM 4835 C CA . VAL A 1 590 ? -75.508 -18.812 -0.866 1.00 88.94 590 VAL A CA 1
ATOM 4836 C C . VAL A 1 590 ? -76.960 -18.553 -0.443 1.00 88.94 590 VAL A C 1
ATOM 4838 O O . VAL A 1 590 ? -77.859 -19.220 -0.956 1.00 88.94 590 VAL A O 1
ATOM 4841 N N . GLU A 1 591 ? -77.218 -17.563 0.418 1.00 84.88 591 GLU A N 1
ATOM 4842 C CA . GLU A 1 591 ? -78.582 -17.173 0.817 1.00 84.88 591 GLU A CA 1
ATOM 4843 C C . GLU A 1 591 ? -79.442 -16.753 -0.385 1.00 84.88 591 GLU A C 1
ATOM 4845 O O . GLU A 1 591 ? -80.528 -17.300 -0.594 1.00 84.88 591 GLU A O 1
ATOM 4850 N N . LYS A 1 592 ? -78.928 -15.872 -1.256 1.00 87.56 592 LYS A N 1
ATOM 4851 C CA . LYS A 1 592 ? -79.616 -15.488 -2.505 1.00 87.56 592 LYS A CA 1
ATOM 4852 C C . LYS A 1 592 ? -79.910 -16.699 -3.404 1.00 87.56 592 LYS A C 1
ATOM 4854 O O . LYS A 1 592 ? -80.957 -16.741 -4.052 1.00 87.56 592 LYS A O 1
ATOM 4859 N N . LEU A 1 593 ? -79.028 -17.703 -3.432 1.00 85.25 593 LEU A N 1
ATOM 4860 C CA . LEU A 1 593 ? -79.236 -18.935 -4.199 1.00 85.25 593 LEU A CA 1
ATOM 4861 C C . LEU A 1 593 ? -80.351 -19.815 -3.604 1.00 85.25 593 LEU A C 1
ATOM 4863 O O . LEU A 1 593 ? -81.177 -20.339 -4.354 1.00 85.25 593 LEU A O 1
ATOM 4867 N N . LYS A 1 594 ? -80.420 -19.944 -2.269 1.00 86.94 594 LYS A N 1
ATOM 4868 C CA . LYS A 1 594 ? -81.541 -20.610 -1.575 1.00 86.94 594 LYS A CA 1
ATOM 4869 C C . LYS A 1 594 ? -82.864 -19.907 -1.879 1.00 86.94 594 LYS A C 1
ATOM 4871 O O . LYS A 1 594 ? -83.841 -20.572 -2.213 1.00 86.94 594 LYS A O 1
ATOM 4876 N N . GLN A 1 595 ? -82.881 -18.575 -1.813 1.00 82.00 595 GLN A N 1
ATOM 4877 C CA . GLN A 1 595 ? -84.077 -17.762 -2.036 1.00 82.00 595 GLN A CA 1
ATOM 4878 C C . GLN A 1 595 ? -84.610 -17.907 -3.472 1.00 82.00 595 GLN A C 1
ATOM 4880 O O . GLN A 1 595 ? -85.807 -18.125 -3.655 1.00 82.00 595 GLN A O 1
ATOM 4885 N N . LYS A 1 596 ? -83.727 -17.920 -4.486 1.00 85.44 596 LYS A N 1
ATOM 4886 C CA . LYS A 1 596 ? -84.102 -18.260 -5.872 1.00 85.44 596 LYS A CA 1
ATOM 4887 C C . LYS A 1 596 ? -84.668 -19.679 -5.998 1.00 85.44 596 LYS A C 1
ATOM 4889 O O . LYS A 1 596 ? -85.736 -19.849 -6.575 1.00 85.44 596 LYS A O 1
ATOM 4894 N N . ARG A 1 597 ? -84.022 -20.693 -5.406 1.00 80.62 597 ARG A N 1
ATOM 4895 C CA . ARG A 1 597 ? -84.529 -22.084 -5.417 1.00 80.62 597 ARG A CA 1
ATOM 4896 C C . ARG A 1 597 ? -85.891 -22.226 -4.723 1.00 80.62 597 ARG A C 1
ATOM 4898 O O . ARG A 1 597 ? -86.705 -23.045 -5.144 1.00 80.62 597 ARG A O 1
ATOM 4905 N N . TRP A 1 598 ? -86.158 -21.435 -3.681 1.00 78.25 598 TRP A N 1
ATOM 4906 C CA . TRP A 1 598 ? -87.476 -21.367 -3.043 1.00 78.25 598 TRP A CA 1
ATOM 4907 C C . TRP A 1 598 ? -88.518 -20.756 -3.989 1.00 78.25 598 TRP A C 1
ATOM 4909 O O . TRP A 1 598 ? -89.562 -21.368 -4.203 1.00 78.25 598 TRP A O 1
ATOM 4919 N N . GLN A 1 599 ? -88.207 -19.623 -4.632 1.00 78.69 599 GLN A N 1
ATOM 4920 C CA . GLN A 1 599 ? -89.078 -18.997 -5.636 1.00 78.69 599 GLN A CA 1
ATOM 4921 C C . GLN A 1 599 ? -89.356 -19.927 -6.828 1.00 78.69 599 GLN A C 1
ATOM 4923 O O . GLN A 1 599 ? -90.495 -20.022 -7.273 1.00 78.69 599 GLN A O 1
ATOM 4928 N N . GLU A 1 600 ? -88.358 -20.668 -7.316 1.00 74.44 600 GLU A N 1
ATOM 4929 C CA . GLU A 1 600 ? -88.529 -21.666 -8.378 1.00 74.44 600 GLU A CA 1
ATOM 4930 C C . GLU A 1 600 ? -89.445 -22.820 -7.955 1.00 74.44 600 GLU A C 1
ATOM 4932 O O . GLU A 1 600 ? -90.316 -23.214 -8.730 1.00 74.44 600 GLU A O 1
ATOM 4937 N N . LYS A 1 601 ? -89.305 -23.341 -6.726 1.00 69.88 601 LYS A N 1
ATOM 4938 C CA . LYS A 1 601 ? -90.227 -24.355 -6.187 1.00 69.88 601 LYS A CA 1
ATOM 4939 C C . LYS A 1 601 ? -91.650 -23.810 -6.046 1.00 69.88 601 LYS A C 1
ATOM 4941 O O . LYS A 1 601 ? -92.586 -24.479 -6.471 1.00 69.88 601 LYS A O 1
ATOM 4946 N N . HIS A 1 602 ? -91.816 -22.596 -5.522 1.00 68.19 602 HIS A N 1
ATOM 4947 C CA . HIS A 1 602 ? -93.128 -21.954 -5.387 1.00 68.19 602 HIS A CA 1
ATOM 4948 C C . HIS A 1 602 ? -93.773 -21.679 -6.757 1.00 68.19 602 HIS A C 1
ATOM 4950 O O . HIS A 1 602 ? -94.962 -21.917 -6.948 1.00 68.19 602 HIS A O 1
ATOM 4956 N N . ARG A 1 603 ? -92.972 -21.276 -7.753 1.00 68.19 603 ARG A N 1
ATOM 4957 C CA . ARG A 1 603 ? -93.409 -21.116 -9.145 1.00 68.19 603 ARG A CA 1
ATOM 4958 C C . ARG A 1 603 ? -93.849 -22.451 -9.751 1.00 68.19 603 ARG A C 1
ATOM 4960 O O . ARG A 1 603 ? -94.922 -22.501 -10.338 1.00 68.19 603 ARG A O 1
ATOM 4967 N N . ARG A 1 604 ? -93.084 -23.539 -9.583 1.00 59.75 604 ARG A N 1
ATOM 4968 C CA . ARG A 1 604 ? -93.500 -24.883 -10.043 1.00 59.75 604 ARG A CA 1
ATOM 4969 C C . ARG A 1 604 ? -94.803 -25.346 -9.382 1.00 59.75 604 ARG A C 1
ATOM 4971 O O . ARG A 1 604 ? -95.622 -25.950 -10.061 1.00 59.75 604 ARG A O 1
ATOM 4978 N N . PHE A 1 605 ? -95.007 -25.023 -8.103 1.00 61.09 605 PHE A N 1
ATOM 4979 C CA . PHE A 1 605 ? -96.237 -25.340 -7.372 1.00 61.09 605 PHE A CA 1
ATOM 4980 C C . PHE A 1 605 ? -97.454 -24.573 -7.924 1.00 61.09 605 PHE A C 1
ATOM 4982 O O . PHE A 1 605 ? -98.484 -25.180 -8.193 1.00 61.09 605 PHE A O 1
ATOM 4989 N N . ILE A 1 606 ? -97.317 -23.266 -8.184 1.00 60.94 606 ILE A N 1
ATOM 4990 C CA . ILE A 1 606 ? -98.388 -22.438 -8.775 1.00 60.94 606 ILE A CA 1
ATOM 4991 C C . ILE A 1 606 ? -98.697 -22.830 -10.232 1.00 60.94 606 ILE A C 1
ATOM 4993 O O . ILE A 1 606 ? -99.851 -22.772 -10.642 1.00 60.94 606 ILE A O 1
ATOM 4997 N N . PHE A 1 607 ? -97.700 -23.259 -11.013 1.00 60.81 607 PHE A N 1
ATOM 4998 C CA . PHE A 1 607 ? -97.890 -23.685 -12.409 1.00 60.81 607 PHE A CA 1
ATOM 4999 C C . PHE A 1 607 ? -98.321 -25.159 -12.584 1.00 60.81 607 PHE A C 1
ATOM 5001 O O . PHE A 1 607 ? -98.327 -25.654 -13.707 1.00 60.81 607 PHE A O 1
ATOM 5008 N N . GLY A 1 608 ? -98.716 -25.855 -11.510 1.00 52.25 608 GLY A N 1
ATOM 5009 C CA . GLY A 1 608 ? -99.578 -27.047 -11.591 1.00 52.25 608 GLY A CA 1
ATOM 5010 C C . GLY A 1 608 ? -99.005 -28.301 -12.268 1.00 52.25 608 GLY A C 1
ATOM 5011 O O . GLY A 1 608 ? -99.767 -29.210 -12.584 1.00 52.25 608 GLY A O 1
ATOM 5012 N N . LEU A 1 609 ? -97.690 -28.385 -12.493 1.00 50.41 609 LEU A N 1
ATOM 5013 C CA . LEU A 1 609 ? -97.059 -29.560 -13.106 1.00 50.41 609 LEU A CA 1
ATOM 5014 C C . LEU A 1 609 ? -96.848 -30.677 -12.074 1.00 50.41 609 LEU A C 1
ATOM 5016 O O . LEU A 1 609 ? -95.811 -30.747 -11.411 1.00 50.41 609 LEU A O 1
ATOM 5020 N N . HIS A 1 610 ? -97.847 -31.551 -11.962 1.00 41.44 610 HIS A N 1
ATOM 5021 C CA . HIS A 1 610 ? -97.776 -32.826 -11.252 1.00 41.44 610 HIS A CA 1
ATOM 5022 C C . HIS A 1 610 ? -97.584 -33.972 -12.254 1.00 41.44 610 HIS A C 1
ATOM 5024 O O . HIS A 1 610 ? -98.209 -33.964 -13.307 1.00 41.44 610 HIS A O 1
ATOM 5030 N N . ASN A 1 611 ? -96.753 -34.952 -11.904 1.00 40.19 611 ASN A N 1
ATOM 5031 C CA . ASN A 1 611 ? -96.761 -36.308 -12.456 1.00 40.19 611 ASN A CA 1
ATOM 5032 C C . ASN A 1 611 ? -96.203 -37.252 -11.382 1.00 40.19 611 ASN A C 1
ATOM 5034 O O . ASN A 1 611 ? -95.410 -36.824 -10.537 1.00 40.19 611 ASN A O 1
ATOM 5038 N N . GLN A 1 612 ? -96.656 -38.502 -11.408 1.00 40.03 612 GLN A N 1
ATOM 5039 C CA . GLN A 1 612 ? -96.171 -39.587 -10.552 1.00 40.03 612 GLN A CA 1
ATOM 5040 C C . GLN A 1 612 ? -95.208 -40.485 -11.360 1.00 40.03 612 GLN A C 1
ATOM 5042 O O . GLN A 1 612 ? -94.676 -40.022 -12.369 1.00 40.03 612 GLN A O 1
ATOM 5047 N N . ASP A 1 613 ? -94.991 -41.719 -10.895 1.00 38.91 613 ASP A N 1
ATOM 5048 C CA . ASP A 1 613 ? -94.034 -42.728 -11.388 1.00 38.91 613 ASP A CA 1
ATOM 5049 C C . ASP A 1 613 ? -92.566 -42.451 -10.954 1.00 38.91 613 ASP A C 1
ATOM 5051 O O . ASP A 1 613 ? -92.059 -41.339 -11.090 1.00 38.91 613 ASP A O 1
ATOM 5055 N N . GLU A 1 614 ? -91.813 -43.390 -10.362 1.00 38.31 614 GLU A N 1
ATOM 5056 C CA . GLU A 1 614 ? -92.118 -44.790 -10.011 1.00 38.31 614 GLU A CA 1
ATOM 5057 C C . GLU A 1 614 ? -91.276 -45.288 -8.802 1.00 38.31 614 GLU A C 1
ATOM 5059 O O . GLU A 1 614 ? -90.370 -44.601 -8.323 1.00 38.31 614 GLU A O 1
ATOM 5064 N N . ASN A 1 615 ? -91.587 -46.498 -8.314 1.00 34.59 615 ASN A N 1
ATOM 5065 C CA . ASN A 1 615 ? -90.740 -47.333 -7.435 1.00 34.59 615 ASN A CA 1
ATOM 5066 C C . ASN A 1 615 ? -89.380 -47.654 -8.119 1.00 34.59 615 ASN A C 1
ATOM 5068 O O . ASN A 1 615 ? -89.279 -47.560 -9.335 1.00 34.59 615 ASN A O 1
ATOM 5072 N N . GLU A 1 616 ? -88.281 -48.087 -7.489 1.00 34.19 616 GLU A N 1
ATOM 5073 C CA . GLU A 1 616 ? -87.923 -48.407 -6.089 1.00 34.19 616 GLU A CA 1
ATOM 5074 C C . GLU A 1 616 ? -86.446 -47.921 -5.865 1.00 34.19 616 GLU A C 1
ATOM 5076 O O . GLU A 1 616 ? -86.030 -46.990 -6.548 1.00 34.19 616 GLU A O 1
ATOM 5081 N N . LEU A 1 617 ? -85.540 -48.366 -4.976 1.00 36.47 617 LEU A N 1
ATOM 5082 C CA . LEU A 1 617 ? -85.430 -49.464 -3.999 1.00 36.47 617 LEU A CA 1
ATOM 5083 C C . LEU A 1 617 ? -84.640 -48.950 -2.768 1.00 36.47 617 LEU A C 1
ATOM 5085 O O . LEU A 1 617 ? -83.873 -47.991 -2.868 1.00 36.47 617 LEU A O 1
ATOM 5089 N N . GLY A 1 618 ? -84.832 -49.541 -1.584 1.00 30.69 618 GLY A N 1
ATOM 5090 C CA . GLY A 1 618 ? -84.326 -48.976 -0.321 1.00 30.69 618 GLY A CA 1
ATOM 5091 C C . GLY A 1 618 ? -82.822 -49.147 -0.025 1.00 30.69 618 GLY A C 1
ATOM 5092 O O . GLY A 1 618 ? -82.235 -50.193 -0.286 1.00 30.69 618 GLY A O 1
ATOM 5093 N N . GLY A 1 619 ? -82.214 -48.152 0.645 1.00 30.42 619 GLY A N 1
ATOM 5094 C CA . GLY A 1 619 ? -80.861 -48.274 1.212 1.00 30.42 619 GLY A CA 1
ATOM 5095 C C . GLY A 1 619 ? -80.286 -47.005 1.865 1.00 30.42 619 GLY A C 1
ATOM 5096 O O . GLY A 1 619 ? -79.777 -46.140 1.169 1.00 30.42 619 GLY A O 1
ATOM 5097 N N . ARG A 1 620 ? -80.298 -46.943 3.210 1.00 33.84 620 ARG A N 1
ATOM 5098 C CA . ARG A 1 620 ? -79.526 -46.026 4.097 1.00 33.84 620 ARG A CA 1
ATOM 5099 C C . ARG A 1 620 ? -79.462 -44.528 3.716 1.00 33.84 620 ARG A C 1
ATOM 5101 O O . ARG A 1 620 ? -78.590 -44.098 2.969 1.00 33.84 620 ARG A O 1
ATOM 5108 N N . GLY A 1 621 ? -80.264 -43.699 4.387 1.00 35.84 621 GLY A N 1
ATOM 5109 C CA . GLY A 1 621 ? -80.024 -42.248 4.452 1.00 35.84 621 GLY A CA 1
ATOM 5110 C C . GLY A 1 621 ? -79.055 -41.843 5.583 1.00 35.84 621 GLY A C 1
ATOM 5111 O O . GLY A 1 621 ? -78.896 -42.602 6.541 1.00 35.84 621 GLY A O 1
ATOM 5112 N N . PRO A 1 622 ? -78.462 -40.634 5.532 1.00 40.38 622 PRO A N 1
ATOM 5113 C CA . PRO A 1 622 ? -77.851 -39.970 6.682 1.00 40.38 622 PRO A CA 1
ATOM 5114 C C . PRO A 1 622 ? -78.724 -38.799 7.179 1.00 40.38 622 PRO A C 1
ATOM 5116 O O . PRO A 1 622 ? -78.956 -37.831 6.454 1.00 40.38 622 PRO A O 1
ATOM 5119 N N . LEU A 1 623 ? -79.187 -38.861 8.432 1.00 35.12 623 LEU A N 1
ATOM 5120 C CA . LEU A 1 623 ? -79.890 -37.758 9.101 1.00 35.12 623 LEU A CA 1
ATOM 5121 C C . LEU A 1 623 ? -78.941 -36.972 10.014 1.00 35.12 623 LEU A C 1
ATOM 5123 O O . LEU A 1 623 ? -78.487 -37.531 11.000 1.00 35.12 623 LEU A O 1
ATOM 5127 N N . LEU A 1 624 ? -78.773 -35.681 9.693 1.00 35.72 624 LEU A N 1
ATOM 5128 C CA . LEU A 1 624 ? -78.556 -34.509 10.572 1.00 35.72 624 LEU A CA 1
ATOM 5129 C C . LEU A 1 624 ? -77.450 -34.535 11.675 1.00 35.72 624 LEU A C 1
ATOM 5131 O O . LEU A 1 624 ? -76.924 -35.579 12.037 1.00 35.72 624 LEU A O 1
ATOM 5135 N N . PRO A 1 625 ? -77.019 -33.358 12.187 1.00 48.59 625 PRO A N 1
ATOM 5136 C CA . PRO A 1 625 ? -75.855 -33.260 13.075 1.00 48.59 625 PRO A CA 1
ATOM 5137 C C . PRO A 1 625 ? -76.186 -33.022 14.567 1.00 48.59 625 PRO A C 1
ATOM 5139 O O . PRO A 1 625 ? -77.252 -32.519 14.902 1.00 48.59 625 PRO A O 1
ATOM 5142 N N . GLN A 1 626 ? -75.167 -33.244 15.412 1.00 40.97 626 GLN A N 1
ATOM 5143 C CA . GLN A 1 626 ? -74.979 -32.768 16.802 1.00 40.97 626 GLN A CA 1
ATOM 5144 C C . GLN A 1 626 ? -75.877 -33.306 17.941 1.00 40.97 626 GLN A C 1
ATOM 5146 O O . GLN A 1 626 ? -77.033 -32.930 18.098 1.00 40.97 626 GLN A O 1
ATOM 5151 N N . SER A 1 627 ? -75.224 -34.001 18.879 1.00 31.84 627 SER A N 1
ATOM 5152 C CA . SER A 1 627 ? -75.451 -33.933 20.335 1.00 31.84 627 SER A CA 1
ATOM 5153 C C . SER A 1 627 ? -74.155 -34.366 21.051 1.00 31.84 627 SER A C 1
ATOM 5155 O O . SER A 1 627 ? -73.283 -34.956 20.414 1.00 31.84 627 SER A O 1
ATOM 5157 N N . GLY A 1 628 ? -73.984 -34.068 22.344 1.00 33.91 628 GLY A N 1
ATOM 5158 C CA . GLY A 1 628 ? -72.738 -34.341 23.083 1.00 33.91 628 GLY A CA 1
ATOM 5159 C C . GLY A 1 628 ? -72.948 -34.952 24.473 1.00 33.91 628 GLY A C 1
ATOM 5160 O O . GLY A 1 628 ? -74.077 -35.198 24.881 1.00 33.91 628 GLY A O 1
ATOM 5161 N N . SER A 1 629 ? -71.840 -35.093 25.212 1.00 32.25 629 SER A N 1
ATOM 5162 C CA . SER A 1 629 ? -71.723 -35.502 26.629 1.00 32.25 629 SER A CA 1
ATOM 5163 C C . SER A 1 629 ? -72.079 -36.949 27.026 1.00 32.25 629 SER A C 1
ATOM 5165 O O . SER A 1 629 ? -73.193 -37.422 26.823 1.00 32.25 629 SER A O 1
ATOM 5167 N N . SER A 1 630 ? -71.133 -37.624 27.691 1.00 31.83 630 SER A N 1
ATOM 5168 C CA . SER A 1 630 ? -71.308 -38.310 28.994 1.00 31.83 630 SER A CA 1
ATOM 5169 C C . SER A 1 630 ? -69.977 -38.929 29.471 1.00 31.83 630 SER A C 1
ATOM 5171 O O . SER A 1 630 ? -69.110 -39.242 28.658 1.00 31.83 630 SER A O 1
ATOM 5173 N N . ASN A 1 631 ? -69.800 -39.062 30.791 1.00 33.38 631 ASN A N 1
ATOM 5174 C CA . ASN A 1 631 ? -68.708 -39.828 31.418 1.00 33.38 631 ASN A CA 1
ATOM 5175 C C . ASN A 1 631 ? -69.124 -41.298 31.590 1.00 33.38 631 ASN A C 1
ATOM 5177 O O . ASN A 1 631 ? -70.314 -41.545 31.753 1.00 33.38 631 ASN A O 1
ATOM 5181 N N . GLU A 1 632 ? -68.156 -42.223 31.689 1.00 32.78 632 GLU A N 1
ATOM 5182 C CA . GLU A 1 632 ? -67.912 -43.074 32.883 1.00 32.78 632 GLU A CA 1
ATOM 5183 C C . GLU A 1 632 ? -66.838 -44.165 32.642 1.00 32.78 632 GLU A C 1
ATOM 5185 O O . GLU A 1 632 ? -66.500 -44.474 31.504 1.00 32.78 632 GLU A O 1
ATOM 5190 N N . GLY A 1 633 ? -66.333 -44.786 33.724 1.00 31.45 633 GLY A N 1
ATOM 5191 C CA . GLY A 1 633 ? -66.063 -46.237 33.695 1.00 31.45 633 GLY A CA 1
ATOM 5192 C C . GLY A 1 633 ? -64.634 -46.784 33.497 1.00 31.45 633 GLY A C 1
ATOM 5193 O O . GLY A 1 633 ? -64.408 -47.523 32.554 1.00 31.45 633 GLY A O 1
ATOM 5194 N N . GLY A 1 634 ? -63.722 -46.525 34.445 1.00 29.27 634 GLY A N 1
ATOM 5195 C CA . GLY A 1 634 ? -62.899 -47.542 35.151 1.00 29.27 634 GLY A CA 1
ATOM 5196 C C . GLY A 1 634 ? -62.029 -48.623 34.445 1.00 29.27 634 GLY A C 1
ATOM 5197 O O . GLY A 1 634 ? -62.473 -49.367 33.585 1.00 29.27 634 GLY A O 1
ATOM 5198 N N . TYR A 1 635 ? -60.844 -48.843 35.041 1.00 34.09 635 TYR A N 1
ATOM 5199 C CA . TYR A 1 635 ? -59.970 -50.043 34.987 1.00 34.09 635 TYR A CA 1
ATOM 5200 C C . TYR A 1 635 ? -59.184 -50.386 33.695 1.00 34.09 635 TYR A C 1
ATOM 5202 O O . TYR A 1 635 ? -59.729 -50.732 32.655 1.00 34.09 635 TYR A O 1
ATOM 5210 N N . GLY A 1 636 ? -57.849 -50.424 33.837 1.00 30.83 636 GLY A N 1
ATOM 5211 C CA . GLY A 1 636 ? -56.926 -51.263 33.044 1.00 30.83 636 GLY A CA 1
ATOM 5212 C C . GLY A 1 636 ? -56.384 -52.421 33.913 1.00 30.83 636 GLY A C 1
ATOM 5213 O O . GLY A 1 636 ? -57.097 -52.819 34.836 1.00 30.83 636 GLY A O 1
ATOM 5214 N N . PRO A 1 637 ? -55.120 -52.896 33.770 1.00 60.88 637 PRO A N 1
ATOM 5215 C CA . PRO A 1 637 ? -54.062 -52.478 32.839 1.00 60.88 637 PRO A CA 1
ATOM 5216 C C . PRO A 1 637 ? -53.472 -53.684 32.022 1.00 60.88 637 PRO A C 1
ATOM 5218 O O . PRO A 1 637 ? -54.263 -54.355 31.372 1.00 60.88 637 PRO A O 1
ATOM 5221 N N . PRO A 1 638 ? -52.147 -53.964 31.950 1.00 62.28 638 PRO A N 1
ATOM 5222 C CA . PRO A 1 638 ? -51.245 -53.671 30.812 1.00 62.28 638 PRO A CA 1
ATOM 5223 C C . PRO A 1 638 ? -50.606 -54.989 30.245 1.00 62.28 638 PRO A C 1
ATOM 5225 O O . PRO A 1 638 ? -51.258 -56.021 30.392 1.00 62.28 638 PRO A O 1
ATOM 5228 N N . PRO A 1 639 ? -49.358 -55.091 29.692 1.00 59.81 639 PRO A N 1
ATOM 5229 C CA . PRO A 1 639 ? -48.352 -54.095 29.259 1.00 59.81 639 PRO A CA 1
ATOM 5230 C C . PRO A 1 639 ? -47.596 -54.405 27.922 1.00 59.81 639 PRO A C 1
ATOM 5232 O O . PRO A 1 639 ? -47.852 -55.400 27.256 1.00 59.81 639 PRO A O 1
ATOM 5235 N N . LYS A 1 640 ? -46.530 -53.609 27.681 1.00 35.41 640 LYS A N 1
ATOM 5236 C CA . LYS A 1 640 ? -45.191 -53.960 27.119 1.00 35.41 640 LYS A CA 1
ATOM 5237 C C . LYS A 1 640 ? -44.830 -53.672 25.638 1.00 35.41 640 LYS A C 1
ATOM 5239 O O . LYS A 1 640 ? -45.277 -54.334 24.717 1.00 35.41 640 LYS A O 1
ATOM 5244 N N . ASN A 1 641 ? -43.791 -52.830 25.536 1.00 32.78 641 ASN A N 1
ATOM 5245 C CA . ASN A 1 641 ? -42.551 -52.983 24.751 1.00 32.78 641 ASN A CA 1
ATOM 5246 C C . ASN A 1 641 ? -42.490 -52.774 23.219 1.00 32.78 641 ASN A C 1
ATOM 5248 O O . ASN A 1 641 ? -42.753 -53.667 22.429 1.00 32.78 641 ASN A O 1
ATOM 5252 N N . SER A 1 642 ? -41.871 -51.636 22.872 1.00 32.66 642 SER A N 1
ATOM 5253 C CA . SER A 1 642 ? -40.617 -51.515 22.095 1.00 32.66 642 SER A CA 1
ATOM 5254 C C . SER A 1 642 ? -40.466 -52.166 20.708 1.00 32.66 642 SER A C 1
ATOM 5256 O O . SER A 1 642 ? -40.277 -53.375 20.605 1.00 32.66 642 SER A O 1
ATOM 5258 N N . GLY A 1 643 ? -40.145 -51.311 19.730 1.00 31.30 643 GLY A N 1
ATOM 5259 C CA . GLY A 1 643 ? -38.771 -51.304 19.206 1.00 31.30 643 GLY A CA 1
ATOM 5260 C C . GLY A 1 643 ? -38.592 -51.498 17.697 1.00 31.30 643 GLY A C 1
ATOM 5261 O O . GLY A 1 643 ? -39.018 -52.507 17.153 1.00 31.30 643 GLY A O 1
ATOM 5262 N N . ASN A 1 644 ? -37.795 -50.592 17.113 1.00 33.38 644 ASN A N 1
ATOM 5263 C CA . ASN A 1 644 ? -37.040 -50.735 15.858 1.00 33.38 644 ASN A CA 1
ATOM 5264 C C . ASN A 1 644 ? -37.833 -50.878 14.536 1.00 33.38 644 ASN A C 1
ATOM 5266 O O . ASN A 1 644 ? -38.995 -51.256 14.536 1.00 33.38 644 ASN A O 1
ATOM 5270 N N . MET A 1 645 ? -37.245 -50.656 13.351 1.00 30.23 645 MET A N 1
ATOM 5271 C CA . MET A 1 645 ? -36.191 -49.727 12.862 1.00 30.23 645 MET A CA 1
ATOM 5272 C C . MET A 1 645 ? -36.124 -49.907 11.320 1.00 30.23 645 MET A C 1
ATOM 5274 O O . MET A 1 645 ? -36.678 -50.882 10.822 1.00 30.23 645 MET A O 1
ATOM 5278 N N . LEU A 1 646 ? -35.356 -49.057 10.616 1.00 29.64 646 LEU A N 1
ATOM 5279 C CA . LEU A 1 646 ? -34.862 -49.227 9.228 1.00 29.64 646 LEU A CA 1
ATOM 5280 C C . LEU A 1 646 ? -35.902 -49.006 8.098 1.00 29.64 646 LEU A C 1
ATOM 5282 O O . LEU A 1 646 ? -37.054 -49.388 8.250 1.00 29.64 646 LEU A O 1
ATOM 5286 N N . SER A 1 647 ? -35.566 -48.491 6.902 1.00 29.50 647 SER A N 1
ATOM 5287 C CA . SER A 1 647 ? -34.579 -47.479 6.420 1.00 29.50 647 SER A CA 1
ATOM 5288 C C . SER A 1 647 ? -34.675 -47.381 4.873 1.00 29.50 647 SER A C 1
ATOM 5290 O O . SER A 1 647 ? -35.327 -48.241 4.292 1.00 29.50 647 SER A O 1
ATOM 5292 N N . VAL A 1 648 ? -33.927 -46.451 4.238 1.00 30.58 648 VAL A N 1
ATOM 5293 C CA . VAL A 1 648 ? -33.625 -46.332 2.774 1.00 30.58 648 VAL A CA 1
ATOM 5294 C C . VAL A 1 648 ? -34.845 -46.067 1.840 1.00 30.58 648 VAL A C 1
ATOM 5296 O O . VAL A 1 648 ? -35.923 -46.589 2.094 1.00 30.58 648 VAL A O 1
ATOM 5299 N N . SER A 1 649 ? -34.802 -45.254 0.767 1.00 29.34 649 SER A N 1
ATOM 5300 C CA . SER A 1 649 ? -33.758 -44.374 0.179 1.00 29.34 649 SER A CA 1
ATOM 5301 C C . SER A 1 649 ? -34.371 -43.256 -0.706 1.00 29.34 649 SER A C 1
ATOM 5303 O O . SER A 1 649 ? -35.459 -43.441 -1.239 1.00 29.34 649 SER A O 1
ATOM 5305 N N . ASP A 1 650 ? -33.618 -42.158 -0.863 1.00 30.75 650 ASP A N 1
ATOM 5306 C CA . ASP A 1 650 ? -33.262 -41.383 -2.083 1.00 30.75 650 ASP A CA 1
ATOM 5307 C C . ASP A 1 650 ? -34.303 -40.800 -3.093 1.00 30.75 650 ASP A C 1
ATOM 5309 O O . ASP A 1 650 ? -35.266 -41.443 -3.488 1.00 30.75 650 ASP A O 1
ATOM 5313 N N . GLU A 1 651 ? -34.014 -39.547 -3.509 1.00 33.25 651 GLU A N 1
ATOM 5314 C CA . GLU A 1 651 ? -33.970 -38.938 -4.875 1.00 33.25 651 GLU A CA 1
ATOM 5315 C C . GLU A 1 651 ? -35.060 -39.188 -5.965 1.00 33.25 651 GLU A C 1
ATOM 5317 O O . GLU A 1 651 ? -35.623 -40.268 -6.084 1.00 33.25 651 GLU A O 1
ATOM 5322 N N . SER A 1 652 ? -35.359 -38.262 -6.902 1.00 30.80 652 SER A N 1
ATOM 5323 C CA . SER A 1 652 ? -35.196 -36.787 -6.978 1.00 30.80 652 SER A CA 1
ATOM 5324 C C . SER A 1 652 ? -36.045 -36.170 -8.136 1.00 30.80 652 SER A C 1
ATOM 5326 O O . SER A 1 652 ? -36.603 -36.881 -8.967 1.00 30.80 652 SER A O 1
ATOM 5328 N N . ASP A 1 653 ? -36.099 -34.829 -8.182 1.00 31.09 653 ASP A N 1
ATOM 5329 C CA . ASP A 1 653 ? -36.140 -33.948 -9.377 1.00 31.09 653 ASP A CA 1
ATOM 5330 C C . ASP A 1 653 ? -37.360 -33.692 -10.322 1.00 31.09 653 ASP A C 1
ATOM 5332 O O . ASP A 1 653 ? -38.106 -34.555 -10.770 1.00 31.09 653 ASP A O 1
ATOM 5336 N N . PHE A 1 654 ? -37.399 -32.406 -10.730 1.00 27.47 654 PHE A N 1
ATOM 5337 C CA . PHE A 1 654 ? -37.766 -31.810 -12.038 1.00 27.47 654 PHE A CA 1
ATOM 5338 C C . PHE A 1 654 ? -39.203 -31.377 -12.477 1.00 27.47 654 PHE A C 1
ATOM 5340 O O . PHE A 1 654 ? -39.824 -31.926 -13.379 1.00 27.47 654 PHE A O 1
ATOM 5347 N N . TYR A 1 655 ? -39.619 -30.212 -11.954 1.00 34.12 655 TYR A N 1
ATOM 5348 C CA . TYR A 1 655 ? -39.802 -28.919 -12.676 1.00 34.12 655 TYR A CA 1
ATOM 5349 C C . TYR A 1 655 ? -40.807 -28.637 -13.850 1.00 34.12 655 TYR A C 1
ATOM 5351 O O . TYR A 1 655 ? -40.727 -29.179 -14.945 1.00 34.12 655 TYR A O 1
ATOM 5359 N N . LYS A 1 656 ? -41.531 -27.507 -13.650 1.00 32.22 656 LYS A N 1
ATOM 5360 C CA . LYS A 1 656 ? -41.805 -26.337 -14.552 1.00 32.22 656 LYS A CA 1
ATOM 5361 C C . LYS A 1 656 ? -42.983 -26.274 -15.572 1.00 32.22 656 LYS A C 1
ATOM 5363 O O . LYS A 1 656 ? -42.875 -26.679 -16.719 1.00 32.22 656 LYS A O 1
ATOM 5368 N N . GLU A 1 657 ? -44.018 -25.517 -15.155 1.00 30.22 657 GLU A N 1
ATOM 5369 C CA . GLU A 1 657 ? -44.430 -24.186 -15.701 1.00 30.22 657 GLU A CA 1
ATOM 5370 C C . GLU A 1 657 ? -45.079 -24.034 -17.103 1.00 30.22 657 GLU A C 1
ATOM 5372 O O . GLU A 1 657 ? -44.846 -24.803 -18.032 1.00 30.22 657 GLU A O 1
ATOM 5377 N N . LYS A 1 658 ? -45.955 -23.014 -17.267 1.00 28.28 658 LYS A N 1
ATOM 5378 C CA . LYS A 1 658 ? -46.737 -22.804 -18.506 1.00 28.28 658 LYS A CA 1
ATOM 5379 C C . LYS A 1 658 ? -47.332 -21.388 -18.708 1.00 28.28 658 LYS A C 1
ATOM 5381 O O . LYS A 1 658 ? -48.356 -21.080 -18.114 1.00 28.28 658 LYS A O 1
ATOM 5386 N N . ARG A 1 659 ? -46.807 -20.663 -19.713 1.00 30.80 659 ARG A N 1
ATOM 5387 C CA . ARG A 1 659 ? -47.433 -19.570 -20.522 1.00 30.80 659 ARG A CA 1
ATOM 5388 C C . ARG A 1 659 ? -47.963 -18.295 -19.824 1.00 30.80 659 ARG A C 1
ATOM 5390 O O . ARG A 1 659 ? -48.315 -18.275 -18.657 1.00 30.80 659 ARG A O 1
ATOM 5397 N N . GLY A 1 660 ? -48.106 -17.235 -20.629 1.00 27.12 660 GLY A N 1
ATOM 5398 C CA . GLY A 1 660 ? -48.836 -16.001 -20.303 1.00 27.12 660 GLY A CA 1
ATOM 5399 C C . GLY A 1 660 ? -49.548 -15.402 -21.531 1.00 27.12 660 GLY A C 1
ATOM 5400 O O . GLY A 1 660 ? -49.780 -16.113 -22.510 1.00 27.12 660 GLY A O 1
ATOM 5401 N N . SER A 1 661 ? -49.800 -14.086 -21.491 1.00 29.94 661 SER A N 1
ATOM 5402 C CA . SER A 1 661 ? -50.395 -13.210 -22.532 1.00 29.94 661 SER A CA 1
ATOM 5403 C C . SER A 1 661 ? -51.904 -13.330 -22.836 1.00 29.94 661 SER A C 1
ATOM 5405 O O . SER A 1 661 ? -52.431 -14.422 -23.018 1.00 29.94 661 SER A O 1
ATOM 5407 N N . ILE A 1 662 ? -52.561 -12.161 -22.924 1.00 30.16 662 ILE A N 1
ATOM 5408 C CA . ILE A 1 662 ? -53.714 -11.746 -23.765 1.00 30.16 662 ILE A CA 1
ATOM 5409 C C . ILE A 1 662 ? -53.907 -10.225 -23.535 1.00 30.16 662 ILE A C 1
ATOM 5411 O O . ILE A 1 662 ? -53.407 -9.709 -22.534 1.00 30.16 662 ILE A O 1
ATOM 5415 N N . SER A 1 663 ? -54.546 -9.482 -24.454 1.00 26.59 663 SER A N 1
ATOM 5416 C CA . SER A 1 663 ? -54.574 -8.006 -24.401 1.00 26.59 663 SER A CA 1
ATOM 5417 C C . SER A 1 663 ? -55.849 -7.342 -24.960 1.00 26.59 663 SER A C 1
ATOM 5419 O O . SER A 1 663 ? -56.350 -7.768 -25.995 1.00 26.59 663 SER A O 1
ATOM 5421 N N . LEU A 1 664 ? -56.242 -6.239 -24.298 1.00 28.33 664 LEU A N 1
ATOM 5422 C CA . LEU A 1 664 ? -56.922 -5.017 -24.790 1.00 28.33 664 LEU A CA 1
ATOM 5423 C C . LEU A 1 664 ? -58.390 -5.011 -25.306 1.00 28.33 664 LEU A C 1
ATOM 5425 O O . LEU A 1 664 ? -58.900 -5.980 -25.854 1.00 28.33 664 LEU A O 1
ATOM 5429 N N . LEU A 1 665 ? -58.962 -3.791 -25.203 1.00 29.19 665 LEU A N 1
ATOM 5430 C CA . LEU A 1 665 ? -60.205 -3.203 -25.767 1.00 29.19 665 LEU A CA 1
ATOM 5431 C C . LEU A 1 665 ? -61.493 -3.277 -24.904 1.00 29.19 665 LEU A C 1
ATOM 5433 O O . LEU A 1 665 ? -61.854 -4.350 -24.437 1.00 29.19 665 LEU A O 1
ATOM 5437 N N . GLN A 1 666 ? -62.276 -2.194 -24.708 1.00 31.25 666 GLN A N 1
ATOM 5438 C CA . GLN A 1 666 ? -62.036 -0.731 -24.857 1.00 31.25 666 GLN A CA 1
ATOM 5439 C C . GLN A 1 666 ? -63.201 0.086 -24.218 1.00 31.25 666 GLN A C 1
ATOM 5441 O O . GLN A 1 666 ? -64.230 -0.509 -23.918 1.00 31.25 666 GLN A O 1
ATOM 5446 N N . ILE A 1 667 ? -63.073 1.432 -24.160 1.00 31.50 667 ILE A N 1
ATOM 5447 C CA . ILE A 1 667 ? -64.153 2.461 -24.046 1.00 31.50 667 ILE A CA 1
ATOM 5448 C C . ILE A 1 667 ? -64.879 2.530 -22.679 1.00 31.50 667 ILE A C 1
ATOM 5450 O O . ILE A 1 667 ? -65.398 1.525 -22.213 1.00 31.50 667 ILE A O 1
ATOM 5454 N N . LEU A 1 668 ? -65.028 3.666 -21.976 1.00 31.22 668 LEU A N 1
ATOM 5455 C CA . LEU A 1 668 ? -64.491 5.056 -22.002 1.00 31.22 668 LEU A CA 1
ATOM 5456 C C . LEU A 1 668 ? -64.480 5.540 -20.503 1.00 31.22 668 LEU A C 1
ATOM 5458 O O . LEU A 1 668 ? -64.702 4.702 -19.631 1.00 31.22 668 LEU A O 1
ATOM 5462 N N . GLU A 1 669 ? -64.203 6.769 -20.036 1.00 29.83 669 GLU A N 1
ATOM 5463 C CA . GLU A 1 669 ? -64.071 8.132 -20.597 1.00 29.83 669 GLU A CA 1
ATOM 5464 C C . GLU A 1 669 ? -63.196 9.017 -19.657 1.00 29.83 669 GLU A C 1
ATOM 5466 O O . GLU A 1 669 ? -62.827 8.560 -18.576 1.00 29.83 669 GLU A O 1
ATOM 5471 N N . GLY A 1 670 ? -62.926 10.288 -20.012 1.00 25.83 670 GLY A N 1
ATOM 5472 C CA . GLY A 1 670 ? -62.389 11.320 -19.094 1.00 25.83 670 GLY A CA 1
ATOM 5473 C C . GLY A 1 670 ? -61.054 11.965 -19.514 1.00 25.83 670 GLY A C 1
ATOM 5474 O O . GLY A 1 670 ? -60.028 11.296 -19.570 1.00 25.83 670 GLY A O 1
ATOM 5475 N N . LEU A 1 671 ? -61.074 13.276 -19.778 1.00 29.25 671 LEU A N 1
ATOM 5476 C CA . LEU A 1 671 ? -59.953 14.150 -20.201 1.00 29.25 671 LEU A CA 1
ATOM 5477 C C . LEU A 1 671 ? -59.780 15.315 -19.181 1.00 29.25 671 LEU A C 1
ATOM 5479 O O . LEU A 1 671 ? -60.689 15.471 -18.359 1.00 29.25 671 LEU A O 1
ATOM 5483 N N . PRO A 1 672 ? -58.704 16.149 -19.200 1.00 47.59 672 PRO A N 1
ATOM 5484 C CA . PRO A 1 672 ? -57.783 16.405 -20.318 1.00 47.59 672 PRO A CA 1
ATOM 5485 C C . PRO A 1 672 ? -56.259 16.380 -20.025 1.00 47.59 672 PRO A C 1
ATOM 5487 O O . PRO A 1 672 ? -55.800 16.085 -18.926 1.00 47.59 672 PRO A O 1
ATOM 5490 N N . ASP A 1 673 ? -55.537 16.678 -21.108 1.00 29.80 673 ASP A N 1
ATOM 5491 C CA . ASP A 1 673 ? -54.104 16.908 -21.384 1.00 29.80 673 ASP A CA 1
ATOM 5492 C C . ASP A 1 673 ? -53.335 17.792 -20.351 1.00 29.80 673 ASP A C 1
ATOM 5494 O O . ASP A 1 673 ? -53.942 18.441 -19.504 1.00 29.80 673 ASP A O 1
ATOM 5498 N N . ASP A 1 674 ? -51.991 17.856 -20.317 1.00 28.22 674 ASP A N 1
ATOM 5499 C CA . ASP A 1 674 ? -51.072 17.992 -21.468 1.00 28.22 674 ASP A CA 1
ATOM 5500 C C . ASP A 1 674 ? -49.652 17.391 -21.283 1.00 28.22 674 ASP A C 1
ATOM 5502 O O . ASP A 1 674 ? -49.270 16.926 -20.208 1.00 28.22 674 ASP A O 1
ATOM 5506 N N . LYS A 1 675 ? -48.866 17.362 -22.371 1.00 28.70 675 LYS A N 1
ATOM 5507 C CA . LYS A 1 675 ? -47.530 16.753 -22.503 1.00 28.70 675 LYS A CA 1
ATOM 5508 C C . LYS A 1 675 ? -46.500 17.756 -23.025 1.00 28.70 675 LYS A C 1
ATOM 5510 O O . LYS A 1 675 ? -46.762 18.440 -24.004 1.00 28.70 675 LYS A O 1
ATOM 5515 N N . SER A 1 676 ? -45.248 17.648 -22.570 1.00 27.48 676 SER A N 1
ATOM 5516 C CA . SER A 1 676 ? -44.097 17.649 -23.494 1.00 27.48 676 SER A CA 1
ATOM 5517 C C . SER A 1 676 ? -42.827 17.103 -22.830 1.00 27.48 676 SER A C 1
ATOM 5519 O O . SER A 1 676 ? -42.796 16.839 -21.631 1.00 27.48 676 SER A O 1
ATOM 5521 N N . SER A 1 677 ? -41.772 16.909 -23.621 1.00 27.25 677 SER A N 1
ATOM 5522 C CA . SER A 1 677 ? -40.475 16.393 -23.181 1.00 27.25 677 SER A CA 1
ATOM 5523 C C . SER A 1 677 ? -39.318 16.990 -23.990 1.00 27.25 677 SER A C 1
ATOM 5525 O O . SER A 1 677 ? -39.496 17.257 -25.176 1.00 27.25 677 SER A O 1
ATOM 5527 N N . ARG A 1 678 ? -38.117 16.971 -23.381 1.00 26.36 678 ARG A N 1
ATOM 5528 C CA . ARG A 1 678 ? -36.790 16.807 -24.028 1.00 26.36 678 ARG A CA 1
ATOM 5529 C C . ARG A 1 678 ? -36.022 18.073 -24.491 1.00 26.36 678 ARG A C 1
ATOM 5531 O O . ARG A 1 678 ? -36.485 18.814 -25.339 1.00 26.36 678 ARG A O 1
ATOM 5538 N N . ALA A 1 679 ? -34.763 18.140 -24.024 1.00 24.34 679 ALA A N 1
ATOM 5539 C CA . ALA A 1 679 ? -33.577 18.849 -24.557 1.00 24.34 679 ALA A CA 1
ATOM 5540 C C . ALA A 1 679 ? -33.463 20.403 -24.493 1.00 24.34 679 ALA A C 1
ATOM 5542 O O . ALA A 1 679 ? -34.200 21.114 -25.155 1.00 24.34 679 ALA A O 1
ATOM 5543 N N . SER A 1 680 ? -32.455 20.886 -23.733 1.00 22.64 680 SER A N 1
ATOM 5544 C CA . SER A 1 680 ? -31.160 21.476 -24.198 1.00 22.64 680 SER A CA 1
ATOM 5545 C C . SER A 1 680 ? -31.142 22.529 -25.342 1.00 22.64 680 SER A C 1
ATOM 5547 O O . SER A 1 680 ? -31.846 22.299 -26.321 1.00 22.64 680 SER A O 1
ATOM 5549 N N . PRO A 1 681 ? -30.221 23.539 -25.385 1.00 40.38 681 PRO A N 1
ATOM 5550 C CA . PRO A 1 681 ? -29.284 24.087 -24.372 1.00 40.38 681 PRO A CA 1
ATOM 5551 C C . PRO A 1 681 ? -29.215 25.658 -24.318 1.00 40.38 681 PRO A C 1
ATOM 5553 O O . PRO A 1 681 ? -29.998 26.346 -24.957 1.00 40.38 681 PRO A O 1
ATOM 5556 N N . GLN A 1 682 ? -28.171 26.188 -23.647 1.00 24.33 682 GLN A N 1
ATOM 5557 C CA . GLN A 1 682 ? -27.450 27.469 -23.891 1.00 24.33 682 GLN A CA 1
ATOM 5558 C C . GLN A 1 682 ? -27.913 28.844 -23.316 1.00 24.33 682 GLN A C 1
ATOM 5560 O O . GLN A 1 682 ? -29.068 29.241 -23.340 1.00 24.33 682 GLN A O 1
ATOM 5565 N N . SER A 1 683 ? -26.872 29.590 -22.893 1.00 26.33 683 SER A N 1
ATOM 5566 C CA . SER A 1 683 ? -26.647 31.059 -22.882 1.00 26.33 683 SER A CA 1
ATOM 5567 C C . SER A 1 683 ? -27.483 32.059 -22.040 1.00 26.33 683 SER A C 1
ATOM 5569 O O . SER A 1 683 ? -28.454 32.614 -22.530 1.00 26.33 683 SER A O 1
ATOM 5571 N N . ARG A 1 684 ? -26.886 32.457 -20.893 1.00 28.05 684 ARG A N 1
ATOM 5572 C CA . ARG A 1 684 ? -26.248 33.785 -20.604 1.00 28.05 684 ARG A CA 1
ATOM 5573 C C . ARG A 1 684 ? -27.118 35.071 -20.438 1.00 28.05 684 ARG A C 1
ATOM 5575 O O . ARG A 1 684 ? -28.005 35.325 -21.233 1.00 28.05 684 ARG A O 1
ATOM 5582 N N . ILE A 1 685 ? -26.630 35.961 -19.542 1.00 26.89 685 ILE A N 1
ATOM 5583 C CA . ILE A 1 685 ? -26.817 37.444 -19.408 1.00 26.89 685 ILE A CA 1
ATOM 5584 C C . ILE A 1 685 ? -27.783 37.953 -18.302 1.00 26.89 685 ILE A C 1
ATOM 5586 O O . ILE A 1 685 ? -28.985 37.866 -18.488 1.00 26.89 685 ILE A O 1
ATOM 5590 N N . LEU A 1 686 ? -27.180 38.559 -17.246 1.00 26.52 686 LEU A N 1
ATOM 5591 C CA . LEU A 1 686 ? -27.558 39.704 -16.352 1.00 26.52 686 LEU A CA 1
ATOM 5592 C C . LEU A 1 686 ? -29.018 39.827 -15.795 1.00 26.52 686 LEU A C 1
ATOM 5594 O O . LEU A 1 686 ? -29.928 39.173 -16.275 1.00 26.52 686 LEU A O 1
ATOM 5598 N N . SER A 1 687 ? -29.353 40.594 -14.737 1.00 25.02 687 SER A N 1
ATOM 5599 C CA . SER A 1 687 ? -28.694 41.692 -13.973 1.00 25.02 687 SER A CA 1
ATOM 5600 C C . SER A 1 687 ? -29.086 41.616 -12.458 1.00 25.02 687 SER A C 1
ATOM 5602 O O . SER A 1 687 ? -29.995 40.858 -12.139 1.00 25.02 687 SER A O 1
ATOM 5604 N N . ILE A 1 688 ? -28.368 42.189 -11.467 1.00 26.72 688 ILE A N 1
ATOM 5605 C CA . ILE A 1 688 ? -28.451 43.586 -10.917 1.00 26.72 688 ILE A CA 1
ATOM 5606 C C . ILE A 1 688 ? -29.902 43.960 -10.491 1.00 26.72 688 ILE A C 1
ATOM 5608 O O . ILE A 1 688 ? -30.792 43.792 -11.318 1.00 26.72 688 ILE A O 1
ATOM 5612 N N . SER A 1 689 ? -30.249 44.454 -9.283 1.00 25.22 689 SER A N 1
ATOM 5613 C CA . SER A 1 689 ? -29.508 45.081 -8.149 1.00 25.22 689 SER A CA 1
ATOM 5614 C C . SER A 1 689 ? -30.254 44.978 -6.793 1.00 25.22 689 SER A C 1
ATOM 5616 O O . SER A 1 689 ? -31.473 44.844 -6.776 1.00 25.22 689 SER A O 1
ATOM 5618 N N . ASP A 1 690 ? -29.499 45.125 -5.697 1.00 26.58 690 ASP A N 1
ATOM 5619 C CA . ASP A 1 690 ? -29.712 45.929 -4.466 1.00 26.58 690 ASP A CA 1
ATOM 5620 C C . ASP A 1 690 ? -31.130 46.259 -3.939 1.00 26.58 690 ASP A C 1
ATOM 5622 O O . ASP A 1 690 ? -31.953 46.856 -4.634 1.00 26.58 690 ASP A O 1
ATOM 5626 N N . SER A 1 691 ? -31.343 46.073 -2.625 1.00 25.97 691 SER A N 1
ATOM 5627 C CA . SER A 1 691 ? -31.524 47.193 -1.661 1.00 25.97 691 SER A CA 1
ATOM 5628 C C . SER A 1 691 ? -31.619 46.714 -0.197 1.00 25.97 691 SER A C 1
ATOM 5630 O O . SER A 1 691 ? -32.188 45.663 0.093 1.00 25.97 691 SER A O 1
ATOM 5632 N N . GLU A 1 692 ? -31.060 47.506 0.722 1.00 32.59 692 GLU A N 1
ATOM 5633 C CA . GLU A 1 692 ? -31.250 47.434 2.182 1.00 32.59 692 GLU A CA 1
ATOM 5634 C C . GLU A 1 692 ? -32.290 48.490 2.612 1.00 32.59 692 GLU A C 1
ATOM 5636 O O . GLU A 1 692 ? -32.383 49.516 1.942 1.00 32.59 692 GLU A O 1
ATOM 5641 N N . GLU A 1 693 ? -33.003 48.299 3.734 1.00 28.44 693 GLU A N 1
ATOM 5642 C CA . GLU A 1 693 ? -33.365 49.396 4.664 1.00 28.44 693 GLU A CA 1
ATOM 5643 C C . GLU A 1 693 ? -33.941 48.878 6.007 1.00 28.44 693 GLU A C 1
ATOM 5645 O O . GLU A 1 693 ? -34.607 47.841 6.061 1.00 28.44 693 GLU A O 1
ATOM 5650 N N . ASP A 1 694 ? -33.679 49.616 7.095 1.00 29.95 694 ASP A N 1
ATOM 5651 C CA . ASP A 1 694 ? -34.095 49.333 8.483 1.00 29.95 694 ASP A CA 1
ATOM 5652 C C . ASP A 1 694 ? -35.353 50.122 8.911 1.00 29.95 694 ASP A C 1
ATOM 5654 O O . ASP A 1 694 ? -35.520 51.272 8.511 1.00 29.95 694 ASP A O 1
ATOM 5658 N N . THR A 1 695 ? -36.153 49.599 9.863 1.00 29.70 695 THR A N 1
ATOM 5659 C CA . THR A 1 695 ? -37.054 50.429 10.711 1.00 29.70 695 THR A CA 1
ATOM 5660 C C . THR A 1 695 ? -37.212 49.926 12.163 1.00 29.70 695 THR A C 1
ATOM 5662 O O . THR A 1 695 ? -38.178 49.253 12.516 1.00 29.70 695 THR A O 1
ATOM 5665 N N . ASP A 1 696 ? -36.222 50.260 12.986 1.00 29.81 696 ASP A N 1
ATOM 5666 C CA . ASP A 1 696 ? -36.267 50.869 14.335 1.00 29.81 696 ASP A CA 1
ATOM 5667 C C . ASP A 1 696 ? -37.511 50.816 15.293 1.00 29.81 696 ASP A C 1
ATOM 5669 O O . ASP A 1 696 ? -38.649 51.099 14.915 1.00 29.81 696 ASP A O 1
ATOM 5673 N N . SER A 1 697 ? -37.192 50.717 16.603 1.00 31.17 697 SER A N 1
ATOM 5674 C CA . SER A 1 697 ? -37.683 51.558 17.740 1.00 31.17 697 SER A CA 1
ATOM 5675 C C . SER A 1 697 ? -38.650 51.054 18.864 1.00 31.17 697 SER A C 1
ATOM 5677 O O . SER A 1 697 ? -39.604 50.313 18.648 1.00 31.17 697 SER A O 1
ATOM 5679 N N . LEU A 1 698 ? -38.391 51.591 20.085 1.00 29.08 698 LEU A N 1
ATOM 5680 C CA . LEU A 1 698 ? -39.116 51.575 21.398 1.00 29.08 698 LEU A CA 1
ATOM 5681 C C . LEU A 1 698 ? -39.271 50.244 22.199 1.00 29.08 698 LEU A C 1
ATOM 5683 O O . LEU A 1 698 ? -39.771 49.257 21.681 1.00 29.08 698 LEU A O 1
ATOM 5687 N N . GLY A 1 699 ? -39.007 50.148 23.524 1.00 28.39 699 GLY A N 1
ATOM 5688 C CA . GLY A 1 699 ? -38.137 50.941 24.432 1.00 28.39 699 GLY A CA 1
ATOM 5689 C C . GLY A 1 699 ? -38.701 51.338 25.828 1.00 28.39 699 GLY A C 1
ATOM 5690 O O . GLY A 1 699 ? -39.584 52.187 25.881 1.00 28.39 699 GLY A O 1
ATOM 5691 N N . SER A 1 700 ? -38.123 50.843 26.952 1.00 27.22 700 SER A N 1
ATOM 5692 C CA . SER A 1 700 ? -38.082 51.510 28.298 1.00 27.22 700 SER A CA 1
ATOM 5693 C C . SER A 1 700 ? -37.234 50.763 29.374 1.00 27.22 700 SER A C 1
ATOM 5695 O O . SER A 1 700 ? -37.151 49.542 29.330 1.00 27.22 700 SER A O 1
ATOM 5697 N N . THR A 1 701 ? -36.661 51.493 30.354 1.00 28.42 701 THR A N 1
ATOM 5698 C CA . THR A 1 701 ? -35.755 51.094 31.492 1.00 28.42 701 THR A CA 1
ATOM 5699 C C . THR A 1 701 ? -36.170 49.870 32.344 1.00 28.42 701 THR A C 1
ATOM 5701 O O . THR A 1 701 ? -37.347 49.533 32.352 1.00 28.42 701 THR A O 1
ATOM 5704 N N . GLY A 1 702 ? -35.326 49.195 33.158 1.00 26.39 702 GLY A N 1
ATOM 5705 C CA . GLY A 1 702 ? -34.023 49.517 33.825 1.00 26.39 702 GLY A CA 1
ATOM 5706 C C . GLY A 1 702 ? -34.175 49.527 35.381 1.00 26.39 702 GLY A C 1
ATOM 5707 O O . GLY A 1 702 ? -35.330 49.595 35.802 1.00 26.39 702 GLY A O 1
ATOM 5708 N N . PRO A 1 703 ? -33.132 49.486 36.267 1.00 43.72 703 PRO A N 1
ATOM 5709 C CA . PRO A 1 703 ? -31.662 49.574 36.083 1.00 43.72 703 PRO A CA 1
ATOM 5710 C C . PRO A 1 703 ? -30.840 48.345 36.625 1.00 43.72 703 PRO A C 1
ATOM 5712 O O . PRO A 1 703 ? -31.378 47.522 37.356 1.00 43.72 703 PRO A O 1
ATOM 5715 N N . VAL A 1 704 ? -29.595 48.113 36.154 1.00 29.05 704 VAL A N 1
ATOM 5716 C CA . VAL A 1 704 ? -28.272 48.226 36.865 1.00 29.05 704 VAL A CA 1
ATOM 5717 C C . VAL A 1 704 ? -28.192 47.474 38.219 1.00 29.05 704 VAL A C 1
ATOM 5719 O O . VAL A 1 704 ? -28.961 47.766 39.124 1.00 29.05 704 VAL A O 1
ATOM 5722 N N . ASP A 1 705 ? -27.317 46.472 38.410 1.00 28.20 705 ASP A N 1
ATOM 5723 C CA . ASP A 1 705 ? -25.849 46.642 38.527 1.00 28.20 705 ASP A CA 1
ATOM 5724 C C . ASP A 1 705 ? -24.964 45.545 37.873 1.00 28.20 705 ASP A C 1
ATOM 5726 O O . ASP A 1 705 ? -25.460 44.520 37.406 1.00 28.20 705 ASP A O 1
ATOM 5730 N N . SER A 1 706 ? -23.645 45.784 37.794 1.00 26.59 706 SER A N 1
ATOM 5731 C CA . SER A 1 706 ? -22.713 45.085 36.876 1.00 26.59 706 SER A CA 1
ATOM 5732 C C . SER A 1 706 ? -21.601 44.243 37.527 1.00 26.59 706 SER A C 1
ATOM 5734 O O . SER A 1 706 ? -21.060 44.638 38.555 1.00 26.59 706 SER A O 1
ATOM 5736 N N . TYR A 1 707 ? -21.164 43.160 36.856 1.00 28.61 707 TYR A N 1
ATOM 5737 C CA . TYR A 1 707 ? -19.808 42.595 36.994 1.00 28.61 707 TYR A CA 1
ATOM 5738 C C . TYR A 1 707 ? -19.267 41.997 35.676 1.00 28.61 707 TYR A C 1
ATOM 5740 O O . TYR A 1 707 ? -20.011 41.436 34.876 1.00 28.61 707 TYR A O 1
ATOM 5748 N N . ASP A 1 708 ? -17.954 42.157 35.468 1.00 27.91 708 ASP A N 1
ATOM 5749 C CA . ASP A 1 708 ? -17.182 41.837 34.251 1.00 27.91 708 ASP A CA 1
ATOM 5750 C C . ASP A 1 708 ? -17.191 40.337 33.887 1.00 27.91 708 ASP A C 1
ATOM 5752 O O . ASP A 1 708 ? -16.865 39.481 34.711 1.00 27.91 708 ASP A O 1
ATOM 5756 N N . LEU A 1 709 ? -17.511 40.028 32.624 1.00 32.03 709 LEU A N 1
ATOM 5757 C CA . LEU A 1 709 ? -17.519 38.668 32.063 1.00 32.03 709 LEU A CA 1
ATOM 5758 C C . LEU A 1 709 ? -16.697 38.552 30.760 1.00 32.03 709 LEU A C 1
ATOM 5760 O O . LEU A 1 709 ? -16.894 37.644 29.954 1.00 32.03 709 LEU A O 1
ATOM 5764 N N . THR A 1 710 ? -15.748 39.464 30.551 1.00 30.73 710 THR A N 1
ATOM 5765 C CA . THR A 1 710 ? -14.981 39.582 29.297 1.00 30.73 710 THR A CA 1
ATOM 5766 C C . THR A 1 710 ? -13.641 38.833 29.332 1.00 30.73 710 THR A C 1
ATOM 5768 O O . THR A 1 710 ? -13.128 38.420 28.297 1.00 30.73 710 THR A O 1
ATOM 5771 N N . LYS A 1 711 ? -13.081 38.570 30.522 1.00 30.27 711 LYS A N 1
ATOM 5772 C CA . LYS A 1 711 ? -11.670 38.153 30.679 1.00 30.27 711 LYS A CA 1
ATOM 5773 C C . LYS A 1 711 ? -11.365 36.645 30.613 1.00 30.27 711 LYS A C 1
ATOM 5775 O O . LYS A 1 711 ? -10.206 36.254 30.731 1.00 30.27 711 LYS A O 1
ATOM 5780 N N . SER A 1 712 ? -12.372 35.790 30.415 1.00 32.09 712 SER A N 1
ATOM 5781 C CA . SER A 1 712 ? -12.186 34.322 30.320 1.00 32.09 712 SER A CA 1
ATOM 5782 C C . SER A 1 712 ? -12.305 33.752 28.900 1.00 32.09 712 SER A C 1
ATOM 5784 O O . SER A 1 712 ? -12.178 32.544 28.731 1.00 32.09 712 SER A O 1
ATOM 5786 N N . ARG A 1 713 ? -12.555 34.583 27.874 1.00 32.25 713 ARG A N 1
ATOM 5787 C CA . ARG A 1 713 ? -12.833 34.102 26.504 1.00 32.25 713 ARG A CA 1
ATOM 5788 C C . ARG A 1 713 ? -11.660 34.233 25.521 1.00 32.25 713 ARG A C 1
ATOM 5790 O O . ARG A 1 713 ? -11.700 33.611 24.465 1.00 32.25 713 ARG A O 1
ATOM 5797 N N . GLU A 1 714 ? -10.608 34.971 25.882 1.00 33.00 714 GLU A N 1
ATOM 5798 C CA . GLU A 1 714 ? -9.427 35.195 25.027 1.00 33.00 714 GLU A CA 1
ATOM 5799 C C . GLU A 1 714 ? -8.255 34.253 25.370 1.00 33.00 714 GLU A C 1
ATOM 5801 O O . GLU A 1 714 ? -7.751 33.564 24.485 1.00 33.00 714 GLU A O 1
ATOM 5806 N N . MET A 1 715 ? -7.906 34.085 26.658 1.00 30.94 715 MET A N 1
ATOM 5807 C CA . MET A 1 715 ? -6.818 33.179 27.098 1.00 30.94 715 MET A CA 1
ATOM 5808 C C . MET A 1 715 ? -7.022 31.692 26.737 1.00 30.94 715 MET A C 1
ATOM 5810 O O . MET A 1 715 ? -6.093 30.895 26.868 1.00 30.94 715 MET A O 1
ATOM 5814 N N . SER A 1 716 ? -8.223 31.296 26.309 1.00 33.31 716 SER A N 1
ATOM 5815 C CA . SER A 1 716 ? -8.531 29.926 25.875 1.00 33.31 716 SER A CA 1
ATOM 5816 C C . SER A 1 716 ? -8.299 29.675 24.381 1.00 33.31 716 SER A C 1
ATOM 5818 O O . SER A 1 716 ? -8.309 28.515 23.980 1.00 33.31 716 SER A O 1
ATOM 5820 N N . ARG A 1 717 ? -8.087 30.719 23.562 1.00 30.81 717 ARG A N 1
ATOM 5821 C CA . ARG A 1 717 ? -7.824 30.581 22.116 1.00 30.81 717 ARG A CA 1
ATOM 5822 C C . ARG A 1 717 ? -6.329 30.474 21.806 1.00 30.81 717 ARG A C 1
ATOM 5824 O O . ARG A 1 717 ? -5.913 29.516 21.165 1.00 30.81 717 ARG A O 1
ATOM 5831 N N . GLU A 1 718 ? -5.500 31.339 22.392 1.00 34.22 718 GLU A N 1
ATOM 5832 C CA . GLU A 1 718 ? -4.038 31.407 22.159 1.00 34.22 718 GLU A CA 1
ATOM 5833 C C . GLU A 1 718 ? -3.211 30.191 22.659 1.00 34.22 718 GLU A C 1
ATOM 5835 O O . GLU A 1 718 ? -1.988 30.265 22.783 1.00 34.22 718 GLU A O 1
ATOM 5840 N N . ARG A 1 719 ? -3.843 29.057 22.995 1.00 34.22 719 ARG A N 1
ATOM 5841 C CA . ARG A 1 719 ? -3.161 27.837 23.474 1.00 34.22 719 ARG A CA 1
ATOM 5842 C C . ARG A 1 719 ? -3.596 26.528 22.818 1.00 34.22 719 ARG A C 1
ATOM 5844 O O . ARG A 1 719 ? -3.120 25.476 23.246 1.00 34.22 719 ARG A O 1
ATOM 5851 N N . ILE A 1 720 ? -4.456 26.570 21.802 1.00 33.81 720 ILE A N 1
ATOM 5852 C CA . ILE A 1 720 ? -4.870 25.369 21.055 1.00 33.81 720 ILE A CA 1
ATOM 5853 C C . ILE A 1 720 ? -4.295 25.381 19.631 1.00 33.81 720 ILE A C 1
ATOM 5855 O O . ILE A 1 720 ? -3.771 24.359 19.193 1.00 33.81 720 ILE A O 1
ATOM 5859 N N . ASP A 1 721 ? -4.229 26.546 18.985 1.00 29.33 721 ASP A N 1
ATOM 5860 C CA . ASP A 1 721 ? -3.829 26.710 17.574 1.00 29.33 721 ASP A CA 1
ATOM 5861 C C . ASP A 1 721 ? -2.298 26.607 17.330 1.00 29.33 721 ASP A C 1
ATOM 5863 O O . ASP A 1 721 ? -1.765 27.119 16.350 1.00 29.33 721 ASP A O 1
ATOM 5867 N N . ALA A 1 722 ? -1.559 25.962 18.241 1.00 33.62 722 ALA A N 1
ATOM 5868 C CA . ALA A 1 722 ? -0.092 25.887 18.234 1.00 33.62 722 ALA A CA 1
ATOM 5869 C C . ALA A 1 722 ? 0.480 24.516 17.813 1.00 33.62 722 ALA A C 1
ATOM 5871 O O . ALA A 1 722 ? 1.701 24.369 17.725 1.00 33.62 722 ALA A O 1
ATOM 5872 N N . ILE A 1 723 ? -0.360 23.494 17.593 1.00 34.09 723 ILE A N 1
ATOM 5873 C CA . ILE A 1 723 ? 0.073 22.162 17.136 1.00 34.09 723 ILE A CA 1
ATOM 5874 C C . ILE A 1 723 ? -0.960 21.592 16.153 1.00 34.09 723 ILE A C 1
ATOM 5876 O O . ILE A 1 723 ? -2.108 21.375 16.523 1.00 34.09 723 ILE A O 1
ATOM 5880 N N . VAL A 1 724 ? -0.495 21.252 14.946 1.00 38.47 724 VAL A N 1
ATOM 5881 C CA . VAL A 1 724 ? -1.288 20.828 13.774 1.00 38.47 724 VAL A CA 1
ATOM 5882 C C . VAL A 1 724 ? -2.106 21.956 13.141 1.00 38.47 724 VAL A C 1
ATOM 5884 O O . VAL A 1 724 ? -3.329 21.950 13.180 1.00 38.47 724 VAL A O 1
ATOM 5887 N N . ASP A 1 725 ? -1.408 22.837 12.426 1.00 30.25 725 ASP A N 1
ATOM 5888 C CA . ASP A 1 725 ? -1.855 23.176 11.076 1.00 30.25 725 ASP A CA 1
ATOM 5889 C C . ASP A 1 725 ? -0.652 23.406 10.148 1.00 30.25 725 ASP A C 1
ATOM 5891 O O . ASP A 1 725 ? 0.392 23.911 10.565 1.00 30.25 725 ASP A O 1
ATOM 5895 N N . ALA A 1 726 ? -0.779 22.974 8.895 1.00 31.91 726 ALA A N 1
ATOM 5896 C CA . ALA A 1 726 ? 0.193 23.206 7.828 1.00 31.91 726 ALA A CA 1
ATOM 5897 C C . ALA A 1 726 ? -0.591 23.339 6.512 1.00 31.91 726 ALA A C 1
ATOM 5899 O O . ALA A 1 726 ? -1.373 22.440 6.192 1.00 31.91 726 ALA A O 1
ATOM 5900 N N . PRO A 1 727 ? -0.445 24.447 5.765 1.00 32.41 727 PRO A N 1
ATOM 5901 C CA . PRO A 1 727 ? -1.435 24.831 4.768 1.00 32.41 727 PRO A CA 1
ATOM 5902 C C . PRO A 1 727 ? -1.470 23.879 3.570 1.00 32.41 727 PRO A C 1
ATOM 5904 O O . PRO A 1 727 ? -0.449 23.589 2.943 1.00 32.41 727 PRO A O 1
ATOM 5907 N N . ILE A 1 728 ? -2.681 23.456 3.206 1.00 32.38 728 ILE A N 1
ATOM 5908 C CA . ILE A 1 728 ? -2.952 22.815 1.919 1.00 32.38 728 ILE A CA 1
ATOM 5909 C C . ILE A 1 728 ? -2.811 23.884 0.832 1.00 32.38 728 ILE A C 1
ATOM 5911 O O . ILE A 1 728 ? -3.567 24.854 0.807 1.00 32.38 728 ILE A O 1
ATOM 5915 N N . ILE A 1 729 ? -1.856 23.701 -0.080 1.00 30.14 729 ILE A N 1
ATOM 5916 C CA . ILE A 1 729 ? -1.707 24.570 -1.252 1.00 30.14 729 ILE A CA 1
ATOM 5917 C C . ILE A 1 729 ? -2.838 24.248 -2.233 1.00 30.14 729 ILE A C 1
ATOM 5919 O O . ILE A 1 729 ? -2.805 23.229 -2.922 1.00 30.14 729 ILE A O 1
ATOM 5923 N N . VAL A 1 730 ? -3.835 25.129 -2.294 1.00 31.75 730 VAL A N 1
ATOM 5924 C CA . VAL A 1 730 ? -4.858 25.126 -3.344 1.00 31.75 730 VAL A CA 1
ATOM 5925 C C . VAL A 1 730 ? -4.292 25.861 -4.559 1.00 31.75 730 VAL A C 1
ATOM 5927 O O . VAL A 1 730 ? -3.948 27.038 -4.469 1.00 31.75 730 VAL A O 1
ATOM 5930 N N . LEU A 1 731 ? -4.184 25.166 -5.692 1.00 33.75 731 LEU A N 1
ATOM 5931 C CA . LEU A 1 731 ? -3.839 25.780 -6.976 1.00 33.75 731 LEU A CA 1
ATOM 5932 C C . LEU A 1 731 ? -5.098 26.421 -7.595 1.00 33.75 731 LEU A C 1
ATOM 5934 O O . LEU A 1 731 ? -6.121 25.737 -7.661 1.00 33.75 731 LEU A O 1
ATOM 5938 N N . PRO A 1 732 ? -5.055 27.684 -8.062 1.00 33.28 732 PRO A N 1
ATOM 5939 C CA . PRO A 1 732 ? -6.162 28.287 -8.804 1.00 33.28 732 PRO A CA 1
ATOM 5940 C C . PRO A 1 732 ? -6.239 27.768 -10.248 1.00 33.28 732 PRO A C 1
ATOM 5942 O O . PRO A 1 732 ? -5.212 27.481 -10.866 1.00 33.28 732 PRO A O 1
ATOM 5945 N N . GLU A 1 733 ? -7.446 27.729 -10.817 1.00 36.91 733 GLU A N 1
ATOM 5946 C CA . GLU A 1 733 ? -7.630 27.666 -12.275 1.00 36.91 733 GLU A CA 1
ATOM 5947 C C . GLU A 1 733 ? -7.275 29.011 -12.946 1.00 36.91 733 GLU A C 1
ATOM 5949 O O . GLU A 1 733 ? -7.351 30.064 -12.304 1.00 36.91 733 GLU A O 1
ATOM 5954 N N . PRO A 1 734 ? -6.887 29.007 -14.236 1.00 33.25 734 PRO A N 1
ATOM 5955 C CA . PRO A 1 734 ? -6.438 30.212 -14.925 1.00 33.25 734 PRO A CA 1
ATOM 5956 C C . PRO A 1 734 ? -7.597 31.154 -15.284 1.00 33.25 734 PRO A C 1
ATOM 5958 O O . PRO A 1 734 ? -8.619 30.739 -15.829 1.00 33.25 734 PRO A O 1
ATOM 5961 N N . GLN A 1 735 ? -7.391 32.452 -15.058 1.00 27.64 735 GLN A N 1
ATOM 5962 C CA . GLN A 1 735 ? -8.207 33.539 -15.609 1.00 27.64 735 GLN A CA 1
ATOM 5963 C C . GLN A 1 735 ? -7.358 34.357 -16.590 1.00 27.64 735 GLN A C 1
ATOM 5965 O O . GLN A 1 735 ? -6.170 34.576 -16.366 1.00 27.64 735 GLN A O 1
ATOM 5970 N N . THR A 1 736 ? -7.966 34.783 -17.695 1.00 34.41 736 THR A N 1
ATOM 5971 C CA . THR A 1 736 ? -7.332 35.577 -18.758 1.00 34.41 736 THR A CA 1
ATOM 5972 C C . THR A 1 736 ? -7.420 37.074 -18.470 1.00 34.41 736 THR A C 1
ATOM 5974 O O . THR A 1 736 ? -8.521 37.563 -18.214 1.00 34.41 736 THR A O 1
ATOM 5977 N N . GLU A 1 737 ? -6.322 37.818 -18.619 1.00 31.36 737 GLU A N 1
ATOM 5978 C CA . GLU A 1 737 ? -6.351 39.290 -18.614 1.00 31.36 737 GLU A CA 1
ATOM 5979 C C . GLU A 1 737 ? -6.542 39.884 -20.030 1.00 31.36 737 GLU A C 1
ATOM 5981 O O . GLU A 1 737 ? -6.062 39.302 -21.008 1.00 31.36 737 GLU A O 1
ATOM 5986 N N . PRO A 1 738 ? -7.251 41.026 -20.164 1.00 32.12 738 PRO A N 1
ATOM 5987 C CA . PRO A 1 738 ? -7.448 41.749 -21.422 1.00 32.12 738 PRO A CA 1
ATOM 5988 C C . PRO A 1 738 ? -6.426 42.889 -21.637 1.00 32.12 738 PRO A C 1
ATOM 5990 O O . PRO A 1 738 ? -5.595 43.184 -20.783 1.00 32.12 738 PRO A O 1
ATOM 5993 N N . GLN A 1 739 ? -6.523 43.564 -22.785 1.00 30.31 739 GLN A N 1
ATOM 5994 C CA . GLN A 1 739 ? -5.695 44.716 -23.171 1.00 30.31 739 GLN A CA 1
ATOM 5995 C C . GLN A 1 739 ? -6.390 46.058 -22.834 1.00 30.31 739 GLN A C 1
ATOM 5997 O O . GLN A 1 739 ? -7.603 46.152 -23.001 1.00 30.31 739 GLN A O 1
ATOM 6002 N N . ASP A 1 740 ? -5.643 47.088 -22.399 1.00 32.22 740 ASP A N 1
ATOM 6003 C CA . ASP A 1 740 ? -5.290 48.285 -23.213 1.00 32.22 740 ASP A CA 1
ATOM 6004 C C . ASP A 1 740 ? -5.025 49.615 -22.447 1.00 32.22 740 ASP A C 1
ATOM 6006 O O . ASP A 1 740 ? -5.764 50.031 -21.563 1.00 32.22 740 ASP A O 1
ATOM 6010 N N . ALA A 1 741 ? -3.968 50.302 -22.911 1.00 30.50 741 ALA A N 1
ATOM 6011 C CA . ALA A 1 741 ? -3.746 51.757 -23.056 1.00 30.50 741 ALA A CA 1
ATOM 6012 C C . ALA A 1 741 ? -4.098 52.796 -21.948 1.00 30.50 741 ALA A C 1
ATOM 6014 O O . ALA A 1 741 ? -5.258 53.137 -21.729 1.00 30.50 741 ALA A O 1
ATOM 6015 N N . SER A 1 742 ? -3.091 53.571 -21.494 1.00 28.27 742 SER A N 1
ATOM 6016 C CA . SER A 1 742 ? -2.756 54.922 -22.044 1.00 28.27 742 SER A CA 1
ATOM 6017 C C . SER A 1 742 ? -2.025 55.870 -21.056 1.00 28.27 742 SER A C 1
ATOM 6019 O O . SER A 1 742 ? -2.160 55.739 -19.844 1.00 28.27 742 SER A O 1
ATOM 6021 N N . SER A 1 743 ? -1.310 56.877 -21.598 1.00 28.38 743 SER A N 1
ATOM 6022 C CA . SER A 1 743 ? -0.532 57.945 -20.908 1.00 28.38 743 SER A CA 1
ATOM 6023 C C . SER A 1 743 ? 0.692 57.488 -20.073 1.00 28.38 743 SER A C 1
ATOM 6025 O O . SER A 1 743 ? 0.734 56.365 -19.590 1.00 28.38 743 SER A O 1
ATOM 6027 N N . GLY A 1 744 ? 1.752 58.289 -19.892 1.00 27.59 744 GLY A N 1
ATOM 6028 C CA . GLY A 1 744 ? 2.054 59.595 -20.499 1.00 27.59 744 GLY A CA 1
ATOM 6029 C C . GLY A 1 744 ? 3.421 60.166 -20.070 1.00 27.59 744 GLY A C 1
ATOM 6030 O O . GLY A 1 744 ? 3.600 60.513 -18.913 1.00 27.59 744 GLY A O 1
ATOM 6031 N N . GLU A 1 745 ? 4.356 60.230 -21.024 1.00 29.89 745 GLU A N 1
ATOM 6032 C CA . GLU A 1 745 ? 5.216 61.391 -21.348 1.00 29.89 745 GLU A CA 1
ATOM 6033 C C . GLU A 1 745 ? 5.819 62.279 -20.225 1.00 29.89 745 GLU A C 1
ATOM 6035 O O . GLU A 1 745 ? 5.135 63.130 -19.674 1.00 29.89 745 GLU A O 1
ATOM 6040 N N . GLU A 1 746 ? 7.148 62.203 -20.026 1.00 28.77 746 GLU A N 1
ATOM 6041 C CA . GLU A 1 746 ? 8.064 63.371 -20.075 1.00 28.77 746 GLU A CA 1
ATOM 6042 C C . GLU A 1 746 ? 9.546 62.925 -20.193 1.00 28.77 746 GLU A C 1
ATOM 6044 O O . GLU A 1 746 ? 9.850 61.742 -20.026 1.00 28.77 746 GLU A O 1
ATOM 6049 N N . THR A 1 747 ? 10.462 63.828 -20.592 1.00 29.22 747 THR A N 1
ATOM 6050 C CA . THR A 1 747 ? 11.848 63.480 -21.018 1.00 29.22 747 THR A CA 1
ATOM 6051 C C . THR A 1 747 ? 12.979 64.323 -20.341 1.00 29.22 747 THR A C 1
ATOM 6053 O O . THR A 1 747 ? 12.916 64.434 -19.121 1.00 29.22 747 THR A O 1
ATOM 6056 N N . PRO A 1 748 ? 14.094 64.774 -20.976 1.00 52.84 748 PRO A N 1
ATOM 6057 C CA . PRO A 1 748 ? 15.478 64.468 -20.543 1.00 52.84 748 PRO A CA 1
ATOM 6058 C C . PRO A 1 748 ? 16.233 65.772 -20.106 1.00 52.84 748 PRO A C 1
ATOM 6060 O O . PRO A 1 748 ? 15.532 66.669 -19.635 1.00 52.84 748 PRO A O 1
ATOM 6063 N N . PRO A 1 749 ? 17.571 66.016 -20.264 1.00 50.06 749 PRO A N 1
ATOM 6064 C CA . PRO A 1 749 ? 18.735 65.185 -20.670 1.00 50.06 749 PRO A CA 1
ATOM 6065 C C . PRO A 1 749 ? 20.066 65.415 -19.873 1.00 50.06 749 PRO A C 1
ATOM 6067 O O . PRO A 1 749 ? 20.098 66.231 -18.959 1.00 50.06 749 PRO A O 1
ATOM 6070 N N . ALA A 1 750 ? 21.166 64.783 -20.346 1.00 31.83 750 ALA A N 1
ATOM 6071 C CA . ALA A 1 750 ? 22.573 65.278 -20.364 1.00 31.83 750 ALA A CA 1
ATOM 6072 C C . ALA A 1 750 ? 23.342 65.490 -19.025 1.00 31.83 750 ALA A C 1
ATOM 6074 O O . ALA A 1 750 ? 22.733 65.752 -17.995 1.00 31.83 750 ALA A O 1
ATOM 6075 N N . ASP A 1 751 ? 24.684 65.476 -18.910 1.00 33.28 751 ASP A N 1
ATOM 6076 C CA . ASP A 1 751 ? 25.880 65.056 -19.706 1.00 33.28 751 ASP A CA 1
ATOM 6077 C C . ASP A 1 751 ? 27.108 65.195 -18.741 1.00 33.28 751 ASP A C 1
ATOM 6079 O O . ASP A 1 751 ? 26.978 65.888 -17.730 1.00 33.28 751 ASP A O 1
ATOM 6083 N N . ASP A 1 752 ? 28.336 64.663 -18.880 1.00 35.78 752 ASP A N 1
ATOM 6084 C CA . ASP A 1 752 ? 29.066 63.711 -19.758 1.00 35.78 752 ASP A CA 1
ATOM 6085 C C . ASP A 1 752 ? 30.361 63.269 -18.971 1.00 35.78 752 ASP A C 1
ATOM 6087 O O . ASP A 1 752 ? 30.507 63.623 -17.798 1.00 35.78 752 ASP A O 1
ATOM 6091 N N . LEU A 1 753 ? 31.313 62.564 -19.613 1.00 31.22 753 LEU A N 1
ATOM 6092 C CA . LEU A 1 753 ? 32.751 62.333 -19.322 1.00 31.22 753 LEU A CA 1
ATOM 6093 C C . LEU A 1 753 ? 33.098 60.880 -18.921 1.00 31.22 753 LEU A C 1
ATOM 6095 O O . LEU A 1 753 ? 33.073 60.510 -17.751 1.00 31.22 753 LEU A O 1
ATOM 6099 N N . LEU A 1 754 ? 33.311 59.972 -19.883 1.00 35.69 754 LEU A N 1
ATOM 6100 C CA . LEU A 1 754 ? 34.517 59.747 -20.722 1.00 35.69 754 LEU A CA 1
ATOM 6101 C C . LEU A 1 754 ? 35.617 58.865 -20.096 1.00 35.69 754 LEU A C 1
ATOM 6103 O O . LEU A 1 754 ? 36.406 59.344 -19.286 1.00 35.69 754 LEU A O 1
ATOM 6107 N N . ALA A 1 755 ? 35.793 57.650 -20.648 1.00 30.78 755 ALA A N 1
ATOM 6108 C CA . ALA A 1 755 ? 37.092 57.181 -21.172 1.00 30.78 755 ALA A CA 1
ATOM 6109 C C . ALA A 1 755 ? 37.010 55.877 -22.019 1.00 30.78 755 ALA A C 1
ATOM 6111 O O . ALA A 1 755 ? 36.634 54.828 -21.516 1.00 30.78 755 ALA A O 1
ATOM 6112 N N . ALA A 1 756 ? 37.526 55.959 -23.255 1.00 29.58 756 ALA A N 1
ATOM 6113 C CA . ALA A 1 756 ? 38.242 54.921 -24.028 1.00 29.58 756 ALA A CA 1
ATOM 6114 C C . ALA A 1 756 ? 37.555 53.646 -24.620 1.00 29.58 756 ALA A C 1
ATOM 6116 O O . ALA A 1 756 ? 37.190 52.707 -23.925 1.00 29.58 756 ALA A O 1
ATOM 6117 N N . SER A 1 757 ? 37.695 53.545 -25.955 1.00 29.19 757 SER A N 1
ATOM 6118 C CA . SER A 1 757 ? 37.949 52.331 -26.774 1.00 29.19 757 SER A CA 1
ATOM 6119 C C . SER A 1 757 ? 36.798 51.465 -27.335 1.00 29.19 757 SER A C 1
ATOM 6121 O O . SER A 1 757 ? 36.565 50.333 -26.926 1.00 29.19 757 SER A O 1
ATOM 6123 N N . LEU A 1 758 ? 36.223 51.975 -28.429 1.00 30.34 758 LEU A N 1
ATOM 6124 C CA . LEU A 1 758 ? 35.684 51.254 -29.606 1.00 30.34 758 LEU A CA 1
ATOM 6125 C C . LEU A 1 758 ? 36.733 50.301 -30.263 1.00 30.34 758 LEU A C 1
ATOM 6127 O O . LEU A 1 758 ? 37.913 50.416 -29.935 1.00 30.34 758 LEU A O 1
ATOM 6131 N N . ALA A 1 759 ? 36.453 49.456 -31.277 1.00 30.47 759 ALA A N 1
ATOM 6132 C CA . ALA A 1 759 ? 35.252 48.710 -31.726 1.00 30.47 759 ALA A CA 1
ATOM 6133 C C . ALA A 1 759 ? 35.594 47.829 -32.965 1.00 30.47 759 ALA A C 1
ATOM 6135 O O . ALA A 1 759 ? 36.553 48.137 -33.670 1.00 30.47 759 ALA A O 1
ATOM 6136 N N . ALA A 1 760 ? 34.783 46.794 -33.241 1.00 29.36 760 ALA A N 1
ATOM 6137 C CA . ALA A 1 760 ? 34.491 46.150 -34.547 1.00 29.36 760 ALA A CA 1
ATOM 6138 C C . ALA A 1 760 ? 33.473 45.011 -34.266 1.00 29.36 760 ALA A C 1
ATOM 6140 O O . ALA A 1 760 ? 33.745 44.228 -33.358 1.00 29.36 760 ALA A O 1
ATOM 6141 N N . MET A 1 761 ? 32.260 44.878 -34.822 1.00 30.30 761 MET A N 1
ATOM 6142 C CA . MET A 1 761 ? 31.573 45.356 -36.041 1.00 30.30 761 MET A CA 1
ATOM 6143 C C . MET A 1 761 ? 31.722 44.425 -37.259 1.00 30.30 761 MET A C 1
ATOM 6145 O O . MET A 1 761 ? 32.838 44.123 -37.675 1.00 30.30 761 MET A O 1
ATOM 6149 N N . ASP A 1 762 ? 30.569 43.975 -37.765 1.00 31.83 762 ASP A N 1
ATOM 6150 C CA . ASP A 1 762 ? 30.378 42.956 -38.806 1.00 31.83 762 ASP A CA 1
ATOM 6151 C C . ASP A 1 762 ? 30.425 43.503 -40.252 1.00 31.83 762 ASP A C 1
ATOM 6153 O O . ASP A 1 762 ? 30.590 44.701 -40.479 1.00 31.83 762 ASP A O 1
ATOM 6157 N N . ASP A 1 763 ? 30.202 42.576 -41.193 1.00 32.72 763 ASP A N 1
ATOM 6158 C CA . ASP A 1 763 ? 29.941 42.717 -42.633 1.00 32.72 763 ASP A CA 1
ATOM 6159 C C . ASP A 1 763 ? 31.076 43.202 -43.556 1.00 32.72 763 ASP A C 1
ATOM 6161 O O . ASP A 1 763 ? 31.683 44.260 -43.392 1.00 32.72 763 ASP A O 1
ATOM 6165 N N . TYR A 1 764 ? 31.289 42.422 -44.623 1.00 28.44 764 TYR A N 1
ATOM 6166 C CA . TYR A 1 764 ? 31.959 42.842 -45.854 1.00 28.44 764 TYR A CA 1
ATOM 6167 C C . TYR A 1 764 ? 31.480 41.987 -47.035 1.00 28.44 764 TYR A C 1
ATOM 6169 O O . TYR A 1 764 ? 31.495 40.760 -46.952 1.00 28.44 764 TYR A O 1
ATOM 6177 N N . ASP A 1 765 ? 31.107 42.634 -48.140 1.00 32.47 765 ASP A N 1
ATOM 6178 C CA . ASP A 1 765 ? 30.850 42.007 -49.443 1.00 32.47 765 ASP A CA 1
ATOM 6179 C C . ASP A 1 765 ? 31.198 43.008 -50.566 1.00 32.47 765 ASP A C 1
ATOM 6181 O O . ASP A 1 765 ? 31.090 44.220 -50.362 1.00 32.47 765 ASP A O 1
ATOM 6185 N N . GLY A 1 766 ? 31.608 42.504 -51.734 1.00 29.53 766 GLY A N 1
ATOM 6186 C CA . GLY A 1 766 ? 31.938 43.287 -52.937 1.00 29.53 766 GLY A CA 1
ATOM 6187 C C . GLY A 1 766 ? 33.427 43.623 -53.168 1.00 29.53 766 GLY A C 1
ATOM 6188 O O . GLY A 1 766 ? 33.991 44.440 -52.449 1.00 29.53 766 GLY A O 1
ATOM 6189 N N . ASP A 1 767 ? 33.998 42.994 -54.210 1.00 31.39 767 ASP A N 1
ATOM 6190 C CA . ASP A 1 767 ? 35.058 43.390 -55.180 1.00 31.39 767 ASP A CA 1
ATOM 6191 C C . ASP A 1 767 ? 36.065 44.536 -54.841 1.00 31.39 767 ASP A C 1
ATOM 6193 O O . ASP A 1 767 ? 35.725 45.565 -54.273 1.00 31.39 767 ASP A O 1
ATOM 6197 N N . ASP A 1 768 ? 37.345 44.519 -55.251 1.00 31.67 768 ASP A N 1
ATOM 6198 C CA . ASP A 1 768 ? 37.930 44.037 -56.519 1.00 31.67 768 ASP A CA 1
ATOM 6199 C C . ASP A 1 768 ? 39.487 43.902 -56.428 1.00 31.67 768 ASP A C 1
ATOM 6201 O O . ASP A 1 768 ? 40.118 44.334 -55.467 1.00 31.67 768 ASP A O 1
ATOM 6205 N N . GLN A 1 769 ? 40.112 43.405 -57.503 1.00 31.72 769 GLN A N 1
ATOM 6206 C CA . GLN A 1 769 ? 41.501 43.632 -57.954 1.00 31.72 769 GLN A CA 1
ATOM 6207 C C . GLN A 1 769 ? 42.723 43.016 -57.217 1.00 31.72 769 GLN A C 1
ATOM 6209 O O . GLN A 1 769 ? 43.330 43.570 -56.310 1.00 31.72 769 GLN A O 1
ATOM 6214 N N . GLN A 1 770 ? 43.245 41.970 -57.878 1.00 32.88 770 GLN A N 1
ATOM 6215 C CA . GLN A 1 770 ? 44.643 41.843 -58.347 1.00 32.88 770 GLN A CA 1
ATOM 6216 C C . GLN A 1 770 ? 45.836 41.682 -57.361 1.00 32.88 770 GLN A C 1
ATOM 6218 O O . GLN A 1 770 ? 46.446 42.637 -56.899 1.00 32.88 770 GLN A O 1
ATOM 6223 N N . SER A 1 771 ? 46.382 40.454 -57.390 1.00 31.17 771 SER A N 1
ATOM 6224 C CA . SER A 1 771 ? 47.760 40.145 -57.855 1.00 31.17 771 SER A CA 1
ATOM 6225 C C . SER A 1 771 ? 48.793 39.569 -56.862 1.00 31.17 771 SER A C 1
ATOM 6227 O O . SER A 1 771 ? 49.412 40.258 -56.063 1.00 31.17 771 SER A O 1
ATOM 6229 N N . THR A 1 772 ? 49.151 38.310 -57.153 1.00 36.19 772 THR A N 1
ATOM 6230 C CA . THR A 1 772 ? 50.493 37.686 -57.052 1.00 36.19 772 THR A CA 1
ATOM 6231 C C . THR A 1 772 ? 51.211 37.490 -55.706 1.00 36.19 772 THR A C 1
ATOM 6233 O O . THR A 1 772 ? 51.894 38.379 -55.219 1.00 36.19 772 THR A O 1
ATOM 6236 N N . ARG A 1 773 ? 51.319 36.196 -55.356 1.00 38.56 773 ARG A N 1
ATOM 6237 C CA . ARG A 1 773 ? 52.563 35.457 -55.024 1.00 38.56 773 ARG A CA 1
ATOM 6238 C C . ARG A 1 773 ? 53.423 35.958 -53.847 1.00 38.56 773 ARG A C 1
ATOM 6240 O O . ARG A 1 773 ? 54.307 36.791 -54.042 1.00 38.56 773 ARG A O 1
ATOM 6247 N N . LEU A 1 774 ? 53.423 35.172 -52.769 1.00 33.56 774 LEU A N 1
ATOM 6248 C CA . LEU A 1 774 ? 54.401 34.075 -52.641 1.00 33.56 774 LEU A CA 1
ATOM 6249 C C . LEU A 1 774 ? 53.816 32.898 -51.847 1.00 33.56 774 LEU A C 1
ATOM 6251 O O . LEU A 1 774 ? 52.863 33.152 -51.082 1.00 33.56 774 LEU A O 1
#

Secondary structure (DSSP, 8-state):
-HHHHHHHHHTSPPHHHHHTT------TTSHHHHHHHHHHHHHHHHHHHHHHHHHHHHHHHHHHHHHHHHHHH-THHHHH----HHHHHHHHHHHHTEEEEEEEETTEEEEEEEE-S-STTS-HHHHHHHHHHS--SSHHHHHHHHHHHHHHHHHHHHHHHHHTTSHHHHHHHHHHHHHHHHHHHHHHHHHHHHHHHEE-SS-HHHHHHHHHHHTTS-----TTTTTSPEE--TTS-HHHHHHHHHHHHHHHHHHHHHHHHHHHHHH-PBPPPHHHHHHHHHTTS-----SSSGGG-TTPPPPPSSPPBTTSHHHHHHHHHHHHHHHHHHTTTTTHHHHGGGGGGG-HHHHHHHHHHHHTHHHHHHHHHHHHHHHHHHHHHHHHHSGGGS-TTTT---SSHHHHHHHHHHHHHTS-HHHHSPPPTT---HHHHHHHHHHHHHHIIIIIIIIHHHHHHHHHHHHHHHHHHHHHHHHHHHHB-TTT--BHHHHHHSSS-HHHIIIIIS-HHHHHHHHHHHHTS-TTS--TTHHHHHHHHTTT--TTS-TT--GGGHHHHHHHHHHHHHHHHHHHHHHHHHHHHHHHHHHHHHHHHHHHHHHHHHHHHHTT------------------------------------------------------------------------------------------------------TTSSTTTTTTTTSS-----PPPPP----------------------------------------

Organism: Dreissena polymorpha (NCBI:txid45954)

Foldseek 3Di:
DLVLVCVLPVPPDDVVVVVVPPDDDDDPPPVVVV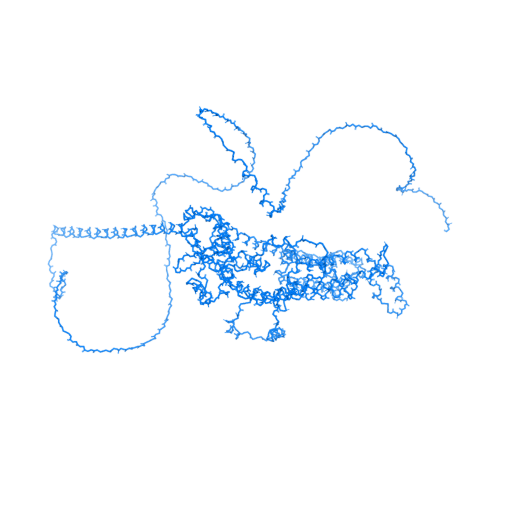VVVVVVVCVVCPPVVVVSNVVSLVVLLVVLQVVVVVCVVPVCVVVVPPDDPSRVVSNVVSVVQKAWAWWADPNDIDIDIDGFPDPPQFDVVLVVCLLQVQDPVDLVSLLLSLLLSLVLRLVLSVLCVVQVVDVVLVCLQVCLVVLLVQLLVLLVVLVVQCVVFFDQQDDPVRVVVVVVVVVVDVDDDDPVVRGATDGDDDPDDPVVVVVVNLVSLVVSLVSLVSNLVSVCSNQVADEDDPVRVVVVVCVVPDPPDPDPPPVVCPDDDPPRPRHHHCPDPVVVVSVVSSVLSVVCSVPVNPSSNVSNCSVLVVDPVSVLLVCLCVVCVVVLVVLVVVLLVVLLVLLVCCLPQQVVQQDPPPVQDNPDSVSSSVNSCCCLQPNPVLVRRDDDPPDPDPVSVVVVVVSNVVSCCPNVVPSVVVSVVSSVVSSVVVVVSVVVSVCCVQFAASFQRDGQVLCVVQNPGSVCCCPRYRPSVSVSSLVVVLVVDDCVPDDPVSVVVVVCVVVSHPNRTNHNDGPSCVVVVVVVVVVVVVVVVVVVVVVVVVVVVVVVVVVVVVVVVVVVVVVVVVVVVVVPDDDDDDDDDDDDDDDDDDDDDDDDDDDDDDDDDDDDDDDDDDDDDDDDDDDDDDDDDDDDDDDDDDDDDDDDDDDDDDDDDDDDDDDDDDDDDDDDDDDDDPPPPPVVPVPPPPPDDDDDDDDDDDDDDDDDDDDDDDDDDDDDDDDDDDDDDDDDDDDDDDDDDD

InterPro domains:
  IPR005821 Ion transport domain [PF00520] (310-468)
  IPR015925 Ryanodine/Inositol 1,4,5-trisphosphate receptor [PTHR45816] (10-580)

Sequence (774 aa):
MTQCHEMHQSEKPKLEDIVKSEGGYMKSAKSMVSLGGSLLQGVVKGPSKNALKESLMAVGFRYYLILARMTDIHPQLAERLNLTPEQEKAFEYYKKNSTSVEIVKDDVLQKINFRIKNKILIREEVKEKLKWNVDRTSPSNKIRDLMDWTRDIMQDISYQRKILFNPIAIMFTKGWLLWNHLVTFLSFAINIMMLFTWNAKATVEDYQKVQALGNSTNQTFDWALLRDPTPEIKGLPIQEYTITMYILMGLHNLFSLFVLISYFLSNHPRLPTLSEIKELLICCRSDDNGEEADQKRSSEEKPSKLDVKFLSFTTFYYMLFLGTSVAGTLFHGYFFAFHLLNIVNNNQLLSGVIKAVTQNGVSLLWVGILGFIVIYIYSLVGFSLLRAYFAPGDYLYCSTLWQCTVTVIRYGLIGDMFEVVKQSEHERTFATFWPIVLYHVSFFIFITTIGLNIIFGIIVDTFSELRDLKWRAESDMKDTCFICSRNSYDFEHHGKGFDYHVRNEHNMWSYVFFFIHLNDMKTSDYTAIELYVSKQLDQESYDFFPMNRALCLSSIDIDSTESKIDELLFQVTTIAQKQRDDEVEKKRKVEKLKQKRWQEKHRRFIFGLHNQDENELGGRGPLLPQSGSSNEGGYGPPPKNSGNMLSVSDESDFYKEKRGSISLLQILEGLPDDKSSRASPQSRILSISDSEEDTDSLGSTGPVDSYDLTKSREMSRERIDAIVDAPIIVLPEPQTEPQDASSGEETPPADDLLAASLAAMDDYDGDDQQSTRL

Radius of gyration: 46.58 Å; Cα contacts (8 Å, |Δi|>4): 454; chains: 1; bounding box: 154×119×107 Å